Protein AF-0000000080727097 (afdb_homodimer)

Structure (mmCIF, N/CA/C/O backbone):
data_AF-0000000080727097-model_v1
#
loop_
_entity.id
_entity.type
_entity.pdbx_description
1 polymer '4-coumarate-CoA ligase 2'
#
loop_
_atom_site.group_PDB
_atom_site.id
_atom_site.type_symbol
_atom_site.label_atom_id
_atom_site.label_alt_id
_atom_site.label_comp_id
_atom_site.label_asym_id
_atom_site.label_entity_id
_atom_site.label_seq_id
_atom_site.pdbx_PDB_ins_code
_atom_site.Cartn_x
_atom_site.Cartn_y
_atom_site.Cartn_z
_atom_site.occupancy
_atom_site.B_iso_or_equiv
_atom_site.auth_seq_id
_atom_site.auth_comp_id
_atom_site.auth_asym_id
_atom_site.auth_atom_id
_atom_site.pdbx_PDB_model_num
ATOM 1 N N . MET A 1 1 ? -21.453 18.453 -12.508 1 83.69 1 MET A N 1
ATOM 2 C CA . MET A 1 1 ? -21.922 17.375 -11.641 1 83.69 1 MET A CA 1
ATOM 3 C C . MET A 1 1 ? -20.891 17.078 -10.555 1 83.69 1 MET A C 1
ATOM 5 O O . MET A 1 1 ? -19.688 17.094 -10.812 1 83.69 1 MET A O 1
ATOM 9 N N . PRO A 1 2 ? -21.359 16.781 -9.328 1 93.25 2 PRO A N 1
ATOM 10 C CA . PRO A 1 2 ? -20.422 16.5 -8.242 1 93.25 2 PRO A CA 1
ATOM 11 C C . PRO A 1 2 ? -19.594 15.234 -8.5 1 93.25 2 PRO A C 1
ATOM 13 O O . PRO A 1 2 ? -20.062 14.305 -9.156 1 93.25 2 PRO A O 1
ATOM 16 N N . ILE A 1 3 ? -18.406 15.312 -8.148 1 95.31 3 ILE A N 1
ATOM 17 C CA . ILE A 1 3 ? -17.5 14.172 -8.188 1 95.31 3 ILE A CA 1
ATOM 18 C C . ILE A 1 3 ? -17.547 13.445 -6.844 1 95.31 3 ILE A C 1
ATOM 20 O O . ILE A 1 3 ? -17.438 14.07 -5.785 1 95.31 3 ILE A O 1
ATOM 24 N N . HIS A 1 4 ? -17.734 12.109 -6.898 1 94.06 4 HIS A N 1
ATOM 25 C CA . HIS A 1 4 ? -17.828 11.305 -5.691 1 94.06 4 HIS A CA 1
ATOM 26 C C . HIS A 1 4 ? -16.594 10.43 -5.516 1 94.06 4 HIS A C 1
ATOM 28 O O . HIS A 1 4 ? -15.93 10.078 -6.496 1 94.06 4 HIS A O 1
ATOM 34 N N . SER A 1 5 ? -16.297 10.125 -4.238 1 92.25 5 SER A N 1
ATOM 35 C CA . SER A 1 5 ? -15.227 9.172 -3.949 1 92.25 5 SER A CA 1
ATOM 36 C C . SER A 1 5 ? -15.562 7.785 -4.48 1 92.25 5 SER A C 1
ATOM 38 O O . SER A 1 5 ? -16.734 7.387 -4.5 1 92.25 5 SER A O 1
ATOM 40 N N . GLU A 1 6 ? -14.516 7.066 -4.871 1 84.5 6 GLU A N 1
ATOM 41 C CA . GLU A 1 6 ? -14.68 5.699 -5.355 1 84.5 6 GLU A CA 1
ATOM 42 C C . GLU A 1 6 ? -14.805 4.711 -4.199 1 84.5 6 GLU A C 1
ATOM 44 O O . GLU A 1 6 ? -15.203 3.561 -4.398 1 84.5 6 GLU A O 1
ATOM 49 N N . TRP A 1 7 ? -14.539 5.184 -3.035 1 88.12 7 TRP A N 1
ATOM 50 C CA . TRP A 1 7 ? -14.5 4.309 -1.868 1 88.12 7 TRP A CA 1
ATOM 51 C C . TRP A 1 7 ? -15.602 4.668 -0.876 1 88.12 7 TRP A C 1
ATOM 53 O O . TRP A 1 7 ? -16.125 5.781 -0.903 1 88.12 7 TRP A O 1
ATOM 63 N N . THR A 1 8 ? -15.93 3.695 -0.121 1 89.38 8 THR A N 1
ATOM 64 C CA . THR A 1 8 ? -16.844 3.918 0.989 1 89.38 8 THR A CA 1
ATOM 65 C C . THR A 1 8 ? -16.25 3.398 2.295 1 89.38 8 THR A C 1
ATOM 67 O O . THR A 1 8 ? -15.211 2.734 2.291 1 89.38 8 THR A O 1
ATOM 70 N N . VAL A 1 9 ? -16.781 3.807 3.371 1 93.12 9 VAL A N 1
ATOM 71 C CA . VAL A 1 9 ? -16.359 3.332 4.684 1 93.12 9 VAL A CA 1
ATOM 72 C C . VAL A 1 9 ? -17.516 3.49 5.68 1 93.12 9 VAL A C 1
ATOM 74 O O . VAL A 1 9 ? -18.328 4.406 5.555 1 93.12 9 VAL A O 1
ATOM 77 N N . ASP A 1 10 ? -17.625 2.596 6.59 1 93.31 10 ASP A N 1
ATOM 78 C CA . ASP A 1 10 ? -18.578 2.74 7.688 1 93.31 10 ASP A CA 1
ATOM 79 C C . ASP A 1 10 ? -17.969 3.523 8.844 1 93.31 10 ASP A C 1
ATOM 81 O O . ASP A 1 10 ? -16.984 3.088 9.453 1 93.31 10 ASP A O 1
ATOM 85 N N . ILE A 1 11 ? -18.531 4.645 9.148 1 97.12 11 ILE A N 1
ATOM 86 C CA . ILE A 1 11 ? -18.016 5.488 10.219 1 97.12 11 ILE A CA 1
ATOM 87 C C . ILE A 1 11 ? -18.906 5.367 11.445 1 97.12 11 ILE A C 1
ATOM 89 O O . ILE A 1 11 ? -20.078 5.75 11.406 1 97.12 11 ILE A O 1
ATOM 93 N N . PRO A 1 12 ? -18.406 4.914 12.508 1 97.62 12 PRO A N 1
ATOM 94 C CA . PRO A 1 12 ? -19.219 4.871 13.727 1 97.62 12 PRO A CA 1
ATOM 95 C C . PRO A 1 12 ? -19.438 6.25 14.344 1 97.62 12 PRO A C 1
ATOM 97 O O . PRO A 1 12 ? -18.625 7.156 14.148 1 97.62 12 PRO A O 1
ATOM 100 N N . VAL A 1 13 ? -20.531 6.395 15.086 1 98.31 13 VAL A N 1
ATOM 101 C CA . VAL A 1 13 ? -20.812 7.637 15.797 1 98.31 13 VAL A CA 1
ATOM 102 C C . VAL A 1 13 ? -20.25 7.562 17.219 1 98.31 13 VAL A C 1
ATOM 104 O O . VAL A 1 13 ? -20.984 7.34 18.172 1 98.31 13 VAL A O 1
ATOM 107 N N . ILE A 1 14 ? -18.984 7.801 17.328 1 98.38 14 ILE A N 1
ATOM 108 C CA . ILE A 1 14 ? -18.281 7.738 18.609 1 98.38 14 ILE A CA 1
ATOM 109 C C . ILE A 1 14 ? -17.344 8.938 18.734 1 98.38 14 ILE A C 1
ATOM 111 O O . ILE A 1 14 ? -17.156 9.695 17.766 1 98.38 14 ILE A O 1
ATOM 115 N N . ASP A 1 15 ? -16.859 9.148 19.906 1 98.56 15 ASP A N 1
ATOM 116 C CA . ASP A 1 15 ? -15.898 10.234 20.109 1 98.56 15 ASP A CA 1
ATOM 117 C C . ASP A 1 15 ? -14.461 9.734 19.969 1 98.56 15 ASP A C 1
ATOM 119 O O . ASP A 1 15 ? -14.227 8.539 19.781 1 98.56 15 ASP A O 1
ATOM 123 N N . ILE A 1 16 ? -13.547 10.617 20 1 98.44 16 ILE A N 1
ATOM 124 C CA . ILE A 1 16 ? -12.141 10.328 19.734 1 98.44 16 ILE A CA 1
ATOM 125 C C . ILE A 1 16 ? -11.602 9.367 20.781 1 98.44 16 ILE A C 1
ATOM 127 O O . ILE A 1 16 ? -10.836 8.445 20.469 1 98.44 16 ILE A O 1
ATOM 131 N N . TRP A 1 17 ? -11.953 9.555 22.047 1 98.5 17 TRP A N 1
ATOM 132 C CA . TRP A 1 17 ? -11.516 8.656 23.109 1 98.5 17 TRP A CA 1
ATOM 133 C C . TRP A 1 17 ? -11.938 7.219 22.812 1 98.5 17 TRP A C 1
ATOM 135 O O . TRP A 1 17 ? -11.125 6.297 22.875 1 98.5 17 TRP A O 1
ATOM 145 N N . SER A 1 18 ? -13.203 7.086 22.484 1 98.25 18 SER A N 1
ATOM 146 C CA . SER A 1 18 ? -13.727 5.758 22.172 1 98.25 18 SER A CA 1
ATOM 147 C C . SER A 1 18 ? -13.008 5.145 20.984 1 98.25 18 SER A C 1
ATOM 149 O O . SER A 1 18 ? -12.711 3.947 20.969 1 98.25 18 SER A O 1
ATOM 151 N N . MET A 1 19 ? -12.758 5.961 20 1 97.75 19 MET A N 1
ATOM 152 C CA . MET A 1 19 ? -12.102 5.473 18.797 1 97.75 19 MET A CA 1
ATOM 153 C C . MET A 1 19 ? -10.727 4.898 19.125 1 97.75 19 MET A C 1
ATOM 155 O O . MET A 1 19 ? -10.391 3.795 18.688 1 97.75 19 MET A O 1
ATOM 159 N N . TYR A 1 20 ? -9.945 5.547 19.953 1 97.75 20 TYR A N 1
ATOM 160 C CA . TYR A 1 20 ? -8.555 5.156 20.172 1 97.75 20 TYR A CA 1
ATOM 161 C C . TYR A 1 20 ? -8.445 4.105 21.266 1 97.75 20 TYR A C 1
ATOM 163 O O . TYR A 1 20 ? -7.559 3.25 21.234 1 97.75 20 TYR A O 1
ATOM 171 N N . PHE A 1 21 ? -9.359 4.133 22.25 1 98.12 21 PHE A N 1
ATOM 172 C CA . PHE A 1 21 ? -9.039 3.373 23.453 1 98.12 21 PHE A CA 1
ATOM 173 C C . PHE A 1 21 ? -10.086 2.299 23.703 1 98.12 21 PHE A C 1
ATOM 175 O O . PHE A 1 21 ? -9.898 1.43 24.562 1 98.12 21 PHE A O 1
ATOM 182 N N . GLU A 1 22 ? -11.164 2.354 22.984 1 96.94 22 GLU A N 1
ATOM 183 C CA . GLU A 1 22 ? -12.227 1.39 23.266 1 96.94 22 GLU A CA 1
ATOM 184 C C . GLU A 1 22 ? -12.461 0.461 22.078 1 96.94 22 GLU A C 1
ATOM 186 O O . GLU A 1 22 ? -13.203 -0.515 22.188 1 96.94 22 GLU A O 1
ATOM 191 N N . GLN A 1 23 ? -11.898 0.773 20.938 1 95.25 23 GLN A N 1
ATOM 192 C CA . GLN A 1 23 ? -11.961 -0.12 19.797 1 95.25 23 GLN A CA 1
ATOM 193 C C . GLN A 1 23 ? -10.789 -1.093 19.781 1 95.25 23 GLN A C 1
ATOM 195 O O . GLN A 1 23 ? -9.727 -0.796 20.344 1 95.25 23 GLN A O 1
ATOM 200 N N . PRO A 1 24 ? -10.938 -2.285 19.156 1 92.31 24 PRO A N 1
ATOM 201 C CA . PRO A 1 24 ? -9.836 -3.246 19.078 1 92.31 24 PRO A CA 1
ATOM 202 C C . PRO A 1 24 ? -8.648 -2.717 18.266 1 92.31 24 PRO A C 1
ATOM 204 O O . PRO A 1 24 ? -8.836 -2.002 17.281 1 92.31 24 PRO A O 1
ATOM 207 N N . LYS A 1 25 ? -7.465 -3.113 18.797 1 93.38 25 LYS A N 1
ATOM 208 C CA . LYS A 1 25 ? -6.223 -2.764 18.109 1 93.38 25 LYS A CA 1
ATOM 209 C C . LYS A 1 25 ? -5.492 -4.012 17.625 1 93.38 25 LYS A C 1
ATOM 211 O O . LYS A 1 25 ? -5.68 -5.102 18.172 1 93.38 25 LYS A O 1
ATOM 216 N N . GLU A 1 26 ? -4.703 -3.803 16.562 1 88.5 26 GLU A N 1
ATOM 217 C CA . GLU A 1 26 ? -3.902 -4.91 16.047 1 88.5 26 GLU A CA 1
ATOM 218 C C . GLU A 1 26 ? -2.607 -5.074 16.844 1 88.5 26 GLU A C 1
ATOM 220 O O . GLU A 1 26 ? -1.984 -6.137 16.812 1 88.5 26 GLU A O 1
ATOM 225 N N . TYR A 1 27 ? -2.189 -4.07 17.516 1 94.25 27 TYR A N 1
ATOM 226 C CA . TYR A 1 27 ? -0.931 -4.113 18.25 1 94.25 27 TYR A CA 1
ATOM 227 C C . TYR A 1 27 ? -1.181 -4.281 19.75 1 94.25 27 TYR A C 1
ATOM 229 O O . TYR A 1 27 ? -2.232 -3.889 20.266 1 94.25 27 TYR A O 1
ATOM 237 N N . PRO A 1 28 ? -0.245 -4.871 20.5 1 95.5 28 PRO A N 1
ATOM 238 C CA . PRO A 1 28 ? -0.441 -5.129 21.938 1 95.5 28 PRO A CA 1
ATOM 239 C C . PRO A 1 28 ? -0.382 -3.857 22.781 1 95.5 28 PRO A C 1
ATOM 241 O O . PRO A 1 28 ? 0.188 -2.854 22.344 1 95.5 28 PRO A O 1
ATOM 244 N N . ASP A 1 29 ? -0.841 -3.922 23.938 1 96.81 29 ASP A N 1
ATOM 245 C CA . ASP A 1 29 ? -0.964 -2.781 24.844 1 96.81 29 ASP A CA 1
ATOM 246 C C . ASP A 1 29 ? 0.41 -2.248 25.234 1 96.81 29 ASP A C 1
ATOM 248 O O . ASP A 1 29 ? 0.554 -1.065 25.562 1 96.81 29 ASP A O 1
ATOM 252 N N . ASN A 1 30 ? 1.357 -3.109 25.297 1 97.75 30 ASN A N 1
ATOM 253 C CA . ASN A 1 30 ? 2.691 -2.699 25.719 1 97.75 30 ASN A CA 1
ATOM 254 C C . ASN A 1 30 ? 3.535 -2.229 24.531 1 97.75 30 ASN A C 1
ATOM 256 O O . ASN A 1 30 ? 4.742 -2.02 24.672 1 97.75 30 ASN A O 1
ATOM 260 N N . HIS A 1 31 ? 2.902 -2.053 23.375 1 97.69 31 HIS A N 1
ATOM 261 C CA . HIS A 1 31 ? 3.594 -1.582 22.172 1 97.69 31 HIS A CA 1
ATOM 262 C C . HIS A 1 31 ? 3.953 -0.105 22.297 1 97.69 31 HIS A C 1
ATOM 264 O O . HIS A 1 31 ? 3.115 0.715 22.672 1 97.69 31 HIS A O 1
ATOM 270 N N . VAL A 1 32 ? 5.25 0.222 22.031 1 98.5 32 VAL A N 1
ATOM 271 C CA . VAL A 1 32 ? 5.715 1.604 22.062 1 98.5 32 VAL A CA 1
ATOM 272 C C . VAL A 1 32 ? 5.121 2.369 20.875 1 98.5 32 VAL A C 1
ATOM 274 O O . VAL A 1 32 ? 5.215 1.925 19.734 1 98.5 32 VAL A O 1
ATOM 277 N N . LEU A 1 33 ? 4.539 3.494 21.141 1 98.56 33 LEU A N 1
ATOM 278 C CA . LEU A 1 33 ? 3.908 4.293 20.094 1 98.56 33 LEU A CA 1
ATOM 279 C C . LEU A 1 33 ? 4.707 5.566 19.828 1 98.56 33 LEU A C 1
ATOM 281 O O . LEU A 1 33 ? 4.953 5.918 18.672 1 98.56 33 LEU A O 1
ATOM 285 N N . PHE A 1 34 ? 5.102 6.207 20.906 1 98.69 34 PHE A N 1
ATOM 286 C CA . PHE A 1 34 ? 5.77 7.496 20.766 1 98.69 34 PHE A CA 1
ATOM 287 C C . PHE A 1 34 ? 7.168 7.449 21.375 1 98.69 34 PHE A C 1
ATOM 289 O O . PHE A 1 34 ? 7.355 6.938 22.469 1 98.69 34 PHE A O 1
ATOM 296 N N . ILE A 1 35 ? 8.109 7.961 20.672 1 98.62 35 ILE A N 1
ATOM 297 C CA . ILE A 1 35 ? 9.5 8.047 21.109 1 98.62 35 ILE A CA 1
ATOM 298 C C . ILE A 1 35 ? 10.016 9.469 20.922 1 98.62 35 ILE A C 1
ATOM 300 O O . ILE A 1 35 ? 9.859 10.055 19.859 1 98.62 35 ILE A O 1
ATOM 304 N N . ASP A 1 36 ? 10.562 10.031 21.938 1 98 36 ASP A N 1
ATOM 305 C CA . ASP A 1 36 ? 11.195 11.344 21.859 1 98 36 ASP A CA 1
ATOM 306 C C . ASP A 1 36 ? 12.523 11.266 21.109 1 98 36 ASP A C 1
ATOM 308 O O . ASP A 1 36 ? 13.453 10.578 21.562 1 98 36 ASP A O 1
ATOM 312 N N . GLY A 1 37 ? 12.664 11.977 20.047 1 96.5 37 GLY A N 1
ATOM 313 C CA . GLY A 1 37 ? 13.844 11.898 19.188 1 96.5 37 GLY A CA 1
ATOM 314 C C . GLY A 1 37 ? 15.094 12.438 19.844 1 96.5 37 GLY A C 1
ATOM 315 O O . GLY A 1 37 ? 16.203 12.148 19.406 1 96.5 37 GLY A O 1
ATOM 316 N N . ASP A 1 38 ? 14.93 13.234 20.891 1 94.19 38 ASP A N 1
ATOM 317 C CA . ASP A 1 38 ? 16.078 13.844 21.578 1 94.19 38 ASP A CA 1
ATOM 318 C C . ASP A 1 38 ? 16.516 13 22.766 1 94.19 38 ASP A C 1
ATOM 320 O O . ASP A 1 38 ? 17.703 12.797 22.984 1 94.19 38 ASP A O 1
ATOM 324 N N . THR A 1 39 ? 15.602 12.445 23.531 1 94.25 39 THR A N 1
ATOM 325 C CA . THR A 1 39 ? 15.945 11.852 24.812 1 94.25 39 THR A CA 1
ATOM 326 C C . THR A 1 39 ? 15.742 10.336 24.781 1 94.25 39 THR A C 1
ATOM 328 O O . THR A 1 39 ? 16.156 9.633 25.703 1 94.25 39 THR A O 1
ATOM 331 N N . ASP A 1 40 ? 14.977 9.805 23.859 1 93.94 40 ASP A N 1
ATOM 332 C CA . ASP A 1 40 ? 14.625 8.398 23.688 1 93.94 40 ASP A CA 1
ATOM 333 C C . ASP A 1 40 ? 13.555 7.977 24.703 1 93.94 40 ASP A C 1
ATOM 335 O O . ASP A 1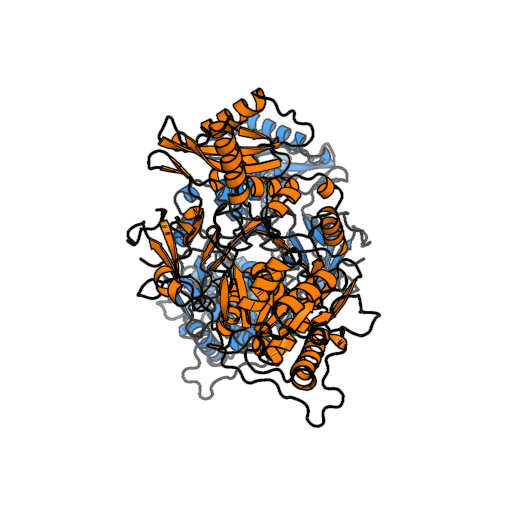 40 ? 13.227 6.789 24.797 1 93.94 40 ASP A O 1
ATOM 339 N N . ARG A 1 41 ? 13.141 8.992 25.484 1 96.25 41 ARG A N 1
ATOM 340 C CA . ARG A 1 41 ? 11.945 8.695 26.266 1 96.25 41 ARG A CA 1
ATOM 341 C C . ARG A 1 41 ? 10.828 8.18 25.359 1 96.25 41 ARG A C 1
ATOM 343 O O . ARG A 1 41 ? 10.703 8.602 24.219 1 96.25 41 ARG A O 1
ATOM 350 N N . SER A 1 42 ? 10.039 7.227 25.891 1 98.38 42 SER A N 1
ATOM 351 C CA . SER A 1 42 ? 9.008 6.648 25.016 1 98.38 42 SER A CA 1
ATOM 352 C C . SER A 1 42 ? 7.754 6.309 25.812 1 98.38 42 SER A C 1
ATOM 354 O O . SER A 1 42 ? 7.793 6.207 27.047 1 98.38 42 SER A O 1
ATOM 356 N N . TYR A 1 43 ? 6.602 6.223 25.188 1 98.75 43 TYR A N 1
ATOM 357 C CA . TYR A 1 43 ? 5.32 5.812 25.75 1 98.75 43 TYR A CA 1
ATOM 358 C C . TYR A 1 43 ? 4.73 4.645 24.969 1 98.75 43 TYR A C 1
ATOM 360 O O . TYR A 1 43 ? 4.691 4.668 23.75 1 98.75 43 TYR A O 1
ATOM 368 N N . THR A 1 44 ? 4.316 3.568 25.719 1 98.69 44 THR A N 1
ATOM 369 C CA . THR A 1 44 ? 3.52 2.488 25.141 1 98.69 44 THR A CA 1
ATOM 370 C C . THR A 1 44 ? 2.053 2.896 25.047 1 98.69 44 THR A C 1
ATOM 372 O O . THR A 1 44 ? 1.657 3.943 25.547 1 98.69 44 THR A O 1
ATOM 375 N N . PHE A 1 45 ? 1.276 2.121 24.359 1 98.56 45 PHE A N 1
ATOM 376 C CA . PHE A 1 45 ? -0.162 2.354 24.312 1 98.56 45 PHE A CA 1
ATOM 377 C C . PHE A 1 45 ? -0.742 2.461 25.703 1 98.56 45 PHE A C 1
ATOM 379 O O . PHE A 1 45 ? -1.536 3.359 26 1 98.56 45 PHE A O 1
ATOM 386 N N . ASN A 1 46 ? -0.317 1.589 26.562 1 98.44 46 ASN A N 1
ATOM 387 C CA . ASN A 1 46 ? -0.785 1.588 27.938 1 98.44 46 ASN A CA 1
ATOM 388 C C . ASN A 1 46 ? -0.389 2.869 28.672 1 98.44 46 ASN A C 1
ATOM 390 O O . ASN A 1 46 ? -1.165 3.402 29.469 1 98.44 46 ASN A O 1
ATOM 394 N N . ASP A 1 47 ? 0.804 3.293 28.484 1 98.62 47 ASP A N 1
ATOM 395 C CA . ASP A 1 47 ? 1.245 4.543 29.094 1 98.62 47 ASP A CA 1
ATOM 396 C C . ASP A 1 47 ? 0.35 5.707 28.672 1 98.62 47 ASP A C 1
ATOM 398 O O . ASP A 1 47 ? -0.058 6.52 29.5 1 98.62 47 ASP A O 1
ATOM 402 N N . VAL A 1 48 ? 0.052 5.766 27.391 1 98.75 48 VAL A N 1
ATOM 403 C CA . VAL A 1 48 ? -0.776 6.84 26.859 1 98.75 48 VAL A CA 1
ATOM 404 C C . VAL A 1 48 ? -2.178 6.762 27.469 1 98.75 48 VAL A C 1
ATOM 406 O O . VAL A 1 48 ? -2.713 7.766 27.938 1 98.75 48 VAL A O 1
ATOM 409 N N . LYS A 1 49 ? -2.723 5.598 27.469 1 98.62 49 LYS A N 1
ATOM 410 C CA . LYS A 1 49 ? -4.07 5.398 27.984 1 98.62 49 LYS A CA 1
ATOM 411 C C . LYS A 1 49 ? -4.152 5.785 29.453 1 98.62 49 LYS A C 1
ATOM 413 O O . LYS A 1 49 ? -4.992 6.598 29.844 1 98.62 49 LYS A O 1
ATOM 418 N N . ASN A 1 50 ? -3.273 5.238 30.266 1 98.5 50 ASN A N 1
ATOM 419 C CA . ASN A 1 50 ? -3.295 5.469 31.719 1 98.5 50 ASN A CA 1
ATOM 420 C C . ASN A 1 50 ? -2.984 6.922 32.062 1 98.5 50 ASN A C 1
ATOM 422 O O . ASN A 1 50 ? -3.613 7.504 32.938 1 98.5 50 ASN A O 1
ATOM 426 N N . GLY A 1 51 ? -2.006 7.414 31.391 1 98.62 51 GLY A N 1
ATOM 427 C CA . GLY A 1 51 ? -1.695 8.82 31.594 1 98.62 51 GLY A CA 1
ATOM 428 C C . GLY A 1 51 ? -2.844 9.742 31.234 1 98.62 51 GLY A C 1
ATOM 429 O O . GLY A 1 51 ? -3.109 10.711 31.953 1 98.62 51 GLY A O 1
ATOM 430 N N . SER A 1 52 ? -3.502 9.461 30.141 1 98.75 52 SER A N 1
ATOM 431 C CA . SER A 1 52 ? -4.641 10.258 29.688 1 98.75 52 SER A CA 1
ATOM 432 C C . SER A 1 52 ? -5.777 10.211 30.703 1 98.75 52 SER A C 1
ATOM 434 O O . SER A 1 52 ? -6.363 11.242 31.031 1 98.75 52 SER A O 1
ATOM 436 N N . VAL A 1 53 ? -6.059 9.016 31.188 1 98.56 53 VAL A N 1
ATOM 437 C CA . VAL A 1 53 ? -7.125 8.859 32.156 1 98.56 53 VAL A CA 1
ATOM 438 C C . VAL A 1 53 ? -6.785 9.641 33.438 1 98.56 53 VAL A C 1
ATOM 440 O O . VAL A 1 53 ? -7.629 10.352 33.969 1 98.56 53 VAL A O 1
ATOM 443 N N . ALA A 1 54 ? -5.562 9.469 33.906 1 98.38 54 ALA A N 1
ATOM 444 C CA . ALA A 1 54 ? -5.129 10.164 35.125 1 98.38 54 ALA A CA 1
ATOM 445 C C . ALA A 1 54 ? -5.258 11.68 34.969 1 98.38 54 ALA A C 1
ATOM 447 O O . ALA A 1 54 ? -5.762 12.367 35.844 1 98.38 54 ALA A O 1
ATOM 448 N N . PHE A 1 55 ? -4.812 12.164 33.875 1 98.62 55 PHE A N 1
ATOM 449 C CA . PHE A 1 55 ? -4.879 13.602 33.625 1 98.62 55 PHE A CA 1
ATOM 450 C C . PHE A 1 55 ? -6.324 14.062 33.531 1 98.62 55 PHE A C 1
ATOM 452 O O . PHE A 1 55 ? -6.684 15.102 34.062 1 98.62 55 PHE A O 1
ATOM 459 N N . GLY A 1 56 ? -7.199 13.344 32.75 1 98.62 56 GLY A N 1
ATOM 460 C CA . GLY A 1 56 ? -8.609 13.68 32.656 1 98.62 56 GLY A CA 1
ATOM 461 C C . GLY A 1 56 ? -9.305 13.742 34 1 98.62 56 GLY A C 1
ATOM 462 O O . GLY A 1 56 ? -10.031 14.703 34.281 1 98.62 56 GLY A O 1
ATOM 463 N N . LYS A 1 57 ? -9.039 12.727 34.844 1 98.44 57 LYS A N 1
ATOM 464 C CA . LYS A 1 57 ? -9.578 12.734 36.188 1 98.44 57 LYS A CA 1
ATOM 465 C C . LYS A 1 57 ? -9.078 13.938 36.969 1 98.44 57 LYS A C 1
ATOM 467 O O . LYS A 1 57 ? -9.828 14.539 37.75 1 98.44 57 LYS A O 1
ATOM 472 N N . GLY A 1 58 ? -7.816 14.172 36.781 1 98.12 58 GLY A N 1
ATOM 473 C CA . GLY A 1 58 ? -7.223 15.32 37.438 1 98.12 58 GLY A CA 1
ATOM 474 C C . GLY A 1 58 ? -7.855 16.641 37.062 1 98.12 58 GLY A C 1
ATOM 475 O O . GLY A 1 58 ? -8.078 17.516 37.906 1 98.12 58 GLY A O 1
ATOM 476 N N . LEU A 1 59 ? -8.133 16.844 35.75 1 98.12 59 LEU A N 1
ATOM 477 C CA . LEU A 1 59 ? -8.797 18.047 35.281 1 98.12 59 LEU A CA 1
ATOM 478 C C . LEU A 1 59 ? -10.141 18.234 35.969 1 98.12 59 LEU A C 1
ATOM 480 O O . LEU A 1 59 ? -10.469 19.328 36.438 1 98.12 59 LEU A O 1
ATOM 484 N N . ARG A 1 60 ? -10.891 17.188 36.031 1 97.19 60 ARG A N 1
ATOM 485 C CA . ARG A 1 60 ? -12.211 17.234 36.656 1 97.19 60 ARG A CA 1
ATOM 486 C C . ARG A 1 60 ? -12.102 17.531 38.156 1 97.19 60 ARG A C 1
ATOM 488 O O . ARG A 1 60 ? -12.875 18.328 38.688 1 97.19 60 ARG A O 1
ATOM 495 N N . HIS A 1 61 ? -11.164 16.906 38.781 1 96.31 61 HIS A N 1
ATOM 496 C CA . HIS A 1 61 ? -11.031 16.984 40.25 1 96.31 61 HIS A CA 1
ATOM 497 C C . HIS A 1 61 ? -10.398 18.312 40.656 1 96.31 61 HIS A C 1
ATOM 499 O O . HIS A 1 61 ? -10.938 19.016 41.531 1 96.31 61 HIS A O 1
ATOM 505 N N . MET A 1 62 ? -9.305 18.672 40.062 1 95.44 62 MET A N 1
ATOM 506 C CA . MET A 1 62 ? -8.508 19.797 40.531 1 95.44 62 MET A CA 1
ATOM 507 C C . MET A 1 62 ? -9.016 21.109 39.969 1 95.44 62 MET A C 1
ATOM 509 O O . MET A 1 62 ? -8.914 22.156 40.594 1 95.44 62 MET A O 1
ATOM 513 N N . PHE A 1 63 ? -9.578 21.062 38.75 1 95.44 63 PHE A N 1
ATOM 514 C CA . PHE A 1 63 ? -9.93 22.312 38.062 1 95.44 63 PHE A CA 1
ATOM 515 C C . PHE A 1 63 ? -11.438 22.406 37.875 1 95.44 63 PHE A C 1
ATOM 517 O O . PHE A 1 63 ? -11.922 23.344 37.219 1 95.44 63 PHE A O 1
ATOM 524 N N . ASP A 1 64 ? -12.242 21.469 38.344 1 95.12 64 ASP A N 1
ATOM 525 C CA . ASP A 1 64 ? -13.688 21.422 38.125 1 95.12 64 ASP A CA 1
ATOM 526 C C . ASP A 1 64 ? -14.023 21.531 36.625 1 95.12 64 ASP A C 1
ATOM 528 O O . ASP A 1 64 ? -14.867 22.344 36.25 1 95.12 64 ASP A O 1
ATOM 532 N N . TRP A 1 65 ? -13.273 20.828 35.938 1 97.25 65 TRP A N 1
ATOM 533 C CA . TRP A 1 65 ? -13.375 20.875 34.469 1 97.25 65 TRP A CA 1
ATOM 534 C C . TRP A 1 65 ? -14.766 20.438 34 1 97.25 65 TRP A C 1
ATOM 536 O O . TRP A 1 65 ? -15.305 19.453 34.5 1 97.25 65 TRP A O 1
ATOM 546 N N . LYS A 1 66 ? -15.352 21.203 33.125 1 97.12 66 LYS A N 1
ATOM 547 C CA . LYS A 1 66 ? -16.672 20.922 32.562 1 97.12 66 LYS A CA 1
ATOM 548 C C . LYS A 1 66 ? -16.609 20.594 31.078 1 97.12 66 LYS A C 1
ATOM 550 O O . LYS A 1 66 ? -15.641 20.953 30.406 1 97.12 66 LYS A O 1
ATOM 555 N N . LYS A 1 67 ? -17.672 19.922 30.641 1 97.94 67 LYS A N 1
ATOM 556 C CA . LYS A 1 67 ? -17.812 19.672 29.203 1 97.94 67 LYS A CA 1
ATOM 557 C C . LYS A 1 67 ? -17.75 20.969 28.406 1 97.94 67 LYS A C 1
ATOM 559 O O . LYS A 1 67 ? -18.438 21.938 28.734 1 97.94 67 LYS A O 1
ATOM 564 N N . GLY A 1 68 ? -16.828 21 27.438 1 98.06 68 GLY A N 1
ATOM 565 C CA . GLY A 1 68 ? -16.75 22.172 26.578 1 98.06 68 GLY A CA 1
ATOM 566 C C . GLY A 1 68 ? -15.672 23.141 26.984 1 98.06 68 GLY A C 1
ATOM 567 O O . GLY A 1 68 ? -15.305 24.031 26.219 1 98.06 68 GLY A O 1
ATOM 568 N N . ASP A 1 69 ? -15.141 23.016 28.234 1 98.5 69 ASP A N 1
ATOM 569 C CA . ASP A 1 69 ? -14.016 23.859 28.625 1 98.5 69 ASP A CA 1
ATOM 570 C C . ASP A 1 69 ? -12.836 23.688 27.672 1 98.5 69 ASP A C 1
ATOM 572 O O . ASP A 1 69 ? -12.602 22.578 27.172 1 98.5 69 ASP A O 1
ATOM 576 N N . VAL A 1 70 ? -12.102 24.797 27.422 1 98.75 70 VAL A N 1
ATOM 577 C CA . VAL A 1 70 ? -11.039 24.797 26.422 1 98.75 70 VAL A CA 1
ATOM 578 C C . VAL A 1 70 ? -9.68 24.781 27.109 1 98.75 70 VAL A C 1
ATOM 580 O O . VAL A 1 70 ? -9.438 25.547 28.047 1 98.75 70 VAL A O 1
ATOM 583 N N . LEU A 1 71 ? -8.883 23.844 26.766 1 98.88 71 LEU A N 1
ATOM 584 C CA . LEU A 1 71 ? -7.469 23.828 27.141 1 98.88 71 LEU A CA 1
ATOM 585 C C . LEU A 1 71 ? -6.602 24.297 25.969 1 98.88 71 LEU A C 1
ATOM 587 O O . LEU A 1 71 ? -6.586 23.656 24.906 1 98.88 71 LEU A O 1
ATOM 591 N N . ALA A 1 72 ? -5.914 25.406 26.125 1 98.75 72 ALA A N 1
ATOM 592 C CA . ALA A 1 72 ? -4.961 25.875 25.125 1 98.75 72 ALA A CA 1
ATOM 593 C C . ALA A 1 72 ? -3.623 25.141 25.266 1 98.75 72 ALA A C 1
ATOM 595 O O . ALA A 1 72 ? -3.16 24.906 26.391 1 98.75 72 ALA A O 1
ATOM 596 N N . LEU A 1 73 ? -3.08 24.719 24.188 1 98.5 73 LEU A N 1
ATOM 597 C CA . LEU A 1 73 ? -1.756 24.109 24.172 1 98.5 73 LEU A CA 1
ATOM 598 C C . LEU A 1 73 ? -0.752 25.016 23.469 1 98.5 73 LEU A C 1
ATOM 600 O O . LEU A 1 73 ? -0.884 25.297 22.266 1 98.5 73 LEU A O 1
ATOM 604 N N . PHE A 1 74 ? 0.167 25.547 24.172 1 97.88 74 PHE A N 1
ATOM 605 C CA . PHE A 1 74 ? 1.245 26.406 23.672 1 97.88 74 PHE A CA 1
ATOM 606 C C . PHE A 1 74 ? 2.592 25.703 23.812 1 97.88 74 PHE A C 1
ATOM 608 O O . PHE A 1 74 ? 3.344 25.984 24.75 1 97.88 74 PHE A O 1
ATOM 615 N N . THR A 1 75 ? 2.875 24.828 22.875 1 97.06 75 THR A N 1
ATOM 616 C CA . THR A 1 75 ? 4.039 23.953 23.016 1 97.06 75 THR A CA 1
ATOM 617 C C . THR A 1 75 ? 4.5 23.469 21.641 1 97.06 75 THR A C 1
ATOM 619 O O . THR A 1 75 ? 3.678 23.219 20.75 1 97.06 75 THR A O 1
ATOM 622 N N . PRO A 1 76 ? 5.828 23.359 21.406 1 94.62 76 PRO A N 1
ATOM 623 C CA . PRO A 1 76 ? 6.281 22.547 20.281 1 94.62 76 PRO A CA 1
ATOM 624 C C . PRO A 1 76 ? 5.887 21.078 20.406 1 94.62 76 PRO A C 1
ATOM 626 O O . PRO A 1 76 ? 5.262 20.688 21.391 1 94.62 76 PRO A O 1
ATOM 629 N N . ASN A 1 77 ? 6.199 20.281 19.344 1 96.81 77 ASN A N 1
ATOM 630 C CA . ASN A 1 77 ? 5.891 18.859 19.391 1 96.81 77 ASN A CA 1
ATOM 631 C C . ASN A 1 77 ? 6.477 18.203 20.625 1 96.81 77 ASN A C 1
ATOM 633 O O . ASN A 1 77 ? 7.602 18.5 21.031 1 96.81 77 ASN A O 1
ATOM 637 N N . CYS A 1 78 ? 5.695 17.469 21.25 1 97.5 78 CYS A N 1
ATOM 638 C CA . CYS A 1 78 ? 6.055 16.781 22.484 1 97.5 78 CYS A CA 1
ATOM 639 C C . CYS A 1 78 ? 5.324 15.445 22.609 1 97.5 78 CYS A C 1
ATOM 641 O O . CYS A 1 78 ? 4.145 15.352 22.266 1 97.5 78 CYS A O 1
ATOM 643 N N . ILE A 1 79 ? 6 14.375 23.094 1 97.88 79 ILE A N 1
ATOM 644 C CA . ILE A 1 79 ? 5.379 13.062 23.188 1 97.88 79 ILE A CA 1
ATOM 645 C C . ILE A 1 79 ? 4.266 13.086 24.234 1 97.88 79 ILE A C 1
ATOM 647 O O . ILE A 1 79 ? 3.436 12.172 24.281 1 97.88 79 ILE A O 1
ATOM 651 N N . ASP A 1 80 ? 4.215 14.18 25.109 1 98.5 80 ASP A N 1
ATOM 652 C CA . ASP A 1 80 ? 3.146 14.328 26.094 1 98.5 80 ASP A CA 1
ATOM 653 C C . ASP A 1 80 ? 1.853 14.797 25.438 1 98.5 80 ASP A C 1
ATOM 655 O O . ASP A 1 80 ? 0.771 14.664 26.016 1 98.5 80 ASP A O 1
ATOM 659 N N . THR A 1 81 ? 1.983 15.391 24.266 1 98.38 81 THR A N 1
ATOM 660 C CA . THR A 1 81 ? 0.85 16.047 23.625 1 98.38 81 THR A CA 1
ATOM 661 C C . THR A 1 81 ? -0.31 15.078 23.438 1 98.38 81 THR A C 1
ATOM 663 O O . THR A 1 81 ? -1.446 15.375 23.812 1 98.38 81 THR A O 1
ATOM 666 N N . PRO A 1 82 ? -0.062 13.836 22.922 1 98.19 82 PRO A N 1
ATOM 667 C CA . PRO A 1 82 ? -1.197 12.914 22.797 1 98.19 82 PRO A CA 1
ATOM 668 C C . PRO A 1 82 ? -1.834 12.586 24.141 1 98.19 82 PRO A C 1
ATOM 670 O O . PRO A 1 82 ? -3.061 12.516 24.25 1 98.19 82 PRO A O 1
ATOM 673 N N . ILE A 1 83 ? -1.085 12.477 25.203 1 98.5 83 ILE A N 1
ATOM 674 C CA . ILE A 1 83 ? -1.585 12.086 26.516 1 98.5 83 ILE A CA 1
ATOM 675 C C . ILE A 1 83 ? -2.484 13.188 27.078 1 98.5 83 ILE A C 1
ATOM 677 O O . ILE A 1 83 ? -3.617 12.922 27.484 1 98.5 83 ILE A O 1
ATOM 681 N N . VAL A 1 84 ? -1.999 14.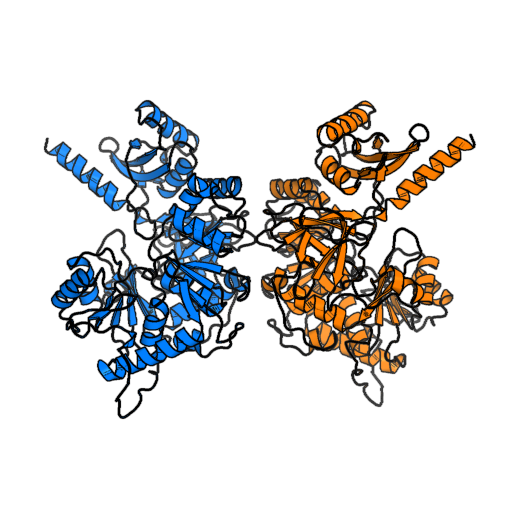391 27.031 1 98.62 84 VAL A N 1
ATOM 682 C CA . VAL A 1 84 ? -2.76 15.5 27.594 1 98.62 84 VAL A CA 1
ATOM 683 C C . VAL A 1 84 ? -3.998 15.766 26.75 1 98.62 84 VAL A C 1
ATOM 685 O O . VAL A 1 84 ? -5.059 16.109 27.266 1 98.62 84 VAL A O 1
ATOM 688 N N . THR A 1 85 ? -3.883 15.609 25.438 1 98.56 85 THR A N 1
ATOM 689 C CA . THR A 1 85 ? -5.004 15.836 24.531 1 98.56 85 THR A CA 1
ATOM 690 C C . THR A 1 85 ? -6.098 14.797 24.766 1 98.56 85 THR A C 1
ATOM 692 O O . THR A 1 85 ? -7.273 15.141 24.891 1 98.56 85 THR A O 1
ATOM 695 N N . TYR A 1 86 ? -5.734 13.547 24.812 1 98.62 86 TYR A N 1
ATOM 696 C CA . TYR A 1 86 ? -6.738 12.5 24.984 1 98.62 86 TYR A CA 1
ATOM 697 C C . TYR A 1 86 ? -7.324 12.523 26.391 1 98.62 86 TYR A C 1
ATOM 699 O O . TYR A 1 86 ? -8.5 12.211 26.578 1 98.62 86 TYR A O 1
ATOM 707 N N . GLY A 1 87 ? -6.48 12.875 27.406 1 98.81 87 GLY A N 1
ATOM 708 C CA . GLY A 1 87 ? -7.027 13.094 28.734 1 98.81 87 GLY A CA 1
ATOM 709 C C . GLY A 1 87 ? -8.055 14.211 28.781 1 98.81 87 GLY A C 1
ATOM 710 O O . GLY A 1 87 ? -9.062 14.102 29.469 1 98.81 87 GLY A O 1
ATOM 711 N N . LEU A 1 88 ? -7.727 15.258 28.062 1 98.75 88 LEU A N 1
ATOM 712 C CA . LEU A 1 88 ? -8.672 16.359 27.922 1 98.75 88 LEU A CA 1
ATOM 713 C C . LEU A 1 88 ? -9.984 15.875 27.312 1 98.75 88 LEU A C 1
ATOM 715 O O . LEU A 1 88 ? -11.062 16.234 27.797 1 98.75 88 LEU A O 1
ATOM 719 N N . HIS A 1 89 ? -9.93 15.078 26.25 1 98.62 89 HIS A N 1
ATOM 720 C CA . HIS A 1 89 ? -11.117 14.539 25.609 1 98.62 89 HIS A CA 1
ATOM 721 C C . HIS A 1 89 ? -11.883 13.609 26.547 1 98.62 89 HIS A C 1
ATOM 723 O O . HIS A 1 89 ? -13.117 13.586 26.547 1 98.62 89 HIS A O 1
ATOM 729 N N . TRP A 1 90 ? -11.109 12.844 27.312 1 98.56 90 TRP A N 1
ATOM 730 C CA . TRP A 1 90 ? -11.719 12 28.328 1 98.56 90 TRP A CA 1
ATOM 731 C C . TRP A 1 90 ? -12.578 12.82 29.281 1 98.56 90 TRP A C 1
ATOM 733 O O . TRP A 1 90 ? -13.672 12.406 29.656 1 98.56 90 TRP A O 1
ATOM 743 N N . ALA A 1 91 ? -12.148 14 29.594 1 98.5 91 ALA A N 1
ATOM 744 C CA . ALA A 1 91 ? -12.828 14.891 30.531 1 98.5 91 ALA A CA 1
ATOM 745 C C . ALA A 1 91 ? -13.875 15.742 29.828 1 98.5 91 ALA A C 1
ATOM 747 O O . ALA A 1 91 ? -14.594 16.516 30.469 1 98.5 91 ALA A O 1
ATOM 748 N N . GLY A 1 92 ? -13.945 15.625 28.5 1 98.5 92 GLY A N 1
ATOM 749 C CA . GLY A 1 92 ? -14.953 16.344 27.734 1 98.5 92 GLY A CA 1
ATOM 750 C C . GLY A 1 92 ? -14.508 17.734 27.312 1 98.5 92 GLY A C 1
ATOM 751 O O . GLY A 1 92 ? -15.336 18.578 26.953 1 98.5 92 GLY A O 1
ATOM 752 N N . GLY A 1 93 ? -13.25 17.969 27.391 1 98.62 93 GLY A N 1
ATOM 753 C CA . GLY A 1 93 ? -12.727 19.281 27.047 1 98.62 93 GLY A CA 1
ATOM 754 C C . GLY A 1 93 ? -12.398 19.438 25.578 1 98.62 93 GLY A C 1
ATOM 755 O O . GLY A 1 93 ? -12.484 18.469 24.812 1 98.62 93 GLY A O 1
ATOM 756 N N . VAL A 1 94 ? -12.055 20.688 25.125 1 98.75 94 VAL A N 1
ATOM 757 C CA . VAL A 1 94 ? -11.703 21.062 23.766 1 98.75 94 VAL A CA 1
ATOM 758 C C . VAL A 1 94 ? -10.25 21.547 23.719 1 98.75 94 VAL A C 1
ATOM 760 O O . VAL A 1 94 ? -9.852 22.406 24.5 1 98.75 94 VAL A O 1
ATOM 763 N N . ALA A 1 95 ? -9.484 20.953 22.875 1 98.56 95 ALA A N 1
ATOM 764 C CA . ALA A 1 95 ? -8.094 21.375 22.719 1 98.56 95 ALA A CA 1
ATOM 765 C C . ALA A 1 95 ? -7.969 22.531 21.734 1 98.56 95 ALA A C 1
ATOM 767 O O . ALA A 1 95 ? -8.547 22.5 20.656 1 98.56 95 ALA A O 1
ATOM 768 N N . SER A 1 96 ? -7.277 23.547 22.078 1 98.38 96 SER A N 1
ATOM 769 C CA . SER A 1 96 ? -6.969 24.672 21.203 1 98.38 96 SER A CA 1
ATOM 770 C C . SER A 1 96 ? -5.469 24.922 21.125 1 98.38 96 SER A C 1
ATOM 772 O O . SER A 1 96 ? -4.934 25.781 21.828 1 98.38 96 SER A O 1
ATOM 774 N N . PRO A 1 97 ? -4.816 24.234 20.203 1 96.81 97 PRO A N 1
ATOM 775 C CA . PRO A 1 97 ? -3.363 24.391 20.094 1 96.81 97 PRO A CA 1
ATOM 776 C C . PRO A 1 97 ? -2.967 25.734 19.484 1 96.81 97 PRO A C 1
ATOM 778 O O . PRO A 1 97 ? -3.656 26.234 18.594 1 96.81 97 PRO A O 1
ATOM 781 N N . ALA A 1 98 ? -1.859 26.266 19.953 1 93.88 98 ALA A N 1
ATOM 782 C CA . ALA A 1 98 ? -1.33 27.547 19.484 1 93.88 98 ALA A CA 1
ATOM 783 C C . ALA A 1 98 ? 0.116 27.406 19.016 1 93.88 98 ALA A C 1
ATOM 785 O O . ALA A 1 98 ? 0.861 26.562 19.531 1 93.88 98 ALA A O 1
ATOM 786 N N . ASN A 1 99 ? 0.471 28.203 18.047 1 88.62 99 ASN A N 1
ATOM 787 C CA . ASN A 1 99 ? 1.848 28.25 17.562 1 88.62 99 ASN A CA 1
ATOM 788 C C . ASN A 1 99 ? 2.816 28.656 18.672 1 88.62 99 ASN A C 1
ATOM 790 O O . ASN A 1 99 ? 2.668 29.719 19.281 1 88.62 99 ASN A O 1
ATOM 794 N N . PRO A 1 100 ? 3.779 27.875 18.953 1 92.06 100 PRO A N 1
ATOM 795 C CA . PRO A 1 100 ? 4.684 28.156 20.062 1 92.06 100 PRO A CA 1
ATOM 796 C C . PRO A 1 100 ? 5.562 29.391 19.828 1 92.06 100 PRO A C 1
ATOM 798 O O . PRO A 1 100 ? 6.262 29.844 20.734 1 92.06 100 PRO A O 1
ATOM 801 N N . THR A 1 101 ? 5.461 29.953 18.641 1 84.56 101 THR A N 1
ATOM 802 C CA . THR A 1 101 ? 6.273 31.125 18.344 1 84.56 101 THR A CA 1
ATOM 803 C C . THR A 1 101 ? 5.461 32.406 18.516 1 84.56 101 THR A C 1
ATOM 805 O O . THR A 1 101 ? 5.961 33.5 18.25 1 84.56 101 THR A O 1
ATOM 808 N N . TYR A 1 102 ? 4.262 32.281 18.969 1 88.12 102 TYR A N 1
ATOM 809 C CA . TYR A 1 102 ? 3.422 33.469 19.203 1 88.12 102 TYR A CA 1
ATOM 810 C C . TYR A 1 102 ? 4.043 34.375 20.234 1 88.12 102 TYR A C 1
ATOM 812 O O . TYR A 1 102 ? 4.656 33.938 21.203 1 88.12 102 TYR A O 1
ATOM 820 N N . THR A 1 103 ? 3.818 35.656 19.984 1 88.31 103 THR A N 1
ATOM 821 C CA . THR A 1 103 ? 4.074 36.656 21.031 1 88.31 103 THR A CA 1
ATOM 822 C C . THR A 1 103 ? 3.016 36.562 22.125 1 88.31 103 THR A C 1
ATOM 824 O O . THR A 1 103 ? 2.01 35.875 21.969 1 88.31 103 THR A O 1
ATOM 827 N N . VAL A 1 104 ? 3.328 37.281 23.219 1 94.31 104 VAL A N 1
ATOM 828 C CA . VAL A 1 104 ? 2.389 37.344 24.328 1 94.31 104 VAL A CA 1
ATOM 829 C C . VAL A 1 104 ? 1.022 37.812 23.828 1 94.31 104 VAL A C 1
ATOM 831 O O . VAL A 1 104 ? -0.003 37.219 24.156 1 94.31 104 VAL A O 1
ATOM 834 N N . ASP A 1 105 ? 1.008 38.812 22.969 1 90 105 ASP A N 1
ATOM 835 C CA . ASP A 1 105 ? -0.248 39.406 22.516 1 90 105 ASP A CA 1
ATOM 836 C C . ASP A 1 105 ? -0.982 38.438 21.562 1 90 105 ASP A C 1
ATOM 838 O O . ASP A 1 105 ? -2.209 38.344 21.609 1 90 105 ASP A O 1
ATOM 842 N N . GLU A 1 106 ? -0.27 37.844 20.719 1 87.31 106 GLU A N 1
ATOM 843 C CA . GLU A 1 106 ? -0.873 36.875 19.797 1 87.31 106 GLU A CA 1
ATOM 844 C C . GLU A 1 106 ? -1.491 35.719 20.531 1 87.31 106 GLU A C 1
ATOM 846 O O . GLU A 1 106 ? -2.617 35.312 20.25 1 87.31 106 GLU A O 1
ATOM 851 N N . LEU A 1 107 ? -0.749 35.188 21.5 1 94.12 107 LEU A N 1
ATOM 852 C CA . LEU A 1 107 ? -1.262 34.094 22.297 1 94.12 107 LEU A CA 1
ATOM 853 C C . LEU A 1 107 ? -2.467 34.531 23.125 1 94.12 107 LEU A C 1
ATOM 855 O O . LEU A 1 107 ? -3.469 33.812 23.203 1 94.12 107 LEU A O 1
ATOM 859 N N . ALA A 1 108 ? -2.363 35.719 23.703 1 96.31 108 ALA A N 1
ATOM 860 C CA . ALA A 1 108 ? -3.457 36.219 24.516 1 96.31 108 ALA A CA 1
ATOM 861 C C . ALA A 1 108 ? -4.734 36.375 23.703 1 96.31 108 ALA A C 1
ATOM 863 O O . ALA A 1 108 ? -5.832 36.094 24.188 1 96.31 108 ALA A O 1
ATOM 864 N N . ARG A 1 109 ? -4.602 36.844 22.516 1 91.69 109 ARG A N 1
ATOM 865 C CA . ARG A 1 109 ? -5.758 37 21.641 1 91.69 109 ARG A CA 1
ATOM 866 C C . ARG A 1 109 ? -6.461 35.656 21.422 1 91.69 109 ARG A C 1
ATOM 868 O O . ARG A 1 109 ? -7.691 35.594 21.469 1 91.69 109 ARG A O 1
ATOM 875 N N . GLN A 1 110 ? -5.727 34.625 21.156 1 94.25 110 GLN A N 1
ATOM 876 C CA . GLN A 1 110 ? -6.32 33.312 20.953 1 94.25 110 GLN A CA 1
ATOM 877 C C . GLN A 1 110 ? -6.949 32.781 22.25 1 94.25 110 GLN A C 1
ATOM 879 O O . GLN A 1 110 ? -8.016 32.156 22.219 1 94.25 110 GLN A O 1
ATOM 884 N N . LEU A 1 111 ? -6.254 33 23.375 1 98.06 111 LEU A N 1
ATOM 885 C CA . LEU A 1 111 ? -6.789 32.594 24.656 1 98.06 111 LEU A CA 1
ATOM 886 C C . LEU A 1 111 ? -8.125 33.25 24.953 1 98.06 111 LEU A C 1
ATOM 888 O O . LEU A 1 111 ? -9.07 32.594 25.406 1 98.06 111 LEU A O 1
ATOM 892 N N . LEU A 1 112 ? -8.195 34.5 24.625 1 97.12 112 LEU A N 1
ATOM 893 C CA . LEU A 1 112 ? -9.414 35.281 24.859 1 97.12 112 LEU A CA 1
ATOM 894 C C . LEU A 1 112 ? -10.531 34.812 23.922 1 97.12 112 LEU A C 1
ATOM 896 O O . LEU A 1 112 ? -11.656 34.594 24.359 1 97.12 112 LEU A O 1
ATOM 900 N N . ASP A 1 113 ? -10.18 34.719 22.688 1 95.25 113 ASP A N 1
ATOM 901 C CA . ASP A 1 113 ? -11.195 34.344 21.703 1 95.25 113 ASP A CA 1
ATOM 902 C C . ASP A 1 113 ? -11.742 32.969 21.984 1 95.25 113 ASP A C 1
ATOM 904 O O . ASP A 1 113 ? -12.945 32.719 21.891 1 95.25 113 ASP A O 1
ATOM 908 N N . SER A 1 114 ? -10.844 32 22.328 1 97.69 114 SER A N 1
ATOM 909 C CA . SER A 1 114 ? -11.234 30.609 22.562 1 97.69 114 SER A CA 1
ATOM 910 C C . SER A 1 114 ? -11.891 30.438 23.922 1 97.69 114 SER A C 1
ATOM 912 O O . SER A 1 114 ? -12.477 29.391 24.219 1 97.69 114 SER A O 1
ATOM 914 N N . LYS A 1 115 ? -11.758 31.469 24.75 1 97.56 115 LYS A N 1
ATOM 915 C CA . LYS A 1 115 ? -12.227 31.391 26.125 1 97.56 115 LYS A CA 1
ATOM 916 C C . LYS A 1 115 ? -11.562 30.219 26.875 1 97.56 115 LYS A C 1
ATOM 918 O O . LYS A 1 115 ? -12.242 29.438 27.531 1 97.56 115 LYS A O 1
ATOM 923 N N . ALA A 1 116 ? -10.289 30.156 26.719 1 98.56 116 ALA A N 1
ATOM 924 C CA . ALA A 1 116 ? -9.531 29.078 27.344 1 98.56 116 ALA A CA 1
ATOM 925 C C . ALA A 1 116 ? -9.648 29.125 28.859 1 98.56 116 ALA A C 1
ATOM 927 O O . ALA A 1 116 ? -9.594 30.203 29.469 1 98.56 116 ALA A O 1
ATOM 928 N N . THR A 1 117 ? -9.844 27.938 29.406 1 98.19 117 THR A N 1
ATOM 929 C CA . THR A 1 117 ? -9.938 27.797 30.859 1 98.19 117 THR A CA 1
ATOM 930 C C . THR A 1 117 ? -8.555 27.562 31.469 1 98.19 117 THR A C 1
ATOM 932 O O . THR A 1 117 ? -8.305 27.953 32.594 1 98.19 117 THR A O 1
ATOM 935 N N . ALA A 1 118 ? -7.715 26.938 30.797 1 98.62 118 ALA A N 1
ATOM 936 C CA . ALA A 1 118 ? -6.355 26.609 31.219 1 98.62 118 ALA A CA 1
ATOM 937 C C . ALA A 1 118 ? -5.395 26.609 30.031 1 98.62 118 ALA A C 1
ATOM 939 O O . ALA A 1 118 ? -5.824 26.641 28.875 1 98.62 118 ALA A O 1
ATOM 940 N N . LEU A 1 119 ? -4.129 26.719 30.359 1 98.75 119 LEU A N 1
ATOM 941 C CA . LEU A 1 119 ? -3.055 26.766 29.375 1 98.75 119 LEU A CA 1
ATOM 942 C C . LEU A 1 119 ? -1.939 25.797 29.734 1 98.75 119 LEU A C 1
ATOM 944 O O . LEU A 1 119 ? -1.509 25.734 30.891 1 98.75 119 LEU A O 1
ATOM 948 N N . ILE A 1 120 ? -1.562 24.953 28.781 1 98.75 120 ILE A N 1
ATOM 949 C CA . ILE A 1 120 ? -0.453 24.031 29.016 1 98.75 120 ILE A CA 1
ATOM 950 C C . ILE A 1 120 ? 0.73 24.422 28.125 1 98.75 120 ILE A C 1
ATOM 952 O O . ILE A 1 120 ? 0.549 24.797 26.969 1 98.75 120 ILE A O 1
ATOM 956 N N . THR A 1 121 ? 1.91 24.391 28.641 1 98.56 121 THR A N 1
ATOM 957 C CA . THR A 1 121 ? 3.119 24.797 27.938 1 98.56 121 THR A CA 1
ATOM 958 C C . THR A 1 121 ? 4.336 24.031 28.469 1 98.56 121 THR A C 1
ATOM 960 O O . THR A 1 121 ? 4.191 23.062 29.203 1 98.56 121 THR A O 1
ATOM 963 N N . GLN A 1 122 ? 5.508 24.297 27.938 1 98.06 122 GLN A N 1
ATOM 964 C CA . GLN A 1 122 ? 6.77 23.766 28.422 1 98.06 122 GLN A CA 1
ATOM 965 C C . GLN A 1 122 ? 7.609 24.844 29.109 1 98.06 122 GLN A C 1
ATOM 967 O O . GLN A 1 122 ? 7.414 26.031 28.859 1 98.06 122 GLN A O 1
ATOM 972 N N . LYS A 1 123 ? 8.531 24.406 29.828 1 97.44 123 LYS A N 1
ATOM 973 C CA . LYS A 1 123 ? 9.289 25.297 30.703 1 97.44 123 LYS A CA 1
ATOM 974 C C . LYS A 1 123 ? 9.938 26.438 29.922 1 97.44 123 LYS A C 1
ATOM 976 O O . LYS A 1 123 ? 9.867 27.594 30.312 1 97.44 123 LYS A O 1
ATOM 981 N N . PRO A 1 124 ? 10.5 26.125 28.719 1 95.62 124 PRO A N 1
ATOM 982 C CA . PRO A 1 124 ? 11.156 27.203 27.984 1 95.62 124 PRO A CA 1
ATOM 983 C C . PRO A 1 124 ? 10.18 28.281 27.516 1 95.62 124 PRO A C 1
ATOM 985 O O . PRO A 1 124 ? 10.594 29.391 27.203 1 95.62 124 PRO A O 1
ATOM 988 N N . PHE A 1 125 ? 8.898 28.016 27.516 1 96.31 125 PHE A N 1
ATOM 989 C CA . PHE A 1 125 ? 7.895 28.938 26.969 1 96.31 125 PHE A CA 1
ATOM 990 C C . PHE A 1 125 ? 7.012 29.484 28.078 1 96.31 125 PHE A C 1
ATOM 992 O O . PHE A 1 125 ? 6.035 30.188 27.812 1 96.31 125 PHE A O 1
ATOM 999 N N . LEU A 1 126 ? 7.363 29.203 29.312 1 97.5 126 LEU A N 1
ATOM 1000 C CA . LEU A 1 126 ? 6.523 29.484 30.469 1 97.5 126 LEU A CA 1
ATOM 1001 C C . LEU A 1 126 ? 6.34 31 30.641 1 97.5 126 LEU A C 1
ATOM 1003 O O . LEU A 1 126 ? 5.25 31.453 31 1 97.5 126 LEU A O 1
ATOM 1007 N N . LYS A 1 127 ? 7.387 31.766 30.406 1 96.12 127 LYS A N 1
ATOM 1008 C CA . LYS A 1 127 ? 7.301 33.219 30.609 1 96.12 127 LYS A CA 1
ATOM 1009 C C . LYS A 1 127 ? 6.242 33.812 29.688 1 96.12 127 LYS A C 1
ATOM 1011 O O . LYS A 1 127 ? 5.367 34.562 30.156 1 96.12 127 LYS A O 1
ATOM 1016 N N . THR A 1 128 ? 6.316 33.5 28.406 1 96 128 THR A N 1
ATOM 1017 C CA . THR A 1 128 ? 5.348 34 27.422 1 96 128 THR A CA 1
ATOM 1018 C C . THR A 1 128 ? 3.945 33.5 27.766 1 96 128 THR A C 1
ATOM 1020 O O . THR A 1 128 ? 2.98 34.25 27.719 1 96 128 THR A O 1
ATOM 1023 N N . ALA A 1 129 ? 3.848 32.281 28.141 1 98.25 129 ALA A N 1
ATOM 1024 C CA . ALA A 1 129 ? 2.566 31.656 28.453 1 98.25 129 ALA A CA 1
ATOM 1025 C C . ALA A 1 129 ? 1.913 32.312 29.656 1 98.25 129 ALA A C 1
ATOM 1027 O O . ALA A 1 129 ? 0.715 32.625 29.641 1 98.25 129 ALA A O 1
ATOM 1028 N N . ALA A 1 130 ? 2.717 32.531 30.656 1 97.75 130 ALA A N 1
ATOM 1029 C CA . ALA A 1 130 ? 2.201 33.125 31.891 1 97.75 130 ALA A CA 1
ATOM 1030 C C . ALA A 1 130 ? 1.717 34.562 31.656 1 97.75 130 ALA A C 1
ATOM 1032 O O . ALA A 1 130 ? 0.662 34.938 32.156 1 97.75 130 ALA A O 1
ATOM 1033 N N . GLN A 1 131 ? 2.471 35.312 30.906 1 97.75 131 GLN A N 1
ATOM 1034 C CA . GLN A 1 131 ? 2.092 36.688 30.594 1 97.75 131 GLN A CA 1
ATOM 1035 C C . GLN A 1 131 ? 0.811 36.719 29.766 1 97.75 131 GLN A C 1
ATOM 1037 O O . GLN A 1 131 ? -0.069 37.531 30.016 1 97.75 131 GLN A O 1
ATOM 1042 N N . ALA A 1 132 ? 0.739 35.844 28.797 1 98 132 ALA A N 1
ATOM 1043 C CA . ALA A 1 132 ? -0.461 35.781 27.969 1 98 132 ALA A CA 1
ATOM 1044 C C . ALA A 1 132 ? -1.673 35.344 28.781 1 98 132 ALA A C 1
ATOM 1046 O O . ALA A 1 132 ? -2.777 35.875 28.594 1 98 132 ALA A O 1
ATOM 1047 N N . ALA A 1 133 ? -1.453 34.406 29.672 1 98.38 133 ALA A N 1
ATOM 1048 C CA . ALA A 1 133 ? -2.525 33.938 30.547 1 98.38 133 ALA A CA 1
ATOM 1049 C C . ALA A 1 133 ? -3.064 35.062 31.422 1 98.38 133 ALA A C 1
ATOM 1051 O O . ALA A 1 133 ? -4.277 35.188 31.594 1 98.38 133 ALA A O 1
ATOM 1052 N N . GLN A 1 134 ? -2.197 35.812 31.938 1 97.75 134 GLN A N 1
ATOM 1053 C CA . GLN A 1 134 ? -2.604 36.938 32.75 1 97.75 134 GLN A CA 1
ATOM 1054 C C . GLN A 1 134 ? -3.453 37.938 31.938 1 97.75 134 GLN A C 1
ATOM 1056 O O . GLN A 1 134 ? -4.488 38.406 32.406 1 97.75 134 GLN A O 1
ATOM 1061 N N . LYS A 1 135 ? -2.994 38.219 30.781 1 96.75 135 LYS A N 1
ATOM 1062 C CA . LYS A 1 135 ? -3.744 39.094 29.906 1 96.75 135 LYS A CA 1
ATOM 1063 C C . LYS A 1 135 ? -5.121 38.531 29.578 1 96.75 135 LYS A C 1
ATOM 1065 O O . LYS A 1 135 ? -6.09 39.281 29.422 1 96.75 135 LYS A O 1
ATOM 1070 N N . ALA A 1 136 ? -5.188 37.281 29.5 1 97.5 136 ALA A N 1
ATOM 1071 C CA . ALA A 1 136 ? -6.434 36.594 29.141 1 97.5 136 ALA A CA 1
ATOM 1072 C C . ALA A 1 136 ? -7.242 36.25 30.391 1 97.5 136 ALA A C 1
ATOM 1074 O O . ALA A 1 136 ? -8.281 35.594 30.297 1 97.5 136 ALA A O 1
ATOM 1075 N N . LYS A 1 137 ? -6.762 36.625 31.578 1 96.88 137 LYS A N 1
ATOM 1076 C CA . LYS A 1 137 ? -7.426 36.438 32.844 1 96.88 137 LYS A CA 1
ATOM 1077 C C . LYS A 1 137 ? -7.52 34.969 33.219 1 96.88 137 LYS A C 1
ATOM 1079 O O . LYS A 1 137 ? -8.523 34.5 33.781 1 96.88 137 LYS A O 1
ATOM 1084 N N . ILE A 1 138 ? -6.602 34.156 32.781 1 97.44 138 ILE A N 1
ATOM 1085 C CA . ILE A 1 138 ? -6.449 32.781 33.219 1 97.44 138 ILE A CA 1
ATOM 1086 C C . ILE A 1 138 ? -5.57 32.719 34.469 1 97.44 138 ILE A C 1
ATOM 1088 O O . ILE A 1 138 ? -4.449 33.219 34.469 1 97.44 138 ILE A O 1
ATOM 1092 N N . PRO A 1 139 ? -6.074 32.125 35.531 1 96.31 139 PRO A N 1
ATOM 1093 C CA . PRO A 1 139 ? -5.254 32.031 36.719 1 96.31 139 PRO A CA 1
ATOM 1094 C C . PRO A 1 139 ? -3.936 31.297 36.5 1 96.31 139 PRO A C 1
ATOM 1096 O O . PRO A 1 139 ? -3.9 30.312 35.75 1 96.31 139 PRO A O 1
ATOM 1099 N N . LEU A 1 140 ? -2.889 31.734 37.156 1 94.5 140 LEU A N 1
ATOM 1100 C CA . LEU A 1 140 ? -1.553 31.203 36.938 1 94.5 140 LEU A CA 1
ATOM 1101 C C . LEU A 1 140 ? -1.463 29.75 37.406 1 94.5 140 LEU A C 1
ATOM 1103 O O . LEU A 1 140 ? -0.632 28.984 36.906 1 94.5 140 LEU A O 1
ATOM 1107 N N . ASP A 1 141 ? -2.287 29.359 38.344 1 93.38 141 ASP A N 1
ATOM 1108 C CA . ASP A 1 141 ? -2.285 27.969 38.812 1 93.38 141 ASP A CA 1
ATOM 1109 C C . ASP A 1 141 ? -2.93 27.047 37.781 1 93.38 141 ASP A C 1
ATOM 1111 O O . ASP A 1 141 ? -2.859 25.828 37.906 1 93.38 141 ASP A O 1
ATOM 1115 N N . LYS A 1 142 ? -3.521 27.656 36.719 1 97.38 142 LYS A N 1
ATOM 1116 C CA . LYS A 1 142 ? -4.082 26.859 35.625 1 97.38 142 LYS A CA 1
ATOM 1117 C C . LYS A 1 142 ? -3.18 26.906 34.406 1 97.38 142 LYS A C 1
ATOM 1119 O O . LYS A 1 142 ? -3.602 26.547 33.312 1 97.38 142 LYS A O 1
ATOM 1124 N N . VAL A 1 143 ? -1.99 27.484 34.594 1 98.25 143 VAL A N 1
ATOM 1125 C CA . VAL A 1 143 ? -0.914 27.328 33.625 1 98.25 143 VAL A CA 1
ATOM 1126 C C . VAL A 1 143 ? -0.073 26.094 33.969 1 98.25 143 VAL A C 1
ATOM 1128 O O . VAL A 1 143 ? 0.67 26.109 34.969 1 98.25 143 VAL A O 1
ATOM 1131 N N . ILE A 1 144 ? -0.196 25.062 33.156 1 98.44 144 ILE A N 1
ATOM 1132 C CA . ILE A 1 144 ? 0.339 23.734 33.438 1 98.44 144 ILE A CA 1
ATOM 1133 C C . ILE A 1 144 ? 1.6 23.5 32.594 1 98.44 144 ILE A C 1
ATOM 1135 O O . ILE A 1 144 ? 1.699 23.984 31.469 1 98.44 144 ILE A O 1
ATOM 1139 N N . LEU A 1 145 ? 2.527 22.766 33.156 1 98.38 145 LEU A N 1
ATOM 1140 C CA . LEU A 1 145 ? 3.744 22.438 32.438 1 98.38 145 LEU A CA 1
ATOM 1141 C C . LEU A 1 145 ? 3.691 21 31.922 1 98.38 145 LEU A C 1
ATOM 1143 O O . LEU A 1 145 ? 3.119 20.125 32.562 1 98.38 145 LEU A O 1
ATOM 1147 N N . MET A 1 146 ? 4.234 20.766 30.75 1 98.19 146 MET A N 1
ATOM 1148 C CA . MET A 1 146 ? 4.5 19.438 30.188 1 98.19 146 MET A CA 1
ATOM 1149 C C . MET A 1 146 ? 5.949 19.312 29.734 1 98.19 146 MET A C 1
ATOM 1151 O O . MET A 1 146 ? 6.727 20.266 29.859 1 98.19 146 MET A O 1
ATOM 1155 N N . GLY A 1 147 ? 6.32 18.156 29.188 1 96.5 147 GLY A N 1
ATOM 1156 C CA . GLY A 1 147 ? 7.699 17.953 28.781 1 96.5 147 GLY A CA 1
ATOM 1157 C C . GLY A 1 147 ? 8.617 17.594 29.922 1 96.5 147 GLY A C 1
ATOM 1158 O O . GLY A 1 147 ? 8.172 17.031 30.938 1 96.5 147 GLY A O 1
ATOM 1159 N N . ASP A 1 148 ? 9.859 17.906 29.75 1 93.62 148 ASP A N 1
ATOM 1160 C CA . ASP A 1 148 ? 10.875 17.406 30.672 1 93.62 148 ASP A CA 1
ATOM 1161 C C . ASP A 1 148 ? 11.055 18.359 31.844 1 93.62 148 ASP A C 1
ATOM 1163 O O . ASP A 1 148 ? 11.477 17.953 32.938 1 93.62 148 ASP A O 1
ATOM 1167 N N . GLY A 1 149 ? 10.727 19.578 31.578 1 94.12 149 GLY A N 1
ATOM 1168 C CA . GLY A 1 149 ? 11.008 20.594 32.594 1 94.12 149 GLY A CA 1
ATOM 1169 C C . GLY A 1 149 ? 9.883 20.75 33.594 1 94.12 149 GLY A C 1
ATOM 1170 O O . GLY A 1 149 ? 8.711 20.531 33.281 1 94.12 149 GLY A O 1
ATOM 1171 N N . ARG A 1 150 ? 10.227 21.172 34.812 1 95.12 150 ARG A N 1
ATOM 1172 C CA . ARG A 1 150 ? 9.297 21.5 35.875 1 95.12 150 ARG A CA 1
ATOM 1173 C C . ARG A 1 150 ? 9.555 22.906 36.406 1 95.12 150 ARG A C 1
ATOM 1175 O O . ARG A 1 150 ? 10.609 23.484 36.156 1 95.12 150 ARG A O 1
ATOM 1182 N N . ASP A 1 151 ? 8.523 23.406 37 1 92.75 151 ASP A N 1
ATOM 1183 C CA . ASP A 1 151 ? 8.672 24.719 37.625 1 92.75 151 ASP A CA 1
ATOM 1184 C C . ASP A 1 151 ? 9.266 24.594 39 1 92.75 151 ASP A C 1
ATOM 1186 O O . ASP A 1 151 ? 8.617 24.078 39.938 1 92.75 151 ASP A O 1
ATOM 1190 N N . GLU A 1 152 ? 10.398 25.156 39.281 1 91.19 152 GLU A N 1
ATOM 1191 C CA . GLU A 1 152 ? 11.094 25.047 40.562 1 91.19 152 GLU A CA 1
ATOM 1192 C C . GLU A 1 152 ? 10.367 25.828 41.656 1 91.19 152 GLU A C 1
ATOM 1194 O O . GLU A 1 152 ? 10.5 25.531 42.844 1 91.19 152 GLU A O 1
ATOM 1199 N N . THR A 1 153 ? 9.664 26.891 41.219 1 89.94 153 THR A N 1
ATOM 1200 C CA . THR A 1 153 ? 8.969 27.734 42.219 1 89.94 153 THR A CA 1
ATOM 1201 C C . THR A 1 153 ? 7.719 27.031 42.719 1 89.94 153 THR A C 1
ATOM 1203 O O . THR A 1 153 ? 7.156 27.422 43.75 1 89.94 153 THR A O 1
ATOM 1206 N N . GLY A 1 154 ? 7.25 26.047 42.062 1 88.25 154 GLY A N 1
ATOM 1207 C CA . GLY A 1 154 ? 6.062 25.312 42.469 1 88.25 154 GLY A CA 1
ATOM 1208 C C . GLY A 1 154 ? 4.773 26 42.062 1 88.25 154 GLY A C 1
ATOM 1209 O O . GLY A 1 154 ? 3.682 25.5 42.344 1 88.25 154 GLY A O 1
ATOM 1210 N N . LYS A 1 155 ? 4.801 27.094 41.469 1 91.56 155 LYS A N 1
ATOM 1211 C CA . LYS A 1 155 ? 3.621 27.859 41.062 1 91.56 155 LYS A CA 1
ATOM 1212 C C . LYS A 1 155 ? 2.855 27.156 39.938 1 91.56 155 LYS A C 1
ATOM 1214 O O . LYS A 1 155 ? 1.628 27.25 39.875 1 91.56 155 LYS A O 1
ATOM 1219 N N . HIS A 1 156 ? 3.553 26.594 39 1 95.56 156 HIS A N 1
ATOM 1220 C CA . HIS A 1 156 ? 2.967 25.875 37.875 1 95.56 156 HIS A CA 1
ATOM 1221 C C . HIS A 1 156 ? 3.154 24.375 38.031 1 95.56 156 HIS A C 1
ATOM 1223 O O . HIS A 1 156 ? 4.285 23.891 38.094 1 95.56 156 HIS A O 1
ATOM 1229 N N . LYS A 1 157 ? 2.09 23.656 38 1 96.75 157 LYS A N 1
ATOM 1230 C CA . LYS A 1 157 ? 2.141 22.203 38.156 1 96.75 157 LYS A CA 1
ATOM 1231 C C . LYS A 1 157 ? 2.473 21.531 36.812 1 96.75 157 LYS A C 1
ATOM 1233 O O . LYS A 1 157 ? 2.094 22.031 35.75 1 96.75 157 LYS A O 1
ATOM 1238 N N . HIS A 1 158 ? 3.205 20.453 36.938 1 98 158 HIS A N 1
ATOM 1239 C CA . HIS A 1 158 ? 3.389 19.594 35.781 1 98 158 HIS A CA 1
ATOM 1240 C C . HIS A 1 158 ? 2.15 18.734 35.531 1 98 158 HIS A C 1
ATOM 1242 O O . HIS A 1 158 ? 1.444 18.359 36.469 1 98 158 HIS A O 1
ATOM 1248 N N . TRP A 1 159 ? 1.887 18.391 34.25 1 98.25 159 TRP A N 1
ATOM 1249 C CA . TRP A 1 159 ? 0.664 17.672 33.906 1 98.25 159 TRP A CA 1
ATOM 1250 C C . TRP A 1 159 ? 0.561 16.359 34.688 1 98.25 159 TRP A C 1
ATOM 1252 O O . TRP A 1 159 ? -0.541 15.914 35 1 98.25 159 TRP A O 1
ATOM 1262 N N . THR A 1 160 ? 1.709 15.719 35.031 1 97.69 160 THR A N 1
ATOM 1263 C CA . THR A 1 160 ? 1.732 14.453 35.781 1 97.69 160 THR A CA 1
ATOM 1264 C C . THR A 1 160 ? 1.234 14.641 37.188 1 97.69 160 THR A C 1
ATOM 1266 O O . THR A 1 160 ? 0.939 13.672 37.906 1 97.69 160 THR A O 1
ATOM 1269 N N . GLU A 1 161 ? 1.166 15.875 37.625 1 96.81 161 GLU A N 1
ATOM 1270 C CA . GLU A 1 161 ? 0.702 16.172 38.969 1 96.81 161 GLU A CA 1
ATOM 1271 C C . GLU A 1 161 ? -0.791 16.484 38.969 1 96.81 161 GLU A C 1
ATOM 1273 O O . GLU A 1 161 ? -1.393 16.625 40.031 1 96.81 161 GLU A O 1
ATOM 1278 N N . ILE A 1 162 ? -1.34 16.703 37.844 1 97.44 162 ILE A N 1
ATOM 1279 C CA . ILE A 1 162 ? -2.779 16.906 37.719 1 97.44 162 ILE A CA 1
ATOM 1280 C C . ILE A 1 162 ? -3.498 15.562 37.75 1 97.44 162 ILE A C 1
ATOM 1282 O O . ILE A 1 162 ? -3.697 14.938 36.719 1 97.44 162 ILE A O 1
ATOM 1286 N N . THR A 1 163 ? -3.881 15.102 38.906 1 96.38 163 THR A N 1
ATOM 1287 C CA . THR A 1 163 ? -4.508 13.797 39.125 1 96.38 163 THR A CA 1
ATOM 1288 C C . THR A 1 163 ? -5.691 13.922 40.062 1 96.38 163 THR A C 1
ATOM 1290 O O . THR A 1 163 ? -5.934 14.992 40.625 1 96.38 163 THR A O 1
ATOM 1293 N N . ALA A 1 164 ? -6.395 12.852 40.156 1 96 164 ALA A N 1
ATOM 1294 C CA . ALA A 1 164 ? -7.523 12.82 41.094 1 96 164 ALA A CA 1
ATOM 1295 C C . ALA A 1 164 ? -7.125 12.18 42.406 1 96 164 ALA A C 1
ATOM 1297 O O . ALA A 1 164 ? -7.969 11.609 43.125 1 96 164 ALA A O 1
ATOM 1298 N N . GLN A 1 165 ? -5.832 12.289 42.594 1 90.06 165 GLN A N 1
ATOM 1299 C CA . GLN A 1 165 ? -5.395 11.766 43.875 1 90.06 165 GLN A CA 1
ATOM 1300 C C . GLN A 1 165 ? -6.043 12.523 45.031 1 90.06 165 GLN A C 1
ATOM 1302 O O . GLN A 1 165 ? -6.027 13.758 45.062 1 90.06 165 GLN A O 1
ATOM 1307 N N . GLY A 1 166 ? -6.672 11.898 46 1 87.56 166 GLY A N 1
ATOM 1308 C CA . GLY A 1 166 ? -7.297 12.508 47.156 1 87.56 166 GLY A CA 1
ATOM 1309 C C . GLY A 1 166 ? -8.773 12.789 46.938 1 87.56 166 GLY A C 1
ATOM 1310 O O . GLY A 1 166 ? -9.453 13.258 47.875 1 87.56 166 GLY A O 1
ATOM 1311 N N . ALA A 1 167 ? -9.18 12.547 45.719 1 90.5 167 ALA A N 1
ATOM 1312 C CA . ALA A 1 167 ? -10.602 12.773 45.438 1 90.5 167 ALA A CA 1
ATOM 1313 C C . ALA A 1 167 ? -11.461 11.758 46.188 1 90.5 167 ALA A C 1
ATOM 1315 O O . ALA A 1 167 ? -11.125 10.57 46.25 1 90.5 167 ALA A O 1
ATOM 1316 N N . TRP A 1 168 ? -12.477 12.188 46.781 1 89.38 168 TRP A N 1
ATOM 1317 C CA . TRP A 1 168 ? -13.391 11.297 47.5 1 89.38 168 TRP A CA 1
ATOM 1318 C C . TRP A 1 168 ? -14.094 10.359 46.531 1 89.38 168 TRP A C 1
ATOM 1320 O O . TRP A 1 168 ? -14.25 9.172 46.781 1 89.38 168 TRP A O 1
ATOM 1330 N N . PHE A 1 169 ? -14.609 10.906 45.406 1 89.75 169 PHE A N 1
ATOM 1331 C CA . PHE A 1 169 ? -15.195 10.141 44.312 1 89.75 169 PHE A CA 1
ATOM 1332 C C . PHE A 1 169 ? -14.375 10.305 43.031 1 89.75 169 PHE A C 1
ATOM 1334 O O . PHE A 1 169 ? -14.102 11.43 42.594 1 89.75 169 PHE A O 1
ATOM 1341 N N . GLN A 1 170 ? -14.047 9.172 42.5 1 92.38 170 GLN A N 1
ATOM 1342 C CA . GLN A 1 170 ? -13.289 9.227 41.281 1 92.38 170 GLN A CA 1
ATOM 1343 C C . GLN A 1 170 ? -14.156 9.719 40.125 1 92.38 170 GLN A C 1
ATOM 1345 O O . GLN A 1 170 ? -15.234 9.18 39.875 1 92.38 170 GLN A O 1
ATOM 1350 N N . PRO A 1 171 ? -13.648 10.688 39.469 1 95.12 171 PRO A N 1
ATOM 1351 C CA . PRO A 1 171 ? -14.422 11.188 38.312 1 95.12 171 PRO A CA 1
ATOM 1352 C C . PRO A 1 171 ? -14.609 10.133 37.25 1 95.12 171 PRO A C 1
ATOM 1354 O O . PRO A 1 171 ? -13.742 9.273 37.031 1 95.12 171 PRO A O 1
ATOM 1357 N N . LYS A 1 172 ? -15.742 10.234 36.594 1 95.62 172 LYS A N 1
ATOM 1358 C CA . LYS A 1 172 ? -16.047 9.359 35.438 1 95.62 172 LYS A CA 1
ATOM 1359 C C . LYS A 1 172 ? -15.867 10.102 34.125 1 95.62 172 LYS A C 1
ATOM 1361 O O . LYS A 1 172 ? -15.906 11.336 34.094 1 95.62 172 LYS A O 1
ATOM 1366 N N . ARG A 1 173 ? -15.664 9.336 33.125 1 97.12 173 ARG A N 1
ATOM 1367 C CA . ARG A 1 173 ? -15.523 9.922 31.781 1 97.12 173 ARG A CA 1
ATOM 1368 C C . ARG A 1 173 ? -16.766 10.703 31.391 1 97.12 173 ARG A C 1
ATOM 1370 O O . ARG A 1 173 ? -17.891 10.258 31.641 1 97.12 173 ARG A O 1
ATOM 1377 N N . THR A 1 174 ? -16.594 11.812 30.766 1 97.31 174 THR A N 1
ATOM 1378 C CA . THR A 1 174 ? -17.703 12.664 30.359 1 97.31 174 THR A CA 1
ATOM 1379 C C . THR A 1 174 ? -18.422 12.062 29.141 1 97.31 174 THR A C 1
ATOM 1381 O O . THR A 1 174 ? -17.781 11.602 28.203 1 97.31 174 THR A O 1
ATOM 1384 N N . VAL A 1 175 ? -19.719 12.062 29.172 1 96.44 175 VAL A N 1
ATOM 1385 C CA . VAL A 1 175 ? -20.516 11.609 28.047 1 96.44 175 VAL A CA 1
ATOM 1386 C C . VAL A 1 175 ? -20.625 12.719 27 1 96.44 175 VAL A C 1
ATOM 1388 O O . VAL A 1 175 ? -21.016 13.844 27.312 1 96.44 175 VAL A O 1
ATOM 1391 N N . LEU A 1 176 ? -20.281 12.359 25.828 1 97.81 176 LEU A N 1
ATOM 1392 C CA . LEU A 1 176 ? -20.25 13.344 24.75 1 97.81 176 LEU A CA 1
ATOM 1393 C C . LEU A 1 176 ? -21.219 12.969 23.641 1 97.81 176 LEU A C 1
ATOM 1395 O O . LEU A 1 176 ? -21.562 11.797 23.484 1 97.81 176 LEU A O 1
ATOM 1399 N N . ASP A 1 177 ? -21.781 13.977 22.953 1 98.31 177 ASP A N 1
ATOM 1400 C CA . ASP A 1 177 ? -22.391 13.82 21.641 1 98.31 177 ASP A CA 1
ATOM 1401 C C . ASP A 1 177 ? -21.359 14.094 20.531 1 98.31 177 ASP A C 1
ATOM 1403 O O . ASP A 1 177 ? -21.078 15.25 20.219 1 98.31 177 ASP A O 1
ATOM 1407 N N . PRO A 1 178 ? -20.844 13.031 19.922 1 98.44 178 PRO A N 1
ATOM 1408 C CA . PRO A 1 178 ? -19.734 13.195 18.984 1 98.44 178 PRO A CA 1
ATOM 1409 C C . PRO A 1 178 ? -20.062 14.148 17.844 1 98.44 178 PRO A C 1
ATOM 1411 O O . PRO A 1 178 ? -19.172 14.781 17.281 1 98.44 178 PRO A O 1
ATOM 1414 N N . LYS A 1 179 ? -21.281 14.32 17.469 1 98.25 179 LYS A N 1
ATOM 1415 C CA . LYS A 1 179 ? -21.672 15.133 16.312 1 98.25 179 LYS A CA 1
ATOM 1416 C C . LYS A 1 179 ? -21.812 16.609 16.703 1 98.25 179 LYS A C 1
ATOM 1418 O O . LYS A 1 179 ? -21.828 17.469 15.828 1 98.25 179 LYS A O 1
ATOM 1423 N N . LYS A 1 180 ? -21.859 16.859 17.969 1 98 180 LYS A N 1
ATOM 1424 C CA . LYS A 1 180 ? -22.109 18.234 18.406 1 98 180 LYS A CA 1
ATOM 1425 C C . LYS A 1 180 ? -20.938 18.781 19.234 1 98 180 LYS A C 1
ATOM 1427 O O . LYS A 1 180 ? -20.594 19.953 19.109 1 98 180 LYS A O 1
ATOM 1432 N N . ASP A 1 181 ? -20.406 17.922 20.078 1 98.56 181 ASP A N 1
ATOM 1433 C CA . ASP A 1 181 ? -19.359 18.375 20.984 1 98.56 181 ASP A CA 1
ATOM 1434 C C . ASP A 1 181 ? -18.016 18.531 20.25 1 98.56 181 ASP A C 1
ATOM 1436 O O . ASP A 1 181 ? -17.672 17.703 19.406 1 98.56 181 ASP A O 1
ATOM 1440 N N . LEU A 1 182 ? -17.297 19.594 20.562 1 98.5 182 LEU A N 1
ATOM 1441 C CA . LEU A 1 182 ? -16.047 19.922 19.906 1 98.5 182 LEU A CA 1
ATOM 1442 C C . LEU A 1 182 ? -14.891 19.125 20.5 1 98.5 182 LEU A C 1
ATOM 1444 O O . LEU A 1 182 ? -14.844 18.906 21.719 1 98.5 182 LEU A O 1
ATOM 1448 N N . ALA A 1 183 ? -14.008 18.672 19.656 1 98.44 183 ALA A N 1
ATOM 1449 C CA . ALA A 1 183 ? -12.734 18.078 20.078 1 98.44 183 ALA A CA 1
ATOM 1450 C C . ALA A 1 183 ? -11.609 19.109 20 1 98.44 183 ALA A C 1
ATOM 1452 O O . ALA A 1 183 ? -10.742 19.156 20.875 1 98.44 183 ALA A O 1
ATOM 1453 N N . TYR A 1 184 ? -11.688 19.891 18.938 1 98.19 184 TYR A N 1
ATOM 1454 C CA . TYR A 1 184 ? -10.594 20.812 18.672 1 98.19 184 TYR A CA 1
ATOM 1455 C C . TYR A 1 184 ? -11.133 22.188 18.25 1 98.19 184 TYR A C 1
ATOM 1457 O O . TYR A 1 184 ? -12.172 22.266 17.594 1 98.19 184 TYR A O 1
ATOM 1465 N N . LEU A 1 185 ? -10.461 23.156 18.641 1 97.38 185 LEU A N 1
ATOM 1466 C CA . LEU A 1 185 ? -10.531 24.516 18.125 1 97.38 185 LEU A CA 1
ATOM 1467 C C . LEU A 1 185 ? -9.195 24.938 17.516 1 97.38 185 LEU A C 1
ATOM 1469 O O . LEU A 1 185 ? -8.344 25.5 18.219 1 97.38 185 LEU A O 1
ATOM 1473 N N . VAL A 1 186 ? -9.039 24.688 16.203 1 95.06 186 VAL A N 1
ATOM 1474 C CA . VAL A 1 186 ? -7.781 24.969 15.508 1 95.06 186 VAL A CA 1
ATOM 1475 C C . VAL A 1 186 ? -7.867 26.328 14.805 1 95.06 186 VAL A C 1
ATOM 1477 O O . VAL A 1 186 ? -8.789 26.562 14.023 1 95.06 186 VAL A O 1
ATOM 1480 N N . TYR A 1 187 ? -6.902 27.156 15.094 1 89.56 187 TYR A N 1
ATOM 1481 C CA . TYR A 1 187 ? -6.969 28.5 14.531 1 89.56 187 TYR A CA 1
ATOM 1482 C C . TYR A 1 187 ? -6.258 28.562 13.18 1 89.56 187 TYR A C 1
ATOM 1484 O O . TYR A 1 187 ? -5.137 28.078 13.039 1 89.56 187 TYR A O 1
ATOM 1492 N N . SER A 1 188 ? -6.938 28.984 12.172 1 79.5 188 SER A N 1
ATOM 1493 C CA . SER A 1 188 ? -6.426 29.109 10.812 1 79.5 188 SER A CA 1
ATOM 1494 C C . SER A 1 188 ? -6.047 30.547 10.484 1 79.5 188 SER A C 1
ATOM 1496 O O . SER A 1 188 ? -6.695 31.484 10.961 1 79.5 188 SER A O 1
ATOM 1498 N N . SER A 1 189 ? -4.754 30.797 9.961 1 61.5 189 SER A N 1
ATOM 1499 C CA . SER A 1 189 ? -4.262 32.125 9.656 1 61.5 189 SER A CA 1
ATOM 1500 C C . SER A 1 189 ? -4.812 32.625 8.32 1 61.5 189 SER A C 1
ATOM 1502 O O . SER A 1 189 ? -4.34 33.625 7.789 1 61.5 189 SER A O 1
ATOM 1504 N N . GLY A 1 190 ? -6.012 32.625 8.094 1 53.22 190 GLY A N 1
ATOM 1505 C CA . GLY A 1 190 ? -6.457 33.062 6.781 1 53.22 190 GLY A CA 1
ATOM 1506 C C . GLY A 1 190 ? -5.754 34.312 6.297 1 53.22 190 GLY A C 1
ATOM 1507 O O . GLY A 1 190 ? -5.078 34.969 7.07 1 53.22 190 GLY A O 1
ATOM 1508 N N . THR A 1 191 ? -5.387 34.562 5.004 1 44.59 191 THR A N 1
ATOM 1509 C CA . THR A 1 191 ? -4.645 35.594 4.309 1 44.59 191 THR A CA 1
ATOM 1510 C C . THR A 1 191 ? -5.145 37 4.719 1 44.59 191 THR A C 1
ATOM 1512 O O . THR A 1 191 ? -4.387 37.969 4.688 1 44.59 191 THR A O 1
ATOM 1515 N N . THR A 1 192 ? -6.48 37.156 5.055 1 44.59 192 THR A N 1
ATOM 1516 C CA . THR A 1 192 ? -7.016 38.531 5.066 1 44.59 192 THR A CA 1
ATOM 1517 C C . THR A 1 192 ? -7.359 38.969 6.488 1 44.59 192 THR A C 1
ATOM 1519 O O . THR A 1 192 ? -7.688 40.125 6.723 1 44.59 192 THR A O 1
ATOM 1522 N N . GLY A 1 193 ? -6.996 38.094 7.516 1 57.47 193 GLY A N 1
ATOM 1523 C CA . GLY A 1 193 ? -7.562 38.594 8.766 1 57.47 193 GLY A CA 1
ATOM 1524 C C . GLY A 1 193 ? -7.027 37.844 9.984 1 57.47 193 GLY A C 1
ATOM 1525 O O . GLY A 1 193 ? -5.984 37.188 9.906 1 57.47 193 GLY A O 1
ATOM 1526 N N . LEU A 1 194 ? -7.527 38.188 11.109 1 68.62 194 LEU A N 1
ATOM 1527 C CA . LEU A 1 194 ? -7.234 37.531 12.383 1 68.62 194 LEU A CA 1
ATOM 1528 C C . LEU A 1 194 ? -7.555 36.062 12.328 1 68.62 194 LEU A C 1
ATOM 1530 O O . LEU A 1 194 ? -8.516 35.656 11.672 1 68.62 194 LEU A O 1
ATOM 1534 N N . PRO A 1 195 ? -6.723 35.312 12.945 1 80.12 195 PRO A N 1
ATOM 1535 C CA . PRO A 1 195 ? -6.984 33.844 12.984 1 80.12 195 PRO A CA 1
ATOM 1536 C C . PRO A 1 195 ? -8.375 33.531 13.508 1 80.12 195 PRO A C 1
ATOM 1538 O O . PRO A 1 195 ? -8.898 34.219 14.375 1 80.12 195 PRO A O 1
ATOM 1541 N N . LYS A 1 196 ? -9.039 32.625 12.836 1 88.31 196 LYS A N 1
ATOM 1542 C CA . LYS A 1 196 ? -10.367 32.156 13.234 1 88.31 196 LYS A CA 1
ATOM 1543 C C . LYS A 1 196 ? -10.32 30.719 13.75 1 88.31 196 LYS A C 1
ATOM 1545 O O . LYS A 1 196 ? -9.586 29.891 13.219 1 88.31 196 LYS A O 1
ATOM 1550 N N . GLY A 1 197 ? -11.07 30.484 14.797 1 94.62 197 GLY A N 1
ATOM 1551 C CA . GLY A 1 197 ? -11.125 29.141 15.359 1 94.62 197 GLY A CA 1
ATOM 1552 C C . GLY A 1 197 ? -12.016 28.203 14.57 1 94.62 197 GLY A C 1
ATOM 1553 O O . GLY A 1 197 ? -13.227 28.422 14.477 1 94.62 197 GLY A O 1
ATOM 1554 N N . VAL A 1 198 ? -11.453 27.188 13.961 1 96.81 198 VAL A N 1
ATOM 1555 C CA . VAL A 1 198 ? -12.188 26.172 13.227 1 96.81 198 VAL A CA 1
ATOM 1556 C C . VAL A 1 198 ? -12.797 25.172 14.211 1 96.81 198 VAL A C 1
ATOM 1558 O O . VAL A 1 198 ? -12.07 24.5 14.945 1 96.81 198 VAL A O 1
ATOM 1561 N N . MET A 1 199 ? -14.102 25.078 14.203 1 98.06 199 MET A N 1
ATOM 1562 C CA . MET A 1 199 ? -14.789 24.172 15.125 1 98.06 199 MET A CA 1
ATOM 1563 C C . MET A 1 199 ? -14.805 22.75 14.562 1 98.06 199 MET A C 1
ATOM 1565 O O . MET A 1 199 ? -15.484 22.469 13.57 1 98.06 199 MET A O 1
ATOM 1569 N N . LEU A 1 200 ? -14.078 21.875 15.219 1 98.44 200 LEU A N 1
ATOM 1570 C CA . LEU A 1 200 ? -14.07 20.484 14.805 1 98.44 200 LEU A CA 1
ATOM 1571 C C . LEU A 1 200 ? -14.703 19.594 15.875 1 98.44 200 LEU A C 1
ATOM 1573 O O . LEU A 1 200 ? -14.188 19.5 17 1 98.44 200 LEU A O 1
ATOM 1577 N N . THR A 1 201 ? -15.773 18.953 15.516 1 98.69 201 THR A N 1
ATOM 1578 C CA . THR A 1 201 ? -16.422 18.031 16.438 1 98.69 201 THR A CA 1
ATOM 1579 C C . THR A 1 201 ? -15.648 16.719 16.516 1 98.69 201 THR A C 1
ATOM 1581 O O . THR A 1 201 ? -14.789 16.438 15.664 1 98.69 201 THR A O 1
ATOM 1584 N N . HIS A 1 202 ? -15.984 15.961 17.562 1 98.75 202 HIS A N 1
ATOM 1585 C CA . HIS A 1 202 ? -15.43 14.617 17.641 1 98.75 202 HIS A CA 1
ATOM 1586 C C . HIS A 1 202 ? -15.742 13.82 16.375 1 98.75 202 HIS A C 1
ATOM 1588 O O . HIS A 1 202 ? -14.867 13.141 15.828 1 98.75 202 HIS A O 1
ATOM 1594 N N . TYR A 1 203 ? -16.906 13.992 15.867 1 98.69 203 TYR A N 1
ATOM 1595 C CA . TYR A 1 203 ? -17.344 13.211 14.719 1 98.69 203 TYR A CA 1
ATOM 1596 C C . TYR A 1 203 ? -16.594 13.625 13.461 1 98.69 203 TYR A C 1
ATOM 1598 O O . TYR A 1 203 ? -16.266 12.781 12.617 1 98.69 203 TYR A O 1
ATOM 1606 N N . ASN A 1 204 ? -16.328 14.883 13.281 1 98.56 204 ASN A N 1
ATOM 1607 C CA . ASN A 1 204 ? -15.516 15.312 12.141 1 98.56 204 ASN A CA 1
ATOM 1608 C C . ASN A 1 204 ? -14.172 14.594 12.094 1 98.56 204 ASN A C 1
ATOM 1610 O O . ASN A 1 204 ? -13.773 14.078 11.047 1 98.56 204 ASN A O 1
ATOM 1614 N N . VAL A 1 205 ? -13.531 14.555 13.234 1 98.31 205 VAL A N 1
ATOM 1615 C CA . VAL A 1 205 ? -12.18 14.016 13.328 1 98.31 205 VAL A CA 1
ATOM 1616 C C . VAL A 1 205 ? -12.219 12.492 13.195 1 98.31 205 VAL A C 1
ATOM 1618 O O . VAL A 1 205 ? -11.406 11.906 12.477 1 98.31 205 VAL A O 1
ATOM 1621 N N . VAL A 1 206 ? -13.211 11.875 13.828 1 98.44 206 VAL A N 1
ATOM 1622 C CA . VAL A 1 206 ? -13.375 10.43 13.719 1 98.44 206 VAL A CA 1
ATOM 1623 C C . VAL A 1 206 ? -13.664 10.047 12.266 1 98.44 206 VAL A C 1
ATOM 1625 O O . VAL A 1 206 ? -13.109 9.07 11.758 1 98.44 206 VAL A O 1
ATOM 1628 N N . SER A 1 207 ? -14.453 10.812 11.625 1 98.38 207 SER A N 1
ATOM 1629 C CA . SER A 1 207 ? -14.766 10.555 10.227 1 98.38 207 SER A CA 1
ATOM 1630 C C . SER A 1 207 ? -13.508 10.562 9.367 1 98.38 207 SER A C 1
ATOM 1632 O O . SER A 1 207 ? -13.289 9.648 8.57 1 98.38 207 SER A O 1
ATOM 1634 N N . ASN A 1 208 ? -12.742 11.555 9.57 1 98 208 ASN A N 1
ATOM 1635 C CA . ASN A 1 208 ? -11.547 11.672 8.75 1 98 208 ASN A CA 1
ATOM 1636 C C . ASN A 1 208 ? -10.562 10.531 9.023 1 98 208 ASN A C 1
ATOM 1638 O O . ASN A 1 208 ? -9.875 10.07 8.117 1 98 208 ASN A O 1
ATOM 1642 N N . ALA A 1 209 ? -10.516 10.102 10.273 1 97.31 209 ALA A N 1
ATOM 1643 C CA . ALA A 1 209 ? -9.672 8.961 10.625 1 97.31 209 ALA A CA 1
ATOM 1644 C C . ALA A 1 209 ? -10.117 7.703 9.883 1 97.31 209 ALA A C 1
ATOM 1646 O O . ALA A 1 209 ? -9.289 6.988 9.312 1 97.31 209 ALA A O 1
ATOM 1647 N N . TYR A 1 210 ? -11.359 7.488 9.836 1 96.5 210 TYR A N 1
ATOM 1648 C CA . TYR A 1 210 ? -11.891 6.309 9.156 1 96.5 210 TYR A CA 1
ATOM 1649 C C . TYR A 1 210 ? -11.773 6.457 7.645 1 96.5 210 TYR A C 1
ATOM 1651 O O . TYR A 1 210 ? -11.508 5.484 6.938 1 96.5 210 TYR A O 1
ATOM 1659 N N . GLN A 1 211 ? -11.969 7.621 7.18 1 96.19 211 GLN A N 1
ATOM 1660 C CA . GLN A 1 211 ? -11.82 7.879 5.75 1 96.19 211 GLN A CA 1
ATOM 1661 C C . GLN A 1 211 ? -10.398 7.578 5.285 1 96.19 211 GLN A C 1
ATOM 1663 O O . GLN A 1 211 ? -10.203 6.918 4.262 1 96.19 211 GLN A O 1
ATOM 1668 N N . THR A 1 212 ? -9.414 7.953 6.066 1 94.69 212 THR A N 1
ATOM 1669 C CA . THR A 1 212 ? -8.023 7.785 5.672 1 94.69 212 THR A CA 1
ATOM 1670 C C . THR A 1 212 ? -7.531 6.375 5.988 1 94.69 212 THR A C 1
ATOM 1672 O O . THR A 1 212 ? -6.488 5.945 5.492 1 94.69 212 THR A O 1
ATOM 1675 N N . SER A 1 213 ? -8.258 5.641 6.797 1 92.25 213 SER A N 1
ATOM 1676 C CA . SER A 1 213 ? -7.883 4.273 7.148 1 92.25 213 SER A CA 1
ATOM 1677 C C . SER A 1 213 ? -7.965 3.348 5.938 1 92.25 213 SER A C 1
ATOM 1679 O O . SER A 1 213 ? -7.367 2.27 5.93 1 92.25 213 SER A O 1
ATOM 1681 N N . ARG A 1 214 ? -8.602 3.795 4.879 1 89.44 214 ARG A N 1
ATOM 1682 C CA . ARG A 1 214 ? -8.758 3.008 3.662 1 89.44 214 ARG A CA 1
ATOM 1683 C C . ARG A 1 214 ? -7.621 3.279 2.682 1 89.44 214 ARG A C 1
ATOM 1685 O O . ARG A 1 214 ? -7.512 2.611 1.652 1 89.44 214 ARG A O 1
ATOM 1692 N N . LEU A 1 215 ? -6.773 4.137 3.053 1 89.12 215 LEU A N 1
ATOM 1693 C CA . LEU A 1 215 ? -5.723 4.566 2.139 1 89.12 215 LEU A CA 1
ATOM 1694 C C . LEU A 1 215 ? -4.344 4.238 2.703 1 89.12 215 LEU A C 1
ATOM 1696 O O . LEU A 1 215 ? -4.008 3.064 2.893 1 89.12 215 LEU A O 1
ATOM 1700 N N . ASP A 1 216 ? -3.52 5.199 3.154 1 86 216 ASP A N 1
ATOM 1701 C CA . ASP A 1 216 ? -2.146 4.992 3.607 1 86 216 ASP A CA 1
ATOM 1702 C C . ASP A 1 216 ? -2.102 4.062 4.816 1 86 216 ASP A C 1
ATOM 1704 O O . ASP A 1 216 ? -1.277 3.15 4.875 1 86 216 ASP A O 1
ATOM 1708 N N . ALA A 1 217 ? -3.012 4.359 5.746 1 88.62 217 ALA A N 1
ATOM 1709 C CA . ALA A 1 217 ? -2.979 3.654 7.023 1 88.62 217 ALA A CA 1
ATOM 1710 C C . ALA A 1 217 ? -3.203 2.156 6.832 1 88.62 217 ALA A C 1
ATOM 1712 O O . ALA A 1 217 ? -2.701 1.343 7.609 1 88.62 217 ALA A O 1
ATOM 1713 N N . LYS A 1 218 ? -3.854 1.838 5.766 1 87.5 218 LYS A N 1
ATOM 1714 C CA . LYS A 1 218 ? -4.172 0.439 5.5 1 87.5 218 LYS A CA 1
ATOM 1715 C C . LYS A 1 218 ? -2.906 -0.369 5.223 1 87.5 218 LYS A C 1
ATOM 1717 O O . LYS A 1 218 ? -2.83 -1.55 5.57 1 87.5 218 LYS A O 1
ATOM 1722 N N . ALA A 1 219 ? -1.988 0.236 4.688 1 86.5 219 ALA A N 1
ATOM 1723 C CA . ALA A 1 219 ? -0.785 -0.464 4.246 1 86.5 219 ALA A CA 1
ATOM 1724 C C . ALA A 1 219 ? 0.276 -0.476 5.344 1 86.5 219 ALA A C 1
ATOM 1726 O O . ALA A 1 219 ? 1.354 -1.05 5.168 1 86.5 219 ALA A O 1
ATOM 1727 N N . LEU A 1 220 ? 0.036 0.091 6.512 1 92.19 220 LEU A N 1
ATOM 1728 C CA . LEU A 1 220 ? 1.035 0.223 7.566 1 92.19 220 LEU A CA 1
ATOM 1729 C C . LEU A 1 220 ? 0.913 -0.914 8.578 1 92.19 220 LEU A C 1
ATOM 1731 O O . LEU A 1 220 ? -0.187 -1.41 8.828 1 92.19 220 LEU A O 1
ATOM 1735 N N . ASN A 1 221 ? 2.07 -1.262 9.109 1 89.44 221 ASN A N 1
ATOM 1736 C CA . ASN A 1 221 ? 2.146 -2.344 10.086 1 89.44 221 ASN A CA 1
ATOM 1737 C C . ASN A 1 221 ? 2.768 -1.872 11.398 1 89.44 221 ASN A C 1
ATOM 1739 O O . ASN A 1 221 ? 3.781 -1.173 11.391 1 89.44 221 ASN A O 1
ATOM 1743 N N . TRP A 1 222 ? 2.205 -2.375 12.5 1 92.75 222 TRP A N 1
ATOM 1744 C CA . TRP A 1 222 ? 2.617 -1.883 13.812 1 92.75 222 TRP A CA 1
ATOM 1745 C C . TRP A 1 222 ? 4 -2.406 14.18 1 92.75 222 TRP A C 1
ATOM 1747 O O . TRP A 1 222 ? 4.73 -1.771 14.945 1 92.75 222 TRP A O 1
ATOM 1757 N N . ASP A 1 223 ? 4.426 -3.49 13.586 1 90.06 223 ASP A N 1
ATOM 1758 C CA . ASP A 1 223 ? 5.648 -4.156 14.016 1 90.06 223 ASP A CA 1
ATOM 1759 C C . ASP A 1 223 ? 6.816 -3.811 13.094 1 90.06 223 ASP A C 1
ATOM 1761 O O . ASP A 1 223 ? 7.945 -4.246 13.328 1 90.06 223 ASP A O 1
ATOM 1765 N N . SER A 1 224 ? 6.543 -2.988 12.094 1 90.94 224 SER A N 1
ATOM 1766 C CA . SER A 1 224 ? 7.641 -2.787 11.148 1 90.94 224 SER A CA 1
ATOM 1767 C C . SER A 1 224 ? 7.711 -1.338 10.688 1 90.94 224 SER A C 1
ATOM 1769 O O . SER A 1 224 ? 8.734 -0.9 10.148 1 90.94 224 SER A O 1
ATOM 1771 N N . ASP A 1 225 ? 6.617 -0.629 10.859 1 95.5 225 ASP A N 1
ATOM 1772 C CA . ASP A 1 225 ? 6.598 0.717 10.297 1 95.5 225 ASP A CA 1
ATOM 1773 C C . ASP A 1 225 ? 6.844 1.769 11.375 1 95.5 225 ASP A C 1
ATOM 1775 O O . ASP A 1 225 ? 6.371 1.628 12.508 1 95.5 225 ASP A O 1
ATOM 1779 N N . ARG A 1 226 ? 7.605 2.82 10.969 1 97.75 226 ARG A N 1
ATOM 1780 C CA . ARG A 1 226 ? 7.965 3.961 11.805 1 97.75 226 ARG A CA 1
ATOM 1781 C C . ARG A 1 226 ? 7.996 5.25 10.992 1 97.75 226 ARG A C 1
ATOM 1783 O O . ARG A 1 226 ? 8.328 5.234 9.812 1 97.75 226 ARG A O 1
ATOM 1790 N N . HIS A 1 227 ? 7.68 6.328 11.672 1 98.06 227 HIS A N 1
ATOM 1791 C CA . HIS A 1 227 ? 7.719 7.605 10.977 1 98.06 227 HIS A CA 1
ATOM 1792 C C . HIS A 1 227 ? 8.188 8.727 11.898 1 98.06 227 HIS A C 1
ATOM 1794 O O . HIS A 1 227 ? 8.289 8.531 13.109 1 98.06 227 HIS A O 1
ATOM 1800 N N . LEU A 1 228 ? 8.5 9.875 11.312 1 96.81 228 LEU A N 1
ATOM 1801 C CA . LEU A 1 228 ? 8.938 11.039 12.062 1 96.81 228 LEU A CA 1
ATOM 1802 C C . LEU A 1 228 ? 7.762 11.969 12.367 1 96.81 228 LEU A C 1
ATOM 1804 O O . LEU A 1 228 ? 6.957 12.273 11.484 1 96.81 228 LEU A O 1
ATOM 1808 N N . GLY A 1 229 ? 7.637 12.273 13.633 1 96.12 229 GLY A N 1
ATOM 1809 C CA . GLY A 1 229 ? 6.711 13.328 14.008 1 96.12 229 GLY A CA 1
ATOM 1810 C C . GLY A 1 229 ? 7.32 14.719 13.922 1 96.12 229 GLY A C 1
ATOM 1811 O O . GLY A 1 229 ? 7.688 15.305 14.938 1 96.12 229 GLY A O 1
ATOM 1812 N N . VAL A 1 230 ? 7.305 15.273 12.68 1 91.75 230 VAL A N 1
ATOM 1813 C CA . VAL A 1 230 ? 8 16.547 12.477 1 91.75 230 VAL A CA 1
ATOM 1814 C C . VAL A 1 230 ? 6.984 17.656 12.219 1 91.75 230 VAL A C 1
ATOM 1816 O O . VAL A 1 230 ? 7.266 18.828 12.477 1 91.75 230 VAL A O 1
ATOM 1819 N N . LEU A 1 231 ? 5.809 17.266 11.656 1 92.31 231 LEU A N 1
ATOM 1820 C CA . LEU A 1 231 ? 4.789 18.281 11.453 1 92.31 231 LEU A CA 1
ATOM 1821 C C . LEU A 1 231 ? 4.207 18.75 12.789 1 92.31 231 LEU A C 1
ATOM 1823 O O . LEU A 1 231 ? 4.027 17.938 13.703 1 92.31 231 LEU A O 1
ATOM 1827 N N . PRO A 1 232 ? 3.91 20.016 12.867 1 91.75 232 PRO A N 1
ATOM 1828 C CA . PRO A 1 232 ? 3.51 20.562 14.164 1 91.75 232 PRO A CA 1
ATOM 1829 C C . PRO A 1 232 ? 2.219 19.953 14.695 1 91.75 232 PRO A C 1
ATOM 1831 O O . PRO A 1 232 ? 1.218 19.891 13.977 1 91.75 232 PRO A O 1
ATOM 1834 N N . PHE A 1 233 ? 2.248 19.609 16 1 95.69 233 PHE A N 1
ATOM 1835 C CA . PHE A 1 233 ? 1.063 19.062 16.656 1 95.69 233 PHE A CA 1
ATOM 1836 C C . PHE A 1 233 ? 0.047 20.172 16.938 1 95.69 233 PHE A C 1
ATOM 1838 O O . PHE A 1 233 ? -1.108 19.891 17.266 1 95.69 233 PHE A O 1
ATOM 1845 N N . PHE A 1 234 ? 0.458 21.391 16.734 1 92.56 234 PHE A N 1
ATOM 1846 C CA . PHE A 1 234 ? -0.473 22.484 16.953 1 92.56 234 PHE A CA 1
ATOM 1847 C C . PHE A 1 234 ? -1.225 22.844 15.68 1 92.56 234 PHE A C 1
ATOM 1849 O O . PHE A 1 234 ? -2.064 23.734 15.672 1 92.56 234 PHE A O 1
ATOM 1856 N N . HIS A 1 235 ? -0.91 22.109 14.617 1 89.81 235 HIS A N 1
ATOM 1857 C CA . HIS A 1 235 ? -1.644 22.188 13.359 1 89.81 235 HIS A CA 1
ATOM 1858 C C . HIS A 1 235 ? -2.381 20.891 13.07 1 89.81 235 HIS A C 1
ATOM 1860 O O . HIS A 1 235 ? -1.918 19.812 13.445 1 89.81 235 HIS A O 1
ATOM 1866 N N . ILE A 1 236 ? -3.449 21.062 12.328 1 93.06 236 ILE A N 1
ATOM 1867 C CA . ILE A 1 236 ? -4.387 19.953 12.133 1 93.06 236 ILE A CA 1
ATOM 1868 C C . ILE A 1 236 ? -3.68 18.797 11.453 1 93.06 236 ILE A C 1
ATOM 1870 O O . ILE A 1 236 ? -4.023 17.625 11.688 1 93.06 236 ILE A O 1
ATOM 1874 N N . TYR A 1 237 ? -2.643 19.078 10.617 1 92.5 237 TYR A N 1
ATOM 1875 C CA . TYR A 1 237 ? -1.895 18.031 9.945 1 92.5 237 TYR A CA 1
ATOM 1876 C C . TYR A 1 237 ? -1.202 17.109 10.953 1 92.5 237 TYR A C 1
ATOM 1878 O O . TYR A 1 237 ? -1.361 15.898 10.914 1 92.5 237 TYR A O 1
ATOM 1886 N N . GLY A 1 238 ? -0.521 17.672 11.867 1 93.31 238 GLY A N 1
ATOM 1887 C CA . GLY A 1 238 ? 0.114 16.906 12.93 1 93.31 238 GLY A CA 1
ATOM 1888 C C . GLY A 1 238 ? -0.87 16.391 13.953 1 93.31 238 GLY A C 1
ATOM 1889 O O . GLY A 1 238 ? -0.782 15.234 14.375 1 93.31 238 GLY A O 1
ATOM 1890 N N . LEU A 1 239 ? -1.831 17.188 14.258 1 90.81 239 LEU A N 1
ATOM 1891 C CA . LEU A 1 239 ? -2.783 16.938 15.328 1 90.81 239 LEU A CA 1
ATOM 1892 C C . LEU A 1 239 ? -3.688 15.758 14.984 1 90.81 239 LEU A C 1
ATOM 1894 O O . LEU A 1 239 ? -3.994 14.93 15.844 1 90.81 239 LEU A O 1
ATOM 1898 N N . SER A 1 240 ? -4.031 15.672 13.734 1 91.31 240 SER A N 1
ATOM 1899 C CA . SER A 1 240 ? -5.066 14.703 13.383 1 91.31 240 SER A CA 1
ATOM 1900 C C . SER A 1 240 ? -4.508 13.602 12.484 1 91.31 240 SER A C 1
ATOM 1902 O O . SER A 1 240 ? -4.797 12.422 12.688 1 91.31 240 SER A O 1
ATOM 1904 N N . VAL A 1 241 ? -3.666 13.938 11.578 1 93.5 241 VAL A N 1
ATOM 1905 C CA . VAL A 1 241 ? -3.197 12.922 10.641 1 93.5 241 VAL A CA 1
ATOM 1906 C C . VAL A 1 241 ? -2.066 12.117 11.273 1 93.5 241 VAL A C 1
ATOM 1908 O O . VAL A 1 241 ? -2.172 10.898 11.422 1 93.5 241 VAL A O 1
ATOM 1911 N N . ILE A 1 242 ? -1.06 12.805 11.695 1 94.62 242 ILE A N 1
ATOM 1912 C CA . ILE A 1 242 ? 0.164 12.133 12.117 1 94.62 242 ILE A CA 1
ATOM 1913 C C . ILE A 1 242 ? -0.089 11.367 13.414 1 94.62 242 ILE A C 1
ATOM 1915 O O . ILE A 1 242 ? 0.321 10.219 13.555 1 94.62 242 ILE A O 1
ATOM 1919 N N . MET A 1 243 ? -0.768 11.992 14.336 1 95.19 243 MET A N 1
ATOM 1920 C CA . MET A 1 243 ? -1.084 11.328 15.594 1 95.19 243 MET A CA 1
ATOM 1921 C C . MET A 1 243 ? -2.057 10.172 15.367 1 95.19 243 MET A C 1
ATOM 1923 O O . MET A 1 243 ? -1.921 9.109 15.984 1 95.19 243 MET A O 1
ATOM 1927 N N . ASN A 1 244 ? -2.963 10.383 14.477 1 95.31 244 ASN A N 1
ATOM 1928 C CA . ASN A 1 244 ? -3.971 9.367 14.188 1 95.31 244 ASN A CA 1
ATOM 1929 C C . ASN A 1 244 ? -3.346 8.117 13.578 1 95.31 244 ASN A C 1
ATOM 1931 O O . ASN A 1 244 ? -3.732 6.996 13.914 1 95.31 244 ASN A O 1
ATOM 1935 N N . VAL A 1 245 ? -2.449 8.312 12.672 1 96.75 245 VAL A N 1
ATOM 1936 C CA . VAL A 1 245 ? -1.849 7.168 12 1 96.75 245 VAL A CA 1
ATOM 1937 C C . VAL A 1 245 ? -1.161 6.266 13.016 1 96.75 245 VAL A C 1
ATOM 1939 O O . VAL A 1 245 ? -1.282 5.039 12.953 1 96.75 245 VAL A O 1
ATOM 1942 N N . THR A 1 246 ? -0.47 6.879 13.969 1 97.88 246 THR A N 1
ATOM 1943 C CA . THR A 1 246 ? 0.198 6.121 15.023 1 97.88 246 THR A CA 1
ATOM 1944 C C . THR A 1 246 ? -0.822 5.406 15.906 1 97.88 246 THR A C 1
ATOM 1946 O O . THR A 1 246 ? -0.697 4.207 16.156 1 97.88 246 THR A O 1
ATOM 1949 N N . MET A 1 247 ? -1.85 6.074 16.297 1 97.81 247 MET A N 1
ATOM 1950 C CA . MET A 1 247 ? -2.832 5.504 17.219 1 97.81 247 MET A CA 1
ATOM 1951 C C . MET A 1 247 ? -3.635 4.398 16.531 1 97.81 247 MET A C 1
ATOM 1953 O O . MET A 1 247 ? -3.986 3.402 17.172 1 97.81 247 MET A O 1
ATOM 1957 N N . GLN A 1 248 ? -3.885 4.551 15.234 1 96.44 248 GLN A N 1
ATOM 1958 C CA . GLN A 1 248 ? -4.711 3.588 14.516 1 96.44 248 GLN A CA 1
ATOM 1959 C C . GLN A 1 248 ? -3.898 2.365 14.102 1 96.44 248 GLN A C 1
ATOM 1961 O O . GLN A 1 248 ? -4.398 1.237 14.148 1 96.44 248 GLN A O 1
ATOM 1966 N N . THR A 1 249 ? -2.633 2.553 13.734 1 96 249 THR A N 1
ATOM 1967 C CA . THR A 1 249 ? -1.9 1.469 13.094 1 96 249 THR A CA 1
ATOM 1968 C C . THR A 1 249 ? -0.863 0.877 14.039 1 96 249 THR A C 1
ATOM 1970 O O . THR A 1 249 ? -0.375 -0.233 13.82 1 96 249 THR A O 1
ATOM 1973 N N . GLY A 1 250 ? -0.483 1.633 15.008 1 97.31 250 GLY A N 1
ATOM 1974 C CA . GLY A 1 250 ? 0.594 1.219 15.898 1 97.31 250 GLY A CA 1
ATOM 1975 C C . GLY A 1 250 ? 1.971 1.575 15.367 1 97.31 250 GLY A C 1
ATOM 1976 O O . GLY A 1 250 ? 2.982 1.291 16.016 1 97.31 250 GLY A O 1
ATOM 1977 N N . SER A 1 251 ? 2.049 2.211 14.164 1 97.38 251 SER A N 1
ATOM 1978 C CA . SER A 1 251 ? 3.357 2.648 13.68 1 97.38 251 SER A CA 1
ATOM 1979 C C . SER A 1 251 ? 4.023 3.586 14.688 1 97.38 251 SER A C 1
ATOM 1981 O O . SER A 1 251 ? 3.391 4.508 15.195 1 97.38 251 SER A O 1
ATOM 1983 N N . GLN A 1 252 ? 5.25 3.369 14.93 1 98.25 252 GLN A N 1
ATOM 1984 C CA . GLN A 1 252 ? 5.945 4.168 15.93 1 98.25 252 GLN A CA 1
ATOM 1985 C C . GLN A 1 252 ? 6.289 5.551 15.391 1 98.25 252 GLN A C 1
ATOM 1987 O O . GLN A 1 252 ? 6.68 5.691 14.234 1 98.25 252 GLN A O 1
ATOM 1992 N N . MET A 1 253 ? 6.105 6.469 16.234 1 98.56 253 MET A N 1
ATOM 1993 C CA . MET A 1 253 ? 6.449 7.836 15.852 1 98.56 253 MET A CA 1
ATOM 1994 C C . MET A 1 253 ? 7.66 8.328 16.641 1 98.56 253 MET A C 1
ATOM 1996 O O . MET A 1 253 ? 7.652 8.32 17.859 1 98.56 253 MET A O 1
ATOM 2000 N N . ILE A 1 254 ? 8.711 8.734 15.945 1 98.69 254 ILE A N 1
ATOM 2001 C CA . ILE A 1 254 ? 9.836 9.445 16.547 1 98.69 254 ILE A CA 1
ATOM 2002 C C . ILE A 1 254 ? 9.594 10.945 16.469 1 98.69 254 ILE A C 1
ATOM 2004 O O . ILE A 1 254 ? 9.648 11.539 15.398 1 98.69 254 ILE A O 1
ATOM 2008 N N . VAL A 1 255 ? 9.422 11.562 17.609 1 98 255 VAL A N 1
ATOM 2009 C CA . VAL A 1 255 ? 8.93 12.938 17.656 1 98 255 VAL A CA 1
ATOM 2010 C C . VAL A 1 255 ? 10.102 13.906 17.75 1 98 255 VAL A C 1
ATOM 2012 O O . VAL A 1 255 ? 10.992 13.734 18.594 1 98 255 VAL A O 1
ATOM 2015 N N . LEU A 1 256 ? 10.086 14.891 16.875 1 95.69 256 LEU A N 1
ATOM 2016 C CA . LEU A 1 256 ? 10.992 16.031 16.922 1 95.69 256 LEU A CA 1
ATOM 2017 C C . LEU A 1 256 ? 10.242 17.297 17.312 1 95.69 256 LEU A C 1
ATOM 2019 O O . LEU A 1 256 ? 9.203 17.609 16.734 1 95.69 256 LEU A O 1
ATOM 2023 N N . PRO A 1 257 ? 10.75 18.031 18.25 1 92.69 257 PRO A N 1
ATOM 2024 C CA . PRO A 1 257 ? 10.078 19.281 18.625 1 92.69 257 PRO A CA 1
ATOM 2025 C C . PRO A 1 257 ? 10.016 20.281 17.484 1 92.69 257 PRO A C 1
ATOM 2027 O O . PRO A 1 257 ? 9.016 20.984 17.328 1 92.69 257 PRO A O 1
ATOM 2030 N N . LYS A 1 258 ? 11.133 20.297 16.766 1 85.75 258 LYS A N 1
ATOM 2031 C CA . LYS A 1 258 ? 11.273 21.125 15.578 1 85.75 258 LYS A CA 1
ATOM 2032 C C . LYS A 1 258 ? 12.078 20.406 14.492 1 85.75 258 LYS A C 1
ATOM 2034 O O . LYS A 1 258 ? 12.977 19.625 14.797 1 85.75 258 LYS A O 1
ATOM 2039 N N . PHE A 1 259 ? 11.734 20.766 13.273 1 88.62 259 PHE A N 1
ATOM 2040 C CA . PHE A 1 259 ? 12.445 20.094 12.188 1 88.62 259 PHE A CA 1
ATOM 2041 C C . PHE A 1 259 ? 13.891 20.594 12.109 1 88.62 259 PHE A C 1
ATOM 2043 O O . PHE A 1 259 ? 14.141 21.797 12.133 1 88.62 259 PHE A O 1
ATOM 2050 N N . ASP A 1 260 ? 14.711 19.703 12.125 1 89.94 260 ASP A N 1
ATOM 2051 C CA . ASP A 1 260 ? 16.141 19.844 11.852 1 89.94 260 ASP A CA 1
ATOM 2052 C C . ASP A 1 260 ? 16.625 18.766 10.883 1 89.94 260 ASP A C 1
ATOM 2054 O O . ASP A 1 260 ? 16.562 17.578 11.195 1 89.94 260 ASP A O 1
ATOM 2058 N N . LEU A 1 261 ? 17.125 19.219 9.75 1 91.94 261 LEU A N 1
ATOM 2059 C CA . LEU A 1 261 ? 17.375 18.281 8.656 1 91.94 261 LEU A CA 1
ATOM 2060 C C . LEU A 1 261 ? 18.391 17.219 9.07 1 91.94 261 LEU A C 1
ATOM 2062 O O . LEU A 1 261 ? 18.141 16.016 8.867 1 91.94 261 LEU A O 1
ATOM 2066 N N . GLU A 1 262 ? 19.484 17.656 9.578 1 95.94 262 GLU A N 1
ATOM 2067 C CA . GLU A 1 262 ? 20.516 16.672 9.914 1 95.94 262 GLU A CA 1
ATOM 2068 C C . GLU A 1 262 ? 20.031 15.727 11.016 1 95.94 262 GLU A C 1
ATOM 2070 O O . GLU A 1 262 ? 20.266 14.523 10.961 1 95.94 262 GLU A O 1
ATOM 2075 N N . LYS A 1 263 ? 19.422 16.312 12.008 1 96.25 263 LYS A N 1
ATOM 2076 C CA . LYS A 1 263 ? 18.859 15.477 13.062 1 96.25 263 LYS A CA 1
ATOM 2077 C C . LYS A 1 263 ? 17.844 14.484 12.484 1 96.25 263 LYS A C 1
ATOM 2079 O O . LYS A 1 263 ? 17.812 13.32 12.891 1 96.25 263 LYS A O 1
ATOM 2084 N N . ALA A 1 264 ? 17.031 14.953 11.617 1 97.62 264 ALA A N 1
ATOM 2085 C CA . ALA A 1 264 ? 16.062 14.086 10.961 1 97.62 264 ALA A CA 1
ATOM 2086 C C . ALA A 1 264 ? 16.75 12.938 10.242 1 97.62 264 ALA A C 1
ATOM 2088 O O . ALA A 1 264 ? 16.344 11.781 10.367 1 97.62 264 ALA A O 1
ATOM 2089 N N . CYS A 1 265 ? 17.797 13.258 9.492 1 98.12 265 CYS A N 1
ATOM 2090 C CA . CYS A 1 265 ? 18.547 12.234 8.758 1 98.12 265 CYS A CA 1
ATOM 2091 C C . CYS A 1 265 ? 19.125 11.203 9.719 1 98.12 265 CYS A C 1
ATOM 2093 O O . CYS A 1 265 ? 19.062 10 9.453 1 98.12 265 CYS A O 1
ATOM 2095 N N . LYS A 1 266 ? 19.688 11.711 10.773 1 98 266 LYS A N 1
ATOM 2096 C CA . LYS A 1 266 ? 20.25 10.828 11.789 1 98 266 LYS A CA 1
ATOM 2097 C C . LYS A 1 266 ? 19.203 9.883 12.352 1 98 266 LYS A C 1
ATOM 2099 O O . LYS A 1 266 ? 19.453 8.688 12.516 1 98 266 LYS A O 1
ATOM 2104 N N . LEU A 1 267 ? 18.078 10.383 12.68 1 98.12 267 LEU A N 1
ATOM 2105 C CA . LEU A 1 267 ? 17 9.586 13.266 1 98.12 267 LEU A CA 1
ATOM 2106 C C . LEU A 1 267 ? 16.453 8.602 12.242 1 98.12 267 LEU A C 1
ATOM 2108 O O . LEU A 1 267 ? 16.062 7.488 12.602 1 98.12 267 LEU A O 1
ATOM 2112 N N . ILE A 1 268 ? 16.359 9.008 10.953 1 98.12 268 ILE A N 1
ATOM 2113 C CA . ILE A 1 268 ? 15.906 8.133 9.883 1 98.12 268 ILE A CA 1
ATOM 2114 C C . ILE A 1 268 ? 16.797 6.895 9.82 1 98.12 268 ILE A C 1
ATOM 2116 O O . ILE A 1 268 ? 16.312 5.766 9.789 1 98.12 268 ILE A O 1
ATOM 2120 N N . GLU A 1 269 ? 18.062 7.137 9.836 1 97.5 269 GLU A N 1
ATOM 2121 C CA . GLU A 1 269 ? 19.016 6.035 9.781 1 97.5 269 GLU A CA 1
ATOM 2122 C C . GLU A 1 269 ? 18.969 5.188 11.047 1 97.5 269 GLU A C 1
ATOM 2124 O O . GLU A 1 269 ? 18.875 3.961 10.977 1 97.5 269 GLU A O 1
ATOM 2129 N N . LYS A 1 270 ? 18.922 5.852 12.211 1 97.44 270 LYS A N 1
ATOM 2130 C CA . LYS A 1 270 ? 18.969 5.172 13.5 1 97.44 270 LYS A CA 1
ATOM 2131 C C . LYS A 1 270 ? 17.75 4.277 13.703 1 97.44 270 LYS A C 1
ATOM 2133 O O . LYS A 1 270 ? 17.875 3.148 14.18 1 97.44 270 LYS A O 1
ATOM 2138 N N . HIS A 1 271 ? 16.594 4.758 13.32 1 97.12 271 HIS A N 1
ATOM 2139 C CA . HIS A 1 271 ? 15.359 4.07 13.656 1 97.12 271 HIS A CA 1
ATOM 2140 C C . HIS A 1 271 ? 14.766 3.373 12.43 1 97.12 271 HIS A C 1
ATOM 2142 O O . HIS A 1 271 ? 13.672 2.814 12.5 1 97.12 271 HIS A O 1
ATOM 2148 N N . SER A 1 272 ? 15.391 3.434 11.266 1 95.88 272 SER A N 1
ATOM 2149 C CA . SER A 1 272 ? 14.891 2.842 10.031 1 95.88 272 SER A CA 1
ATOM 2150 C C . SER A 1 272 ? 13.469 3.314 9.727 1 95.88 272 SER A C 1
ATOM 2152 O O . SER A 1 272 ? 12.57 2.498 9.523 1 95.88 272 SER A O 1
ATOM 2154 N N . ILE A 1 273 ? 13.367 4.617 9.664 1 97.94 273 ILE A N 1
ATOM 2155 C CA . ILE A 1 273 ? 12.086 5.23 9.352 1 97.94 273 ILE A CA 1
ATOM 2156 C C . ILE A 1 273 ? 11.594 4.742 7.988 1 97.94 273 ILE A C 1
ATOM 2158 O O . ILE A 1 273 ? 12.367 4.68 7.031 1 97.94 273 ILE A O 1
ATOM 2162 N N . THR A 1 274 ? 10.281 4.406 7.906 1 96.31 274 THR A N 1
ATOM 2163 C CA . THR A 1 274 ? 9.812 3.736 6.699 1 96.31 274 THR A CA 1
ATOM 2164 C C . THR A 1 274 ? 8.969 4.68 5.848 1 96.31 274 THR A C 1
ATOM 2166 O O . THR A 1 274 ? 8.805 4.461 4.648 1 96.31 274 THR A O 1
ATOM 2169 N N . PHE A 1 275 ? 8.328 5.668 6.461 1 96.56 275 PHE A N 1
ATOM 2170 C CA . PHE A 1 275 ? 7.547 6.656 5.73 1 96.56 275 PHE A CA 1
ATOM 2171 C C . PHE A 1 275 ? 7.539 7.988 6.469 1 96.56 275 PHE A C 1
ATOM 2173 O O . PHE A 1 275 ? 7.922 8.062 7.637 1 96.56 275 PHE A O 1
ATOM 2180 N N . MET A 1 276 ? 7.121 9.086 5.789 1 96.81 276 MET A N 1
ATOM 2181 C CA . MET A 1 276 ? 7.078 10.406 6.41 1 96.81 276 MET A CA 1
ATOM 2182 C C . MET A 1 276 ? 5.906 11.227 5.871 1 96.81 276 MET A C 1
ATOM 2184 O O . MET A 1 276 ? 5.551 11.109 4.695 1 96.81 276 MET A O 1
ATOM 2188 N N . TYR A 1 277 ? 5.336 12 6.73 1 96.19 277 TYR A N 1
ATOM 2189 C CA . TYR A 1 277 ? 4.457 13.117 6.371 1 96.19 277 TYR A CA 1
ATOM 2190 C C . TYR A 1 277 ? 5.176 14.445 6.527 1 96.19 277 TYR A C 1
ATOM 2192 O O . TYR A 1 277 ? 5.672 14.773 7.609 1 96.19 277 TYR A O 1
ATOM 2200 N N . VAL A 1 278 ? 5.223 15.188 5.395 1 94.81 278 VAL A N 1
ATOM 2201 C CA . VAL A 1 278 ? 6.035 16.406 5.469 1 94.81 278 VAL A CA 1
ATOM 2202 C C . VAL A 1 278 ? 5.383 17.516 4.645 1 94.81 278 VAL A C 1
ATOM 2204 O O . VAL A 1 278 ? 4.344 17.297 4.016 1 94.81 278 VAL A O 1
ATOM 2207 N N . ALA A 1 279 ? 5.977 18.719 4.758 1 88.25 279 ALA A N 1
ATOM 2208 C CA . ALA A 1 279 ? 5.645 19.844 3.895 1 88.25 279 ALA A CA 1
ATOM 2209 C C . ALA A 1 279 ? 6.68 20.016 2.789 1 88.25 279 ALA A C 1
ATOM 2211 O O . ALA A 1 279 ? 7.789 19.484 2.879 1 88.25 279 ALA A O 1
ATOM 2212 N N . PRO A 1 280 ? 6.398 20.734 1.735 1 84.94 280 PRO A N 1
ATOM 2213 C CA . PRO A 1 280 ? 7.258 20.859 0.555 1 84.94 280 PRO A CA 1
ATOM 2214 C C . PRO A 1 280 ? 8.664 21.344 0.898 1 84.94 280 PRO A C 1
ATOM 2216 O O . PRO A 1 280 ? 9.641 20.859 0.315 1 84.94 280 PRO A O 1
ATOM 2219 N N . PRO A 1 281 ? 8.875 22.172 1.918 1 79.75 281 PRO A N 1
ATOM 2220 C CA . PRO A 1 281 ? 10.242 22.594 2.223 1 79.75 281 PRO A CA 1
ATOM 2221 C C . PRO A 1 281 ? 11.133 21.422 2.656 1 79.75 281 PRO A C 1
ATOM 2223 O O . PRO A 1 281 ? 12.336 21.422 2.381 1 79.75 281 PRO A O 1
ATOM 2226 N N . ILE A 1 282 ? 10.531 20.484 3.35 1 88.94 282 ILE A N 1
ATOM 2227 C CA . ILE A 1 282 ? 11.297 19.328 3.764 1 88.94 282 ILE A CA 1
ATOM 2228 C C . ILE A 1 282 ? 11.641 18.469 2.545 1 88.94 282 ILE A C 1
ATOM 2230 O O . ILE A 1 282 ? 12.742 17.938 2.438 1 88.94 282 ILE A O 1
ATOM 2234 N N . VAL A 1 283 ? 10.711 18.375 1.604 1 90.44 283 VAL A N 1
ATOM 2235 C CA . VAL A 1 283 ? 10.953 17.672 0.352 1 90.44 283 VAL A CA 1
ATOM 2236 C C . VAL A 1 283 ? 12.109 18.328 -0.399 1 90.44 283 VAL A C 1
ATOM 2238 O O . VAL A 1 283 ? 12.992 17.656 -0.913 1 90.44 283 VAL A O 1
ATOM 2241 N N . LEU A 1 284 ? 12.07 19.672 -0.385 1 82.44 284 LEU A N 1
ATOM 2242 C CA . LEU A 1 284 ? 13.133 20.438 -1.022 1 82.44 284 LEU A CA 1
ATOM 2243 C C . LEU A 1 284 ? 14.484 20.141 -0.389 1 82.44 284 LEU A C 1
ATOM 2245 O O . LEU A 1 284 ? 15.461 19.891 -1.097 1 82.44 284 LEU A O 1
ATOM 2249 N N . ALA A 1 285 ? 14.539 20.125 0.898 1 85.5 285 ALA A N 1
ATOM 2250 C CA . ALA A 1 285 ? 15.773 19.875 1.625 1 85.5 285 ALA A CA 1
ATOM 2251 C C . ALA A 1 285 ? 16.297 18.469 1.335 1 85.5 285 ALA A C 1
ATOM 2253 O O . ALA A 1 285 ? 17.484 18.281 1.089 1 85.5 285 ALA A O 1
ATOM 2254 N N . LEU A 1 286 ? 15.422 17.453 1.302 1 91.5 286 LEU A N 1
ATOM 2255 C CA . LEU A 1 286 ? 15.805 16.078 1.019 1 91.5 286 LEU A CA 1
ATOM 2256 C C . LEU A 1 286 ? 16.359 15.945 -0.396 1 91.5 286 LEU A C 1
ATOM 2258 O O . LEU A 1 286 ? 17.281 15.172 -0.632 1 91.5 286 LEU A O 1
ATOM 2262 N N . GLY A 1 287 ? 15.805 16.703 -1.252 1 89.19 287 GLY A N 1
ATOM 2263 C CA . GLY A 1 287 ? 16.188 16.609 -2.65 1 89.19 287 GLY A CA 1
ATOM 2264 C C . GLY A 1 287 ? 17.5 17.312 -2.955 1 89.19 287 GLY A C 1
ATOM 2265 O O . GLY A 1 287 ? 18.203 16.938 -3.895 1 89.19 287 GLY A O 1
ATOM 2266 N N . LYS A 1 288 ? 17.875 18.297 -2.111 1 81.06 288 LYS A N 1
ATOM 2267 C CA . LYS A 1 288 ? 18.953 19.156 -2.602 1 81.06 288 LYS A CA 1
ATOM 2268 C C . LYS A 1 288 ? 20.062 19.297 -1.569 1 81.06 288 LYS A C 1
ATOM 2270 O O . LYS A 1 288 ? 21.219 19.5 -1.927 1 81.06 288 LYS A O 1
ATOM 2275 N N . HIS A 1 289 ? 19.781 19.234 -0.302 1 86.19 289 HIS A N 1
ATOM 2276 C CA . HIS A 1 289 ? 20.766 19.562 0.723 1 86.19 289 HIS A CA 1
ATOM 2277 C C . HIS A 1 289 ? 21.828 18.484 0.825 1 86.19 289 HIS A C 1
ATOM 2279 O O . HIS A 1 289 ? 21.516 17.297 0.98 1 86.19 289 HIS A O 1
ATOM 2285 N N . PRO A 1 290 ? 23.062 18.719 0.887 1 91.12 290 PRO A N 1
ATOM 2286 C CA . PRO A 1 290 ? 24.156 17.734 0.842 1 91.12 290 PRO A CA 1
ATOM 2287 C C . PRO A 1 290 ? 24.219 16.875 2.094 1 91.12 290 PRO A C 1
ATOM 2289 O O . PRO A 1 290 ? 24.688 15.734 2.035 1 91.12 290 PRO A O 1
ATOM 2292 N N . VAL A 1 291 ? 23.734 17.375 3.184 1 93.56 291 VAL A N 1
ATOM 2293 C CA . VAL A 1 291 ? 23.844 16.656 4.445 1 93.56 291 VAL A CA 1
ATOM 2294 C C . VAL A 1 291 ? 23.125 15.305 4.328 1 93.56 291 VAL A C 1
ATOM 2296 O O . VAL A 1 291 ? 23.5 14.336 4.996 1 93.56 291 VAL A O 1
ATOM 2299 N N . VAL A 1 292 ? 22.188 15.195 3.434 1 95.88 292 VAL A N 1
ATOM 2300 C CA . VAL A 1 292 ? 21.359 14 3.271 1 95.88 292 VAL A CA 1
ATOM 2301 C C . VAL A 1 292 ? 22.234 12.828 2.838 1 95.88 292 VAL A C 1
ATOM 2303 O O . VAL A 1 292 ? 22.016 11.688 3.254 1 95.88 292 VAL A O 1
ATOM 2306 N N . ASP A 1 293 ? 23.281 13.109 2.135 1 95.44 293 ASP A N 1
ATOM 2307 C CA . ASP A 1 293 ? 24.141 12.078 1.568 1 95.44 293 ASP A CA 1
ATOM 2308 C C . ASP A 1 293 ? 24.984 11.414 2.654 1 95.44 293 ASP A C 1
ATOM 2310 O O . ASP A 1 293 ? 25.594 10.359 2.42 1 95.44 293 ASP A O 1
ATOM 2314 N N . LYS A 1 294 ? 25.031 12.023 3.785 1 96.56 294 LYS A N 1
ATOM 2315 C CA . LYS A 1 294 ? 25.844 11.5 4.879 1 96.56 294 LYS A CA 1
ATOM 2316 C C . LYS A 1 294 ? 25.125 10.352 5.59 1 96.56 294 LYS A C 1
ATOM 2318 O O . LYS A 1 294 ? 25.734 9.633 6.383 1 96.56 294 LYS A O 1
ATOM 2323 N N . TYR A 1 295 ? 23.922 10.133 5.281 1 97.38 295 TYR A N 1
ATOM 2324 C CA . TYR A 1 295 ? 23.109 9.188 6.039 1 97.38 295 TYR A CA 1
ATOM 2325 C C . TYR A 1 295 ? 22.391 8.211 5.109 1 97.38 295 TYR A C 1
ATOM 2327 O O . TYR A 1 295 ? 22.156 8.531 3.941 1 97.38 295 TYR A O 1
ATOM 2335 N N . ASP A 1 296 ? 22.078 7.004 5.613 1 96.19 296 ASP A N 1
ATOM 2336 C CA . ASP A 1 296 ? 21.328 6.004 4.855 1 96.19 296 ASP A CA 1
ATOM 2337 C C . ASP A 1 296 ? 19.828 6.293 4.895 1 96.19 296 ASP A C 1
ATOM 2339 O O . ASP A 1 296 ? 19.188 6.113 5.93 1 96.19 296 ASP A O 1
ATOM 2343 N N . MET A 1 297 ? 19.281 6.664 3.779 1 95.69 297 MET A N 1
ATOM 2344 C CA . MET A 1 297 ? 17.875 7.039 3.68 1 95.69 297 MET A CA 1
ATOM 2345 C C . MET A 1 297 ? 17.047 5.906 3.066 1 95.69 297 MET A C 1
ATOM 2347 O O . MET A 1 297 ? 15.859 6.07 2.811 1 95.69 297 MET A O 1
ATOM 2351 N N . THR A 1 298 ? 17.594 4.699 2.877 1 92.94 298 THR A N 1
ATOM 2352 C CA . THR A 1 298 ? 17.016 3.658 2.037 1 92.94 298 THR A CA 1
ATOM 2353 C C . THR A 1 298 ? 15.828 2.998 2.738 1 92.94 298 THR A C 1
ATOM 2355 O O . THR A 1 298 ? 15.047 2.285 2.105 1 92.94 298 THR A O 1
ATOM 2358 N N . SER A 1 299 ? 15.672 3.258 4.059 1 94.31 299 SER A N 1
ATOM 2359 C CA . SER A 1 299 ? 14.555 2.664 4.793 1 94.31 299 SER A CA 1
ATOM 2360 C C . SER A 1 299 ? 13.234 3.332 4.422 1 94.31 299 SER A C 1
ATOM 2362 O O . SER A 1 299 ? 12.164 2.762 4.645 1 94.31 299 SER A O 1
ATOM 2364 N N . ILE A 1 300 ? 13.273 4.559 3.92 1 96.12 300 ILE A N 1
ATOM 2365 C CA . ILE A 1 300 ? 12.055 5.289 3.596 1 96.12 300 ILE A CA 1
ATOM 2366 C C . ILE A 1 300 ? 11.43 4.719 2.324 1 96.12 300 ILE A C 1
ATOM 2368 O O . ILE A 1 300 ? 12.07 4.691 1.27 1 96.12 300 ILE A O 1
ATOM 2372 N N . ARG A 1 301 ? 10.211 4.348 2.461 1 93.88 301 ARG A N 1
ATOM 2373 C CA . ARG A 1 301 ? 9.5 3.768 1.323 1 93.88 301 ARG A CA 1
ATOM 2374 C C . ARG A 1 301 ? 8.758 4.84 0.534 1 93.88 301 ARG A C 1
ATOM 2376 O O . ARG A 1 301 ? 8.734 4.805 -0.698 1 93.88 301 ARG A O 1
ATOM 2383 N N . TRP A 1 302 ? 8.117 5.777 1.234 1 94.31 302 TRP A N 1
ATOM 2384 C CA . TRP A 1 302 ? 7.398 6.863 0.577 1 94.31 302 TRP A CA 1
ATOM 2385 C C . TRP A 1 302 ? 7.285 8.078 1.495 1 94.31 302 TRP A C 1
ATOM 2387 O O . TRP A 1 302 ? 7.492 7.969 2.705 1 94.31 302 TRP A O 1
ATOM 2397 N N . ILE A 1 303 ? 7.066 9.219 0.907 1 95.56 303 ILE A N 1
ATOM 2398 C CA . ILE A 1 303 ? 6.832 10.484 1.583 1 95.56 303 ILE A CA 1
ATOM 2399 C C . ILE A 1 303 ? 5.508 11.078 1.117 1 95.56 303 ILE A C 1
ATOM 2401 O O . ILE A 1 303 ? 5.191 11.055 -0.074 1 95.56 303 ILE A O 1
ATOM 2405 N N . ASN A 1 304 ? 4.715 11.531 2.029 1 96 304 ASN A N 1
ATOM 2406 C CA . ASN A 1 304 ? 3.508 12.289 1.712 1 96 304 ASN A CA 1
ATOM 2407 C C . ASN A 1 304 ? 3.689 13.773 1.985 1 96 304 ASN A C 1
ATOM 2409 O O . ASN A 1 304 ? 3.928 14.18 3.125 1 96 304 ASN A O 1
ATOM 2413 N N . SER A 1 305 ? 3.59 14.531 0.925 1 93.69 305 SER A N 1
ATOM 2414 C CA . SER A 1 305 ? 3.689 15.984 1.046 1 93.69 305 SER A CA 1
ATOM 2415 C C . SER A 1 305 ? 2.311 16.625 1.052 1 93.69 305 SER A C 1
ATOM 2417 O O . SER A 1 305 ? 1.439 16.266 0.263 1 93.69 305 SER A O 1
ATOM 2419 N N . GLY A 1 306 ? 2.08 17.484 2 1 90.38 306 GLY A N 1
ATOM 2420 C CA . GLY A 1 306 ? 0.855 18.266 2.096 1 90.38 306 GLY A CA 1
ATOM 2421 C C . GLY A 1 306 ? 1.079 19.672 2.623 1 90.38 306 GLY A C 1
ATOM 2422 O O . GLY A 1 306 ? 2.215 20.156 2.664 1 90.38 306 GLY A O 1
ATOM 2423 N N . ALA A 1 307 ? 0.052 20.391 2.885 1 80.31 307 ALA A N 1
ATOM 2424 C CA . ALA A 1 307 ? 0.051 21.719 3.479 1 80.31 307 ALA A CA 1
ATOM 2425 C C . ALA A 1 307 ? 0.253 22.797 2.416 1 80.31 307 ALA A C 1
ATOM 2427 O O . ALA A 1 307 ? -0.163 23.953 2.598 1 80.31 307 ALA A O 1
ATOM 2428 N N . ALA A 1 308 ? 1.026 22.5 1.401 1 76 308 ALA A N 1
ATOM 2429 C CA . ALA A 1 308 ? 1.252 23.391 0.271 1 76 308 ALA A CA 1
ATOM 2430 C C . ALA A 1 308 ? 1.47 22.609 -1.019 1 76 308 ALA A C 1
ATOM 2432 O O . ALA A 1 308 ? 1.8 21.422 -0.98 1 76 308 ALA A O 1
ATOM 2433 N N . PRO A 1 309 ? 1.243 23.312 -2.139 1 76.31 309 PRO A N 1
ATOM 2434 C CA . PRO A 1 309 ? 1.475 22.625 -3.41 1 76.31 309 PRO A CA 1
ATOM 2435 C C . PRO A 1 309 ? 2.928 22.188 -3.588 1 76.31 309 PRO A C 1
ATOM 2437 O O . PRO A 1 309 ? 3.844 22.891 -3.15 1 76.31 309 PRO A O 1
ATOM 2440 N N . LEU A 1 310 ? 3.113 21.062 -4.152 1 81.31 310 LEU A N 1
ATOM 2441 C CA . LEU A 1 310 ? 4.434 20.516 -4.441 1 81.31 310 LEU A CA 1
ATOM 2442 C C . LEU A 1 310 ? 4.637 20.344 -5.945 1 81.31 310 LEU A C 1
ATOM 2444 O O . LEU A 1 310 ? 3.83 19.688 -6.613 1 81.31 310 LEU A O 1
ATOM 2448 N N . GLY A 1 311 ? 5.699 20.969 -6.469 1 80.06 311 GLY A N 1
ATOM 2449 C CA . GLY A 1 311 ? 5.992 20.859 -7.887 1 80.06 311 GLY A CA 1
ATOM 2450 C C . GLY A 1 311 ? 6.582 19.516 -8.273 1 80.06 311 GLY A C 1
ATOM 2451 O O . GLY A 1 311 ? 7.305 18.906 -7.484 1 80.06 311 GLY A O 1
ATOM 2452 N N . VAL A 1 312 ? 6.367 19.125 -9.5 1 84.75 312 VAL A N 1
ATOM 2453 C CA . VAL A 1 312 ? 6.805 17.828 -10.016 1 84.75 312 VAL A CA 1
ATOM 2454 C C . VAL A 1 312 ? 8.336 17.781 -10.031 1 84.75 312 VAL A C 1
ATOM 2456 O O . VAL A 1 312 ? 8.922 16.719 -9.797 1 84.75 312 VAL A O 1
ATOM 2459 N N . ASP A 1 313 ? 8.969 18.891 -10.211 1 78.25 313 ASP A N 1
ATOM 2460 C CA . ASP A 1 313 ? 10.422 18.938 -10.305 1 78.25 313 ASP A CA 1
ATOM 2461 C C . ASP A 1 313 ? 11.078 18.484 -8.992 1 78.25 313 ASP A C 1
ATOM 2463 O O . ASP A 1 313 ? 12.102 17.812 -9.008 1 78.25 313 ASP A O 1
ATOM 2467 N N . LEU A 1 314 ? 10.5 18.891 -7.934 1 81.38 314 LEU A N 1
ATOM 2468 C CA . LEU A 1 314 ? 11.047 18.5 -6.641 1 81.38 314 LEU A CA 1
ATOM 2469 C C . LEU A 1 314 ? 10.844 17.016 -6.395 1 81.38 314 LEU A C 1
ATOM 2471 O O . LEU A 1 314 ? 11.703 16.359 -5.801 1 81.38 314 LEU A O 1
ATOM 2475 N N . VAL A 1 315 ? 9.711 16.516 -6.836 1 89.94 315 VAL A N 1
ATOM 2476 C CA . VAL A 1 315 ? 9.43 15.086 -6.742 1 89.94 315 VAL A CA 1
ATOM 2477 C C . VAL A 1 315 ? 10.477 14.297 -7.527 1 89.94 315 VAL A C 1
ATOM 2479 O O . VAL A 1 315 ? 11.031 13.312 -7.023 1 89.94 315 VAL A O 1
ATOM 2482 N N . GLU A 1 316 ? 10.797 14.789 -8.68 1 86.88 316 GLU A N 1
ATOM 2483 C CA . GLU A 1 316 ? 11.797 14.148 -9.539 1 86.88 316 GLU A CA 1
ATOM 2484 C C . GLU A 1 316 ? 13.18 14.203 -8.906 1 86.88 316 GLU A C 1
ATOM 2486 O O . GLU A 1 316 ? 13.945 13.242 -8.984 1 86.88 316 GLU A O 1
ATOM 2491 N N . ALA A 1 317 ? 13.453 15.359 -8.305 1 85.19 317 ALA A N 1
ATOM 2492 C CA . ALA A 1 317 ? 14.758 15.531 -7.672 1 85.19 317 ALA A CA 1
ATOM 2493 C C . ALA A 1 317 ? 14.953 14.523 -6.543 1 85.19 317 ALA A C 1
ATOM 2495 O O . ALA A 1 317 ? 16.016 13.891 -6.441 1 85.19 317 ALA A O 1
ATOM 2496 N N . VAL A 1 318 ? 13.961 14.367 -5.727 1 92.81 318 VAL A N 1
ATOM 2497 C CA . VAL A 1 318 ? 14.039 13.414 -4.621 1 92.81 318 VAL A CA 1
ATOM 2498 C C . VAL A 1 318 ? 14.133 11.992 -5.168 1 92.81 318 VAL A C 1
ATOM 2500 O O . VAL A 1 318 ? 14.922 11.188 -4.672 1 92.81 318 VAL A O 1
ATOM 2503 N N . TRP A 1 319 ? 13.375 11.742 -6.188 1 91.31 319 TRP A N 1
ATOM 2504 C CA . TRP A 1 319 ? 13.398 10.422 -6.809 1 91.31 319 TRP A CA 1
ATOM 2505 C C . TRP A 1 319 ? 14.789 10.109 -7.363 1 91.31 319 TRP A C 1
ATOM 2507 O O . TRP A 1 319 ? 15.352 9.047 -7.078 1 91.31 319 TRP A O 1
ATOM 2517 N N . LYS A 1 320 ? 15.336 10.977 -8.133 1 88.69 320 LYS A N 1
ATOM 2518 C CA . LYS A 1 320 ? 16.641 10.781 -8.766 1 88.69 320 LYS A CA 1
ATOM 2519 C C . LYS A 1 320 ? 17.734 10.562 -7.719 1 88.69 320 LYS A C 1
ATOM 2521 O O . LYS A 1 320 ? 18.625 9.727 -7.902 1 88.69 320 LYS A O 1
ATOM 2526 N N . ARG A 1 321 ? 17.562 11.281 -6.617 1 90.06 321 ARG A N 1
ATOM 2527 C CA . ARG A 1 321 ? 18.625 11.289 -5.613 1 90.06 321 ARG A CA 1
ATOM 2528 C C . ARG A 1 321 ? 18.469 10.125 -4.641 1 90.06 321 ARG A C 1
ATOM 2530 O O . ARG A 1 321 ? 19.453 9.461 -4.293 1 90.06 321 ARG A O 1
ATOM 2537 N N . LEU A 1 322 ? 17.25 9.867 -4.227 1 93.62 322 LEU A N 1
ATOM 2538 C CA . LEU A 1 322 ? 17.047 8.992 -3.08 1 93.62 322 LEU A CA 1
ATOM 2539 C C . LEU A 1 322 ? 16.172 7.793 -3.461 1 93.62 322 LEU A C 1
ATOM 2541 O O . LEU A 1 322 ? 16.016 6.859 -2.67 1 93.62 322 LEU A O 1
ATOM 2545 N N . SER A 1 323 ? 15.555 7.746 -4.656 1 91.62 323 SER A N 1
ATOM 2546 C CA . SER A 1 323 ? 14.625 6.711 -5.098 1 91.62 323 SER A CA 1
ATOM 2547 C C . SER A 1 323 ? 13.469 6.555 -4.117 1 91.62 323 SER A C 1
ATOM 2549 O O . SER A 1 323 ? 13.102 5.438 -3.75 1 91.62 323 SER A O 1
ATOM 2551 N N . ILE A 1 324 ? 13.008 7.695 -3.629 1 93.12 324 ILE A N 1
ATOM 2552 C CA . ILE A 1 324 ? 11.852 7.742 -2.744 1 93.12 324 ILE A CA 1
ATOM 2553 C C . ILE A 1 324 ? 10.68 8.406 -3.461 1 93.12 324 ILE A C 1
ATOM 2555 O O . ILE A 1 324 ? 10.82 9.508 -4.008 1 93.12 324 ILE A O 1
ATOM 2559 N N . GLY A 1 325 ? 9.617 7.672 -3.486 1 92.5 325 GLY A N 1
ATOM 2560 C CA . GLY A 1 325 ? 8.422 8.266 -4.055 1 92.5 325 GLY A CA 1
ATOM 2561 C C . GLY A 1 325 ? 7.793 9.32 -3.164 1 92.5 325 GLY A C 1
ATOM 2562 O O . GLY A 1 325 ? 7.672 9.117 -1.952 1 92.5 325 GLY A O 1
ATOM 2563 N N . VAL A 1 326 ? 7.465 10.453 -3.742 1 93.75 326 VAL A N 1
ATOM 2564 C CA . VAL A 1 326 ? 6.773 11.516 -3.02 1 93.75 326 VAL A CA 1
ATOM 2565 C C . VAL A 1 326 ? 5.352 11.664 -3.553 1 93.75 326 VAL A C 1
ATOM 2567 O O . VAL A 1 326 ? 5.152 11.977 -4.73 1 93.75 326 VAL A O 1
ATOM 2570 N N . LYS A 1 327 ? 4.422 11.359 -2.738 1 95 327 LYS A N 1
ATOM 2571 C CA . LYS A 1 327 ? 3.021 11.594 -3.078 1 95 327 LYS A CA 1
ATOM 2572 C C . LYS A 1 327 ? 2.484 12.836 -2.371 1 95 327 LYS A C 1
ATOM 2574 O O . LYS A 1 327 ? 3.172 13.43 -1.536 1 95 327 LYS A O 1
ATOM 2579 N N . GLN A 1 328 ? 1.261 13.227 -2.789 1 94.31 328 GLN A N 1
ATOM 2580 C CA . GLN A 1 328 ? 0.684 14.438 -2.211 1 94.31 328 GLN A CA 1
ATOM 2581 C C . GLN A 1 328 ? -0.706 14.172 -1.642 1 94.31 328 GLN A C 1
ATOM 2583 O O . GLN A 1 328 ? -1.342 13.172 -1.99 1 94.31 328 GLN A O 1
ATOM 2588 N N . GLY A 1 329 ? -1.128 14.938 -0.732 1 94.62 329 GLY A N 1
ATOM 2589 C CA . GLY A 1 329 ? -2.477 15.047 -0.201 1 94.62 329 GLY A CA 1
ATOM 2590 C C . GLY A 1 329 ? -2.939 16.484 -0.044 1 94.62 329 GLY A C 1
ATOM 2591 O O . GLY A 1 329 ? -2.127 17.406 -0.087 1 94.62 329 GLY A O 1
ATOM 2592 N N . TYR A 1 330 ? -4.211 16.641 0.038 1 95.5 330 TYR A N 1
ATOM 2593 C CA . TYR A 1 330 ? -4.832 17.953 0.192 1 95.5 330 TYR A CA 1
ATOM 2594 C C . TYR A 1 330 ? -5.879 17.938 1.297 1 95.5 330 TYR A C 1
ATOM 2596 O O . TYR A 1 330 ? -6.598 16.938 1.463 1 95.5 330 TYR A O 1
ATOM 2604 N N . GLY A 1 331 ? -5.883 18.938 1.984 1 94.56 331 GLY A N 1
ATOM 2605 C CA . GLY A 1 331 ? -6.855 19.156 3.043 1 94.56 331 GLY A CA 1
ATOM 2606 C C . GLY A 1 331 ? -6.738 20.516 3.695 1 94.56 331 GLY A C 1
ATOM 2607 O O . GLY A 1 331 ? -5.867 21.312 3.332 1 94.56 331 GLY A O 1
ATOM 2608 N N . LEU A 1 332 ? -7.645 20.797 4.531 1 94.06 332 LEU A N 1
ATOM 2609 C CA . LEU A 1 332 ? -7.746 22.047 5.277 1 94.06 332 LEU A CA 1
ATOM 2610 C C . LEU A 1 332 ? -8.117 21.781 6.73 1 94.06 332 LEU A C 1
ATOM 2612 O O . LEU A 1 332 ? -8.641 20.719 7.062 1 94.06 332 LEU A O 1
ATOM 2616 N N . SER A 1 333 ? -7.754 22.766 7.582 1 94.5 333 SER A N 1
ATOM 2617 C CA . SER A 1 333 ? -8.242 22.641 8.953 1 94.5 333 SER A CA 1
ATOM 2618 C C . SER A 1 333 ? -9.742 22.406 8.984 1 94.5 333 SER A C 1
ATOM 2620 O O . SER A 1 333 ? -10.234 21.609 9.797 1 94.5 333 SER A O 1
ATOM 2622 N N . GLU A 1 334 ? -10.461 23 8.078 1 96.94 334 GLU A N 1
ATOM 2623 C CA . GLU A 1 334 ? -11.914 22.984 8 1 96.94 334 GLU A CA 1
ATOM 2624 C C . GLU A 1 334 ? -12.43 21.609 7.566 1 96.94 334 GLU A C 1
ATOM 2626 O O . GLU A 1 334 ? -13.633 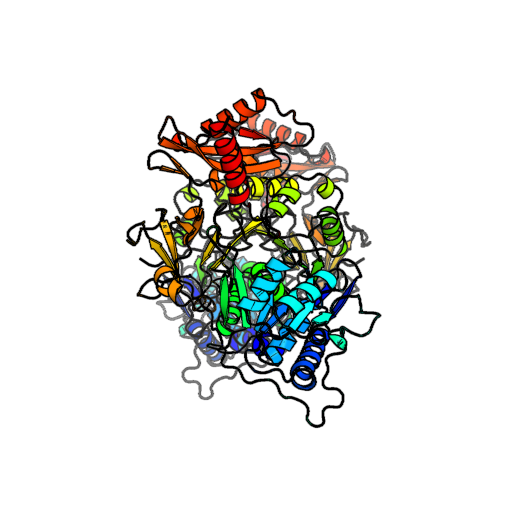21.344 7.648 1 96.94 334 GLU A O 1
ATOM 2631 N N . THR A 1 335 ? -11.547 20.734 7.102 1 97.94 335 THR A N 1
ATOM 2632 C CA . THR A 1 335 ? -11.977 19.422 6.664 1 97.94 335 THR A CA 1
ATOM 2633 C C . THR A 1 335 ? -11.375 18.328 7.543 1 97.94 335 THR A C 1
ATOM 2635 O O . THR A 1 335 ? -11.359 17.156 7.164 1 97.94 335 THR A O 1
ATOM 2638 N N . SER A 1 336 ? -10.609 18.547 8.586 1 97.12 336 SER A N 1
ATOM 2639 C CA . SER A 1 336 ? -10.289 17.75 9.758 1 97.12 336 SER A CA 1
ATOM 2640 C C . SER A 1 336 ? -9.172 16.75 9.461 1 97.12 336 SER A C 1
ATOM 2642 O O . SER A 1 336 ? -8.992 15.773 10.18 1 97.12 336 SER A O 1
ATOM 2644 N N . PRO A 1 337 ? -8.289 16.656 8.477 1 96.06 337 PRO A N 1
ATOM 2645 C CA . PRO A 1 337 ? -8.188 17.672 7.434 1 96.06 337 PRO A CA 1
ATOM 2646 C C . PRO A 1 337 ? -8.234 17.094 6.023 1 96.06 337 PRO A C 1
ATOM 2648 O O . PRO A 1 337 ? -8.414 17.828 5.047 1 96.06 337 PRO A O 1
ATOM 2651 N N . VAL A 1 338 ? -8.172 15.844 5.824 1 97.81 338 VAL A N 1
ATOM 2652 C CA . VAL A 1 338 ? -7.848 15.242 4.531 1 97.81 338 VAL A CA 1
ATOM 2653 C C . VAL A 1 338 ? -9.117 15.125 3.686 1 97.81 338 VAL A C 1
ATOM 2655 O O . VAL A 1 338 ? -10.109 14.539 4.129 1 97.81 338 VAL A O 1
ATOM 2658 N N . THR A 1 339 ? -9.031 15.703 2.49 1 97.94 339 THR A N 1
ATOM 2659 C CA . THR A 1 339 ? -10.117 15.492 1.547 1 97.94 339 THR A CA 1
ATOM 2660 C C . THR A 1 339 ? -9.641 14.68 0.344 1 97.94 339 THR A C 1
ATOM 2662 O O . THR A 1 339 ? -10.43 13.977 -0.29 1 97.94 339 THR A O 1
ATOM 2665 N N . HIS A 1 340 ? -8.367 14.852 0.004 1 96.88 340 HIS A N 1
ATOM 2666 C CA . HIS A 1 340 ? -7.773 14.164 -1.137 1 96.88 340 HIS A CA 1
ATOM 2667 C C . HIS A 1 340 ? -6.441 13.523 -0.762 1 96.88 340 HIS A C 1
ATOM 2669 O O . HIS A 1 340 ? -5.691 14.07 0.051 1 96.88 340 HIS A O 1
ATOM 2675 N N . SER A 1 341 ? -6.133 12.406 -1.391 1 95.5 341 SER A N 1
ATOM 2676 C CA . SER A 1 341 ? -4.828 11.781 -1.207 1 95.5 341 SER A CA 1
ATOM 2677 C C . SER A 1 341 ? -4.457 10.914 -2.408 1 95.5 341 SER A C 1
ATOM 2679 O O . SER A 1 341 ? -5.309 10.227 -2.973 1 95.5 341 SER A O 1
ATOM 2681 N N . GLN A 1 342 ? -3.229 11.016 -2.771 1 93.62 342 GLN A N 1
ATOM 2682 C CA . GLN A 1 342 ? -2.68 10.023 -3.693 1 93.62 342 GLN A CA 1
ATOM 2683 C C . GLN A 1 342 ? -2.453 8.688 -2.996 1 93.62 342 GLN A C 1
ATOM 2685 O O . GLN A 1 342 ? -2.184 8.648 -1.793 1 93.62 342 GLN A O 1
ATOM 2690 N N . LEU A 1 343 ? -2.527 7.602 -3.717 1 91 343 LEU A N 1
ATOM 2691 C CA . LEU A 1 343 ? -2.189 6.285 -3.186 1 91 343 LEU A CA 1
ATOM 2692 C C . LEU A 1 343 ? -0.681 6.066 -3.199 1 91 343 LEU A C 1
ATOM 2694 O O . LEU A 1 343 ? 0.021 6.598 -4.062 1 91 343 LEU A O 1
ATOM 2698 N N . THR A 1 344 ? -0.229 5.277 -2.295 1 89.38 344 THR A N 1
ATOM 2699 C CA . THR A 1 344 ? 1.206 5.047 -2.164 1 89.38 344 THR A CA 1
ATOM 2700 C C . THR A 1 344 ? 1.74 4.273 -3.365 1 89.38 344 THR A C 1
ATOM 2702 O O . THR A 1 344 ? 2.902 4.43 -3.744 1 89.38 344 THR A O 1
ATOM 2705 N N . ASP A 1 345 ? 0.882 3.492 -3.98 1 86.38 345 ASP A N 1
ATOM 2706 C CA . ASP A 1 345 ? 1.328 2.643 -5.078 1 86.38 345 ASP A CA 1
ATOM 2707 C C . ASP A 1 345 ? 1.062 3.303 -6.43 1 86.38 345 ASP A C 1
ATOM 2709 O O . ASP A 1 345 ? 1.239 2.68 -7.477 1 86.38 345 ASP A O 1
ATOM 2713 N N . GLU A 1 346 ? 0.623 4.582 -6.5 1 82.19 346 GLU A N 1
ATOM 2714 C CA . GLU A 1 346 ? 0.42 5.324 -7.742 1 82.19 346 GLU A CA 1
ATOM 2715 C C . GLU A 1 346 ? 1.022 6.723 -7.656 1 82.19 346 GLU A C 1
ATOM 2717 O O . GLU A 1 346 ? 0.565 7.645 -8.336 1 82.19 346 GLU A O 1
ATOM 2722 N N . TRP A 1 347 ? 1.973 6.879 -6.867 1 78.5 347 TRP A N 1
ATOM 2723 C CA . TRP A 1 347 ? 2.5 8.195 -6.523 1 78.5 347 TRP A CA 1
ATOM 2724 C C . TRP A 1 347 ? 2.996 8.922 -7.766 1 78.5 347 TRP A C 1
ATOM 2726 O O . TRP A 1 347 ? 2.885 10.148 -7.863 1 78.5 347 TRP A O 1
ATOM 2736 N N . TRP A 1 348 ? 3.471 8.141 -8.789 1 80.88 348 TRP A N 1
ATOM 2737 C CA . TRP A 1 348 ? 4.125 8.766 -9.938 1 80.88 348 TRP A CA 1
ATOM 2738 C C . TRP A 1 348 ? 3.117 9.07 -11.039 1 80.88 348 TRP A C 1
ATOM 2740 O O . TRP A 1 348 ? 3.283 10.031 -11.797 1 80.88 348 TRP A O 1
ATOM 2750 N N . LYS A 1 349 ? 2.119 8.336 -11.203 1 83.81 349 LYS A N 1
ATOM 2751 C CA . LYS A 1 349 ? 1.249 8.328 -12.375 1 83.81 349 LYS A CA 1
ATOM 2752 C C . LYS A 1 349 ? 0.521 9.664 -12.516 1 83.81 349 LYS A C 1
ATOM 2754 O O . LYS A 1 349 ? 0.338 10.156 -13.633 1 83.81 349 LYS A O 1
ATOM 2759 N N . PHE A 1 350 ? 0.161 10.305 -11.43 1 88.38 350 PHE A N 1
ATOM 2760 C CA . PHE A 1 350 ? -0.582 11.555 -11.461 1 88.38 350 PHE A CA 1
ATOM 2761 C C . PHE A 1 350 ? 0.161 12.641 -10.695 1 88.38 350 PHE A C 1
ATOM 2763 O O . PHE A 1 350 ? -0.417 13.305 -9.836 1 88.38 350 PHE A O 1
ATOM 2770 N N . GLN A 1 351 ? 1.448 12.781 -11.219 1 86.44 351 GLN A N 1
ATOM 2771 C CA . GLN A 1 351 ? 2.275 13.742 -10.5 1 86.44 351 GLN A CA 1
ATOM 2772 C C . GLN A 1 351 ? 1.717 15.156 -10.633 1 86.44 351 GLN A C 1
ATOM 2774 O O . GLN A 1 351 ? 1.239 15.539 -11.703 1 86.44 351 GLN A O 1
ATOM 2779 N N . GLY A 1 352 ? 1.809 15.891 -9.594 1 85.25 352 GLY A N 1
ATOM 2780 C CA . GLY A 1 352 ? 1.22 17.219 -9.516 1 85.25 352 GLY A CA 1
ATOM 2781 C C . GLY A 1 352 ? -0.17 17.219 -8.906 1 85.25 352 GLY A C 1
ATOM 2782 O O . GLY A 1 352 ? -0.667 18.266 -8.484 1 85.25 352 GLY A O 1
ATOM 2783 N N . SER A 1 353 ? -0.766 16.047 -8.992 1 92.56 353 SER A N 1
ATOM 2784 C CA . SER A 1 353 ? -2.094 15.906 -8.398 1 92.56 353 SER A CA 1
ATOM 2785 C C . SER A 1 353 ? -2.016 15.773 -6.887 1 92.56 353 SER A C 1
ATOM 2787 O O . SER A 1 353 ? -0.967 15.422 -6.34 1 92.56 353 SER A O 1
ATOM 2789 N N . VAL A 1 354 ? -3.145 16.141 -6.293 1 94.62 354 VAL A N 1
ATOM 2790 C CA . VAL A 1 354 ? -3.248 15.898 -4.855 1 94.62 354 VAL A CA 1
ATOM 2791 C C . VAL A 1 354 ? -4.02 14.602 -4.605 1 94.62 354 VAL A C 1
ATOM 2793 O O . VAL A 1 354 ? -4.324 14.266 -3.459 1 94.62 354 VAL A O 1
ATOM 2796 N N . GLY A 1 355 ? -4.34 13.914 -5.66 1 94.56 355 GLY A N 1
ATOM 2797 C CA . GLY A 1 355 ? -4.934 12.594 -5.527 1 94.56 355 GLY A CA 1
ATOM 2798 C C . GLY A 1 355 ? -6.441 12.602 -5.688 1 94.56 355 GLY A C 1
ATOM 2799 O O . GLY A 1 355 ? -6.992 13.438 -6.414 1 94.56 355 GLY A O 1
ATOM 2800 N N . ARG A 1 356 ? -7.078 11.594 -5.129 1 93.88 356 ARG A N 1
ATOM 2801 C CA . ARG A 1 356 ? -8.516 11.359 -5.242 1 93.88 356 ARG A CA 1
ATOM 2802 C C . ARG A 1 356 ? -9.227 11.695 -3.936 1 93.88 356 ARG A C 1
ATOM 2804 O O . ARG A 1 356 ? -8.586 11.883 -2.9 1 93.88 356 ARG A O 1
ATOM 2811 N N . LEU A 1 357 ? -10.531 11.773 -4.055 1 97 357 LEU A N 1
ATOM 2812 C CA . LEU A 1 357 ? -11.352 12.039 -2.879 1 97 357 LEU A CA 1
ATOM 2813 C C . LEU A 1 357 ? -11.312 10.859 -1.911 1 97 357 LEU A C 1
ATOM 2815 O O . LEU A 1 357 ? -11.383 9.703 -2.332 1 97 357 LEU A O 1
ATOM 2819 N N . VAL A 1 358 ? -11.117 11.164 -0.641 1 96.75 358 VAL A N 1
ATOM 2820 C CA . VAL A 1 358 ? -11.227 10.117 0.371 1 96.75 358 VAL A CA 1
ATOM 2821 C C . VAL A 1 358 ? -12.672 9.648 0.47 1 96.75 358 VAL A C 1
ATOM 2823 O O . VAL A 1 358 ? -13.594 10.328 0.008 1 96.75 358 VAL A O 1
ATOM 2826 N N . PRO A 1 359 ? -12.969 8.562 1.163 1 96 359 PRO A N 1
ATOM 2827 C CA . PRO A 1 359 ? -14.32 8.008 1.236 1 96 359 PRO A CA 1
ATOM 2828 C C . PRO A 1 359 ? -15.344 9 1.784 1 96 359 PRO A C 1
ATOM 2830 O O . PRO A 1 359 ? -15.047 9.734 2.73 1 96 359 PRO A O 1
ATOM 2833 N N . LEU A 1 360 ? -16.5 9.078 1.179 1 96.56 360 LEU A N 1
ATOM 2834 C CA . LEU A 1 360 ? -17.703 9.789 1.639 1 96.56 360 LEU A CA 1
ATOM 2835 C C . LEU A 1 360 ? -17.531 11.297 1.484 1 96.56 360 LEU A C 1
ATOM 2837 O O . LEU A 1 360 ? -18.328 12.07 2.014 1 96.56 360 LEU A O 1
ATOM 2841 N N . VAL A 1 361 ? -16.469 11.727 0.788 1 97.69 361 VAL A N 1
ATOM 2842 C CA . VAL A 1 361 ? -16.328 13.133 0.424 1 97.69 361 VAL A CA 1
ATOM 2843 C C . VAL A 1 361 ? -16.766 13.336 -1.024 1 97.69 361 VAL A C 1
ATOM 2845 O O . VAL A 1 361 ? -16.516 12.492 -1.883 1 97.69 361 VAL A O 1
ATOM 2848 N N . GLU A 1 362 ? -17.469 14.422 -1.241 1 97.75 362 GLU A N 1
ATOM 2849 C CA . GLU A 1 362 ? -17.844 14.891 -2.576 1 97.75 362 GLU A CA 1
ATOM 2850 C C . GLU A 1 362 ? -17.219 16.25 -2.877 1 97.75 362 GLU A C 1
ATOM 2852 O O . GLU A 1 362 ? -16.969 17.031 -1.965 1 97.75 362 GLU A O 1
ATOM 2857 N N . ALA A 1 363 ? -16.969 16.391 -4.137 1 98 363 ALA A N 1
ATOM 2858 C CA . ALA A 1 363 ? -16.422 17.688 -4.547 1 98 363 ALA A CA 1
ATOM 2859 C C . ALA A 1 363 ? -17.078 18.172 -5.832 1 98 363 ALA A C 1
ATOM 2861 O O . ALA A 1 363 ? -17.547 17.375 -6.645 1 98 363 ALA A O 1
ATOM 2862 N N . LYS A 1 364 ? -17.219 19.391 -5.996 1 96.56 364 LYS A N 1
ATOM 2863 C CA . LYS A 1 364 ? -17.562 20 -7.281 1 96.56 364 LYS A CA 1
ATOM 2864 C C . LYS A 1 364 ? -16.688 21.219 -7.551 1 96.56 364 LYS A C 1
ATOM 2866 O O . LYS A 1 364 ? -16.094 21.781 -6.633 1 96.56 364 LYS A O 1
ATOM 2871 N N . ILE A 1 365 ? -16.562 21.516 -8.75 1 96.25 365 ILE A N 1
ATOM 2872 C CA . ILE A 1 365 ? -15.781 22.672 -9.211 1 96.25 365 ILE A CA 1
ATOM 2873 C C . ILE A 1 365 ? -16.719 23.719 -9.805 1 96.25 365 ILE A C 1
ATOM 2875 O O . ILE A 1 365 ? -17.547 23.406 -10.656 1 96.25 365 ILE A O 1
ATOM 2879 N N . VAL A 1 366 ? -16.531 24.953 -9.367 1 95.69 366 VAL A N 1
ATOM 2880 C CA . VAL A 1 366 ? -17.469 25.984 -9.82 1 95.69 366 VAL A CA 1
ATOM 2881 C C . VAL A 1 366 ? -16.688 27.188 -10.328 1 95.69 366 VAL A C 1
ATOM 2883 O O . VAL A 1 366 ? -15.539 27.406 -9.93 1 95.69 366 VAL A O 1
ATOM 2886 N N . ASP A 1 367 ? -17.297 27.891 -11.164 1 92.31 367 ASP A N 1
ATOM 2887 C CA . ASP A 1 367 ? -16.703 29.125 -11.641 1 92.31 367 ASP A CA 1
ATOM 2888 C C . ASP A 1 367 ? -17.016 30.281 -10.703 1 92.31 367 ASP A C 1
ATOM 2890 O O . ASP A 1 367 ? -17.5 30.078 -9.586 1 92.31 367 ASP A O 1
ATOM 2894 N N . GLU A 1 368 ? -16.656 31.484 -11.062 1 85.81 368 GLU A N 1
ATOM 2895 C CA . GLU A 1 368 ? -16.812 32.688 -10.219 1 85.81 368 GLU A CA 1
ATOM 2896 C C . GLU A 1 368 ? -18.266 32.969 -9.906 1 85.81 368 GLU A C 1
ATOM 2898 O O . GLU A 1 368 ? -18.594 33.594 -8.898 1 85.81 368 GLU A O 1
ATOM 2903 N N . ASN A 1 369 ? -19.156 32.438 -10.812 1 89 369 ASN A N 1
ATOM 2904 C CA . ASN A 1 369 ? -20.594 32.688 -10.641 1 89 369 ASN A CA 1
ATOM 2905 C C . ASN A 1 369 ? -21.266 31.516 -9.93 1 89 369 ASN A C 1
ATOM 2907 O O . ASN A 1 369 ? -22.5 31.5 -9.797 1 89 369 ASN A O 1
ATOM 2911 N N . GLY A 1 370 ? -20.469 30.578 -9.57 1 90.94 370 GLY A N 1
ATOM 2912 C CA . GLY A 1 370 ? -21.031 29.453 -8.852 1 90.94 370 GLY A CA 1
ATOM 2913 C C . GLY A 1 370 ? -21.516 28.344 -9.766 1 90.94 370 GLY A C 1
ATOM 2914 O O . GLY A 1 370 ? -22.125 27.375 -9.312 1 90.94 370 GLY A O 1
ATOM 2915 N N . LYS A 1 371 ? -21.328 28.516 -11.047 1 93.5 371 LYS A N 1
ATOM 2916 C CA . LYS A 1 371 ? -21.75 27.484 -11.992 1 93.5 371 LYS A CA 1
ATOM 2917 C C . LYS A 1 371 ? -20.781 26.312 -11.992 1 93.5 371 LYS A C 1
ATOM 2919 O O . LYS A 1 371 ? -19.562 26.5 -12.031 1 93.5 371 LYS A O 1
ATOM 2924 N N . GLU A 1 372 ? -21.359 25.156 -11.969 1 95.56 372 GLU A N 1
ATOM 2925 C CA . GLU A 1 372 ? -20.547 23.953 -11.977 1 95.56 372 GLU A CA 1
ATOM 2926 C C . GLU A 1 372 ? -19.797 23.812 -13.289 1 95.56 372 GLU A C 1
ATOM 2928 O O . GLU A 1 372 ? -20.344 24.062 -14.367 1 95.56 372 GLU A O 1
ATOM 2933 N N . LEU A 1 373 ? -18.578 23.406 -13.195 1 95.19 373 LEU A N 1
ATOM 2934 C CA . LEU A 1 373 ? -17.703 23.203 -14.352 1 95.19 373 LEU A CA 1
ATOM 2935 C C . LEU A 1 373 ? -17.469 21.719 -14.594 1 95.19 373 LEU A C 1
ATOM 2937 O O . LEU A 1 373 ? -17.453 20.922 -13.656 1 95.19 373 LEU A O 1
ATOM 2941 N N . PRO A 1 374 ? -17.344 21.375 -15.883 1 92.56 374 PRO A N 1
ATOM 2942 C CA . PRO A 1 374 ? -17.016 19.969 -16.172 1 92.56 374 PRO A CA 1
ATOM 2943 C C . PRO A 1 374 ? -15.586 19.609 -15.773 1 92.56 374 PRO A C 1
ATOM 2945 O O . PRO A 1 374 ? -14.781 20.5 -15.484 1 92.56 374 PRO A O 1
ATOM 2948 N N . ARG A 1 375 ? -15.281 18.344 -15.727 1 91.81 375 ARG A N 1
ATOM 2949 C CA . ARG A 1 375 ? -13.922 17.875 -15.484 1 91.81 375 ARG A CA 1
ATOM 2950 C C . ARG A 1 375 ? -12.945 18.5 -16.484 1 91.81 375 ARG A C 1
ATOM 2952 O O . ARG A 1 375 ? -13.281 18.672 -17.656 1 91.81 375 ARG A O 1
ATOM 2959 N N . GLY A 1 376 ? -11.797 18.797 -15.984 1 91.31 376 GLY A N 1
ATOM 2960 C CA . GLY A 1 376 ? -10.766 19.375 -16.828 1 91.31 376 GLY A CA 1
ATOM 2961 C C . GLY A 1 376 ? -10.711 20.891 -16.75 1 91.31 376 GLY A C 1
ATOM 2962 O O . GLY A 1 376 ? -9.703 21.5 -17.125 1 91.31 376 GLY A O 1
ATOM 2963 N N . GLU A 1 377 ? -11.719 21.5 -16.297 1 91 377 GLU A N 1
ATOM 2964 C CA . GLU A 1 377 ? -11.758 22.953 -16.188 1 91 377 GLU A CA 1
ATOM 2965 C C . GLU A 1 377 ? -11.5 23.406 -14.758 1 91 377 GLU A C 1
ATOM 2967 O O . GLU A 1 377 ? -12.008 22.812 -13.805 1 91 377 GLU A O 1
ATOM 2972 N N . ALA A 1 378 ? -10.734 24.469 -14.617 1 89.88 378 ALA A N 1
ATOM 2973 C CA . ALA A 1 378 ? -10.312 24.953 -13.305 1 89.88 378 ALA A CA 1
ATOM 2974 C C . ALA A 1 378 ? -11.336 25.922 -12.719 1 89.88 378 ALA A C 1
ATOM 2976 O O . ALA A 1 378 ? -11.891 26.75 -13.438 1 89.88 378 ALA A O 1
ATOM 2977 N N . GLY A 1 379 ? -11.602 25.781 -11.539 1 93.06 379 GLY A N 1
ATOM 2978 C CA . GLY A 1 379 ? -12.469 26.625 -10.727 1 93.06 379 GLY A CA 1
ATOM 2979 C C . GLY A 1 379 ? -12.32 26.375 -9.242 1 93.06 379 GLY A C 1
ATOM 2980 O O . GLY A 1 379 ? -11.383 25.703 -8.805 1 93.06 379 GLY A O 1
ATOM 2981 N N . GLU A 1 380 ? -13.125 27.047 -8.461 1 94.44 380 GLU A N 1
ATOM 2982 C CA . GLU A 1 380 ? -13.078 26.828 -7.02 1 94.44 380 GLU A CA 1
ATOM 2983 C C . GLU A 1 380 ? -13.562 25.438 -6.648 1 94.44 380 GLU A C 1
ATOM 2985 O O . GLU A 1 380 ? -14.594 24.984 -7.152 1 94.44 380 GLU A O 1
ATOM 2990 N N . ILE A 1 381 ? -12.875 24.812 -5.809 1 96.56 381 ILE A N 1
ATOM 2991 C CA . ILE A 1 381 ? -13.25 23.484 -5.34 1 96.56 381 ILE A CA 1
ATOM 2992 C C . ILE A 1 381 ? -14.164 23.609 -4.121 1 96.56 381 ILE A C 1
ATOM 2994 O O . ILE A 1 381 ? -13.812 24.25 -3.135 1 96.56 381 ILE A O 1
ATOM 2998 N N . LEU A 1 382 ? -15.328 23.062 -4.227 1 97.88 382 LEU A N 1
ATOM 2999 C CA . LEU A 1 382 ? -16.234 22.906 -3.098 1 97.88 382 LEU A CA 1
ATOM 3000 C C . LEU A 1 382 ? -16.266 21.453 -2.623 1 97.88 382 LEU A C 1
ATOM 3002 O O . LEU A 1 382 ? -16.188 20.531 -3.436 1 97.88 382 LEU A O 1
ATOM 3006 N N . VAL A 1 383 ? -16.375 21.281 -1.309 1 98.31 383 VAL A N 1
ATOM 3007 C CA . VAL A 1 383 ? -16.391 19.906 -0.796 1 98.31 383 VAL A CA 1
ATOM 3008 C C . VAL A 1 383 ? -17.516 19.75 0.213 1 98.31 383 VAL A C 1
ATOM 3010 O O . VAL A 1 383 ? -17.969 20.734 0.812 1 98.31 383 VAL A O 1
ATOM 3013 N N . ARG A 1 384 ? -17.984 18.594 0.326 1 98.19 384 ARG A N 1
ATOM 3014 C CA . ARG A 1 384 ? -18.969 18.172 1.317 1 98.19 384 ARG A CA 1
ATOM 3015 C C . ARG A 1 384 ? -18.641 16.781 1.851 1 98.19 384 ARG A C 1
ATOM 3017 O O . ARG A 1 384 ? -18.203 15.898 1.099 1 98.19 384 ARG A O 1
ATOM 3024 N N . GLY A 1 385 ? -18.781 16.578 3.074 1 98.06 385 GLY A N 1
ATOM 3025 C CA . GLY A 1 385 ? -18.5 15.312 3.725 1 98.06 385 GLY A CA 1
ATOM 3026 C C . GLY A 1 385 ? -18.609 15.383 5.238 1 98.06 385 GLY A C 1
ATOM 3027 O O . GLY A 1 385 ? -18.734 16.469 5.805 1 98.06 385 GLY A O 1
ATOM 3028 N N . PRO A 1 386 ? -18.578 14.234 5.875 1 98.31 386 PRO A N 1
ATOM 3029 C CA . PRO A 1 386 ? -18.734 14.188 7.328 1 98.31 386 PRO A CA 1
ATOM 3030 C C . PRO A 1 386 ? -17.547 14.805 8.07 1 98.31 386 PRO A C 1
ATOM 3032 O O . PRO A 1 386 ? -17.656 15.117 9.258 1 98.31 386 PRO A O 1
ATOM 3035 N N . ASN A 1 387 ? -16.438 14.977 7.383 1 98.5 387 ASN A N 1
ATOM 3036 C CA . ASN A 1 387 ? -15.227 15.523 7.996 1 98.5 387 ASN A CA 1
ATOM 3037 C C . ASN A 1 387 ? -15.195 17.047 7.906 1 98.5 387 ASN A C 1
ATOM 3039 O O . ASN A 1 387 ? -14.297 17.688 8.461 1 98.5 387 ASN A O 1
ATOM 3043 N N . VAL A 1 388 ? -16.172 17.688 7.246 1 98.56 388 VAL A N 1
ATOM 3044 C CA . VAL A 1 388 ? -16.219 19.141 7.07 1 98.56 388 VAL A CA 1
ATOM 3045 C C . VAL A 1 388 ? -16.75 19.797 8.336 1 98.56 388 VAL A C 1
ATOM 3047 O O . VAL A 1 388 ? -17.734 19.312 8.93 1 98.56 388 VAL A O 1
ATOM 3050 N N . PHE A 1 389 ? -16.125 20.812 8.758 1 97.81 389 PHE A N 1
ATOM 3051 C CA . PHE A 1 389 ? -16.5 21.516 9.992 1 97.81 389 PHE A CA 1
ATOM 3052 C C . PHE A 1 389 ? -17.844 22.188 9.844 1 97.81 389 PHE A C 1
ATOM 3054 O O . PHE A 1 389 ? -18.406 22.25 8.742 1 97.81 389 PHE A O 1
ATOM 3061 N N . HIS A 1 390 ? -18.391 22.672 10.945 1 91.88 390 HIS A N 1
ATOM 3062 C CA . HIS A 1 390 ? -19.719 23.25 10.898 1 91.88 390 HIS A CA 1
ATOM 3063 C C . HIS A 1 390 ? -19.656 24.781 10.961 1 91.88 390 HIS A C 1
ATOM 3065 O O . HIS A 1 390 ? -20.688 25.453 10.891 1 91.88 390 HIS A O 1
ATOM 3071 N N . GLY A 1 391 ? -18.469 25.297 11.203 1 95.81 391 GLY A N 1
ATOM 3072 C CA . GLY A 1 391 ? -18.359 26.75 11.227 1 95.81 391 GLY A CA 1
ATOM 3073 C C . GLY A 1 391 ? -17.203 27.25 12.078 1 95.81 391 GLY A C 1
ATOM 3074 O O . GLY A 1 391 ? -16.484 26.453 12.672 1 95.81 391 GLY A O 1
ATOM 3075 N N . TYR A 1 392 ? -17.062 28.594 12.086 1 95.69 392 TYR A N 1
ATOM 3076 C CA . TYR A 1 392 ? -16 29.219 12.852 1 95.69 392 TYR A CA 1
ATOM 3077 C C . TYR A 1 392 ? -16.5 29.672 14.219 1 95.69 392 TYR A C 1
ATOM 3079 O O . TYR A 1 392 ? -17.625 30.172 14.344 1 95.69 392 TYR A O 1
ATOM 3087 N N . TRP A 1 393 ? -15.617 29.469 15.156 1 96.31 393 TRP A N 1
ATOM 3088 C CA . TRP A 1 393 ? -15.906 29.781 16.547 1 96.31 393 TRP A CA 1
ATOM 3089 C C . TRP A 1 393 ? -16.25 31.25 16.719 1 96.31 393 TRP A C 1
ATOM 3091 O O . TRP A 1 393 ? -15.461 32.125 16.344 1 96.31 393 TRP A O 1
ATOM 3101 N N . ASN A 1 394 ? -17.453 31.609 17.172 1 93.38 394 ASN A N 1
ATOM 3102 C CA . ASN A 1 394 ? -17.922 32.969 17.484 1 93.38 394 ASN A CA 1
ATOM 3103 C C . ASN A 1 394 ? -18.047 33.812 16.219 1 93.38 394 ASN A C 1
ATOM 3105 O O . ASN A 1 394 ? -17.891 35.031 16.266 1 93.38 394 ASN A O 1
ATOM 3109 N N . ARG A 1 395 ? -18.172 33.125 15.094 1 92.69 395 ARG A N 1
ATOM 3110 C CA . ARG A 1 395 ? -18.281 33.875 13.836 1 92.69 395 ARG A CA 1
ATOM 3111 C C . ARG A 1 395 ? -19.375 33.281 12.953 1 92.69 395 ARG A C 1
ATOM 3113 O O . ARG A 1 395 ? -19.141 32.938 11.797 1 92.69 395 ARG A O 1
ATOM 3120 N N . PRO A 1 396 ? -20.562 33.25 13.508 1 92.94 396 PRO A N 1
ATOM 3121 C CA . PRO A 1 396 ? -21.672 32.75 12.672 1 92.94 396 PRO A CA 1
ATOM 3122 C C . PRO A 1 396 ? -21.906 33.625 11.445 1 92.94 396 PRO A C 1
ATOM 3124 O O . PRO A 1 396 ? -22.5 33.188 10.461 1 92.94 396 PRO A O 1
ATOM 3127 N N . ASP A 1 397 ? -21.422 34.875 11.477 1 91.75 397 ASP A N 1
ATOM 3128 C CA . ASP A 1 397 ? -21.531 35.812 10.375 1 91.75 397 ASP A CA 1
ATOM 3129 C C . ASP A 1 397 ? -20.797 35.312 9.141 1 91.75 397 ASP A C 1
ATOM 3131 O O . ASP A 1 397 ? -21.094 35.75 8.016 1 91.75 397 ASP A O 1
ATOM 3135 N N . LEU A 1 398 ? -19.859 34.438 9.328 1 91.44 398 LEU A N 1
ATOM 3136 C CA . LEU A 1 398 ? -19.062 33.938 8.211 1 91.44 398 LEU A CA 1
ATOM 3137 C C . LEU A 1 398 ? -19.703 32.75 7.543 1 91.44 398 LEU A C 1
ATOM 3139 O O . LEU A 1 398 ? -19.281 32.312 6.473 1 91.44 398 LEU A O 1
ATOM 3143 N N . ASN A 1 399 ? -20.797 32.188 8.055 1 92.88 399 ASN A N 1
ATOM 3144 C CA . ASN A 1 399 ? -21.375 30.922 7.582 1 92.88 399 ASN A CA 1
ATOM 3145 C C . ASN A 1 399 ? -21.875 31.047 6.141 1 92.88 399 ASN A C 1
ATOM 3147 O O . ASN A 1 399 ? -21.672 30.125 5.336 1 92.88 399 ASN A O 1
ATOM 3151 N N . GLU A 1 400 ? -22.469 32.156 5.828 1 91.31 400 GLU A N 1
ATOM 3152 C CA . GLU A 1 400 ? -23.047 32.312 4.5 1 91.31 400 GLU A CA 1
ATOM 3153 C C . GLU A 1 400 ? -21.969 32.406 3.43 1 91.31 400 GLU A C 1
ATOM 3155 O O . GLU A 1 400 ? -22.172 31.953 2.297 1 91.31 400 GLU A O 1
ATOM 3160 N N . GLU A 1 401 ? -20.891 32.969 3.82 1 91.25 401 GLU A N 1
ATOM 3161 C CA . GLU A 1 401 ? -19.781 33.062 2.877 1 91.25 401 GLU A CA 1
ATOM 3162 C C . GLU A 1 401 ? -18.969 31.766 2.824 1 91.25 401 GLU A C 1
ATOM 3164 O O . GLU A 1 401 ? -18.328 31.469 1.816 1 91.25 401 GLU A O 1
ATOM 3169 N N . THR A 1 402 ? -19.047 31.062 3.852 1 94.38 402 THR A N 1
ATOM 3170 C CA . THR A 1 402 ? -18.234 29.859 4 1 94.38 402 THR A CA 1
ATOM 3171 C C . THR A 1 402 ? -18.922 28.656 3.33 1 94.38 402 THR A C 1
ATOM 3173 O O . THR A 1 402 ? -18.25 27.797 2.762 1 94.38 402 THR A O 1
ATOM 3176 N N . PHE A 1 403 ? -20.25 28.641 3.342 1 96.75 403 PHE A N 1
ATOM 3177 C CA . PHE A 1 403 ? -21.031 27.531 2.791 1 96.75 403 PHE A CA 1
ATOM 3178 C C . PHE A 1 403 ? -22.016 28.047 1.754 1 96.75 403 PHE A C 1
ATOM 3180 O O . PHE A 1 403 ? -22.562 29.141 1.891 1 96.75 403 PHE A O 1
ATOM 3187 N N . THR A 1 404 ? -22.219 27.188 0.794 1 95.5 404 THR A N 1
ATOM 3188 C CA . THR A 1 404 ? -23.344 27.453 -0.094 1 95.5 404 THR A CA 1
ATOM 3189 C C . THR A 1 404 ? -24.656 27.125 0.592 1 95.5 404 THR A C 1
ATOM 3191 O O . THR A 1 404 ? -24.688 26.469 1.629 1 95.5 404 THR A O 1
ATOM 3194 N N . GLU A 1 405 ? -25.688 27.547 0.034 1 93.94 405 GLU A N 1
ATOM 3195 C CA . GLU A 1 405 ? -27.016 27.328 0.604 1 93.94 405 GLU A CA 1
ATOM 3196 C C . GLU A 1 405 ? -27.344 25.844 0.713 1 93.94 405 GLU A C 1
ATOM 3198 O O . GLU A 1 405 ? -28.016 25.406 1.648 1 93.94 405 GLU A O 1
ATOM 3203 N N . ASP A 1 406 ? -26.812 25.156 -0.214 1 93.81 406 ASP A N 1
ATOM 3204 C CA . ASP A 1 406 ? -27.094 23.719 -0.226 1 93.81 406 ASP A CA 1
ATOM 3205 C C . ASP A 1 406 ? -26.031 22.938 0.528 1 93.81 406 ASP A C 1
ATOM 3207 O O . ASP A 1 406 ? -25.938 21.719 0.403 1 93.81 406 ASP A O 1
ATOM 3211 N N . GLY A 1 407 ? -25.125 23.594 1.189 1 95.19 407 GLY A N 1
ATOM 3212 C CA . GLY A 1 407 ? -24.328 22.938 2.213 1 95.19 407 GLY A CA 1
ATOM 3213 C C . GLY A 1 407 ? -22.922 22.594 1.75 1 95.19 407 GLY A C 1
ATOM 3214 O O . GLY A 1 407 ? -22.234 21.781 2.377 1 95.19 407 GLY A O 1
ATOM 3215 N N . TRP A 1 408 ? -22.453 23.125 0.612 1 97.5 408 TRP A N 1
ATOM 3216 C CA . TRP A 1 408 ? -21.094 22.906 0.15 1 97.5 408 TRP A CA 1
ATOM 3217 C C . TRP A 1 408 ? -20.125 23.875 0.825 1 97.5 408 TRP A C 1
ATOM 3219 O O . TRP A 1 408 ? -20.391 25.078 0.91 1 97.5 408 TRP A O 1
ATOM 3229 N N . TYR A 1 409 ? -19.062 23.359 1.312 1 97.88 409 TYR A N 1
ATOM 3230 C CA . TYR A 1 409 ? -18 24.203 1.853 1 97.88 409 TYR A CA 1
ATOM 3231 C C . TYR A 1 409 ? -17.141 24.797 0.735 1 97.88 409 TYR A C 1
ATOM 3233 O O . TYR A 1 409 ? -16.625 24.078 -0.108 1 97.88 409 TYR A O 1
ATOM 3241 N N . LYS A 1 410 ? -17.016 26.062 0.785 1 96.06 410 LYS A N 1
ATOM 3242 C CA . LYS A 1 410 ? -16.156 26.766 -0.16 1 96.06 410 LYS A CA 1
ATOM 3243 C C . LYS A 1 410 ? -14.711 26.781 0.318 1 96.06 410 LYS A C 1
ATOM 3245 O O . LYS A 1 410 ? -14.367 27.531 1.239 1 96.06 410 LYS A O 1
ATOM 3250 N N . THR A 1 411 ? -13.852 26.078 -0.371 1 94.56 411 THR A N 1
ATOM 3251 C CA . THR A 1 411 ? -12.492 25.891 0.135 1 94.56 411 THR A CA 1
ATOM 3252 C C . THR A 1 411 ? -11.656 27.141 -0.1 1 94.56 411 THR A C 1
ATOM 3254 O O . THR A 1 411 ? -10.664 27.375 0.59 1 94.56 411 THR A O 1
ATOM 3257 N N . GLY A 1 412 ? -12.023 27.906 -1.14 1 90.69 412 GLY A N 1
ATOM 3258 C CA . GLY A 1 412 ? -11.211 29.031 -1.547 1 90.69 412 GLY A CA 1
ATOM 3259 C C . GLY A 1 412 ? -10.023 28.641 -2.402 1 90.69 412 GLY A C 1
ATOM 3260 O O . GLY A 1 412 ? -9.266 29.5 -2.854 1 90.69 412 GLY A O 1
ATOM 3261 N N . ASP A 1 413 ? -9.867 27.359 -2.688 1 89.81 413 ASP A N 1
ATOM 3262 C CA . ASP A 1 413 ? -8.781 26.875 -3.537 1 89.81 413 ASP A CA 1
ATOM 3263 C C . ASP A 1 413 ? -9.281 26.578 -4.953 1 89.81 413 ASP A C 1
ATOM 3265 O O . ASP A 1 413 ? -10.414 26.141 -5.137 1 89.81 413 ASP A O 1
ATOM 3269 N N . VAL A 1 414 ? -8.398 26.875 -5.895 1 90.44 414 VAL A N 1
ATOM 3270 C CA . VAL A 1 414 ? -8.742 26.703 -7.301 1 90.44 414 VAL A CA 1
ATOM 3271 C C . VAL A 1 414 ? -8.016 25.484 -7.859 1 90.44 414 VAL A C 1
ATOM 3273 O O . VAL A 1 414 ? -6.836 25.266 -7.566 1 90.44 414 VAL A O 1
ATOM 3276 N N . GLY A 1 415 ? -8.773 24.688 -8.57 1 93.12 415 GLY A N 1
ATOM 3277 C CA . GLY A 1 415 ? -8.188 23.516 -9.203 1 93.12 415 GLY A CA 1
ATOM 3278 C C . GLY A 1 415 ? -9.141 22.828 -10.172 1 93.12 415 GLY A C 1
ATOM 3279 O O . GLY A 1 415 ? -10.156 23.406 -10.562 1 93.12 415 GLY A O 1
ATOM 3280 N N . TYR A 1 416 ? -8.773 21.703 -10.688 1 94.06 416 TYR A N 1
ATOM 3281 C CA . TYR A 1 416 ? -9.586 20.891 -11.594 1 94.06 416 TYR A CA 1
ATOM 3282 C C . TYR A 1 416 ? -9.398 19.406 -11.312 1 94.06 416 TYR A C 1
ATOM 3284 O O . TYR A 1 416 ? -8.484 19.016 -10.578 1 94.06 416 TYR A O 1
ATOM 3292 N N . ALA A 1 417 ? -10.312 18.594 -11.766 1 95.62 417 ALA A N 1
ATOM 3293 C CA . ALA A 1 417 ? -10.211 17.125 -11.727 1 95.62 417 ALA A CA 1
ATOM 3294 C C . ALA A 1 417 ? -10.016 16.562 -13.125 1 95.62 417 ALA A C 1
ATOM 3296 O O . ALA A 1 417 ? -10.641 17.016 -14.086 1 95.62 417 ALA A O 1
ATOM 3297 N N . CYS A 1 418 ? -9.117 15.664 -13.219 1 92.06 418 CYS A N 1
ATOM 3298 C CA . CYS A 1 418 ? -8.961 15.008 -14.516 1 92.06 418 CYS A CA 1
ATOM 3299 C C . CYS A 1 418 ? -10.047 13.961 -14.734 1 92.06 418 CYS A C 1
ATOM 3301 O O . CYS A 1 418 ? -10.883 13.734 -13.859 1 92.06 418 CYS A O 1
ATOM 3303 N N . LYS A 1 419 ? -9.992 13.305 -15.875 1 87.44 419 LYS A N 1
ATOM 3304 C CA . LYS A 1 419 ? -11.008 12.336 -16.281 1 87.44 419 LYS A CA 1
ATOM 3305 C C . LYS A 1 419 ? -11.078 11.172 -15.289 1 87.44 419 LYS A C 1
ATOM 3307 O O . LYS A 1 419 ? -12.156 10.641 -15.023 1 87.44 419 LYS A O 1
ATOM 3312 N N . ARG A 1 420 ? -9.961 10.852 -14.703 1 88 420 ARG A N 1
ATOM 3313 C CA . ARG A 1 420 ? -9.898 9.695 -13.82 1 88 420 ARG A CA 1
ATOM 3314 C C . ARG A 1 420 ? -10.219 10.086 -12.383 1 88 420 ARG A C 1
ATOM 3316 O O . ARG A 1 420 ? -10.242 9.227 -11.492 1 88 420 ARG A O 1
ATOM 3323 N N . GLY A 1 421 ? -10.414 11.352 -12.156 1 91.25 421 GLY A N 1
ATOM 3324 C CA . GLY A 1 421 ? -10.891 11.766 -10.844 1 91.25 421 GLY A CA 1
ATOM 3325 C C . GLY A 1 421 ? -9.773 12.258 -9.938 1 91.25 421 GLY A C 1
ATOM 3326 O O . GLY A 1 421 ? -9.984 12.445 -8.734 1 91.25 421 GLY A O 1
ATOM 3327 N N . HIS A 1 422 ? -8.602 12.453 -10.492 1 93.56 422 HIS A N 1
ATOM 3328 C CA . HIS A 1 422 ? -7.52 13.055 -9.719 1 93.56 422 HIS A CA 1
ATOM 3329 C C . HIS A 1 422 ? -7.613 14.578 -9.742 1 93.56 422 HIS A C 1
ATOM 3331 O O . HIS A 1 422 ? -7.879 15.172 -10.789 1 93.56 422 HIS A O 1
ATOM 3337 N N . PHE A 1 423 ? -7.371 15.172 -8.594 1 95.94 423 PHE A N 1
ATOM 3338 C CA . PHE A 1 423 ? -7.508 16.625 -8.484 1 95.94 423 PHE A CA 1
ATOM 3339 C C . PHE A 1 423 ? -6.145 17.297 -8.539 1 95.94 423 PHE A C 1
ATOM 3341 O O . PHE A 1 423 ? -5.16 16.766 -8.023 1 95.94 423 PHE A O 1
ATOM 3348 N N . TYR A 1 424 ? -6.113 18.391 -9.125 1 92.31 424 TYR A N 1
ATOM 3349 C CA . TYR A 1 424 ? -4.953 19.281 -9.219 1 92.31 424 TYR A CA 1
ATOM 3350 C C . TYR A 1 424 ? -5.27 20.656 -8.664 1 92.31 424 TYR A C 1
ATOM 3352 O O . TYR A 1 424 ? -6.184 21.328 -9.141 1 92.31 424 TYR A O 1
ATOM 3360 N N . ILE A 1 425 ? -4.574 21.031 -7.594 1 89.81 425 ILE A N 1
ATOM 3361 C CA . ILE A 1 425 ? -4.742 22.359 -7.02 1 89.81 425 ILE A CA 1
ATOM 3362 C C . ILE A 1 425 ? -3.805 23.344 -7.711 1 89.81 425 ILE A C 1
ATOM 3364 O O . ILE A 1 425 ? -2.594 23.109 -7.773 1 89.81 425 ILE A O 1
ATOM 3368 N N . THR A 1 426 ? -4.289 24.344 -8.203 1 77.81 426 THR A N 1
ATOM 3369 C CA . THR A 1 426 ? -3.467 25.297 -8.938 1 77.81 426 THR A CA 1
ATOM 3370 C C . THR A 1 426 ? -3.066 26.469 -8.047 1 77.81 426 THR A C 1
ATOM 3372 O O . THR A 1 426 ? -1.937 26.953 -8.117 1 77.81 426 THR A O 1
ATOM 3375 N N . ASP A 1 427 ? -3.947 27.031 -7.285 1 76.69 427 ASP A N 1
ATOM 3376 C CA . ASP A 1 427 ? -3.637 28.156 -6.41 1 76.69 427 ASP A CA 1
ATOM 3377 C C . ASP A 1 427 ? -4.793 28.453 -5.457 1 76.69 427 ASP A C 1
ATOM 3379 O O . ASP A 1 427 ? -5.773 27.703 -5.414 1 76.69 427 ASP A O 1
ATOM 3383 N N . ARG A 1 428 ? -4.449 29.438 -4.594 1 71.5 428 ARG A N 1
ATOM 3384 C CA . ARG A 1 428 ? -5.535 30.016 -3.811 1 71.5 428 ARG A CA 1
ATOM 3385 C C . ARG A 1 428 ? -6.195 31.172 -4.555 1 71.5 428 ARG A C 1
ATOM 3387 O O . ARG A 1 428 ? -5.516 31.953 -5.211 1 71.5 428 ARG A O 1
ATOM 3394 N N . MET A 1 429 ? -7.422 31.172 -4.422 1 69.12 429 MET A N 1
ATOM 3395 C CA . MET A 1 429 ? -8.172 32.25 -5.066 1 69.12 429 MET A CA 1
ATOM 3396 C C . MET A 1 429 ? -7.594 33.594 -4.699 1 69.12 429 MET A C 1
ATOM 3398 O O . MET A 1 429 ? -7.395 34.438 -5.574 1 69.12 429 MET A O 1
ATOM 3402 N N . LYS A 1 430 ? -7.23 33.625 -3.469 1 65.94 430 LYS A N 1
ATOM 3403 C CA . LYS A 1 430 ? -6.797 34.906 -2.959 1 65.94 430 LYS A CA 1
ATOM 3404 C C . LYS A 1 430 ? -5.355 35.219 -3.359 1 65.94 430 LYS A C 1
ATOM 3406 O O . LYS A 1 430 ? -4.895 36.344 -3.244 1 65.94 430 LYS A O 1
ATOM 3411 N N . GLU A 1 431 ? -4.695 34.219 -3.9 1 73.62 431 GLU A N 1
ATOM 3412 C CA . GLU A 1 431 ? -3.279 34.406 -4.215 1 73.62 431 GLU A CA 1
ATOM 3413 C C . GLU A 1 431 ? -3.062 34.562 -5.719 1 73.62 431 GLU A C 1
ATOM 3415 O O . GLU A 1 431 ? -1.957 34.875 -6.16 1 73.62 431 GLU A O 1
ATOM 3420 N N . LEU A 1 432 ? -4.09 34.344 -6.387 1 75.31 432 LEU A N 1
ATOM 3421 C CA . LEU A 1 432 ? -3.957 34.438 -7.836 1 75.31 432 LEU A CA 1
ATOM 3422 C C . LEU A 1 432 ? -3.564 35.844 -8.258 1 75.31 432 LEU A C 1
ATOM 3424 O O . LEU A 1 432 ? -4.09 36.812 -7.73 1 75.31 432 LEU A O 1
ATOM 3428 N N . ILE A 1 433 ? -2.516 35.938 -9.047 1 81.25 433 ILE A N 1
ATOM 3429 C CA . ILE A 1 433 ? -2.096 37.219 -9.625 1 81.25 433 ILE A CA 1
ATOM 3430 C C . ILE A 1 433 ? -2.996 37.562 -10.805 1 81.25 433 ILE A C 1
ATOM 3432 O O . ILE A 1 433 ? -3.158 36.75 -11.727 1 81.25 433 ILE A O 1
ATOM 3436 N N . LYS A 1 434 ? -3.672 38.625 -10.734 1 78.12 434 LYS A N 1
ATOM 3437 C CA . LYS A 1 434 ? -4.531 39.062 -11.828 1 78.12 434 LYS A CA 1
ATOM 3438 C C . LYS A 1 434 ? -3.746 39.906 -12.836 1 78.12 434 LYS A C 1
ATOM 3440 O O . LYS A 1 434 ? -3.459 41.062 -12.586 1 78.12 434 LYS A O 1
ATOM 3445 N N . TYR A 1 435 ? -3.346 39.344 -13.977 1 84.5 435 TYR A N 1
ATOM 3446 C CA . TYR A 1 435 ? -2.611 40 -15.031 1 84.5 435 TYR A CA 1
ATOM 3447 C C . TYR A 1 435 ? -3.479 40.188 -16.266 1 84.5 435 TYR A C 1
ATOM 3449 O O . TYR A 1 435 ? -3.664 39.25 -17.047 1 84.5 435 TYR A O 1
ATOM 3457 N N . LYS A 1 436 ? -3.943 41.344 -16.516 1 75.69 436 LYS A N 1
ATOM 3458 C CA . LYS A 1 436 ? -4.727 41.719 -17.688 1 75.69 436 LYS A CA 1
ATOM 3459 C C . LYS A 1 436 ? -5.855 40.688 -17.922 1 75.69 436 LYS A C 1
ATOM 3461 O O . LYS A 1 436 ? -6.02 40.188 -19.016 1 75.69 436 LYS A O 1
ATOM 3466 N N . GLY A 1 437 ? -6.605 40.375 -16.859 1 68.25 437 GLY A N 1
ATOM 3467 C CA . GLY A 1 437 ? -7.75 39.469 -16.938 1 68.25 437 GLY A CA 1
ATOM 3468 C C . GLY A 1 437 ? -7.383 38.031 -16.766 1 68.25 437 GLY A C 1
ATOM 3469 O O . GLY A 1 437 ? -8.258 37.188 -16.609 1 68.25 437 GLY A O 1
ATOM 3470 N N . PHE A 1 438 ? -6.012 37.719 -16.828 1 73.75 438 PHE A N 1
ATOM 3471 C CA . PHE A 1 438 ? -5.535 36.344 -16.609 1 73.75 438 PHE A CA 1
ATOM 3472 C C . PHE A 1 438 ? -5.258 36.094 -15.141 1 73.75 438 PHE A C 1
ATOM 3474 O O . PHE A 1 438 ? -4.805 37 -14.422 1 73.75 438 PHE A O 1
ATOM 3481 N N . GLN A 1 439 ? -5.676 34.969 -14.734 1 75.69 439 GLN A N 1
ATOM 3482 C CA . GLN A 1 439 ? -5.297 34.531 -13.398 1 75.69 439 GLN A CA 1
ATOM 3483 C C . GLN A 1 439 ? -4.035 33.688 -13.43 1 75.69 439 GLN A C 1
ATOM 3485 O O . GLN A 1 439 ? -4.031 32.594 -14.016 1 75.69 439 GLN A O 1
ATOM 3490 N N . VAL A 1 440 ? -3.018 34.281 -12.828 1 80.25 440 VAL A N 1
ATOM 3491 C CA . VAL A 1 440 ? -1.715 33.625 -12.836 1 80.25 440 VAL A CA 1
ATOM 3492 C C . VAL A 1 440 ? -1.444 33 -11.469 1 80.25 440 VAL A C 1
ATOM 3494 O O . VAL A 1 440 ? -1.311 33.688 -10.469 1 80.25 440 VAL A O 1
ATOM 3497 N N . PRO A 1 441 ? -1.416 31.703 -11.391 1 81 441 PRO A N 1
ATOM 3498 C CA . PRO A 1 441 ? -1.119 31.047 -10.109 1 81 441 PRO A CA 1
ATOM 3499 C C . PRO A 1 441 ? 0.36 31.125 -9.742 1 81 441 PRO A C 1
ATOM 3501 O O . PRO A 1 441 ? 1.197 30.5 -10.398 1 81 441 PRO A O 1
ATOM 3504 N N . PRO A 1 442 ? 0.66 31.828 -8.633 1 88.25 442 PRO A N 1
ATOM 3505 C CA . PRO A 1 442 ? 2.072 31.953 -8.266 1 88.25 442 PRO A CA 1
ATOM 3506 C C . PRO A 1 442 ? 2.723 30.594 -7.969 1 88.25 442 PRO A C 1
ATOM 3508 O O . PRO A 1 442 ? 3.896 30.391 -8.281 1 88.25 442 PRO A O 1
ATOM 3511 N N . ALA A 1 443 ? 1.933 29.719 -7.449 1 81.06 443 ALA A N 1
ATOM 3512 C CA . ALA A 1 443 ? 2.484 28.422 -7.066 1 81.06 443 ALA A CA 1
ATOM 3513 C C . ALA A 1 443 ? 3.002 27.656 -8.289 1 81.06 443 ALA A C 1
ATOM 3515 O O . ALA A 1 443 ? 3.996 26.938 -8.195 1 81.06 443 ALA A O 1
ATOM 3516 N N . GLU A 1 444 ? 2.393 27.734 -9.336 1 81.75 444 GLU A N 1
ATOM 3517 C CA . GLU A 1 444 ? 2.84 27.109 -10.578 1 81.75 444 GLU A CA 1
ATOM 3518 C C . GLU A 1 444 ? 4.211 27.641 -11 1 81.75 444 GLU A C 1
ATOM 3520 O O . GLU A 1 444 ? 5.082 26.859 -11.398 1 81.75 444 GLU A O 1
ATOM 3525 N N . LEU A 1 445 ? 4.363 28.938 -10.945 1 87.88 445 LEU A N 1
ATOM 3526 C CA . LEU A 1 445 ? 5.625 29.578 -11.312 1 87.88 445 LEU A CA 1
ATOM 3527 C C . LEU A 1 445 ? 6.738 29.156 -10.359 1 87.88 445 LEU A C 1
ATOM 3529 O O . LEU A 1 445 ? 7.859 28.875 -10.797 1 87.88 445 LEU A O 1
ATOM 3533 N N . GLU A 1 446 ? 6.367 29.078 -9.117 1 90.12 446 GLU A N 1
ATOM 3534 C CA . GLU A 1 446 ? 7.332 28.688 -8.094 1 90.12 446 GLU A CA 1
ATOM 3535 C C . GLU A 1 446 ? 7.82 27.25 -8.32 1 90.12 446 GLU A C 1
ATOM 3537 O O . GLU A 1 446 ? 9.016 26.984 -8.242 1 90.12 446 GLU A O 1
ATOM 3542 N N . ALA A 1 447 ? 6.875 26.438 -8.602 1 83.44 447 ALA A N 1
ATOM 3543 C CA . ALA A 1 447 ? 7.207 25.031 -8.844 1 83.44 447 ALA A CA 1
ATOM 3544 C C . ALA A 1 447 ? 8.195 24.891 -9.992 1 83.44 447 ALA A C 1
ATOM 3546 O O . ALA A 1 447 ? 9.148 24.109 -9.906 1 83.44 447 ALA A O 1
ATOM 3547 N N . LYS A 1 448 ? 8.016 25.516 -11.078 1 83 448 LYS A N 1
ATOM 3548 C CA . LYS A 1 448 ? 8.914 25.453 -12.227 1 83 448 LYS A CA 1
ATOM 3549 C C . LYS A 1 448 ? 10.289 26.016 -11.883 1 83 448 LYS A C 1
ATOM 3551 O O . LYS A 1 448 ? 11.312 25.422 -12.25 1 83 448 LYS A O 1
ATOM 3556 N N . LEU A 1 449 ? 10.297 27.125 -11.195 1 91.19 449 LEU A N 1
ATOM 3557 C CA . LEU A 1 449 ? 11.555 27.797 -10.859 1 91.19 449 LEU A CA 1
ATOM 3558 C C . LEU A 1 449 ? 12.398 26.922 -9.938 1 91.19 449 LEU A C 1
ATOM 3560 O O . LEU A 1 449 ? 13.625 26.906 -10.039 1 91.19 449 LEU A O 1
ATOM 3564 N N . LEU A 1 450 ? 11.688 26.203 -9.094 1 87.75 450 LEU A N 1
ATOM 3565 C CA . LEU A 1 450 ? 12.383 25.344 -8.148 1 87.75 450 LEU A CA 1
ATOM 3566 C C . LEU A 1 450 ? 13.07 24.188 -8.875 1 87.75 450 LEU A C 1
ATOM 3568 O O . LEU A 1 450 ? 13.938 23.516 -8.312 1 87.75 450 LEU A O 1
ATOM 3572 N N . GLY A 1 451 ? 12.727 23.969 -10.055 1 80.69 451 GLY A N 1
ATOM 3573 C CA . GLY A 1 451 ? 13.367 22.953 -10.883 1 80.69 451 GLY A CA 1
ATOM 3574 C C . GLY A 1 451 ? 14.773 23.328 -11.305 1 80.69 451 GLY A C 1
ATOM 3575 O O . GLY A 1 451 ? 15.555 22.469 -11.719 1 80.69 451 GLY A O 1
ATOM 3576 N N . ARG A 1 452 ? 15.078 24.547 -11.219 1 86.44 452 ARG A N 1
ATOM 3577 C CA . ARG A 1 452 ? 16.422 25 -11.547 1 86.44 452 ARG A CA 1
ATOM 3578 C C . ARG A 1 452 ? 17.406 24.656 -10.438 1 86.44 452 ARG A C 1
ATOM 3580 O O . ARG A 1 452 ? 17.094 24.797 -9.25 1 86.44 452 ARG A O 1
ATOM 3587 N N . GLU A 1 453 ? 18.562 24.266 -10.875 1 85.12 453 GLU A N 1
ATOM 3588 C CA . GLU A 1 453 ? 19.578 23.828 -9.922 1 85.12 453 GLU A CA 1
ATOM 3589 C C . GLU A 1 453 ? 20.109 25.016 -9.109 1 85.12 453 GLU A C 1
ATOM 3591 O O . GLU A 1 453 ? 20.516 24.844 -7.957 1 85.12 453 GLU A O 1
ATOM 3596 N N . ASP A 1 454 ? 20.094 26.203 -9.688 1 90.25 454 ASP A N 1
ATOM 3597 C CA . ASP A 1 454 ? 20.719 27.344 -9.039 1 90.25 454 ASP A CA 1
ATOM 3598 C C . ASP A 1 454 ? 19.75 28.047 -8.094 1 90.25 454 ASP A C 1
ATOM 3600 O O . ASP A 1 454 ? 20.125 29.031 -7.441 1 90.25 454 ASP A O 1
ATOM 3604 N N . ILE A 1 455 ? 18.531 27.578 -7.996 1 91.62 455 ILE A N 1
ATOM 3605 C CA . ILE A 1 455 ? 17.516 28.172 -7.129 1 91.62 455 ILE A CA 1
ATOM 3606 C C . ILE A 1 455 ? 17.234 27.25 -5.953 1 91.62 455 ILE A C 1
ATOM 3608 O O . ILE A 1 455 ? 16.859 26.094 -6.141 1 91.62 455 ILE A O 1
ATOM 3612 N N . ASN A 1 456 ? 17.453 27.766 -4.805 1 87.88 456 ASN A N 1
ATOM 3613 C CA . ASN A 1 456 ? 17.219 27.016 -3.58 1 87.88 456 ASN A CA 1
ATOM 3614 C C . ASN A 1 456 ? 15.789 27.156 -3.086 1 87.88 456 ASN A C 1
ATOM 3616 O O . ASN A 1 456 ? 15.281 26.297 -2.365 1 87.88 456 ASN A O 1
ATOM 3620 N N . ASP A 1 457 ? 15.195 28.297 -3.287 1 89.56 457 ASP A N 1
ATOM 3621 C CA . ASP A 1 457 ? 13.844 28.594 -2.842 1 89.56 457 ASP A CA 1
ATOM 3622 C C . ASP A 1 457 ? 13.266 29.781 -3.607 1 89.56 457 ASP A C 1
ATOM 3624 O O . ASP A 1 457 ? 14.008 30.578 -4.195 1 89.56 457 ASP A O 1
ATOM 3628 N N . VAL A 1 458 ? 11.984 29.875 -3.715 1 93 458 VAL A N 1
ATOM 3629 C CA . VAL A 1 458 ? 11.398 30.953 -4.516 1 93 458 VAL A CA 1
ATOM 3630 C C . VAL A 1 458 ? 9.977 31.219 -4.043 1 93 458 VAL A C 1
ATOM 3632 O O . VAL A 1 458 ? 9.281 30.312 -3.584 1 93 458 VAL A O 1
ATOM 3635 N N . CYS A 1 459 ? 9.594 32.438 -4.047 1 93.06 459 CYS A N 1
ATOM 3636 C CA . CYS A 1 459 ? 8.219 32.906 -3.848 1 93.06 459 CYS A CA 1
ATOM 3637 C C . CYS A 1 459 ? 7.82 33.875 -4.93 1 93.06 459 CYS A C 1
ATOM 3639 O O . CYS A 1 459 ? 8.57 34.812 -5.242 1 93.06 459 CYS A O 1
ATOM 3641 N N . VAL A 1 460 ? 6.684 33.719 -5.543 1 92.25 460 VAL A N 1
ATOM 3642 C CA . VAL A 1 460 ? 6.195 34.625 -6.57 1 92.25 460 VAL A CA 1
ATOM 3643 C C . VAL A 1 460 ? 4.984 35.406 -6.043 1 92.25 460 VAL A C 1
ATOM 3645 O O . VAL A 1 460 ? 4.082 34.812 -5.438 1 92.25 460 VAL A O 1
ATOM 3648 N N . ILE A 1 461 ? 5.039 36.656 -6.219 1 92 461 ILE A N 1
ATOM 3649 C CA . ILE A 1 461 ? 3.895 37.469 -5.844 1 92 461 ILE A CA 1
ATOM 3650 C C . ILE A 1 461 ? 3.521 38.406 -6.996 1 92 461 ILE A C 1
ATOM 3652 O O . ILE A 1 461 ? 4.312 38.594 -7.922 1 92 461 ILE A O 1
ATOM 3656 N N . GLY A 1 462 ? 2.268 38.812 -6.914 1 89.94 462 GLY A N 1
ATOM 3657 C CA . GLY A 1 462 ? 1.853 39.844 -7.828 1 89.94 462 GLY A CA 1
ATOM 3658 C C . GLY A 1 462 ? 2.234 41.25 -7.355 1 89.94 462 GLY A C 1
ATOM 3659 O O . GLY A 1 462 ? 2.029 41.594 -6.191 1 89.94 462 GLY A O 1
ATOM 3660 N N . VAL A 1 463 ? 2.891 41.969 -8.227 1 90.25 463 VAL A N 1
ATOM 3661 C CA . VAL A 1 463 ? 3.201 43.375 -7.941 1 90.25 463 VAL A CA 1
ATOM 3662 C C . VAL A 1 463 ? 2.469 44.281 -8.93 1 90.25 463 VAL A C 1
ATOM 3664 O O . VAL A 1 463 ? 2.354 43.938 -10.109 1 90.25 463 VAL A O 1
ATOM 3667 N N . TRP A 1 464 ? 1.935 45.375 -8.391 1 85.69 464 TRP A N 1
ATOM 3668 C CA . TRP A 1 464 ? 1.159 46.281 -9.234 1 85.69 464 TRP A CA 1
ATOM 3669 C C . TRP A 1 464 ? 2.062 47 -10.219 1 85.69 464 TRP A C 1
ATOM 3671 O O . TRP A 1 464 ? 3.096 47.562 -9.828 1 85.69 464 TRP A O 1
ATOM 3681 N N . ASP A 1 465 ? 1.705 46.906 -11.398 1 84.25 465 ASP A N 1
ATOM 3682 C CA . ASP A 1 465 ? 2.369 47.656 -12.469 1 84.25 465 ASP A CA 1
ATOM 3683 C C . ASP A 1 465 ? 1.563 48.875 -12.859 1 84.25 465 ASP A C 1
ATOM 3685 O O . ASP A 1 465 ? 0.522 48.781 -13.508 1 84.25 465 ASP A O 1
ATOM 3689 N N . ASN A 1 466 ? 2.006 50.031 -12.578 1 78.88 466 ASN A N 1
ATOM 3690 C CA . ASN A 1 466 ? 1.284 51.281 -12.789 1 78.88 466 ASN A CA 1
ATOM 3691 C C . ASN A 1 466 ? 1.113 51.594 -14.273 1 78.88 466 ASN A C 1
ATOM 3693 O O . ASN A 1 466 ? 0.122 52.219 -14.68 1 78.88 466 ASN A O 1
ATOM 3697 N N . GLU A 1 467 ? 2.045 51.188 -15.016 1 78.31 467 GLU A N 1
ATOM 3698 C CA . GLU A 1 467 ? 1.988 51.438 -16.453 1 78.31 467 GLU A CA 1
ATOM 3699 C C . GLU A 1 467 ? 0.932 50.594 -17.141 1 78.31 467 GLU A C 1
ATOM 3701 O O . GLU A 1 467 ? 0.183 51.062 -17.984 1 78.31 467 GLU A O 1
ATOM 3706 N N . GLN A 1 468 ? 0.843 49.438 -16.688 1 79.88 468 GLN A N 1
ATOM 3707 C CA . GLN A 1 468 ? -0.063 48.5 -17.344 1 79.88 468 GLN A CA 1
ATOM 3708 C C . GLN A 1 468 ? -1.376 48.375 -16.578 1 79.88 468 GLN A C 1
ATOM 3710 O O . GLN A 1 468 ? -2.338 47.781 -17.078 1 79.88 468 GLN A O 1
ATOM 3715 N N . HIS A 1 469 ? -1.414 48.969 -15.398 1 77.94 469 HIS A N 1
ATOM 3716 C CA . HIS A 1 469 ? -2.582 48.906 -14.531 1 77.94 469 HIS A CA 1
ATOM 3717 C C . HIS A 1 469 ? -3.041 47.469 -14.289 1 77.94 469 HIS A C 1
ATOM 3719 O O . HIS A 1 469 ? -4.215 47.156 -14.477 1 77.94 469 HIS A O 1
ATOM 3725 N N . THR A 1 470 ? -2.119 46.656 -13.992 1 83.5 470 THR A N 1
ATOM 3726 C CA . THR A 1 470 ? -2.34 45.25 -13.695 1 83.5 470 THR A CA 1
ATOM 3727 C C . THR A 1 470 ? -1.245 44.719 -12.781 1 83.5 470 THR A C 1
ATOM 3729 O O . THR A 1 470 ? -0.25 45.406 -12.523 1 83.5 470 THR A O 1
ATOM 3732 N N . GLU A 1 471 ? -1.528 43.531 -12.18 1 87.88 471 GLU A N 1
ATOM 3733 C CA . GLU A 1 471 ? -0.465 42.875 -11.445 1 87.88 471 GLU A CA 1
ATOM 3734 C C . GLU A 1 471 ? 0.474 42.125 -12.383 1 87.88 471 GLU A C 1
ATOM 3736 O O . GLU A 1 471 ? 0.054 41.656 -13.445 1 87.88 471 GLU A O 1
ATOM 3741 N N . VAL A 1 472 ? 1.723 42.125 -12.023 1 91.31 472 VAL A N 1
ATOM 3742 C CA . VAL A 1 472 ? 2.707 41.344 -12.758 1 91.31 472 VAL A CA 1
ATOM 3743 C C . VAL A 1 472 ? 3.471 40.438 -11.789 1 91.31 472 VAL A C 1
ATOM 3745 O O . VAL A 1 472 ? 3.762 40.812 -10.664 1 91.31 472 VAL A O 1
ATOM 3748 N N . PRO A 1 473 ? 3.713 39.25 -12.195 1 93.56 473 PRO A N 1
ATOM 3749 C CA . PRO A 1 473 ? 4.418 38.312 -11.312 1 93.56 473 PRO A CA 1
ATOM 3750 C C . PRO A 1 473 ? 5.875 38.719 -11.086 1 93.56 473 PRO A C 1
ATOM 3752 O O . PRO A 1 473 ? 6.594 39 -12.039 1 93.56 473 PRO A O 1
ATOM 3755 N N . ARG A 1 474 ? 6.27 38.75 -9.859 1 93.88 474 ARG A N 1
ATOM 3756 C CA . ARG A 1 474 ? 7.656 38.969 -9.453 1 93.88 474 ARG A CA 1
ATOM 3757 C C . ARG A 1 474 ? 8.148 37.812 -8.594 1 93.88 474 ARG A C 1
ATOM 3759 O O . ARG A 1 474 ? 7.438 37.344 -7.688 1 93.88 474 ARG A O 1
ATOM 3766 N N . ALA A 1 475 ? 9.312 37.344 -8.961 1 96.12 475 ALA A N 1
ATOM 3767 C CA . ALA A 1 475 ? 9.883 36.219 -8.211 1 96.12 475 ALA A CA 1
ATOM 3768 C C . ALA A 1 475 ? 10.922 36.688 -7.203 1 96.12 475 ALA A C 1
ATOM 3770 O O . ALA A 1 475 ? 11.789 37.5 -7.539 1 96.12 475 ALA A O 1
ATOM 3771 N N . TYR A 1 476 ? 10.758 36.281 -6.086 1 95.25 476 TYR A N 1
ATOM 3772 C CA . TYR A 1 476 ? 11.773 36.406 -5.051 1 95.25 476 TYR A CA 1
ATOM 3773 C C . TYR A 1 476 ? 12.547 35.094 -4.891 1 95.25 476 TYR A C 1
ATOM 3775 O O . TYR A 1 476 ? 11.969 34.062 -4.539 1 95.25 476 TYR A O 1
ATOM 3783 N N . VAL A 1 477 ? 13.867 35.156 -5.113 1 95.5 477 VAL A N 1
ATOM 3784 C CA . VAL A 1 477 ? 14.625 33.938 -5.328 1 95.5 477 VAL A CA 1
ATOM 3785 C C . VAL A 1 477 ? 15.766 33.844 -4.316 1 95.5 477 VAL A C 1
ATOM 3787 O O . VAL A 1 477 ? 16.469 34.844 -4.082 1 95.5 477 VAL A O 1
ATOM 3790 N N . VAL A 1 478 ? 15.844 32.688 -3.68 1 92.88 478 VAL A N 1
ATOM 3791 C CA . VAL A 1 478 ? 17.047 32.344 -2.924 1 92.88 478 VAL A CA 1
ATOM 3792 C C . VAL A 1 478 ? 17.938 31.453 -3.781 1 92.88 478 VAL A C 1
ATOM 3794 O O . VAL A 1 478 ? 17.547 30.344 -4.18 1 92.88 478 VAL A O 1
ATOM 3797 N N . VAL A 1 479 ? 19.141 31.922 -4.133 1 92.69 479 VAL A N 1
ATOM 3798 C CA . VAL A 1 479 ? 20.031 31.172 -4.992 1 92.69 479 VAL A CA 1
ATOM 3799 C C . VAL A 1 479 ? 20.844 30.172 -4.152 1 92.69 479 VAL A C 1
ATOM 3801 O O . VAL A 1 479 ? 20.953 30.328 -2.938 1 92.69 479 VAL A O 1
ATOM 3804 N N . ARG A 1 480 ? 21.266 29.109 -4.777 1 88.5 480 ARG A N 1
ATOM 3805 C CA . ARG A 1 480 ? 22.141 28.141 -4.125 1 88.5 480 ARG A CA 1
ATOM 3806 C C . ARG A 1 480 ? 23.438 28.812 -3.643 1 88.5 480 ARG A C 1
ATOM 3808 O O . ARG A 1 480 ? 23.922 29.75 -4.266 1 88.5 480 ARG A O 1
ATOM 3815 N N . PRO A 1 481 ? 23.953 28.219 -2.514 1 82.56 481 PRO A N 1
ATOM 3816 C CA . PRO A 1 481 ? 25.234 28.781 -2.074 1 82.56 481 PRO A CA 1
ATOM 3817 C C . PRO A 1 481 ? 26.312 28.719 -3.162 1 82.56 481 PRO A C 1
ATOM 3819 O O . PRO A 1 481 ? 26.453 27.703 -3.838 1 82.56 481 PRO A O 1
ATOM 3822 N N . GLY A 1 482 ? 26.953 29.797 -3.379 1 85.75 482 GLY A N 1
ATOM 3823 C CA . GLY A 1 482 ? 28.016 29.828 -4.367 1 85.75 482 GLY A CA 1
ATOM 3824 C C . GLY A 1 482 ? 27.594 30.484 -5.676 1 85.75 482 GLY A C 1
ATOM 3825 O O . GLY A 1 482 ? 28.438 30.891 -6.473 1 85.75 482 GLY A O 1
ATOM 3826 N N . VAL A 1 483 ? 26.297 30.516 -5.828 1 89.5 483 VAL A N 1
ATOM 3827 C CA . VAL A 1 483 ? 25.781 31.156 -7.039 1 89.5 483 VAL A CA 1
ATOM 3828 C C . VAL A 1 483 ? 25.766 32.656 -6.863 1 89.5 483 VAL A C 1
ATOM 3830 O O . VAL A 1 483 ? 25.281 33.188 -5.852 1 89.5 483 VAL A O 1
ATOM 3833 N N . GLN A 1 484 ? 26.328 33.438 -7.777 1 91.44 484 GLN A N 1
ATOM 3834 C CA . GLN A 1 484 ? 26.391 34.906 -7.695 1 91.44 484 GLN A CA 1
ATOM 3835 C C . GLN A 1 484 ? 25.078 35.531 -8.117 1 91.44 484 GLN A C 1
ATOM 3837 O O . GLN A 1 484 ? 24.5 35.156 -9.148 1 91.44 484 GLN A O 1
ATOM 3842 N N . GLU A 1 485 ? 24.625 36.375 -7.234 1 94.25 485 GLU A N 1
ATOM 3843 C CA . GLU A 1 485 ? 23.406 37.125 -7.512 1 94.25 485 GLU A CA 1
ATOM 3844 C C . GLU A 1 485 ? 23.656 38.281 -8.492 1 94.25 485 GLU A C 1
ATOM 3846 O O . GLU A 1 485 ? 23.922 39.406 -8.078 1 94.25 485 GLU A O 1
ATOM 3851 N N . THR A 1 486 ? 23.547 38 -9.781 1 94.44 486 THR A N 1
ATOM 3852 C CA . THR A 1 486 ? 23.859 38.969 -10.812 1 94.44 486 THR A CA 1
ATOM 3853 C C . THR A 1 486 ? 22.594 39.344 -11.602 1 94.44 486 THR A C 1
ATOM 3855 O O . THR A 1 486 ? 21.594 38.625 -11.555 1 94.44 486 THR A O 1
ATOM 3858 N N . ASP A 1 487 ? 22.688 40.469 -12.156 1 93.62 487 ASP A N 1
ATOM 3859 C CA . ASP A 1 487 ? 21.594 40.875 -13.031 1 93.62 487 ASP A CA 1
ATOM 3860 C C . ASP A 1 487 ? 21.469 39.938 -14.219 1 93.62 487 ASP A C 1
ATOM 3862 O O . ASP A 1 487 ? 20.359 39.688 -14.711 1 93.62 487 ASP A O 1
ATOM 3866 N N . GLU A 1 488 ? 22.547 39.375 -14.523 1 94.5 488 GLU A N 1
ATOM 3867 C CA . GLU A 1 488 ? 22.531 38.375 -15.594 1 94.5 488 GLU A CA 1
ATOM 3868 C C . GLU A 1 488 ? 21.734 37.125 -15.18 1 94.5 488 GLU A C 1
ATOM 3870 O O . GLU A 1 488 ? 20.984 36.594 -15.977 1 94.5 488 GLU A O 1
ATOM 3875 N N . LEU A 1 489 ? 21.969 36.781 -13.969 1 95.06 489 LEU A N 1
ATOM 3876 C CA . LEU A 1 489 ? 21.234 35.625 -13.461 1 95.06 489 LEU A CA 1
ATOM 3877 C C . LEU A 1 489 ? 19.734 35.938 -13.391 1 95.06 489 LEU A C 1
ATOM 3879 O O . LEU A 1 489 ? 18.906 35.094 -13.695 1 95.06 489 LEU A O 1
ATOM 3883 N N . LYS A 1 490 ? 19.375 37.125 -12.984 1 96.38 490 LYS A N 1
ATOM 3884 C CA . LYS A 1 490 ? 17.969 37.531 -12.961 1 96.38 490 LYS A CA 1
ATOM 3885 C C . LYS A 1 490 ? 17.344 37.375 -14.336 1 96.38 490 LYS A C 1
ATOM 3887 O O . LYS A 1 490 ? 16.25 36.812 -14.469 1 96.38 490 LYS A O 1
ATOM 3892 N N . GLN A 1 491 ? 18.062 37.906 -15.297 1 95.31 491 GLN A N 1
ATOM 3893 C CA . GLN A 1 491 ? 17.547 37.875 -16.656 1 95.31 491 GLN A CA 1
ATOM 3894 C C . GLN A 1 491 ? 17.453 36.438 -17.156 1 95.31 491 GLN A C 1
ATOM 3896 O O . GLN A 1 491 ? 16.5 36.062 -17.875 1 95.31 491 GLN A O 1
ATOM 3901 N N . ASP A 1 492 ? 18.391 35.688 -16.766 1 95.88 492 ASP A N 1
ATOM 3902 C CA . ASP A 1 492 ? 18.391 34.281 -17.156 1 95.88 492 ASP A CA 1
ATOM 3903 C C . ASP A 1 492 ? 17.188 33.562 -16.562 1 95.88 492 ASP A C 1
ATOM 3905 O O . ASP A 1 492 ? 16.562 32.719 -17.234 1 95.88 492 ASP A O 1
ATOM 3909 N N . ILE A 1 493 ? 16.875 33.844 -15.312 1 96.19 493 ILE A N 1
ATOM 3910 C CA . ILE A 1 493 ? 15.734 33.25 -14.641 1 96.19 493 ILE A CA 1
ATOM 3911 C C . ILE A 1 493 ? 14.445 33.656 -15.336 1 96.19 493 ILE A C 1
ATOM 3913 O O . ILE A 1 493 ? 13.57 32.844 -15.602 1 96.19 493 ILE A O 1
ATOM 3917 N N . ILE A 1 494 ? 14.352 34.938 -15.664 1 95.5 494 ILE A N 1
ATOM 3918 C CA . ILE A 1 494 ? 13.172 35.469 -16.328 1 95.5 494 ILE A CA 1
ATOM 3919 C C . ILE A 1 494 ? 12.992 34.781 -17.688 1 95.5 494 ILE A C 1
ATOM 3921 O O . ILE A 1 494 ? 11.898 34.312 -18 1 95.5 494 ILE A O 1
ATOM 3925 N N . ASN A 1 495 ? 14.062 34.656 -18.453 1 94.06 495 ASN A N 1
ATOM 3926 C CA . ASN A 1 495 ? 14.008 34.031 -19.766 1 94.06 495 ASN A CA 1
ATOM 3927 C C . ASN A 1 495 ? 13.719 32.531 -19.688 1 94.06 495 ASN A C 1
ATOM 3929 O O . ASN A 1 495 ? 12.938 32 -20.484 1 94.06 495 ASN A O 1
ATOM 3933 N N . TRP A 1 496 ? 14.367 32 -18.766 1 94.12 496 TRP A N 1
ATOM 3934 C CA . TRP A 1 496 ? 14.203 30.562 -18.562 1 94.12 496 TRP A CA 1
ATOM 3935 C C . TRP A 1 496 ? 12.742 30.219 -18.281 1 94.12 496 TRP A C 1
ATOM 3937 O O . TRP A 1 496 ? 12.188 29.297 -18.906 1 94.12 496 TRP A O 1
ATOM 3947 N N . LEU A 1 497 ? 12.102 30.891 -17.359 1 93.12 497 LEU A N 1
ATOM 3948 C CA . LEU A 1 497 ? 10.695 30.641 -17.047 1 93.12 497 LEU A CA 1
ATOM 3949 C C . LEU A 1 497 ? 9.805 31.062 -18.219 1 93.12 497 LEU A C 1
ATOM 3951 O O . LEU A 1 497 ? 8.812 30.391 -18.516 1 93.12 497 LEU A O 1
ATOM 3955 N N . GLY A 1 498 ? 10.164 32.125 -18.875 1 90.06 498 GLY A N 1
ATOM 3956 C CA . GLY A 1 498 ? 9.375 32.656 -19.984 1 90.06 498 GLY A CA 1
ATOM 3957 C C . GLY A 1 498 ? 9.242 31.656 -21.125 1 90.06 498 GLY A C 1
ATOM 3958 O O . GLY A 1 498 ? 8.219 31.625 -21.812 1 90.06 498 GLY A O 1
ATOM 3959 N N . GLU A 1 499 ? 10.211 30.812 -21.266 1 90.62 499 GLU A N 1
ATOM 3960 C CA . GLU A 1 499 ? 10.219 29.797 -22.328 1 90.62 499 GLU A CA 1
ATOM 3961 C C . GLU A 1 499 ? 9.359 28.594 -21.938 1 90.62 499 GLU A C 1
ATOM 3963 O O . GLU A 1 499 ? 9.016 27.766 -22.781 1 90.62 499 GLU A O 1
ATOM 3968 N N . ARG A 1 500 ? 8.93 28.625 -20.734 1 87.38 500 ARG A N 1
ATOM 3969 C CA . ARG A 1 500 ? 8.297 27.422 -20.219 1 87.38 500 ARG A CA 1
ATOM 3970 C C . ARG A 1 500 ? 6.855 27.688 -19.797 1 87.38 500 ARG A C 1
ATOM 3972 O O . ARG A 1 500 ? 6.148 26.766 -19.375 1 87.38 500 ARG A O 1
ATOM 3979 N N . VAL A 1 501 ? 6.543 28.953 -19.844 1 85.88 501 VAL A N 1
ATOM 3980 C CA . VAL A 1 501 ? 5.184 29.312 -19.453 1 85.88 501 VAL A CA 1
ATOM 3981 C C . VAL A 1 501 ? 4.547 30.188 -20.531 1 85.88 501 VAL A C 1
ATOM 3983 O O . VAL A 1 501 ? 5.246 30.719 -21.406 1 85.88 501 VAL A O 1
ATOM 3986 N N . GLY A 1 502 ? 3.23 30.281 -20.547 1 81.12 502 GLY A N 1
ATOM 3987 C CA . GLY A 1 502 ? 2.527 31.203 -21.422 1 81.12 502 GLY A CA 1
ATOM 3988 C C . GLY A 1 502 ? 2.805 32.656 -21.109 1 81.12 502 GLY A C 1
ATOM 3989 O O . GLY A 1 502 ? 3.238 33 -20 1 81.12 502 GLY A O 1
ATOM 3990 N N . PRO A 1 503 ? 2.549 33.562 -22.047 1 82.69 503 PRO A N 1
ATOM 3991 C CA . PRO A 1 503 ? 2.896 34.969 -21.938 1 82.69 503 PRO A CA 1
ATOM 3992 C C . PRO A 1 503 ? 2.375 35.594 -20.641 1 82.69 503 PRO A C 1
ATOM 3994 O O . PRO A 1 503 ? 3.1 36.344 -19.984 1 82.69 503 PRO A O 1
ATOM 3997 N N . PRO A 1 504 ? 1.16 35.281 -20.188 1 82.69 504 PRO A N 1
ATOM 3998 C CA . PRO A 1 504 ? 0.67 35.938 -18.969 1 82.69 504 PRO A CA 1
ATOM 3999 C C . PRO A 1 504 ? 1.465 35.531 -17.719 1 82.69 504 PRO A C 1
ATOM 4001 O O . PRO A 1 504 ? 1.398 36.219 -16.688 1 82.69 504 PRO A O 1
ATOM 4004 N N . LYS A 1 505 ? 2.186 34.5 -17.766 1 88 505 LYS A N 1
ATOM 4005 C CA . LYS A 1 505 ? 2.846 33.906 -16.609 1 88 505 LYS A CA 1
ATOM 4006 C C . LYS A 1 505 ? 4.309 34.344 -16.531 1 88 505 LYS A C 1
ATOM 4008 O O . LYS A 1 505 ? 5.027 33.969 -15.602 1 88 505 LYS A O 1
ATOM 4013 N N . ARG A 1 506 ? 4.715 35.188 -17.484 1 90.44 506 ARG A N 1
ATOM 4014 C CA . ARG A 1 506 ? 6.102 35.625 -17.5 1 90.44 506 ARG A CA 1
ATOM 4015 C C . ARG A 1 506 ? 6.387 36.562 -16.312 1 90.44 506 ARG A C 1
ATOM 4017 O O . ARG A 1 506 ? 5.523 37.344 -15.898 1 90.44 506 ARG A O 1
ATOM 4024 N N . LEU A 1 507 ? 7.559 36.531 -15.766 1 95 507 LEU A N 1
ATOM 4025 C CA . LEU A 1 507 ? 7.98 37.344 -14.625 1 95 507 LEU A CA 1
ATOM 4026 C C . LEU A 1 507 ? 8.203 38.781 -15.039 1 95 507 LEU A C 1
ATOM 4028 O O . LEU A 1 507 ? 9.305 39.312 -14.883 1 95 507 LEU A O 1
ATOM 4032 N N . ARG A 1 508 ? 7.141 39.375 -15.375 1 91.44 508 ARG A N 1
ATOM 4033 C CA . ARG A 1 508 ? 7.215 40.75 -15.828 1 91.44 508 ARG A CA 1
ATOM 4034 C C . ARG A 1 508 ? 7.59 41.688 -14.672 1 91.44 508 ARG A C 1
ATOM 4036 O O . ARG A 1 508 ? 8.086 42.781 -14.898 1 91.44 508 ARG A O 1
ATOM 4043 N N . GLY A 1 509 ? 7.309 41.188 -13.414 1 92.94 509 GLY A N 1
ATOM 4044 C CA . GLY A 1 509 ? 7.711 41.969 -12.242 1 92.94 509 GLY A CA 1
ATOM 4045 C C . GLY A 1 509 ? 9.172 41.781 -11.883 1 92.94 509 GLY A C 1
ATOM 4046 O O . GLY A 1 509 ? 9.664 42.375 -10.938 1 92.94 509 GLY A O 1
ATOM 4047 N N . GLY A 1 510 ? 9.805 40.938 -12.617 1 93.69 510 GLY A N 1
ATOM 4048 C CA . GLY A 1 510 ? 11.227 40.719 -12.422 1 93.69 510 GLY A CA 1
ATOM 4049 C C . GLY A 1 510 ? 11.539 39.688 -11.352 1 93.69 510 GLY A C 1
ATOM 4050 O O . GLY A 1 510 ? 10.672 38.906 -10.977 1 93.69 510 GLY A O 1
ATOM 4051 N N . VAL A 1 511 ? 12.867 39.688 -11.047 1 96.38 511 VAL A N 1
ATOM 4052 C CA . VAL A 1 511 ? 13.398 38.781 -10.047 1 96.38 511 VAL A CA 1
ATOM 4053 C C . VAL A 1 511 ? 14.156 39.562 -8.977 1 96.38 511 VAL A C 1
ATOM 4055 O O . VAL A 1 511 ? 14.891 40.5 -9.289 1 96.38 511 VAL A O 1
ATOM 4058 N N . ARG A 1 512 ? 13.844 39.281 -7.789 1 94.88 512 ARG A N 1
ATOM 4059 C CA . ARG A 1 512 ? 14.586 39.812 -6.664 1 94.88 512 ARG A CA 1
ATOM 4060 C C . ARG A 1 512 ? 15.242 38.719 -5.848 1 94.88 512 ARG A C 1
ATOM 4062 O O . ARG A 1 512 ? 14.625 37.688 -5.574 1 94.88 512 ARG A O 1
ATOM 4069 N N . PHE A 1 513 ? 16.547 38.875 -5.609 1 95.44 513 PHE A N 1
ATOM 4070 C CA . PHE A 1 513 ? 17.219 37.906 -4.758 1 95.44 513 PHE A CA 1
ATOM 4071 C C . PHE A 1 513 ? 16.984 38.219 -3.285 1 95.44 513 PHE A C 1
ATOM 4073 O O . PHE A 1 513 ? 17 39.406 -2.877 1 95.44 513 PHE A O 1
ATOM 4080 N N . VAL A 1 514 ? 16.625 37.219 -2.572 1 93.5 514 VAL A N 1
ATOM 4081 C CA . VAL A 1 514 ? 16.438 37.344 -1.131 1 93.5 514 VAL A CA 1
ATOM 4082 C C . VAL A 1 514 ? 17.219 36.25 -0.405 1 93.5 514 VAL A C 1
ATOM 4084 O O . VAL A 1 514 ? 17.609 35.25 -1.011 1 93.5 514 VAL A O 1
ATOM 4087 N N . LYS A 1 515 ? 17.453 36.469 0.816 1 90.62 515 LYS A N 1
ATOM 4088 C CA . LYS A 1 515 ? 18.219 35.5 1.593 1 90.62 515 LYS A CA 1
ATOM 4089 C C . LYS A 1 515 ? 17.359 34.344 2.035 1 90.62 515 LYS A C 1
ATOM 4091 O O . LYS A 1 515 ? 17.844 33.219 2.195 1 90.62 515 LYS A O 1
ATOM 4096 N N . GLU A 1 516 ? 16.094 34.625 2.277 1 90.94 516 GLU A N 1
ATOM 4097 C CA . GLU A 1 516 ? 15.172 33.594 2.725 1 90.94 516 GLU A CA 1
ATOM 4098 C C . GLU A 1 516 ? 13.742 33.906 2.295 1 90.94 516 GLU A C 1
ATOM 4100 O O . GLU A 1 516 ? 13.367 35.094 2.178 1 90.94 516 GLU A O 1
ATOM 4105 N N . ILE A 1 517 ? 13.016 32.906 1.983 1 90.5 517 ILE A N 1
ATOM 4106 C CA . ILE A 1 517 ? 11.586 33.062 1.722 1 90.5 517 ILE A CA 1
ATOM 4107 C C . ILE A 1 517 ? 10.805 32.875 3.021 1 90.5 517 ILE A C 1
ATOM 4109 O O . ILE A 1 517 ? 10.93 31.875 3.705 1 90.5 517 ILE A O 1
ATOM 4113 N N . PRO A 1 518 ? 10.016 33.906 3.334 1 87.5 518 PRO A N 1
ATOM 4114 C CA . PRO A 1 518 ? 9.227 33.781 4.562 1 87.5 518 PRO A CA 1
ATOM 4115 C C . PRO A 1 518 ? 8.266 32.594 4.527 1 87.5 518 PRO A C 1
ATOM 4117 O O . PRO A 1 518 ? 7.48 32.469 3.584 1 87.5 518 PRO A O 1
ATOM 4120 N N . LYS A 1 519 ? 8.375 31.828 5.496 1 83 519 LYS A N 1
ATOM 4121 C CA . LYS A 1 519 ? 7.5 30.656 5.586 1 83 519 LYS A CA 1
ATOM 4122 C C . LYS A 1 519 ? 6.957 30.484 7 1 83 519 LYS A C 1
ATOM 4124 O O . LYS A 1 519 ? 7.586 30.906 7.969 1 83 519 LYS A O 1
ATOM 4129 N N . SER A 1 520 ? 5.77 29.891 7.02 1 71.88 520 SER A N 1
ATOM 4130 C CA . SER A 1 520 ? 5.219 29.5 8.312 1 71.88 520 SER A CA 1
ATOM 4131 C C . SER A 1 520 ? 5.957 28.281 8.891 1 71.88 520 SER A C 1
ATOM 4133 O O . SER A 1 520 ? 6.797 27.688 8.211 1 71.88 520 SER A O 1
ATOM 4135 N N . GLN A 1 521 ? 5.641 27.938 10.078 1 65.62 521 GLN A N 1
ATOM 4136 C CA . GLN A 1 521 ? 6.234 26.766 10.719 1 65.62 521 GLN A CA 1
ATOM 4137 C C . GLN A 1 521 ? 5.824 25.484 10.016 1 65.62 521 GLN A C 1
ATOM 4139 O O . GLN A 1 521 ? 6.539 24.484 10.078 1 65.62 521 GLN A O 1
ATOM 4144 N N . SER A 1 522 ? 4.73 25.625 9.359 1 62.12 522 SER A N 1
ATOM 4145 C CA . SER A 1 522 ? 4.262 24.453 8.625 1 62.12 522 SER A CA 1
ATOM 4146 C C . SER A 1 522 ? 4.863 24.391 7.227 1 62.12 522 SER A C 1
ATOM 4148 O O . SER A 1 522 ? 4.578 23.469 6.457 1 62.12 522 SER A O 1
ATOM 4150 N N . GLY A 1 523 ? 5.711 25.438 6.918 1 66.81 523 GLY A N 1
ATOM 4151 C CA . GLY A 1 523 ? 6.398 25.438 5.637 1 66.81 523 GLY A CA 1
ATOM 4152 C C . GLY A 1 523 ? 5.664 26.219 4.562 1 66.81 523 GLY A C 1
ATOM 4153 O O . GLY A 1 523 ? 6.152 26.344 3.436 1 66.81 523 GLY A O 1
ATOM 4154 N N . LYS A 1 524 ? 4.555 26.734 4.922 1 73.12 524 LYS A N 1
ATOM 4155 C CA . LYS A 1 524 ? 3.762 27.484 3.945 1 73.12 524 LYS A CA 1
ATOM 4156 C C . LYS A 1 524 ? 4.395 28.828 3.633 1 73.12 524 LYS A C 1
ATOM 4158 O O . LYS A 1 524 ? 4.828 29.547 4.539 1 73.12 524 LYS A O 1
ATOM 4163 N N . ILE A 1 525 ? 4.5 29.219 2.398 1 80.38 525 ILE A N 1
ATOM 4164 C CA . ILE A 1 525 ? 5.035 30.516 1.98 1 80.38 525 ILE A CA 1
ATOM 4165 C C . ILE A 1 525 ? 4.105 31.625 2.441 1 80.38 525 ILE A C 1
ATOM 4167 O O . ILE A 1 525 ? 2.891 31.562 2.236 1 80.38 525 ILE A O 1
ATOM 4171 N N . LEU A 1 526 ? 4.68 32.531 3.121 1 80.56 526 LEU A N 1
ATOM 4172 C CA . LEU A 1 526 ? 3.934 33.719 3.57 1 80.56 526 LEU A CA 1
ATOM 4173 C C . LEU A 1 526 ? 4.055 34.844 2.566 1 80.56 526 LEU A C 1
ATOM 4175 O O . LEU A 1 526 ? 4.812 35.812 2.785 1 80.56 526 LEU A O 1
ATOM 4179 N N . ARG A 1 527 ? 3.199 34.875 1.522 1 85.25 527 ARG A N 1
ATOM 4180 C CA . ARG A 1 527 ? 3.244 35.844 0.451 1 85.25 527 ARG A CA 1
ATOM 4181 C C . ARG A 1 527 ? 2.918 37.25 0.977 1 85.25 527 ARG A C 1
ATOM 4183 O O . ARG A 1 527 ? 3.459 38.25 0.489 1 85.25 527 ARG A O 1
ATOM 4190 N N . ARG A 1 528 ? 2.143 37.281 1.946 1 77.81 528 ARG A N 1
ATOM 4191 C CA . ARG A 1 528 ? 1.696 38.531 2.502 1 77.81 528 ARG A CA 1
ATOM 4192 C C . ARG A 1 528 ? 2.875 39.344 3.025 1 77.81 528 ARG A C 1
ATOM 4194 O O . ARG A 1 528 ? 2.873 40.594 2.943 1 77.81 528 ARG A O 1
ATOM 4201 N N . VAL A 1 529 ? 3.793 38.594 3.553 1 82.12 529 VAL A N 1
ATOM 4202 C CA . VAL A 1 529 ? 4.965 39.25 4.113 1 82.12 529 VAL A CA 1
ATOM 4203 C C . VAL A 1 529 ? 5.742 39.938 3 1 82.12 529 VAL A C 1
ATOM 4205 O O . VAL A 1 529 ? 6.152 41.094 3.152 1 82.12 529 VAL A O 1
ATOM 4208 N N . LEU A 1 530 ? 5.871 39.312 1.899 1 85.25 530 LEU A N 1
ATOM 4209 C CA . LEU A 1 530 ? 6.594 39.906 0.773 1 85.25 530 LEU A CA 1
ATOM 4210 C C . LEU A 1 530 ? 5.797 41.031 0.14 1 85.25 530 LEU A C 1
ATOM 4212 O O . LEU A 1 530 ? 6.367 42.062 -0.252 1 85.25 530 LEU A O 1
ATOM 4216 N N . LYS A 1 531 ? 4.531 40.812 0.067 1 83.5 531 LYS A N 1
ATOM 4217 C CA . LYS A 1 531 ? 3.676 41.875 -0.479 1 83.5 531 LYS A CA 1
ATOM 4218 C C . LYS A 1 531 ? 3.742 43.156 0.375 1 83.5 531 LYS A C 1
ATOM 4220 O O . LYS A 1 531 ? 3.775 44.25 -0.155 1 83.5 531 LYS A O 1
ATOM 4225 N N . ALA A 1 532 ? 3.77 42.875 1.661 1 80.81 532 ALA A N 1
ATOM 4226 C CA . ALA A 1 532 ? 3.875 44 2.572 1 80.81 532 ALA A CA 1
ATOM 4227 C C . ALA A 1 532 ? 5.203 44.75 2.389 1 80.81 532 ALA A C 1
ATOM 4229 O O . ALA A 1 532 ? 5.262 45.969 2.465 1 80.81 532 ALA A O 1
ATOM 4230 N N . GLN A 1 533 ? 6.172 44 2.191 1 80.69 533 GLN A N 1
ATOM 4231 C CA . GLN A 1 533 ? 7.488 44.562 1.952 1 80.69 533 GLN A CA 1
ATOM 4232 C C . GLN A 1 533 ? 7.492 45.406 0.68 1 80.69 533 GLN A C 1
ATOM 4234 O O . GLN A 1 533 ? 8.086 46.5 0.646 1 80.69 533 GLN A O 1
ATOM 4239 N N . VAL A 1 534 ? 6.871 44.906 -0.304 1 81.19 534 VAL A N 1
ATOM 4240 C CA . VAL A 1 534 ? 6.789 45.625 -1.571 1 81.19 534 VAL A CA 1
ATOM 4241 C C . VAL A 1 534 ? 6.02 46.938 -1.379 1 81.19 534 VAL A C 1
ATOM 4243 O O . VAL A 1 534 ? 6.422 47.969 -1.89 1 81.19 534 VAL A O 1
ATOM 4246 N N . LYS A 1 535 ? 4.918 46.844 -0.688 1 75 535 LYS A N 1
ATOM 4247 C CA . LYS A 1 535 ? 4.113 48.031 -0.44 1 75 535 LYS A CA 1
ATOM 4248 C C . LYS A 1 535 ? 4.91 49.094 0.324 1 75 535 LYS A C 1
ATOM 4250 O O . LYS A 1 535 ? 4.789 50.281 0.053 1 75 535 LYS A O 1
ATOM 4255 N N . LYS A 1 536 ? 5.656 48.625 1.227 1 75.56 536 LYS A N 1
ATOM 4256 C CA . LYS A 1 536 ? 6.488 49.562 1.985 1 75.56 536 LYS A CA 1
ATOM 4257 C C . LYS A 1 536 ? 7.527 50.219 1.087 1 75.56 536 LYS A C 1
ATOM 4259 O O . LYS A 1 536 ? 7.797 51.406 1.22 1 75.56 536 LYS A O 1
ATOM 4264 N N . GLU A 1 537 ? 8.047 49.375 0.267 1 72.25 537 GLU A N 1
ATOM 4265 C CA . GLU A 1 537 ? 9.047 49.906 -0.654 1 72.25 537 GLU A CA 1
ATOM 4266 C C . GLU A 1 537 ? 8.422 50.875 -1.637 1 72.25 537 GLU A C 1
ATOM 4268 O O . GLU A 1 537 ? 9.023 51.906 -1.966 1 72.25 537 GLU A O 1
ATOM 4273 N N . GLU A 1 538 ? 7.281 50.562 -2.135 1 65.88 538 GLU A N 1
ATOM 4274 C CA . GLU A 1 538 ? 6.586 51.438 -3.066 1 65.88 538 GLU A CA 1
ATOM 4275 C C . GLU A 1 538 ? 6.086 52.688 -2.365 1 65.88 538 GLU A C 1
ATOM 4277 O O . GLU A 1 538 ? 6.07 53.781 -2.955 1 65.88 538 GLU A O 1
ATOM 4282 N N . GLY A 1 539 ? 5.504 52.469 -1.195 1 55.69 539 GLY A N 1
ATOM 4283 C CA . GLY A 1 539 ? 5.09 53.625 -0.426 1 55.69 539 GLY A CA 1
ATOM 4284 C C . GLY A 1 539 ? 6.234 54.562 -0.083 1 55.69 539 GLY A C 1
ATOM 4285 O O . GLY A 1 539 ? 6.09 55.781 -0.147 1 55.69 539 GLY A O 1
ATOM 4286 N N . THR A 1 540 ? 7.324 54.031 0.233 1 51.78 540 THR A N 1
ATOM 4287 C CA . THR A 1 540 ? 8.492 54.875 0.526 1 51.78 540 THR A CA 1
ATOM 4288 C C . THR A 1 540 ? 8.992 55.562 -0.737 1 51.78 540 THR A C 1
ATOM 4290 O O . THR A 1 540 ? 9.523 56.688 -0.672 1 51.78 540 THR A O 1
ATOM 4293 N N . ARG A 1 541 ? 8.828 54.906 -1.789 1 56.72 541 ARG A N 1
ATOM 4294 C CA . ARG A 1 541 ? 9.273 55.562 -3.018 1 56.72 541 ARG A CA 1
ATOM 4295 C C . ARG A 1 541 ? 8.344 56.688 -3.408 1 56.72 541 ARG A C 1
ATOM 4297 O O . ARG A 1 541 ? 8.75 57.625 -4.113 1 56.72 541 ARG A O 1
ATOM 4304 N N . ALA A 1 542 ? 7.168 56.625 -3.215 1 45.62 542 ALA A N 1
ATOM 4305 C CA . ALA A 1 542 ? 6.227 57.719 -3.5 1 45.62 542 ALA A CA 1
ATOM 4306 C C . ALA A 1 542 ? 6.492 58.938 -2.613 1 45.62 542 ALA A C 1
ATOM 4308 O O . ALA A 1 542 ? 6.195 60.062 -2.996 1 45.62 542 ALA A O 1
ATOM 4309 N N . LYS A 1 543 ? 6.949 58.719 -1.395 1 49.16 543 LYS A N 1
ATOM 4310 C CA . LYS A 1 543 ? 7.258 59.844 -0.544 1 49.16 543 LYS A CA 1
ATOM 4311 C C . LYS A 1 543 ? 8.609 60.469 -0.906 1 49.16 543 LYS A C 1
ATOM 4313 O O . LYS A 1 543 ? 8.961 61.531 -0.424 1 49.16 543 LYS A O 1
ATOM 4318 N N . LEU A 1 544 ? 9.398 59.688 -1.497 1 35.47 544 LEU A N 1
ATOM 4319 C CA . LEU A 1 544 ? 10.656 60.312 -1.873 1 35.47 544 LEU A CA 1
ATOM 4320 C C . LEU A 1 544 ? 10.516 61.062 -3.189 1 35.47 544 LEU A C 1
ATOM 4322 O O . LEU A 1 544 ? 9.883 60.594 -4.129 1 35.47 544 LEU A O 1
ATOM 4326 N N . MET B 1 1 ? 24.641 -16.984 8.945 1 84 1 MET B N 1
ATOM 4327 C CA . MET B 1 1 ? 23.516 -16.891 9.867 1 84 1 MET B CA 1
ATOM 4328 C C . MET B 1 1 ? 22.203 -16.766 9.102 1 84 1 MET B C 1
ATOM 4330 O O . MET B 1 1 ? 22.125 -16.047 8.094 1 84 1 MET B O 1
ATOM 4334 N N . PRO B 1 2 ? 21.141 -17.422 9.594 1 93.44 2 PRO B N 1
ATOM 4335 C CA . PRO B 1 2 ? 19.859 -17.344 8.898 1 93.44 2 PRO B CA 1
ATOM 4336 C C . PRO B 1 2 ? 19.266 -15.938 8.883 1 93.44 2 PRO B C 1
ATOM 4338 O O . PRO B 1 2 ? 19.484 -15.172 9.828 1 93.44 2 PRO B O 1
ATOM 4341 N N . ILE B 1 3 ? 18.734 -15.602 7.832 1 95.31 3 ILE B N 1
ATOM 4342 C CA . ILE B 1 3 ? 18 -14.352 7.676 1 95.31 3 ILE B CA 1
ATOM 4343 C C . ILE B 1 3 ? 16.531 -14.578 8 1 95.31 3 ILE B C 1
ATOM 4345 O O . ILE B 1 3 ? 15.914 -15.523 7.508 1 95.31 3 ILE B O 1
ATOM 4349 N N . HIS B 1 4 ? 15.984 -13.727 8.883 1 94.12 4 HIS B N 1
ATOM 4350 C CA . HIS B 1 4 ? 14.594 -13.852 9.305 1 94.12 4 HIS B CA 1
ATOM 4351 C C . HIS B 1 4 ? 13.727 -12.75 8.711 1 94.12 4 HIS B C 1
ATOM 4353 O O . HIS B 1 4 ? 14.227 -11.656 8.414 1 94.12 4 HIS B O 1
ATOM 4359 N N . SER B 1 5 ? 12.445 -13.086 8.539 1 92.5 5 SER B N 1
ATOM 4360 C CA . SER B 1 5 ? 11.484 -12.07 8.117 1 92.5 5 SER B CA 1
ATOM 4361 C C . SER B 1 5 ? 11.336 -10.984 9.18 1 92.5 5 SER B C 1
ATOM 4363 O O . SER B 1 5 ? 11.438 -11.25 10.375 1 92.5 5 SER B O 1
ATOM 4365 N N . GLU B 1 6 ? 11.062 -9.766 8.711 1 84.5 6 GLU B N 1
ATOM 4366 C CA . GLU B 1 6 ? 10.852 -8.633 9.602 1 84.5 6 GLU B CA 1
ATOM 4367 C C . GLU B 1 6 ? 9.422 -8.625 10.148 1 84.5 6 GLU B C 1
ATOM 4369 O O . GLU B 1 6 ? 9.125 -7.902 11.109 1 84.5 6 GLU B O 1
ATOM 4374 N N . TRP B 1 7 ? 8.617 -9.461 9.586 1 88.12 7 TRP B N 1
ATOM 4375 C CA . TRP B 1 7 ? 7.199 -9.453 9.938 1 88.12 7 TRP B CA 1
ATOM 4376 C C . TRP B 1 7 ? 6.793 -10.766 10.609 1 88.12 7 TRP B C 1
ATOM 4378 O O . TRP B 1 7 ? 7.477 -11.781 10.461 1 88.12 7 TRP B O 1
ATOM 4388 N N . THR B 1 8 ? 5.77 -10.641 11.359 1 89.25 8 THR B N 1
ATOM 4389 C CA . THR B 1 8 ? 5.152 -11.828 11.938 1 89.25 8 THR B CA 1
ATOM 4390 C C . THR B 1 8 ? 3.66 -11.875 11.625 1 89.25 8 THR B C 1
ATOM 4392 O O . THR B 1 8 ? 3.098 -10.898 11.117 1 89.25 8 THR B O 1
ATOM 4395 N N . VAL B 1 9 ? 3.078 -12.984 11.766 1 93.12 9 VAL B N 1
ATOM 4396 C CA . VAL B 1 9 ? 1.641 -13.148 11.578 1 93.12 9 VAL B CA 1
ATOM 4397 C C . VAL B 1 9 ? 1.147 -14.344 12.391 1 93.12 9 VAL B C 1
ATOM 4399 O O . VAL B 1 9 ? 1.886 -15.312 12.594 1 93.12 9 VAL B O 1
ATOM 4402 N N . ASP B 1 10 ? -0.03 -14.266 12.898 1 93.19 10 ASP B N 1
ATOM 4403 C CA . ASP B 1 10 ? -0.656 -15.406 13.555 1 93.19 10 ASP B CA 1
ATOM 4404 C C . ASP B 1 10 ? -1.399 -16.281 12.547 1 93.19 10 ASP B C 1
ATOM 4406 O O . ASP B 1 10 ? -2.359 -15.828 11.914 1 93.19 10 ASP B O 1
ATOM 4410 N N . ILE B 1 11 ? -0.972 -17.484 12.391 1 97.12 11 ILE B N 1
ATOM 4411 C CA . ILE B 1 11 ? -1.591 -18.406 11.438 1 97.12 11 ILE B CA 1
ATOM 4412 C C . ILE B 1 11 ? -2.475 -19.406 12.172 1 97.12 11 ILE B C 1
ATOM 4414 O O . ILE B 1 11 ? -1.983 -20.203 12.969 1 97.12 11 ILE B O 1
ATOM 4418 N N . PRO B 1 12 ? -3.711 -19.391 11.914 1 97.62 12 PRO B N 1
ATOM 4419 C CA . PRO B 1 12 ? -4.57 -20.406 12.531 1 97.62 12 PRO B CA 1
ATOM 4420 C C . PRO B 1 12 ? -4.367 -21.797 11.945 1 97.62 12 PRO B C 1
ATOM 4422 O O . PRO B 1 12 ? -3.953 -21.922 10.789 1 97.62 12 PRO B O 1
ATOM 4425 N N . VAL B 1 13 ? -4.668 -22.828 12.734 1 98.25 13 VAL B N 1
ATOM 4426 C CA . VAL B 1 13 ? -4.602 -24.203 12.258 1 98.25 13 VAL B CA 1
ATOM 4427 C C . VAL B 1 13 ? -5.965 -24.641 11.719 1 98.25 13 VAL B C 1
ATOM 4429 O O . VAL B 1 13 ? -6.711 -25.344 12.391 1 98.25 13 VAL B O 1
ATOM 4432 N N . ILE B 1 14 ? -6.25 -24.25 10.539 1 98.38 14 ILE B N 1
ATOM 4433 C CA . ILE B 1 14 ? -7.52 -24.547 9.875 1 98.38 14 ILE B CA 1
ATOM 4434 C C . ILE B 1 14 ? -7.258 -25 8.438 1 98.38 14 ILE B C 1
ATOM 4436 O O . ILE B 1 14 ? -6.129 -24.906 7.953 1 98.38 14 ILE B O 1
ATOM 4440 N N . ASP B 1 15 ? -8.266 -25.531 7.824 1 98.56 15 ASP B N 1
ATOM 4441 C CA . ASP B 1 15 ? -8.133 -25.938 6.426 1 98.56 15 ASP B CA 1
ATOM 4442 C C . ASP B 1 15 ? -8.586 -24.812 5.492 1 98.56 15 ASP B C 1
ATOM 4444 O O . ASP B 1 15 ? -9.07 -23.766 5.945 1 98.56 15 ASP B O 1
ATOM 4448 N N . ILE B 1 16 ? -8.414 -25.016 4.25 1 98.44 16 ILE B N 1
ATOM 4449 C CA . ILE B 1 16 ? -8.656 -23.984 3.236 1 98.44 16 ILE B CA 1
ATOM 4450 C C . ILE B 1 16 ? -10.141 -23.625 3.217 1 98.44 16 ILE B C 1
ATOM 4452 O O . ILE B 1 16 ? -10.492 -22.453 3.086 1 98.44 16 ILE B O 1
ATOM 4456 N N . TRP B 1 17 ? -11.023 -24.609 3.326 1 98.5 17 TRP B N 1
ATOM 4457 C CA . TRP B 1 17 ? -12.461 -24.328 3.359 1 98.5 17 TRP B CA 1
ATOM 4458 C C . TRP B 1 17 ? -12.805 -23.375 4.504 1 98.5 17 TRP B C 1
ATOM 4460 O O . TRP B 1 17 ? -13.484 -22.375 4.297 1 98.5 17 TRP B O 1
ATOM 4470 N N . SER B 1 18 ? -12.289 -23.719 5.664 1 98.25 18 SER B N 1
ATOM 4471 C CA . SER B 1 18 ? -12.547 -22.891 6.832 1 98.25 18 SER B CA 1
ATOM 4472 C C . SER B 1 18 ? -12.008 -21.469 6.633 1 98.25 18 SER B C 1
ATOM 4474 O O . SER B 1 18 ? -12.656 -20.5 7.016 1 98.25 18 SER B O 1
ATOM 4476 N N . MET B 1 19 ? -10.844 -21.391 6.055 1 97.81 19 MET B N 1
ATOM 4477 C CA . MET B 1 19 ? -10.227 -20.094 5.84 1 97.81 19 MET B CA 1
ATOM 4478 C C . MET B 1 19 ? -11.102 -19.203 4.965 1 97.81 19 MET B C 1
ATOM 4480 O O . MET B 1 19 ? -11.344 -18.031 5.293 1 97.81 19 MET B O 1
ATOM 4484 N N . TYR B 1 20 ? -11.672 -19.734 3.91 1 97.81 20 TYR B N 1
ATOM 4485 C CA . TYR B 1 20 ? -12.367 -18.906 2.932 1 97.81 20 TYR B CA 1
ATOM 4486 C C . TYR B 1 20 ? -13.828 -18.703 3.322 1 97.81 20 TYR B C 1
ATOM 4488 O O . TYR B 1 20 ? -14.422 -17.656 3.035 1 97.81 20 TYR B O 1
ATOM 4496 N N . PHE B 1 21 ? -14.422 -19.688 4.016 1 98.19 21 PHE B N 1
ATOM 4497 C CA . PHE B 1 21 ? -15.883 -19.641 4.066 1 98.19 21 PHE B CA 1
ATOM 4498 C C . PHE B 1 21 ? -16.375 -19.547 5.508 1 98.19 21 PHE B C 1
ATOM 4500 O O . PHE B 1 21 ? -17.562 -19.297 5.75 1 98.19 21 PHE B O 1
ATOM 4507 N N . GLU B 1 22 ? -15.477 -19.719 6.438 1 96.94 22 GLU B N 1
ATOM 4508 C CA . GLU B 1 22 ? -15.938 -19.719 7.824 1 96.94 22 GLU B CA 1
ATOM 4509 C C . GLU B 1 22 ? -15.328 -18.547 8.602 1 96.94 22 GLU B C 1
ATOM 4511 O O . GLU B 1 22 ? -15.703 -18.297 9.75 1 96.94 22 GLU B O 1
ATOM 4516 N N . GLN B 1 23 ? -14.375 -17.891 8.031 1 95.25 23 GLN B N 1
ATOM 4517 C CA . GLN B 1 23 ? -13.828 -16.688 8.641 1 95.25 23 GLN B CA 1
ATOM 4518 C C . GLN B 1 23 ? -14.562 -15.445 8.156 1 95.25 23 GLN B C 1
ATOM 4520 O O . GLN B 1 23 ? -15.125 -15.43 7.059 1 95.25 23 GLN B O 1
ATOM 4525 N N . PRO B 1 24 ? -14.586 -14.352 8.969 1 92.38 24 PRO B N 1
ATOM 4526 C CA . PRO B 1 24 ? -15.242 -13.109 8.555 1 92.38 24 PRO B CA 1
ATOM 4527 C C . PRO B 1 24 ? -14.586 -12.477 7.332 1 92.38 24 PRO B C 1
ATOM 4529 O O . PRO B 1 24 ? -13.359 -12.531 7.188 1 92.38 24 PRO B O 1
ATOM 4532 N N . LYS B 1 25 ? -15.492 -11.914 6.488 1 93.5 25 LYS B N 1
ATOM 4533 C CA . LYS B 1 25 ? -15.031 -11.188 5.309 1 93.5 25 LYS B CA 1
ATOM 4534 C C . LYS B 1 25 ? -15.398 -9.711 5.398 1 93.5 25 LYS B C 1
ATOM 4536 O O . LYS B 1 25 ? -16.344 -9.336 6.094 1 93.5 25 LYS B O 1
ATOM 4541 N N . GLU B 1 26 ? -14.586 -8.906 4.703 1 88.69 26 GLU B N 1
ATOM 4542 C CA . GLU B 1 26 ? -14.875 -7.477 4.652 1 88.69 26 GLU B CA 1
ATOM 4543 C C . GLU B 1 26 ? -15.922 -7.16 3.592 1 88.69 26 GLU B C 1
ATOM 4545 O O . GLU B 1 26 ? -16.562 -6.105 3.635 1 88.69 26 GLU B O 1
ATOM 4550 N N . TYR B 1 27 ? -16.109 -8.008 2.654 1 94.25 27 TYR B N 1
ATOM 4551 C CA . TYR B 1 27 ? -17.047 -7.77 1.564 1 94.25 27 TYR B CA 1
ATOM 4552 C C . TYR B 1 27 ? -18.328 -8.578 1.762 1 94.25 27 TYR B C 1
ATOM 4554 O O . TYR B 1 27 ? -18.312 -9.625 2.408 1 94.25 27 TYR B O 1
ATOM 4562 N N . PRO B 1 28 ? -19.469 -8.117 1.227 1 95.44 28 PRO B N 1
ATOM 4563 C CA . PRO B 1 28 ? -20.75 -8.797 1.433 1 95.44 28 PRO B CA 1
ATOM 4564 C C . PRO B 1 28 ? -20.859 -10.102 0.647 1 95.44 28 PRO B C 1
ATOM 4566 O O . PRO B 1 28 ? -20.141 -10.297 -0.339 1 95.44 28 PRO B O 1
ATOM 4569 N N . ASP B 1 29 ? -21.75 -10.906 0.986 1 96.88 29 ASP B N 1
ATOM 4570 C CA . ASP B 1 29 ? -21.938 -12.234 0.421 1 96.88 29 ASP B CA 1
ATOM 4571 C C . ASP B 1 29 ? -22.328 -12.156 -1.051 1 96.88 29 ASP B C 1
ATOM 4573 O O . ASP B 1 29 ? -22.062 -13.078 -1.823 1 96.88 29 ASP B O 1
ATOM 4577 N N . ASN B 1 30 ? -23.031 -11.125 -1.398 1 97.69 30 ASN B N 1
ATOM 4578 C CA . ASN B 1 30 ? -23.5 -10.992 -2.773 1 97.69 30 ASN B CA 1
ATOM 4579 C C . ASN B 1 30 ? -22.469 -10.281 -3.65 1 97.69 30 ASN B C 1
ATOM 4581 O O . ASN B 1 30 ? -22.766 -9.922 -4.793 1 97.69 30 ASN B O 1
ATOM 4585 N N . HIS B 1 31 ? -21.25 -10.086 -3.119 1 97.69 31 HIS B N 1
ATOM 4586 C CA . HIS B 1 31 ? -20.188 -9.445 -3.867 1 97.69 31 HIS B CA 1
ATOM 4587 C C . HIS B 1 31 ? -19.656 -10.359 -4.969 1 97.69 31 HIS B C 1
ATOM 4589 O O . HIS B 1 31 ? -19.391 -11.539 -4.727 1 97.69 31 HIS B O 1
ATOM 4595 N N . VAL B 1 32 ? -19.594 -9.82 -6.219 1 98.5 32 VAL B N 1
ATOM 4596 C CA . VAL B 1 32 ? -19.047 -10.57 -7.348 1 98.5 32 VAL B CA 1
ATOM 4597 C C . VAL B 1 32 ? -17.547 -10.758 -7.176 1 98.5 32 VAL B C 1
ATOM 4599 O O . VAL B 1 32 ? -16.812 -9.789 -6.934 1 98.5 32 VAL B O 1
ATOM 4602 N N . LEU B 1 33 ? -17.078 -11.961 -7.309 1 98.62 33 LEU B N 1
ATOM 4603 C CA . LEU B 1 33 ? -15.664 -12.266 -7.129 1 98.62 33 LEU B CA 1
ATOM 4604 C C . LEU B 1 33 ? -15.016 -12.617 -8.461 1 98.62 33 LEU B C 1
ATOM 4606 O O . LEU B 1 33 ? -13.93 -12.125 -8.781 1 98.62 33 LEU B O 1
ATOM 4610 N N . PHE B 1 34 ? -15.703 -13.445 -9.211 1 98.69 34 PHE B N 1
ATOM 4611 C CA . PHE B 1 34 ? -15.125 -13.945 -10.453 1 98.69 34 PHE B CA 1
ATOM 4612 C C . PHE B 1 34 ? -15.984 -13.555 -11.648 1 98.69 34 PHE B C 1
ATOM 4614 O O . PHE B 1 34 ? -17.203 -13.703 -11.609 1 98.69 34 PHE B O 1
ATOM 4621 N N . ILE B 1 35 ? -15.367 -13.078 -12.664 1 98.62 35 ILE B N 1
ATOM 4622 C CA . ILE B 1 35 ? -16.031 -12.703 -13.906 1 98.62 35 ILE B CA 1
ATOM 4623 C C . ILE B 1 35 ? -15.305 -13.336 -15.086 1 98.62 35 ILE B C 1
ATOM 4625 O O . ILE B 1 35 ? -14.078 -13.242 -15.203 1 98.62 35 ILE B O 1
ATOM 4629 N N . ASP B 1 36 ? -16.016 -14 -15.914 1 98 36 ASP B N 1
ATOM 4630 C CA . ASP B 1 36 ? -15.461 -14.562 -17.141 1 98 36 ASP B CA 1
ATOM 4631 C C . ASP B 1 36 ? -15.195 -13.469 -18.172 1 98 36 ASP B C 1
ATOM 4633 O O . ASP B 1 36 ? -16.125 -12.797 -18.625 1 98 36 ASP B O 1
ATOM 4637 N N . GLY B 1 37 ? -13.969 -13.328 -18.594 1 96.44 37 GLY B N 1
ATOM 4638 C CA . GLY B 1 37 ? -13.562 -12.25 -19.484 1 96.44 37 GLY B CA 1
ATOM 4639 C C . GLY B 1 37 ? -14.156 -12.367 -20.875 1 96.44 37 GLY B C 1
ATOM 4640 O O . GLY B 1 37 ? -14.195 -11.391 -21.625 1 96.44 37 GLY B O 1
ATOM 4641 N N . ASP B 1 38 ? -14.617 -13.555 -21.234 1 94.19 38 ASP B N 1
ATOM 4642 C CA . ASP B 1 38 ? -15.164 -13.789 -22.562 1 94.19 38 ASP B CA 1
ATOM 4643 C C . ASP B 1 38 ? -16.688 -13.641 -22.578 1 94.19 38 ASP B C 1
ATOM 4645 O O . ASP B 1 38 ? -17.25 -13.047 -23.5 1 94.19 38 ASP B O 1
ATOM 4649 N N . THR B 1 39 ? -17.359 -14.094 -21.562 1 94.25 39 THR B N 1
ATOM 4650 C CA . THR B 1 39 ? -18.812 -14.203 -21.625 1 94.25 39 THR B CA 1
ATOM 4651 C C . THR B 1 39 ? -19.484 -13.242 -20.641 1 94.25 39 THR B C 1
ATOM 4653 O O . THR B 1 39 ? -20.688 -13.047 -20.672 1 94.25 39 THR B O 1
ATOM 4656 N N . ASP B 1 40 ? -18.781 -12.75 -19.656 1 93.81 40 ASP B N 1
ATOM 4657 C CA . ASP B 1 40 ? -19.234 -11.852 -18.594 1 93.81 40 ASP B CA 1
ATOM 4658 C C . ASP B 1 40 ? -20.047 -12.617 -17.531 1 93.81 40 ASP B C 1
ATOM 4660 O O . ASP B 1 40 ? -20.625 -12.008 -16.641 1 93.81 40 ASP B O 1
ATOM 4664 N N . ARG B 1 41 ? -20.125 -13.945 -17.781 1 96.25 41 ARG B N 1
ATOM 4665 C CA . ARG B 1 41 ? -20.641 -14.727 -16.672 1 96.25 41 ARG B CA 1
ATOM 4666 C C . ARG B 1 41 ? -19.859 -14.43 -15.391 1 96.25 41 ARG B C 1
ATOM 4668 O O . ARG B 1 41 ? -18.656 -14.164 -15.43 1 96.25 41 ARG B O 1
ATOM 4675 N N . SER B 1 42 ? -20.578 -14.43 -14.258 1 98.38 42 SER B N 1
ATOM 4676 C CA . SER B 1 42 ? -19.875 -14.062 -13.023 1 98.38 42 SER B CA 1
ATOM 4677 C C . SER B 1 42 ? -20.422 -14.852 -11.836 1 98.38 42 SER B C 1
ATOM 4679 O O . SER B 1 42 ? -21.516 -15.422 -11.898 1 98.38 42 SER B O 1
ATOM 4681 N N . TYR B 1 43 ? -19.656 -15.016 -10.773 1 98.75 43 TYR B N 1
ATOM 4682 C CA . TYR B 1 43 ? -20.031 -15.648 -9.508 1 98.75 43 TYR B CA 1
ATOM 4683 C C . TYR B 1 43 ? -19.797 -14.703 -8.336 1 98.75 43 TYR B C 1
ATOM 4685 O O . TYR B 1 43 ? -18.734 -14.078 -8.234 1 98.75 43 TYR B O 1
ATOM 4693 N N . THR B 1 44 ? -20.844 -14.555 -7.473 1 98.69 44 THR B N 1
ATOM 4694 C CA . THR B 1 44 ? -20.703 -13.883 -6.184 1 98.69 44 THR B CA 1
ATOM 4695 C C . THR B 1 44 ? -20.062 -14.82 -5.156 1 98.69 44 THR B C 1
ATOM 4697 O O . THR B 1 44 ? -19.906 -16.016 -5.414 1 98.69 44 THR B O 1
ATOM 4700 N N . PHE B 1 45 ? -19.703 -14.289 -4.043 1 98.56 45 PHE B N 1
ATOM 4701 C CA . PHE B 1 45 ? -19.203 -15.117 -2.949 1 98.56 45 PHE B CA 1
ATOM 4702 C C . PHE B 1 45 ? -20.203 -16.219 -2.613 1 98.56 45 PHE B C 1
ATOM 4704 O O . PHE B 1 45 ? -19.812 -17.391 -2.447 1 98.56 45 PHE B O 1
ATOM 4711 N N . ASN B 1 46 ? -21.438 -15.867 -2.562 1 98.44 46 ASN B N 1
ATOM 4712 C CA . ASN B 1 46 ? -22.484 -16.828 -2.264 1 98.44 46 ASN B CA 1
ATOM 4713 C C . ASN B 1 46 ? -22.578 -17.922 -3.33 1 98.44 46 ASN B C 1
ATOM 4715 O O . ASN B 1 46 ? -22.797 -19.094 -3.016 1 98.44 46 ASN B O 1
ATOM 4719 N N . ASP B 1 47 ? -22.484 -17.531 -4.551 1 98.62 47 ASP B N 1
ATOM 4720 C CA . ASP B 1 47 ? -22.5 -18.516 -5.633 1 98.62 47 ASP B CA 1
ATOM 4721 C C . ASP B 1 47 ? -21.375 -19.531 -5.469 1 98.62 47 ASP B C 1
ATOM 4723 O O . ASP B 1 47 ? -21.578 -20.734 -5.613 1 98.62 47 ASP B O 1
ATOM 4727 N N . VAL B 1 48 ? -20.203 -19.031 -5.16 1 98.75 48 VAL B N 1
ATOM 4728 C CA . VAL B 1 48 ? -19.031 -19.891 -4.996 1 98.75 48 VAL B CA 1
ATOM 4729 C C . VAL B 1 48 ? -19.25 -20.828 -3.814 1 98.75 48 VAL B C 1
ATOM 4731 O O . VAL B 1 48 ? -19.047 -22.047 -3.932 1 98.75 48 VAL B O 1
ATOM 4734 N N . LYS B 1 49 ? -19.688 -20.281 -2.73 1 98.62 49 LYS B N 1
ATOM 4735 C CA . LYS B 1 49 ? -19.906 -21.078 -1.522 1 98.62 49 LYS B CA 1
ATOM 4736 C C . LYS B 1 49 ? -20.938 -22.172 -1.761 1 98.62 49 LYS B C 1
ATOM 4738 O O . LYS B 1 49 ? -20.672 -23.359 -1.517 1 98.62 49 LYS B O 1
ATOM 4743 N N . ASN B 1 50 ? -22.094 -21.812 -2.27 1 98.5 50 ASN B N 1
ATOM 4744 C CA . ASN B 1 50 ? -23.188 -22.75 -2.471 1 98.5 50 ASN B CA 1
ATOM 4745 C C . ASN B 1 50 ? -22.844 -23.797 -3.529 1 98.5 50 ASN B C 1
ATOM 4747 O O . ASN B 1 50 ? -23.156 -24.969 -3.367 1 98.5 50 ASN B O 1
ATOM 4751 N N . GLY B 1 51 ? -22.281 -23.297 -4.566 1 98.62 51 GLY B N 1
ATOM 4752 C CA . GLY B 1 51 ? -21.844 -24.234 -5.594 1 98.62 51 GLY B CA 1
ATOM 4753 C C . GLY B 1 51 ? -20.828 -25.25 -5.09 1 98.62 51 GLY B C 1
ATOM 4754 O O . GLY B 1 51 ? -20.891 -26.422 -5.434 1 98.62 51 GLY B O 1
ATOM 4755 N N . SER B 1 52 ? -19.875 -24.781 -4.309 1 98.75 52 SER B N 1
ATOM 4756 C CA . SER B 1 52 ? -18.859 -25.641 -3.742 1 98.75 52 SER B CA 1
ATOM 4757 C C . SER B 1 52 ? -19.469 -26.703 -2.824 1 98.75 52 SER B C 1
ATOM 4759 O O . SER B 1 52 ? -19.109 -27.875 -2.9 1 98.75 52 SER B O 1
ATOM 4761 N N . VAL B 1 53 ? -20.375 -26.266 -1.986 1 98.56 53 VAL B N 1
ATOM 4762 C CA . VAL B 1 53 ? -21.031 -27.188 -1.066 1 98.56 53 VAL B CA 1
ATOM 4763 C C . VAL B 1 53 ? -21.797 -28.25 -1.856 1 98.56 53 VAL B C 1
ATOM 4765 O O . VAL B 1 53 ? -21.703 -29.438 -1.562 1 98.56 53 VAL B O 1
ATOM 4768 N N . ALA B 1 54 ? -22.562 -27.797 -2.834 1 98.38 54 ALA B N 1
ATOM 4769 C CA . ALA B 1 54 ? -23.344 -28.719 -3.656 1 98.38 54 ALA B CA 1
ATOM 4770 C C . ALA B 1 54 ? -22.453 -29.734 -4.34 1 98.38 54 ALA B C 1
ATOM 4772 O O . ALA B 1 54 ? -22.75 -30.938 -4.34 1 98.38 54 ALA B O 1
ATOM 4773 N N . PHE B 1 55 ? -21.406 -29.297 -4.891 1 98.62 55 PHE B N 1
ATOM 4774 C CA . PHE B 1 55 ? -20.469 -30.172 -5.578 1 98.62 55 PHE B CA 1
ATOM 4775 C C . PHE B 1 55 ? -19.828 -31.156 -4.602 1 98.62 55 PHE B C 1
ATOM 4777 O O . PHE B 1 55 ? -19.719 -32.344 -4.887 1 98.62 55 PHE B O 1
ATOM 4784 N N . GLY B 1 56 ? -19.328 -30.656 -3.434 1 98.62 56 GLY B N 1
ATOM 4785 C CA . GLY B 1 56 ? -18.75 -31.516 -2.41 1 98.62 56 GLY B CA 1
ATOM 4786 C C . GLY B 1 56 ? -19.688 -32.625 -1.952 1 98.62 56 GLY B C 1
ATOM 4787 O O . GLY B 1 56 ? -19.281 -33.781 -1.863 1 98.62 56 GLY B O 1
ATOM 4788 N N . LYS B 1 57 ? -20.938 -32.219 -1.692 1 98.44 57 LYS B N 1
ATOM 4789 C CA . LYS B 1 57 ? -21.953 -33.219 -1.331 1 98.44 57 LYS B CA 1
ATOM 4790 C C . LYS B 1 57 ? -22.156 -34.219 -2.449 1 98.44 57 LYS B C 1
ATOM 4792 O O . LYS B 1 57 ? -22.328 -35.406 -2.186 1 98.44 57 LYS B O 1
ATOM 4797 N N . GLY B 1 58 ? -22.172 -33.688 -3.633 1 98.12 58 GLY B N 1
ATOM 4798 C CA . GLY B 1 58 ? -22.328 -34.531 -4.789 1 98.12 58 GLY B CA 1
ATOM 4799 C C . GLY B 1 58 ? -21.203 -35.562 -4.926 1 98.12 58 GLY B C 1
ATOM 4800 O O . GLY B 1 58 ? -21.438 -36.719 -5.258 1 98.12 58 GLY B O 1
ATOM 4801 N N . LEU B 1 59 ? -19.938 -35.125 -4.707 1 98.12 59 LEU B N 1
ATOM 4802 C CA . LEU B 1 59 ? -18.797 -36.062 -4.754 1 98.12 59 LEU B CA 1
ATOM 4803 C C . LEU B 1 59 ? -18.984 -37.188 -3.758 1 98.12 59 LEU B C 1
ATOM 4805 O O . LEU B 1 59 ? -18.766 -38.375 -4.098 1 98.12 59 LEU B O 1
ATOM 4809 N N . ARG B 1 60 ? -19.359 -36.844 -2.576 1 97.19 60 ARG B N 1
ATOM 4810 C CA . ARG B 1 60 ? -19.547 -37.844 -1.529 1 97.19 60 ARG B CA 1
ATOM 4811 C C . ARG B 1 60 ? -20.688 -38.812 -1.877 1 97.19 60 ARG B C 1
ATOM 4813 O O . ARG B 1 60 ? -20.578 -40.031 -1.693 1 97.19 60 ARG B O 1
ATOM 4820 N N . HIS B 1 61 ? -21.766 -38.25 -2.383 1 96.38 61 HIS B N 1
ATOM 4821 C CA . HIS B 1 61 ? -22.969 -39.031 -2.637 1 96.38 61 HIS B CA 1
ATOM 4822 C C . HIS B 1 61 ? -22.844 -39.875 -3.902 1 96.38 61 HIS B C 1
ATOM 4824 O O . HIS B 1 61 ? -23.094 -41.062 -3.881 1 96.38 61 HIS B O 1
ATOM 4830 N N . MET B 1 62 ? -22.422 -39.281 -4.98 1 95.5 62 MET B N 1
ATOM 4831 C CA . MET B 1 62 ? -22.469 -39.906 -6.285 1 95.5 62 MET B CA 1
ATOM 4832 C C . MET B 1 62 ? -21.219 -40.781 -6.512 1 95.5 62 MET B C 1
ATOM 4834 O O . MET B 1 62 ? -21.281 -41.781 -7.199 1 95.5 62 MET B O 1
ATOM 4838 N N . PHE B 1 63 ? -20.078 -40.375 -5.93 1 95.44 63 PHE B N 1
ATOM 4839 C CA . PHE B 1 63 ? -18.828 -41.031 -6.246 1 95.44 63 PHE B CA 1
ATOM 4840 C C . PHE B 1 63 ? -18.25 -41.719 -5.012 1 95.44 63 PHE B C 1
ATOM 4842 O O . PHE B 1 63 ? -17.141 -42.25 -5.051 1 95.44 63 PHE B O 1
ATOM 4849 N N . ASP B 1 64 ? -18.906 -41.719 -3.867 1 95.06 64 ASP B N 1
ATOM 4850 C CA . ASP B 1 64 ? -18.406 -42.25 -2.605 1 95.06 64 ASP B CA 1
ATOM 4851 C C . ASP B 1 64 ? -17.031 -41.688 -2.281 1 95.06 64 ASP B C 1
ATOM 4853 O O . ASP B 1 64 ? -16.109 -42.469 -1.969 1 95.06 64 ASP B O 1
ATOM 4857 N N . TRP B 1 65 ? -16.938 -40.469 -2.5 1 97.19 65 TRP B N 1
ATOM 4858 C CA . TRP B 1 65 ? -15.664 -39.781 -2.334 1 97.19 65 TRP B CA 1
ATOM 4859 C C . TRP B 1 65 ? -15.156 -39.906 -0.902 1 97.19 65 TRP B C 1
ATOM 4861 O O . TRP B 1 65 ? -15.914 -39.719 0.052 1 97.19 65 TRP B O 1
ATOM 4871 N N . LYS B 1 66 ? -13.898 -40.219 -0.75 1 97.12 66 LYS B N 1
ATOM 4872 C CA . LYS B 1 66 ? -13.266 -40.375 0.557 1 97.12 66 LYS B CA 1
ATOM 4873 C C . LYS B 1 66 ? -12.188 -39.312 0.774 1 97.12 66 LYS B C 1
ATOM 4875 O O . LYS B 1 66 ? -11.672 -38.75 -0.187 1 97.12 66 LYS B O 1
ATOM 4880 N N . LYS B 1 67 ? -11.891 -39.156 2.064 1 97.88 67 LYS B N 1
ATOM 4881 C CA . LYS B 1 67 ? -10.773 -38.281 2.414 1 97.88 67 LYS B CA 1
ATOM 4882 C C . LYS B 1 67 ? -9.492 -38.719 1.722 1 97.88 67 LYS B C 1
ATOM 4884 O O . LYS B 1 67 ? -9.133 -39.906 1.76 1 97.88 67 LYS B O 1
ATOM 4889 N N . GLY B 1 68 ? -8.867 -37.781 0.997 1 98.06 68 GLY B N 1
ATOM 4890 C CA . GLY B 1 68 ? -7.594 -38.062 0.37 1 98.06 68 GLY B CA 1
ATOM 4891 C C . GLY B 1 68 ? -7.727 -38.469 -1.093 1 98.06 68 GLY B C 1
ATOM 4892 O O . GLY B 1 68 ? -6.73 -38.5 -1.822 1 98.06 68 GLY B O 1
ATOM 4893 N N . ASP B 1 69 ? -8.969 -38.781 -1.554 1 98.5 69 ASP B N 1
ATOM 4894 C CA . ASP B 1 69 ? -9.156 -39.031 -2.98 1 98.5 69 ASP B CA 1
ATOM 4895 C C . ASP B 1 69 ? -8.711 -37.844 -3.812 1 98.5 69 ASP B C 1
ATOM 4897 O O . ASP B 1 69 ? -8.883 -36.688 -3.395 1 98.5 69 ASP B O 1
ATOM 4901 N N . VAL B 1 70 ? -8.133 -38.125 -5.012 1 98.75 70 VAL B N 1
ATOM 4902 C CA . VAL B 1 70 ? -7.539 -37.094 -5.84 1 98.75 70 VAL B CA 1
ATOM 4903 C C . VAL B 1 70 ? -8.453 -36.781 -7.023 1 98.75 70 VAL B C 1
ATOM 4905 O O . VAL B 1 70 ? -8.922 -37.719 -7.703 1 98.75 70 VAL B O 1
ATOM 4908 N N . LEU B 1 71 ? -8.805 -35.562 -7.188 1 98.88 71 LEU B N 1
ATOM 4909 C CA . LEU B 1 71 ? -9.453 -35.062 -8.398 1 98.88 71 LEU B CA 1
ATOM 4910 C C . LEU B 1 71 ? -8.445 -34.344 -9.297 1 98.88 71 LEU B C 1
ATOM 4912 O O . LEU B 1 71 ? -7.867 -33.344 -8.898 1 98.88 71 LEU B O 1
ATOM 4916 N N . ALA B 1 72 ? -8.203 -34.906 -10.477 1 98.75 72 ALA B N 1
ATOM 4917 C CA . ALA B 1 72 ? -7.363 -34.219 -11.453 1 98.75 72 ALA B CA 1
ATOM 4918 C C . ALA B 1 72 ? -8.156 -33.156 -12.211 1 98.75 72 ALA B C 1
ATOM 4920 O O . ALA B 1 72 ? -9.32 -33.344 -12.547 1 98.75 72 ALA B O 1
ATOM 4921 N N . LEU B 1 73 ? -7.59 -32 -12.359 1 98.5 73 LEU B N 1
ATOM 4922 C CA . LEU B 1 73 ? -8.172 -30.922 -13.148 1 98.5 73 LEU B CA 1
ATOM 4923 C C . LEU B 1 73 ? -7.379 -30.703 -14.438 1 98.5 73 LEU B C 1
ATOM 4925 O O . LEU B 1 73 ? -6.203 -30.344 -14.391 1 98.5 73 LEU B O 1
ATOM 4929 N N . PHE B 1 74 ? -7.926 -31 -15.547 1 97.88 74 PHE B N 1
ATOM 4930 C CA . PHE B 1 74 ? -7.352 -30.797 -16.875 1 97.88 74 PHE B CA 1
ATOM 4931 C C . PHE B 1 74 ? -8.133 -29.75 -17.641 1 97.88 74 PHE B C 1
ATOM 4933 O O . PHE B 1 74 ? -8.961 -30.078 -18.5 1 97.88 74 PHE B O 1
ATOM 4940 N N . THR B 1 75 ? -7.836 -28.5 -17.359 1 97.06 75 THR B N 1
ATOM 4941 C CA . THR B 1 75 ? -8.641 -27.406 -17.875 1 97.06 75 THR B CA 1
ATOM 4942 C C . THR B 1 75 ? -7.836 -26.109 -17.906 1 97.06 75 THR B C 1
ATOM 4944 O O . THR B 1 75 ? -7.02 -25.859 -17.016 1 97.06 75 THR B O 1
ATOM 4947 N N . PRO B 1 76 ? -7.996 -25.266 -18.953 1 94.56 76 PRO B N 1
ATOM 4948 C CA . PRO B 1 76 ? -7.539 -23.891 -18.828 1 94.56 76 PRO B CA 1
ATOM 4949 C C . PRO B 1 76 ? -8.266 -23.125 -17.734 1 94.56 76 PRO B C 1
ATOM 4951 O O . PRO B 1 76 ? -9.141 -23.672 -17.062 1 94.56 76 PRO B O 1
ATOM 4954 N N . ASN B 1 77 ? -7.832 -21.859 -17.5 1 96.81 77 ASN B N 1
ATOM 4955 C CA . ASN B 1 77 ? -8.484 -21.031 -16.484 1 96.81 77 ASN B CA 1
ATOM 4956 C C . ASN B 1 77 ? -9.992 -20.953 -16.703 1 96.81 77 ASN B C 1
ATOM 4958 O O . ASN B 1 77 ? -10.445 -20.844 -17.844 1 96.81 77 ASN B O 1
ATOM 4962 N N . CYS B 1 78 ? -10.695 -21.156 -15.695 1 97.56 78 CYS B N 1
ATOM 4963 C CA . CYS B 1 78 ? -12.148 -21.156 -15.727 1 97.56 78 CYS B CA 1
ATOM 4964 C C . CYS B 1 78 ? -12.719 -20.656 -14.406 1 97.56 78 CYS B C 1
ATOM 4966 O O . CYS B 1 78 ? -12.203 -20.969 -13.336 1 97.56 78 CYS B O 1
ATOM 4968 N N . ILE B 1 79 ? -13.812 -19.859 -14.445 1 97.94 79 ILE B N 1
ATOM 4969 C CA . ILE B 1 79 ? -14.375 -19.281 -13.227 1 97.94 79 ILE B CA 1
ATOM 4970 C C . ILE B 1 79 ? -14.992 -20.391 -12.383 1 97.94 79 ILE B C 1
ATOM 4972 O O . ILE B 1 79 ? -15.281 -20.188 -11.195 1 97.94 79 ILE B O 1
ATOM 4976 N N . ASP B 1 80 ? -15.195 -21.641 -12.984 1 98.5 80 ASP B N 1
ATOM 4977 C CA . ASP B 1 80 ? -15.703 -22.797 -12.227 1 98.5 80 ASP B CA 1
ATOM 4978 C C . ASP B 1 80 ? -14.609 -23.391 -11.336 1 98.5 80 ASP B C 1
ATOM 4980 O O . ASP B 1 80 ? -14.906 -24.125 -10.398 1 98.5 80 ASP B O 1
ATOM 4984 N N . THR B 1 81 ? -13.367 -23.109 -11.688 1 98.38 81 THR B N 1
ATOM 4985 C CA . THR B 1 81 ? -12.242 -23.781 -11.039 1 98.38 81 THR B CA 1
ATOM 4986 C C . THR B 1 81 ? -12.281 -23.562 -9.531 1 98.38 81 THR B C 1
ATOM 4988 O O . THR B 1 81 ? -12.18 -24.516 -8.758 1 98.38 81 THR B O 1
ATOM 4991 N N . PRO B 1 82 ? -12.492 -22.297 -9.047 1 98.19 82 PRO B N 1
ATOM 4992 C CA . PRO B 1 82 ? -12.57 -22.141 -7.59 1 98.19 82 PRO B CA 1
ATOM 4993 C C . PRO B 1 82 ? -13.711 -22.938 -6.965 1 98.19 82 PRO B C 1
ATOM 4995 O O . PRO B 1 82 ? -13.547 -23.531 -5.898 1 98.19 82 PRO B O 1
ATOM 4998 N N . ILE B 1 83 ? -14.836 -23.078 -7.613 1 98.56 83 ILE B N 1
ATOM 4999 C CA . ILE B 1 83 ? -16.016 -23.734 -7.074 1 98.56 83 ILE B CA 1
ATOM 5000 C C . ILE B 1 83 ? -15.742 -25.234 -6.938 1 98.56 83 ILE B C 1
ATOM 5002 O O . ILE B 1 83 ? -15.945 -25.812 -5.867 1 98.56 83 ILE B O 1
ATOM 5006 N N . VAL B 1 84 ? -15.227 -25.812 -7.98 1 98.62 84 VAL B N 1
ATOM 5007 C CA . VAL B 1 84 ? -14.984 -27.25 -7.965 1 98.62 84 VAL B CA 1
ATOM 5008 C C . VAL B 1 84 ? -13.852 -27.578 -7.004 1 98.62 84 VAL B C 1
ATOM 5010 O O . VAL B 1 84 ? -13.875 -28.609 -6.328 1 98.62 84 VAL B O 1
ATOM 5013 N N . THR B 1 85 ? -12.859 -26.719 -6.93 1 98.56 85 THR B N 1
ATOM 5014 C CA . THR B 1 85 ? -11.719 -26.938 -6.043 1 98.56 85 THR B CA 1
ATOM 5015 C C . THR B 1 85 ? -12.156 -26.859 -4.582 1 98.56 85 THR B C 1
ATOM 5017 O O . THR B 1 85 ? -11.82 -27.734 -3.781 1 98.56 85 THR B O 1
ATOM 5020 N N . TYR B 1 86 ? -12.898 -25.844 -4.227 1 98.62 86 TYR B N 1
ATOM 5021 C CA . TYR B 1 86 ? -13.305 -25.688 -2.834 1 98.62 86 TYR B CA 1
ATOM 5022 C C . TYR B 1 86 ? -14.336 -26.734 -2.445 1 98.62 86 TYR B C 1
ATOM 5024 O O . TYR B 1 86 ? -14.367 -27.188 -1.299 1 98.62 86 TYR B O 1
ATOM 5032 N N . GLY B 1 87 ? -15.219 -27.125 -3.414 1 98.81 87 GLY B N 1
ATOM 5033 C CA . GLY B 1 87 ? -16.109 -28.25 -3.164 1 98.81 87 GLY B CA 1
ATOM 5034 C C . GLY B 1 87 ? -15.359 -29.547 -2.893 1 98.81 87 GLY B C 1
ATOM 5035 O O . GLY B 1 87 ? -15.758 -30.328 -2.027 1 98.81 87 GLY B O 1
ATOM 5036 N N . LEU B 1 88 ? -14.328 -29.734 -3.676 1 98.81 88 LEU B N 1
ATOM 5037 C CA . LEU B 1 88 ? -13.461 -30.875 -3.455 1 98.81 88 LEU B CA 1
ATOM 5038 C C . LEU B 1 88 ? -12.867 -30.859 -2.051 1 98.81 88 LEU B C 1
ATOM 5040 O O . LEU B 1 88 ? -12.836 -31.875 -1.365 1 98.81 88 LEU B O 1
ATOM 5044 N N . HIS B 1 89 ? -12.375 -29.703 -1.605 1 98.62 89 HIS B N 1
ATOM 5045 C CA . HIS B 1 89 ? -11.812 -29.562 -0.268 1 98.62 89 HIS B CA 1
ATOM 5046 C C . HIS B 1 89 ? -12.875 -29.781 0.805 1 98.62 89 HIS B C 1
ATOM 5048 O O . HIS B 1 89 ? -12.586 -30.359 1.858 1 98.62 89 HIS B O 1
ATOM 5054 N N . TRP B 1 90 ? -14.055 -29.281 0.515 1 98.56 90 TRP B N 1
ATOM 5055 C CA . TRP B 1 90 ? -15.18 -29.531 1.412 1 98.56 90 TRP B CA 1
ATOM 5056 C C . TRP B 1 90 ? -15.383 -31.031 1.633 1 98.56 90 TRP B C 1
ATOM 5058 O O . TRP B 1 90 ? -15.648 -31.469 2.756 1 98.56 90 TRP B O 1
ATOM 5068 N N . ALA B 1 91 ? -15.18 -31.812 0.622 1 98.5 91 ALA B N 1
ATOM 5069 C CA . ALA B 1 91 ? -15.383 -33.25 0.658 1 98.5 91 ALA B CA 1
ATOM 5070 C C . ALA B 1 91 ? -14.125 -33.969 1.139 1 98.5 91 ALA B C 1
ATOM 5072 O O . ALA B 1 91 ? -14.117 -35.188 1.296 1 98.5 91 ALA B O 1
ATOM 5073 N N . GLY B 1 92 ? -13.039 -33.188 1.343 1 98.5 92 GLY B N 1
ATOM 5074 C CA . GLY B 1 92 ? -11.805 -33.781 1.863 1 98.5 92 GLY B CA 1
ATOM 5075 C C . GLY B 1 92 ? -10.891 -34.312 0.778 1 98.5 92 GLY B C 1
ATOM 5076 O O . GLY B 1 92 ? -9.984 -35.094 1.056 1 98.5 92 GLY B O 1
ATOM 5077 N N . GLY B 1 93 ? -11.141 -33.906 -0.412 1 98.62 93 GLY B N 1
ATOM 5078 C CA . GLY B 1 93 ? -10.344 -34.375 -1.528 1 98.62 93 GLY B CA 1
ATOM 5079 C C . GLY B 1 93 ? -9.109 -33.562 -1.787 1 98.62 93 GLY B C 1
ATOM 5080 O O . GLY B 1 93 ? -8.914 -32.5 -1.155 1 98.62 93 GLY B O 1
ATOM 5081 N N . VAL B 1 94 ? -8.203 -34.031 -2.711 1 98.75 94 VAL B N 1
ATOM 5082 C CA . VAL B 1 94 ? -6.957 -33.375 -3.111 1 98.75 94 VAL B CA 1
ATOM 5083 C C . VAL B 1 94 ? -7.027 -33 -4.586 1 98.75 94 VAL B C 1
ATOM 5085 O O . VAL B 1 94 ? -7.367 -33.812 -5.438 1 98.75 94 VAL B O 1
ATOM 5088 N N . ALA B 1 95 ? -6.777 -31.766 -4.863 1 98.56 95 ALA B N 1
ATOM 5089 C CA . ALA B 1 95 ? -6.777 -31.297 -6.25 1 98.56 95 ALA B CA 1
ATOM 5090 C C . ALA B 1 95 ? -5.414 -31.516 -6.902 1 98.56 95 ALA B C 1
ATOM 5092 O O . ALA B 1 95 ? -4.379 -31.188 -6.316 1 98.56 95 ALA B O 1
ATOM 5093 N N . SER B 1 96 ? -5.375 -32.062 -8.055 1 98.38 96 SER B N 1
ATOM 5094 C CA . SER B 1 96 ? -4.168 -32.25 -8.859 1 98.38 96 SER B CA 1
ATOM 5095 C C . SER B 1 96 ? -4.336 -31.656 -10.25 1 98.38 96 SER B C 1
ATOM 5097 O O . SER B 1 96 ? -4.641 -32.375 -11.203 1 98.38 96 SER B O 1
ATOM 5099 N N . PRO B 1 97 ? -4.039 -30.375 -10.367 1 96.81 97 PRO B N 1
ATOM 5100 C CA . PRO B 1 97 ? -4.211 -29.734 -11.672 1 96.81 97 PRO B CA 1
ATOM 5101 C C . PRO B 1 97 ? -3.139 -30.141 -12.672 1 96.81 97 PRO B C 1
ATOM 5103 O O . PRO B 1 97 ? -1.981 -30.344 -12.297 1 96.81 97 PRO B O 1
ATOM 5106 N N . ALA B 1 98 ? -3.541 -30.219 -13.93 1 93.88 98 ALA B N 1
ATOM 5107 C CA . ALA B 1 98 ? -2.654 -30.609 -15.023 1 93.88 98 ALA B CA 1
ATOM 5108 C C . ALA B 1 98 ? -2.672 -29.562 -16.141 1 93.88 98 ALA B C 1
ATOM 5110 O O . ALA B 1 98 ? -3.682 -28.891 -16.344 1 93.88 98 ALA B O 1
ATOM 5111 N N . ASN B 1 99 ? -1.553 -29.438 -16.797 1 88.5 99 ASN B N 1
ATOM 5112 C CA . ASN B 1 99 ? -1.448 -28.562 -17.953 1 88.5 99 ASN B CA 1
ATOM 5113 C C . ASN B 1 99 ? -2.422 -28.953 -19.047 1 88.5 99 ASN B C 1
ATOM 5115 O O . ASN B 1 99 ? -2.385 -30.094 -19.547 1 88.5 99 ASN B O 1
ATOM 5119 N N . PRO B 1 100 ? -3.26 -28.094 -19.469 1 92 100 PRO B N 1
ATOM 5120 C CA . PRO B 1 100 ? -4.285 -28.438 -20.453 1 92 100 PRO B CA 1
ATOM 5121 C C . PRO B 1 100 ? -3.697 -28.75 -21.828 1 92 100 PRO B C 1
ATOM 5123 O O . PRO B 1 100 ? -4.414 -29.203 -22.734 1 92 100 PRO B O 1
ATOM 5126 N N . THR B 1 101 ? -2.398 -28.562 -21.969 1 84.56 101 THR B N 1
ATOM 5127 C CA . THR B 1 101 ? -1.766 -28.828 -23.25 1 84.56 101 THR B CA 1
ATOM 5128 C C . THR B 1 101 ? -1.106 -30.203 -23.266 1 84.56 101 THR B C 1
ATOM 5130 O O . THR B 1 101 ? -0.47 -30.578 -24.25 1 84.56 101 THR B O 1
ATOM 5133 N N . TYR B 1 102 ? -1.27 -30.953 -22.234 1 88.06 102 TYR B N 1
ATOM 5134 C CA . TYR B 1 102 ? -0.693 -32.281 -22.172 1 88.06 102 TYR B CA 1
ATOM 5135 C C . TYR B 1 102 ? -1.268 -33.188 -23.25 1 88.06 102 TYR B C 1
ATOM 5137 O O . TYR B 1 102 ? -2.449 -33.094 -23.594 1 88.06 102 TYR B O 1
ATOM 5145 N N . THR B 1 103 ? -0.385 -34.062 -23.719 1 88.25 103 THR B N 1
ATOM 5146 C CA . THR B 1 103 ? -0.849 -35.156 -24.547 1 88.25 103 THR B CA 1
ATOM 5147 C C . THR B 1 103 ? -1.562 -36.219 -23.672 1 88.25 103 THR B C 1
ATOM 5149 O O . THR B 1 103 ? -1.526 -36.125 -22.453 1 88.25 103 THR B O 1
ATOM 5152 N N . VAL B 1 104 ? -2.203 -37.125 -24.391 1 94.31 104 VAL B N 1
ATOM 5153 C CA . VAL B 1 104 ? -2.896 -38.219 -23.703 1 94.31 104 VAL B CA 1
ATOM 5154 C C . VAL B 1 104 ? -1.93 -38.938 -22.766 1 94.31 104 VAL B C 1
ATOM 5156 O O . VAL B 1 104 ? -2.252 -39.188 -21.609 1 94.31 104 VAL B O 1
ATOM 5159 N N . ASP B 1 105 ? -0.71 -39.188 -23.234 1 89.94 105 ASP B N 1
ATOM 5160 C CA . ASP B 1 105 ? 0.254 -39.938 -22.453 1 89.94 105 ASP B CA 1
ATOM 5161 C C . ASP B 1 105 ? 0.77 -39.125 -21.266 1 89.94 105 ASP B C 1
ATOM 5163 O O . ASP B 1 105 ? 0.961 -39.688 -20.172 1 89.94 105 ASP B O 1
ATOM 5167 N N . GLU B 1 106 ? 1.021 -37.938 -21.484 1 87.25 106 GLU B N 1
ATOM 5168 C CA . GLU B 1 106 ? 1.482 -37.062 -20.406 1 87.25 106 GLU B CA 1
ATOM 5169 C C . GLU B 1 106 ? 0.431 -36.938 -19.312 1 87.25 106 GLU B C 1
ATOM 5171 O O . GLU B 1 106 ? 0.749 -37.031 -18.125 1 87.25 106 GLU B O 1
ATOM 5176 N N . LEU B 1 107 ? -0.808 -36.719 -19.719 1 94.06 107 LEU B N 1
ATOM 5177 C CA . LEU B 1 107 ? -1.896 -36.625 -18.766 1 94.06 107 LEU B CA 1
ATOM 5178 C C . LEU B 1 107 ? -2.098 -37.969 -18.031 1 94.06 107 LEU B C 1
ATOM 5180 O O . LEU B 1 107 ? -2.266 -38 -16.812 1 94.06 107 LEU B O 1
ATOM 5184 N N . ALA B 1 108 ? -2.023 -39.031 -18.797 1 96.38 108 ALA B N 1
ATOM 5185 C CA . ALA B 1 108 ? -2.211 -40.375 -18.188 1 96.38 108 ALA B CA 1
ATOM 5186 C C . ALA B 1 108 ? -1.146 -40.656 -17.141 1 96.38 108 ALA B C 1
ATOM 5188 O O . ALA B 1 108 ? -1.435 -41.25 -16.094 1 96.38 108 ALA B O 1
ATOM 5189 N N . ARG B 1 109 ? 0.038 -40.281 -17.422 1 91.62 109 ARG B N 1
ATOM 5190 C CA . ARG B 1 109 ? 1.126 -40.469 -16.469 1 91.62 109 ARG B CA 1
ATOM 5191 C C . ARG B 1 109 ? 0.83 -39.75 -15.148 1 91.62 109 ARG B C 1
ATOM 5193 O O . ARG B 1 109 ? 1.039 -40.312 -14.078 1 91.62 109 ARG B O 1
ATOM 5200 N N . GLN B 1 110 ? 0.384 -38.531 -15.203 1 94.31 110 GLN B N 1
ATOM 5201 C CA . GLN B 1 110 ? 0.055 -37.812 -13.984 1 94.31 110 GLN B CA 1
ATOM 5202 C C . GLN B 1 110 ? -1.133 -38.438 -13.266 1 94.31 110 GLN B C 1
ATOM 5204 O O . GLN B 1 110 ? -1.15 -38.5 -12.031 1 94.31 110 GLN B O 1
ATOM 5209 N N . LEU B 1 111 ? -2.135 -38.875 -14.047 1 98.12 111 LEU B N 1
ATOM 5210 C CA . LEU B 1 111 ? -3.303 -39.5 -13.453 1 98.12 111 LEU B CA 1
ATOM 5211 C C . LEU B 1 111 ? -2.902 -40.781 -12.703 1 98.12 111 LEU B C 1
ATOM 5213 O O . LEU B 1 111 ? -3.369 -41 -11.594 1 98.12 111 LEU B O 1
ATOM 5217 N N . LEU B 1 112 ? -2.004 -41.5 -13.289 1 97.19 112 LEU B N 1
ATOM 5218 C CA . LEU B 1 112 ? -1.549 -42.75 -12.68 1 97.19 112 LEU B CA 1
ATOM 5219 C C . LEU B 1 112 ? -0.71 -42.469 -11.438 1 97.19 112 LEU B C 1
ATOM 5221 O O . LEU B 1 112 ? -0.926 -43.094 -10.391 1 97.19 112 LEU B O 1
ATOM 5225 N N . ASP B 1 113 ? 0.205 -41.562 -11.602 1 95.25 113 ASP B N 1
ATOM 5226 C CA . ASP B 1 113 ? 1.093 -41.281 -10.484 1 95.25 113 ASP B CA 1
ATOM 5227 C C . ASP B 1 113 ? 0.312 -40.719 -9.297 1 95.25 113 ASP B C 1
ATOM 5229 O O . ASP B 1 113 ? 0.549 -41.125 -8.148 1 95.25 113 ASP B O 1
ATOM 5233 N N . SER B 1 114 ? -0.664 -39.812 -9.562 1 97.69 114 SER B N 1
ATOM 5234 C CA . SER B 1 114 ? -1.435 -39.156 -8.508 1 97.69 114 SER B CA 1
ATOM 5235 C C . SER B 1 114 ? -2.51 -40.094 -7.957 1 97.69 114 SER B C 1
ATOM 5237 O O . SER B 1 114 ? -3.123 -39.781 -6.926 1 97.69 114 SER B O 1
ATOM 5239 N N . LYS B 1 115 ? -2.744 -41.156 -8.664 1 97.56 115 LYS B N 1
ATOM 5240 C CA . LYS B 1 115 ? -3.836 -42.062 -8.328 1 97.56 115 LYS B CA 1
ATOM 5241 C C . LYS B 1 115 ? -5.176 -41.344 -8.312 1 97.56 115 LYS B C 1
ATOM 5243 O O . LYS B 1 115 ? -5.949 -41.469 -7.363 1 97.56 115 LYS B O 1
ATOM 5248 N N . ALA B 1 116 ? -5.383 -40.625 -9.359 1 98.56 116 ALA B N 1
ATOM 5249 C CA . ALA B 1 116 ? -6.605 -39.812 -9.469 1 98.56 116 ALA B CA 1
ATOM 5250 C C . ALA B 1 116 ? -7.84 -40.719 -9.492 1 98.56 116 ALA B C 1
ATOM 5252 O O . ALA B 1 116 ? -7.84 -41.781 -10.148 1 98.56 116 ALA B O 1
ATOM 5253 N N . THR B 1 117 ? -8.82 -40.281 -8.734 1 98.25 117 THR B N 1
ATOM 5254 C CA . THR B 1 117 ? -10.086 -41 -8.672 1 98.25 117 THR B CA 1
ATOM 5255 C C . THR B 1 117 ? -11.039 -40.5 -9.766 1 98.25 117 THR B C 1
ATOM 5257 O O . THR B 1 117 ? -11.867 -41.281 -10.266 1 98.25 117 THR B O 1
ATOM 5260 N N . ALA B 1 118 ? -10.977 -39.312 -10.086 1 98.62 118 ALA B N 1
ATOM 5261 C CA . ALA B 1 118 ? -11.812 -38.656 -11.094 1 98.62 118 ALA B CA 1
ATOM 5262 C C . ALA B 1 118 ? -11.039 -37.562 -11.828 1 98.62 118 ALA B C 1
ATOM 5264 O O . ALA B 1 118 ? -9.953 -37.156 -11.398 1 98.62 118 ALA B O 1
ATOM 5265 N N . LEU B 1 119 ? -11.562 -37.188 -12.977 1 98.75 119 LEU B N 1
ATOM 5266 C CA . LEU B 1 119 ? -10.969 -36.188 -13.836 1 98.75 119 LEU B CA 1
ATOM 5267 C C . LEU B 1 119 ? -12.008 -35.156 -14.281 1 98.75 119 LEU B C 1
ATOM 5269 O O . LEU B 1 119 ? -13.109 -35.531 -14.695 1 98.75 119 LEU B O 1
ATOM 5273 N N . ILE B 1 120 ? -11.703 -33.875 -14.078 1 98.75 120 ILE B N 1
ATOM 5274 C CA . ILE B 1 120 ? -12.609 -32.844 -14.547 1 98.75 120 ILE B CA 1
ATOM 5275 C C . ILE B 1 120 ? -11.953 -32.062 -15.688 1 98.75 120 ILE B C 1
ATOM 5277 O O . ILE B 1 120 ? -10.75 -31.781 -15.656 1 98.75 120 ILE B O 1
ATOM 5281 N N . THR B 1 121 ? -12.672 -31.75 -16.703 1 98.56 121 THR B N 1
ATOM 5282 C CA . THR B 1 121 ? -12.164 -31.062 -17.891 1 98.56 121 THR B CA 1
ATOM 5283 C C . THR B 1 121 ? -13.266 -30.234 -18.547 1 98.56 121 THR B C 1
ATOM 5285 O O . THR B 1 121 ? -14.32 -30 -17.953 1 98.56 121 THR B O 1
ATOM 5288 N N . GLN B 1 122 ? -12.969 -29.594 -19.656 1 98.06 122 GLN B N 1
ATOM 5289 C CA . GLN B 1 122 ? -13.938 -28.859 -20.469 1 98.06 122 GLN B CA 1
ATOM 5290 C C . GLN B 1 122 ? -14.188 -29.578 -21.797 1 98.06 122 GLN B C 1
ATOM 5292 O O . GLN B 1 122 ? -13.359 -30.359 -22.25 1 98.06 122 GLN B O 1
ATOM 5297 N N . LYS B 1 123 ? -15.211 -29.203 -22.391 1 97.44 123 LYS B N 1
ATOM 5298 C CA . LYS B 1 123 ? -15.703 -29.922 -23.562 1 97.44 123 LYS B CA 1
ATOM 5299 C C . LYS B 1 123 ? -14.641 -29.969 -24.656 1 97.44 123 LYS B C 1
ATOM 5301 O O . LYS B 1 123 ? -14.398 -31.031 -25.234 1 97.44 123 LYS B O 1
ATOM 5306 N N . PRO B 1 124 ? -13.922 -28.859 -24.875 1 95.69 124 PRO B N 1
ATOM 5307 C CA . PRO B 1 124 ? -12.938 -28.891 -25.969 1 95.69 124 PRO B CA 1
ATOM 5308 C C . PRO B 1 124 ? -11.781 -29.859 -25.672 1 95.69 124 PRO B C 1
ATOM 5310 O O . PRO B 1 124 ? -11.078 -30.281 -26.594 1 95.69 124 PRO B O 1
ATOM 5313 N N . PHE B 1 125 ? -11.594 -30.312 -24.453 1 96.25 125 PHE B N 1
ATOM 5314 C CA . PHE B 1 125 ? -10.461 -31.141 -24.062 1 96.25 125 PHE B CA 1
ATOM 5315 C C . PHE B 1 125 ? -10.922 -32.531 -23.688 1 96.25 125 PHE B C 1
ATOM 5317 O O . PHE B 1 125 ? -10.125 -33.344 -23.203 1 96.25 125 PHE B O 1
ATOM 5324 N N . LEU B 1 126 ? -12.188 -32.812 -23.906 1 97.5 126 LEU B N 1
ATOM 5325 C CA . LEU B 1 126 ? -12.828 -34.031 -23.438 1 97.5 126 LEU B CA 1
ATOM 5326 C C . LEU B 1 126 ? -12.211 -35.281 -24.094 1 97.5 126 LEU B C 1
ATOM 5328 O O . LEU B 1 126 ? -12.023 -36.281 -23.438 1 97.5 126 LEU B O 1
ATOM 5332 N N . LYS B 1 127 ? -11.883 -35.156 -25.375 1 96.12 127 LYS B N 1
ATOM 5333 C CA . LYS B 1 127 ? -11.328 -36.312 -26.078 1 96.12 127 LYS B CA 1
ATOM 5334 C C . LYS B 1 127 ? -10.016 -36.781 -25.453 1 96.12 127 LYS B C 1
ATOM 5336 O O . LYS B 1 127 ? -9.852 -37.969 -25.141 1 96.12 127 LYS B O 1
ATOM 5341 N N . THR B 1 128 ? -9.102 -35.844 -25.266 1 96.06 128 THR B N 1
ATOM 5342 C CA . THR B 1 128 ? -7.812 -36.125 -24.641 1 96.06 128 THR B CA 1
ATOM 5343 C C . THR B 1 128 ? -8.008 -36.625 -23.203 1 96.06 128 THR B C 1
ATOM 5345 O O . THR B 1 128 ? -7.375 -37.594 -22.797 1 96.06 128 THR B O 1
ATOM 5348 N N . ALA B 1 129 ? -8.891 -36.031 -22.5 1 98.25 129 ALA B N 1
ATOM 5349 C CA . ALA B 1 129 ? -9.156 -36.375 -21.109 1 98.25 129 ALA B CA 1
ATOM 5350 C C . ALA B 1 129 ? -9.703 -37.781 -21 1 98.25 129 ALA B C 1
ATOM 5352 O O . ALA B 1 129 ? -9.258 -38.562 -20.141 1 98.25 129 ALA B O 1
ATOM 5353 N N . ALA B 1 130 ? -10.633 -38.094 -21.844 1 97.75 130 ALA B N 1
ATOM 5354 C CA . ALA B 1 130 ? -11.266 -39.406 -21.812 1 97.75 130 ALA B CA 1
ATOM 5355 C C . ALA B 1 130 ? -10.258 -40.5 -22.141 1 97.75 130 ALA B C 1
ATOM 5357 O O . ALA B 1 130 ? -10.242 -41.562 -21.5 1 97.75 130 ALA B O 1
ATOM 5358 N N . GLN B 1 131 ? -9.453 -40.281 -23.141 1 97.81 131 GLN B N 1
ATOM 5359 C CA . GLN B 1 131 ? -8.43 -41.25 -23.516 1 97.81 131 GLN B CA 1
ATOM 5360 C C . GLN B 1 131 ? -7.41 -41.438 -22.406 1 97.81 131 GLN B C 1
ATOM 5362 O O . GLN B 1 131 ? -7.012 -42.562 -22.125 1 97.81 131 GLN B O 1
ATOM 5367 N N . ALA B 1 132 ? -6.988 -40.375 -21.812 1 98 132 ALA B N 1
ATOM 5368 C CA . ALA B 1 132 ? -6.039 -40.438 -20.719 1 98 132 ALA B CA 1
ATOM 5369 C C . ALA B 1 132 ? -6.656 -41.156 -19.516 1 98 132 ALA B C 1
ATOM 5371 O O . ALA B 1 132 ? -5.988 -41.969 -18.844 1 98 132 ALA B O 1
ATOM 5372 N N . ALA B 1 133 ? -7.926 -40.875 -19.25 1 98.38 133 ALA B N 1
ATOM 5373 C CA . ALA B 1 133 ? -8.633 -41.531 -18.156 1 98.38 133 ALA B CA 1
ATOM 5374 C C . ALA B 1 133 ? -8.695 -43.031 -18.359 1 98.38 133 ALA B C 1
ATOM 5376 O O . ALA B 1 133 ? -8.5 -43.812 -17.406 1 98.38 133 ALA B O 1
ATOM 5377 N N . GLN B 1 134 ? -8.969 -43.406 -19.531 1 97.81 134 GLN B N 1
ATOM 5378 C CA . GLN B 1 134 ? -9.016 -44.844 -19.844 1 97.81 134 GLN B CA 1
ATOM 5379 C C . GLN B 1 134 ? -7.66 -45.5 -19.594 1 97.81 134 GLN B C 1
ATOM 5381 O O . GLN B 1 134 ? -7.59 -46.594 -19 1 97.81 134 GLN B O 1
ATOM 5386 N N . LYS B 1 135 ? -6.648 -44.844 -20.062 1 96.75 135 LYS B N 1
ATOM 5387 C CA . LYS B 1 135 ? -5.301 -45.375 -19.844 1 96.75 135 LYS B CA 1
ATOM 5388 C C . LYS B 1 135 ? -4.98 -45.469 -18.344 1 96.75 135 LYS B C 1
ATOM 5390 O O . LYS B 1 135 ? -4.262 -46.375 -17.922 1 96.75 135 LYS B O 1
ATOM 5395 N N . ALA B 1 136 ? -5.5 -44.594 -17.625 1 97.56 136 ALA B N 1
ATOM 5396 C CA . ALA B 1 136 ? -5.23 -44.531 -16.188 1 97.56 136 ALA B CA 1
ATOM 5397 C C . ALA B 1 136 ? -6.258 -45.344 -15.406 1 97.56 136 ALA B C 1
ATOM 5399 O O . ALA B 1 136 ? -6.254 -45.344 -14.172 1 97.56 136 ALA B O 1
ATOM 5400 N N . LYS B 1 137 ? -7.191 -46 -16.094 1 96.94 137 LYS B N 1
ATOM 5401 C CA . LYS B 1 137 ? -8.211 -46.875 -15.523 1 96.94 137 LYS B CA 1
ATOM 5402 C C . LYS B 1 137 ? -9.211 -46.062 -14.68 1 96.94 137 LYS B C 1
ATOM 5404 O O . LYS B 1 137 ? -9.672 -46.562 -13.641 1 96.94 137 LYS B O 1
ATOM 5409 N N . ILE B 1 138 ? -9.438 -44.844 -15 1 97.44 138 ILE B N 1
ATOM 5410 C CA . ILE B 1 138 ? -10.508 -44.031 -14.422 1 97.44 138 ILE B CA 1
ATOM 5411 C C . ILE B 1 138 ? -11.797 -44.25 -15.219 1 97.44 138 ILE B C 1
ATOM 5413 O O . ILE B 1 138 ? -11.812 -44.062 -16.438 1 97.44 138 ILE B O 1
ATOM 5417 N N . PRO B 1 139 ? -12.844 -44.656 -14.562 1 96.38 139 PRO B N 1
ATOM 5418 C CA . PRO B 1 139 ? -14.109 -44.812 -15.281 1 96.38 139 PRO B CA 1
ATOM 5419 C C . PRO B 1 139 ? -14.57 -43.562 -15.984 1 96.38 139 PRO B C 1
ATOM 5421 O O . PRO B 1 139 ? -14.438 -42.469 -15.438 1 96.38 139 PRO B O 1
ATOM 5424 N N . LEU B 1 140 ? -15.18 -43.719 -17.156 1 94.56 140 LEU B N 1
ATOM 5425 C CA . LEU B 1 140 ? -15.562 -42.562 -17.969 1 94.56 140 LEU B CA 1
ATOM 5426 C C . LEU B 1 140 ? -16.672 -41.781 -17.312 1 94.56 140 LEU B C 1
ATOM 5428 O O . LEU B 1 140 ? -16.828 -40.594 -17.578 1 94.56 140 LEU B O 1
ATOM 5432 N N . ASP B 1 141 ? -17.469 -42.406 -16.469 1 93.44 141 ASP B N 1
ATOM 5433 C CA . ASP B 1 141 ? -18.531 -41.688 -15.773 1 93.44 141 ASP B CA 1
ATOM 5434 C C . ASP B 1 141 ? -17.969 -40.812 -14.664 1 93.44 141 ASP B C 1
ATOM 5436 O O . ASP B 1 141 ? -18.688 -40 -14.078 1 93.44 141 ASP B O 1
ATOM 5440 N N . LYS B 1 142 ? -16.641 -40.938 -14.414 1 97.38 142 LYS B N 1
ATOM 5441 C CA . LYS B 1 142 ? -15.969 -40.094 -13.445 1 97.38 142 LYS B CA 1
ATOM 5442 C C . LYS B 1 142 ? -15.125 -39.031 -14.148 1 97.38 142 LYS B C 1
ATOM 5444 O O . LYS B 1 142 ? -14.273 -38.406 -13.523 1 97.38 142 LYS B O 1
ATOM 5449 N N . VAL B 1 143 ? -15.281 -38.938 -15.469 1 98.25 143 VAL B N 1
ATOM 5450 C CA . VAL B 1 143 ? -14.797 -37.812 -16.219 1 98.25 143 VAL B CA 1
ATOM 5451 C C . VAL B 1 143 ? -15.883 -36.75 -16.312 1 98.25 143 VAL B C 1
ATOM 5453 O O . VAL B 1 143 ? -16.891 -36.906 -17 1 98.25 143 VAL B O 1
ATOM 5456 N N . ILE B 1 144 ? -15.672 -35.625 -15.594 1 98.44 144 ILE B N 1
ATOM 5457 C CA . ILE B 1 144 ? -16.672 -34.594 -15.359 1 98.44 144 ILE B CA 1
ATOM 5458 C C . ILE B 1 144 ? -16.375 -33.375 -16.25 1 98.44 144 ILE B C 1
ATOM 5460 O O . ILE B 1 144 ? -15.211 -33.062 -16.5 1 98.44 144 ILE B O 1
ATOM 5464 N N . LEU B 1 145 ? -17.406 -32.719 -16.688 1 98.31 145 LEU B N 1
ATOM 5465 C CA . LEU B 1 145 ? -17.234 -31.516 -17.484 1 98.31 145 LEU B CA 1
ATOM 5466 C C . LEU B 1 145 ? -17.484 -30.266 -16.641 1 98.31 145 LEU B C 1
ATOM 5468 O O . LEU B 1 145 ? -18.328 -30.281 -15.734 1 98.31 145 LEU B O 1
ATOM 5472 N N . MET B 1 146 ? -16.75 -29.219 -16.875 1 98.19 146 MET B N 1
ATOM 5473 C CA . MET B 1 146 ? -16.984 -27.875 -16.359 1 98.19 146 MET B CA 1
ATOM 5474 C C . MET B 1 146 ? -16.984 -26.859 -17.5 1 98.19 146 MET B C 1
ATOM 5476 O O . MET B 1 146 ? -16.812 -27.203 -18.656 1 98.19 146 MET B O 1
ATOM 5480 N N . GLY B 1 147 ? -17.188 -25.578 -17.156 1 96.5 147 GLY B N 1
ATOM 5481 C CA . GLY B 1 147 ? -17.266 -24.547 -18.188 1 96.5 147 GLY B CA 1
ATOM 5482 C C . GLY B 1 147 ? -18.625 -24.469 -18.844 1 96.5 147 GLY B C 1
ATOM 5483 O O . GLY B 1 147 ? -19.641 -24.844 -18.25 1 96.5 147 GLY B O 1
ATOM 5484 N N . ASP B 1 148 ? -18.625 -23.984 -20.047 1 93.5 148 ASP B N 1
ATOM 5485 C CA . ASP B 1 148 ? -19.875 -23.641 -20.703 1 93.5 148 ASP B CA 1
ATOM 5486 C C . ASP B 1 148 ? -20.453 -24.859 -21.438 1 93.5 148 ASP B C 1
ATOM 5488 O O . ASP B 1 148 ? -21.656 -24.938 -21.656 1 93.5 148 ASP B O 1
ATOM 5492 N N . GLY B 1 149 ? -19.547 -25.719 -21.797 1 94.06 149 GLY B N 1
ATOM 5493 C CA . GLY B 1 149 ? -19.969 -26.828 -22.641 1 94.06 149 GLY B CA 1
ATOM 5494 C C . GLY B 1 149 ? -20.469 -28.016 -21.844 1 94.06 149 GLY B C 1
ATOM 5495 O O . GLY B 1 149 ? -20.031 -28.25 -20.719 1 94.06 149 GLY B O 1
ATOM 5496 N N . ARG B 1 150 ? -21.375 -28.781 -22.453 1 95.12 150 ARG B N 1
ATOM 5497 C CA . ARG B 1 150 ? -21.891 -30.047 -21.922 1 95.12 150 ARG B CA 1
ATOM 5498 C C . ARG B 1 150 ? -21.734 -31.172 -22.922 1 95.12 150 ARG B C 1
ATOM 5500 O O . ARG B 1 150 ? -21.469 -30.938 -24.094 1 95.12 150 ARG B O 1
ATOM 5507 N N . ASP B 1 151 ? -21.719 -32.312 -22.344 1 92.81 151 ASP B N 1
ATOM 5508 C CA . ASP B 1 151 ? -21.656 -33.5 -23.219 1 92.81 151 ASP B CA 1
ATOM 5509 C C . ASP B 1 151 ? -23.031 -33.875 -23.75 1 92.81 151 ASP B C 1
ATOM 5511 O O . ASP B 1 151 ? -23.906 -34.312 -22.984 1 92.81 151 ASP B O 1
ATOM 5515 N N . GLU B 1 152 ? -23.25 -33.875 -25.016 1 91.25 152 GLU B N 1
ATOM 5516 C CA . GLU B 1 152 ? -24.531 -34.125 -25.641 1 91.25 152 GLU B CA 1
ATOM 5517 C C . GLU B 1 152 ? -24.906 -35.625 -25.516 1 91.25 152 GLU B C 1
ATOM 5519 O O . GLU B 1 152 ? -26.078 -35.969 -25.562 1 91.25 152 GLU B O 1
ATOM 5524 N N . THR B 1 153 ? -23.891 -36.469 -25.453 1 90 153 THR B N 1
ATOM 5525 C CA . THR B 1 153 ? -24.141 -37.906 -25.375 1 90 153 THR B CA 1
ATOM 5526 C C . THR B 1 153 ? -24.625 -38.312 -23.984 1 90 153 THR B C 1
ATOM 5528 O O . THR B 1 153 ? -25.172 -39.406 -23.797 1 90 153 THR B O 1
ATOM 5531 N N . GLY B 1 154 ? -24.438 -37.5 -23.031 1 88.31 154 GLY B N 1
ATOM 5532 C CA . GLY B 1 154 ? -24.859 -37.781 -21.656 1 88.31 154 GLY B CA 1
ATOM 5533 C C . GLY B 1 154 ? -23.875 -38.656 -20.906 1 88.31 154 GLY B C 1
ATOM 5534 O O . GLY B 1 154 ? -24.109 -39 -19.734 1 88.31 154 GLY B O 1
ATOM 5535 N N . LYS B 1 155 ? -22.844 -39.062 -21.469 1 91.62 155 LYS B N 1
ATOM 5536 C CA . LYS B 1 155 ? -21.859 -39.969 -20.859 1 91.62 155 LYS B CA 1
ATOM 5537 C C . LYS B 1 155 ? -21.078 -39.25 -19.766 1 91.62 155 LYS B C 1
ATOM 5539 O O . LYS B 1 155 ? -20.703 -39.875 -18.766 1 91.62 155 LYS B O 1
ATOM 5544 N N . HIS B 1 156 ? -20.734 -38.031 -19.984 1 95.62 156 HIS B N 1
ATOM 5545 C CA . HIS B 1 156 ? -19.984 -37.219 -19.031 1 95.62 156 HIS B CA 1
ATOM 5546 C C . HIS B 1 156 ? -20.875 -36.156 -18.391 1 95.62 156 HIS B C 1
ATOM 5548 O O . HIS B 1 156 ? -21.453 -35.312 -19.094 1 95.62 156 HIS B O 1
ATOM 5554 N N . LYS B 1 157 ? -20.953 -36.156 -17.109 1 96.81 157 LYS B N 1
ATOM 5555 C CA . LYS B 1 157 ? -21.797 -35.188 -16.391 1 96.81 157 LYS B CA 1
ATOM 5556 C C . LYS B 1 157 ? -21.078 -33.844 -16.219 1 96.81 157 LYS B C 1
ATOM 5558 O O . LYS B 1 157 ? -19.844 -33.812 -16.094 1 96.81 157 LYS B O 1
ATOM 5563 N N . HIS B 1 158 ? -21.875 -32.812 -16.281 1 98.06 158 HIS B N 1
ATOM 5564 C CA . HIS B 1 158 ? -21.359 -31.516 -15.891 1 98.06 158 HIS B CA 1
ATOM 5565 C C . HIS B 1 158 ? -21.266 -31.391 -14.375 1 98.06 158 HIS B C 1
ATOM 5567 O O . HIS B 1 158 ? -22.078 -31.969 -13.648 1 98.06 158 HIS B O 1
ATOM 5573 N N . TRP B 1 159 ? -20.281 -30.578 -13.883 1 98.25 159 TRP B N 1
ATOM 5574 C CA . TRP B 1 159 ? -20.047 -30.484 -12.445 1 98.25 159 TRP B CA 1
ATOM 5575 C C . TRP B 1 159 ? -21.312 -30.047 -11.719 1 98.25 159 TRP B C 1
ATOM 5577 O O . TRP B 1 159 ? -21.547 -30.422 -10.57 1 98.25 159 TRP B O 1
ATOM 5587 N N . THR B 1 160 ? -22.203 -29.234 -12.375 1 97.69 160 THR B N 1
ATOM 5588 C CA . THR B 1 160 ? -23.438 -28.734 -11.773 1 97.69 160 THR B CA 1
ATOM 5589 C C . THR B 1 160 ? -24.438 -29.875 -11.547 1 97.69 160 THR B C 1
ATOM 5591 O O . THR B 1 160 ? -25.422 -29.703 -10.828 1 97.69 160 THR B O 1
ATOM 5594 N N . GLU B 1 161 ? -24.172 -30.969 -12.172 1 96.88 161 GLU B N 1
ATOM 5595 C CA . GLU B 1 161 ? -25.047 -32.125 -12.031 1 96.88 161 GLU B CA 1
ATOM 5596 C C . GLU B 1 161 ? -24.562 -33.062 -10.938 1 96.88 161 GLU B C 1
ATOM 5598 O O . GLU B 1 161 ? -25.25 -34.031 -10.578 1 96.88 161 GLU B O 1
ATOM 5603 N N . ILE B 1 162 ? -23.375 -32.875 -10.516 1 97.5 162 ILE B N 1
ATOM 5604 C CA . ILE B 1 162 ? -22.844 -33.656 -9.398 1 97.5 162 ILE B CA 1
ATOM 5605 C C . ILE B 1 162 ? -23.344 -33.094 -8.078 1 97.5 162 ILE B C 1
ATOM 5607 O O . ILE B 1 162 ? -22.719 -32.188 -7.504 1 97.5 162 ILE B O 1
ATOM 5611 N N . THR B 1 163 ? -24.438 -33.562 -7.586 1 96.44 163 THR B N 1
ATOM 5612 C CA . THR B 1 163 ? -25.094 -33.062 -6.379 1 96.44 163 THR B CA 1
ATOM 5613 C C . THR B 1 163 ? -25.562 -34.25 -5.512 1 96.44 163 THR B C 1
ATOM 5615 O O . THR B 1 163 ? -25.453 -35.406 -5.914 1 96.44 163 THR B O 1
ATOM 5618 N N . ALA B 1 164 ? -26 -33.906 -4.355 1 96.06 164 ALA B N 1
ATOM 5619 C CA . ALA B 1 164 ? -26.531 -34.906 -3.453 1 96.06 164 ALA B CA 1
ATOM 5620 C C . ALA B 1 164 ? -28.062 -35 -3.543 1 96.06 164 ALA B C 1
ATOM 5622 O O . ALA B 1 164 ? -28.719 -35.375 -2.58 1 96.06 164 ALA B O 1
ATOM 5623 N N . GLN B 1 165 ? -28.453 -34.531 -4.703 1 90.12 165 GLN B N 1
ATOM 5624 C CA . GLN B 1 165 ? -29.906 -34.656 -4.887 1 90.12 165 GLN B CA 1
ATOM 5625 C C . GLN B 1 165 ? -30.344 -36.125 -4.828 1 90.12 165 GLN B C 1
ATOM 5627 O O . GLN B 1 165 ? -29.781 -36.969 -5.5 1 90.12 165 GLN B O 1
ATOM 5632 N N . GLY B 1 166 ? -31.297 -36.5 -4.027 1 87.69 166 GLY B N 1
ATOM 5633 C CA . GLY B 1 166 ? -31.828 -37.844 -3.904 1 87.69 166 GLY B CA 1
ATOM 5634 C C . GLY B 1 166 ? -31.172 -38.625 -2.795 1 87.69 166 GLY B C 1
ATOM 5635 O O . GLY B 1 166 ? -31.562 -39.781 -2.539 1 87.69 166 GLY B O 1
ATOM 5636 N N . ALA B 1 167 ? -30.172 -38 -2.229 1 90.44 167 ALA B N 1
ATOM 5637 C CA . ALA B 1 167 ? -29.5 -38.688 -1.133 1 90.44 167 ALA B CA 1
ATOM 5638 C C . ALA B 1 167 ? -30.422 -38.812 0.083 1 90.44 167 ALA B C 1
ATOM 5640 O O . ALA B 1 167 ? -31.109 -37.844 0.427 1 90.44 167 ALA B O 1
ATOM 5641 N N . TRP B 1 168 ? -30.469 -39.906 0.663 1 89.38 168 TRP B N 1
ATOM 5642 C CA . TRP B 1 168 ? -31.266 -40.125 1.864 1 89.38 168 TRP B CA 1
ATOM 5643 C C . TRP B 1 168 ? -30.734 -39.281 3.02 1 89.38 168 TRP B C 1
ATOM 5645 O O . TRP B 1 168 ? -31.516 -38.656 3.768 1 89.38 168 TRP B O 1
ATOM 5655 N N . PHE B 1 169 ? -29.406 -39.281 3.234 1 89.69 169 PHE B N 1
ATOM 5656 C CA . PHE B 1 169 ? -28.719 -38.438 4.211 1 89.69 169 PHE B CA 1
ATOM 5657 C C . PHE B 1 169 ? -27.75 -37.469 3.521 1 89.69 169 PHE B C 1
ATOM 5659 O O . PHE B 1 169 ? -26.922 -37.906 2.719 1 89.69 169 PHE B O 1
ATOM 5666 N N . GLN B 1 170 ? -27.953 -36.281 3.893 1 92.38 170 GLN B N 1
ATOM 5667 C CA . GLN B 1 170 ? -27.062 -35.281 3.307 1 92.38 170 GLN B CA 1
ATOM 5668 C C . GLN B 1 170 ? -25.641 -35.406 3.857 1 92.38 170 GLN B C 1
ATOM 5670 O O . GLN B 1 170 ? -25.438 -35.438 5.074 1 92.38 170 GLN B O 1
ATOM 5675 N N . PRO B 1 171 ? -24.75 -35.5 2.955 1 95.06 171 PRO B N 1
ATOM 5676 C CA . PRO B 1 171 ? -23.359 -35.594 3.422 1 95.06 171 PRO B CA 1
ATOM 5677 C C . PRO B 1 171 ? -22.922 -34.375 4.227 1 95.06 171 PRO B C 1
ATOM 5679 O O . PRO B 1 171 ? -23.375 -33.281 3.969 1 95.06 171 PRO B O 1
ATOM 5682 N N . LYS B 1 172 ? -22.047 -34.656 5.172 1 95.62 172 LYS B N 1
ATOM 5683 C CA . LYS B 1 172 ? -21.438 -33.594 5.961 1 95.62 172 LYS B CA 1
ATOM 5684 C C . LYS B 1 172 ? -20 -33.312 5.52 1 95.62 172 LYS B C 1
ATOM 5686 O O . LYS B 1 172 ? -19.375 -34.156 4.895 1 95.62 172 LYS B O 1
ATOM 5691 N N . ARG B 1 173 ? -19.562 -32.125 5.824 1 97.06 173 ARG B N 1
ATOM 5692 C CA . ARG B 1 173 ? -18.203 -31.766 5.484 1 97.06 173 ARG B CA 1
ATOM 5693 C C . ARG B 1 173 ? -17.203 -32.719 6.148 1 97.06 173 ARG B C 1
ATOM 5695 O O . ARG B 1 173 ? -17.359 -33.062 7.32 1 97.06 173 ARG B O 1
ATOM 5702 N N . THR B 1 174 ? -16.188 -33.062 5.461 1 97.31 174 THR B N 1
ATOM 5703 C CA . THR B 1 174 ? -15.164 -33.969 5.969 1 97.31 174 THR B CA 1
ATOM 5704 C C . THR B 1 174 ? -14.273 -33.25 6.98 1 97.31 174 THR B C 1
ATOM 5706 O O . THR B 1 174 ? -13.852 -32.125 6.758 1 97.31 174 THR B O 1
ATOM 5709 N N . VAL B 1 175 ? -13.977 -33.906 8.078 1 96.38 175 VAL B N 1
ATOM 5710 C CA . VAL B 1 175 ? -13.055 -33.344 9.078 1 96.38 175 VAL B CA 1
ATOM 5711 C C . VAL B 1 175 ? -11.617 -33.625 8.641 1 96.38 175 VAL B C 1
ATOM 5713 O O . VAL B 1 175 ? -11.25 -34.75 8.352 1 96.38 175 VAL B O 1
ATOM 5716 N N . LEU B 1 176 ? -10.883 -32.594 8.625 1 97.81 176 LEU B N 1
ATOM 5717 C CA . LEU B 1 176 ? -9.508 -32.688 8.148 1 97.81 176 LEU B CA 1
ATOM 5718 C C . LEU B 1 176 ? -8.523 -32.281 9.25 1 97.81 176 LEU B C 1
ATOM 5720 O O . LEU B 1 176 ? -8.875 -31.562 10.172 1 97.81 176 LEU B O 1
ATOM 5724 N N . ASP B 1 177 ? -7.328 -32.906 9.234 1 98.25 177 ASP B N 1
ATOM 5725 C CA . ASP B 1 177 ? -6.148 -32.375 9.914 1 98.25 177 ASP B CA 1
ATOM 5726 C C . ASP B 1 177 ? -5.324 -31.484 8.984 1 98.25 177 ASP B C 1
ATOM 5728 O O . ASP B 1 177 ? -4.574 -31.984 8.141 1 98.25 177 ASP B O 1
ATOM 5732 N N . PRO B 1 178 ? -5.441 -30.172 9.148 1 98.44 178 PRO B N 1
ATOM 5733 C CA . PRO B 1 178 ? -4.832 -29.266 8.18 1 98.44 178 PRO B CA 1
ATOM 5734 C C . PRO B 1 178 ? -3.328 -29.469 8.039 1 98.44 178 PRO B C 1
ATOM 5736 O O . PRO B 1 178 ? -2.758 -29.172 6.984 1 98.44 178 PRO B O 1
ATOM 5739 N N . LYS B 1 179 ? -2.643 -29.969 9.008 1 98.25 179 LYS B N 1
ATOM 5740 C CA . LYS B 1 179 ? -1.188 -30.109 8.984 1 98.25 179 LYS B CA 1
ATOM 5741 C C . LYS B 1 179 ? -0.771 -31.391 8.273 1 98.25 179 LYS B C 1
ATOM 5743 O O . LYS B 1 179 ? 0.386 -31.531 7.879 1 98.25 179 LYS B O 1
ATOM 5748 N N . LYS B 1 180 ? -1.721 -32.281 8.094 1 98 180 LYS B N 1
ATOM 5749 C CA . LYS B 1 180 ? -1.364 -33.594 7.547 1 98 180 LYS B CA 1
ATOM 5750 C C . LYS B 1 180 ? -2.068 -33.844 6.215 1 98 180 LYS B C 1
ATOM 5752 O O . LYS B 1 180 ? -1.487 -34.406 5.301 1 98 180 LYS B O 1
ATOM 5757 N N . ASP B 1 181 ? -3.314 -33.406 6.156 1 98.56 181 ASP B N 1
ATOM 5758 C CA . ASP B 1 181 ? -4.105 -33.719 4.965 1 98.56 181 ASP B CA 1
ATOM 5759 C C . ASP B 1 181 ? -3.729 -32.781 3.811 1 98.56 181 ASP B C 1
ATOM 5761 O O . ASP B 1 181 ? -3.508 -31.594 4.016 1 98.56 181 ASP B O 1
ATOM 5765 N N . LEU B 1 182 ? -3.654 -33.344 2.617 1 98.56 182 LEU B N 1
ATOM 5766 C CA . LEU B 1 182 ? -3.232 -32.625 1.429 1 98.56 182 LEU B CA 1
ATOM 5767 C C . LEU B 1 182 ? -4.395 -31.828 0.838 1 98.56 182 LEU B C 1
ATOM 5769 O O . LEU B 1 182 ? -5.531 -32.312 0.823 1 98.56 182 LEU B O 1
ATOM 5773 N N . ALA B 1 183 ? -4.105 -30.625 0.39 1 98.5 183 ALA B N 1
ATOM 5774 C CA . ALA B 1 183 ? -5.043 -29.828 -0.404 1 98.5 183 ALA B CA 1
ATOM 5775 C C . ALA B 1 183 ? -4.742 -29.953 -1.895 1 98.5 183 ALA B C 1
ATOM 5777 O O . ALA B 1 183 ? -5.66 -30.047 -2.713 1 98.5 183 ALA B O 1
ATOM 5778 N N . TYR B 1 184 ? -3.457 -29.969 -2.166 1 98.25 184 TYR B N 1
ATOM 5779 C CA . TYR B 1 184 ? -3.039 -29.953 -3.564 1 98.25 184 TYR B CA 1
ATOM 5780 C C . TYR B 1 184 ? -1.898 -30.938 -3.807 1 98.25 184 TYR B C 1
ATOM 5782 O O . TYR B 1 184 ? -1.06 -31.141 -2.928 1 98.25 184 TYR B O 1
ATOM 5790 N N . LEU B 1 185 ? -1.914 -31.5 -4.922 1 97.44 185 LEU B N 1
ATOM 5791 C CA . LEU B 1 185 ? -0.799 -32.219 -5.547 1 97.44 185 LEU B CA 1
ATOM 5792 C C . LEU B 1 185 ? -0.406 -31.547 -6.859 1 97.44 185 LEU B C 1
ATOM 5794 O O . LEU B 1 185 ? -0.927 -31.891 -7.922 1 97.44 185 LEU B O 1
ATOM 5798 N N . VAL B 1 186 ? 0.552 -30.594 -6.766 1 95.12 186 VAL B N 1
ATOM 5799 C CA . VAL B 1 186 ? 0.974 -29.812 -7.926 1 95.12 186 VAL B CA 1
ATOM 5800 C C . VAL B 1 186 ? 2.238 -30.422 -8.523 1 95.12 186 VAL B C 1
ATOM 5802 O O . VAL B 1 186 ? 3.229 -30.625 -7.824 1 95.12 186 VAL B O 1
ATOM 5805 N N . TYR B 1 187 ? 2.17 -30.672 -9.812 1 89.56 187 TYR B N 1
ATOM 5806 C CA . TYR B 1 187 ? 3.309 -31.344 -10.438 1 89.56 187 TYR B CA 1
ATOM 5807 C C . TYR B 1 187 ? 4.305 -30.312 -10.977 1 89.56 187 TYR B C 1
ATOM 5809 O O . TYR B 1 187 ? 3.922 -29.359 -11.648 1 89.56 187 TYR B O 1
ATOM 5817 N N . SER B 1 188 ? 5.52 -30.406 -10.547 1 79.31 188 SER B N 1
ATOM 5818 C CA . SER B 1 188 ? 6.605 -29.516 -10.945 1 79.31 188 SER B CA 1
ATOM 5819 C C . SER B 1 188 ? 7.484 -30.172 -12.008 1 79.31 188 SER B C 1
ATOM 5821 O O . SER B 1 188 ? 7.688 -31.391 -11.992 1 79.31 188 SER B O 1
ATOM 5823 N N . SER B 1 189 ? 7.754 -29.438 -13.195 1 61.44 189 SER B N 1
ATOM 5824 C CA . SER B 1 189 ? 8.539 -29.969 -14.305 1 61.44 189 SER B CA 1
ATOM 5825 C C . SER B 1 189 ? 10.031 -29.875 -14.016 1 61.44 189 SER B C 1
ATOM 5827 O O . SER B 1 189 ? 10.859 -30.047 -14.914 1 61.44 189 SER B O 1
ATOM 5829 N N . GLY B 1 190 ? 10.508 -30.344 -12.977 1 53 190 GLY B N 1
ATOM 5830 C CA . GLY B 1 190 ? 11.93 -30.156 -12.75 1 53 190 GLY B CA 1
ATOM 5831 C C . GLY B 1 190 ? 12.773 -30.438 -13.977 1 53 190 GLY B C 1
ATOM 5832 O O . GLY B 1 190 ? 12.273 -31 -14.961 1 53 190 GLY B O 1
ATOM 5833 N N . THR B 1 191 ? 13.914 -29.75 -14.336 1 44.12 191 THR B N 1
ATOM 5834 C CA . THR B 1 191 ? 14.82 -29.766 -15.477 1 44.12 191 THR B CA 1
ATOM 5835 C C . THR B 1 191 ? 15.25 -31.188 -15.82 1 44.12 191 THR B C 1
ATOM 5837 O O . THR B 1 191 ? 15.547 -31.484 -16.984 1 44.12 191 THR B O 1
ATOM 5840 N N . THR B 1 192 ? 15.391 -32.125 -14.805 1 44.59 192 THR B N 1
ATOM 5841 C CA . THR B 1 192 ? 16.156 -33.344 -15.078 1 44.59 192 THR B CA 1
ATOM 5842 C C . THR B 1 192 ? 15.242 -34.562 -15.094 1 44.59 192 THR B C 1
ATOM 5844 O O . THR B 1 192 ? 15.68 -35.656 -15.453 1 44.59 192 THR B O 1
ATOM 5847 N N . GLY B 1 193 ? 13.867 -34.312 -15.031 1 57.53 193 GLY B N 1
ATOM 5848 C CA . GLY B 1 193 ? 13.172 -35.594 -14.883 1 57.53 193 GLY B CA 1
ATOM 5849 C C . GLY B 1 193 ? 11.664 -35.469 -15.039 1 57.53 193 GLY B C 1
ATOM 5850 O O . GLY B 1 193 ? 11.172 -34.469 -15.562 1 57.53 193 GLY B O 1
ATOM 5851 N N . LEU B 1 194 ? 10.992 -36.531 -14.875 1 68.75 194 LEU B N 1
ATOM 5852 C CA . LEU B 1 194 ? 9.539 -36.625 -14.867 1 68.75 194 LEU B CA 1
ATOM 5853 C C . LEU B 1 194 ? 8.945 -35.719 -13.805 1 68.75 194 LEU B C 1
ATOM 5855 O O . LEU B 1 194 ? 9.531 -35.531 -12.734 1 68.75 194 LEU B O 1
ATOM 5859 N N . PRO B 1 195 ? 7.867 -35.125 -14.148 1 80.06 195 PRO B N 1
ATOM 5860 C CA . PRO B 1 195 ? 7.203 -34.25 -13.164 1 80.06 195 PRO B CA 1
ATOM 5861 C C . PRO B 1 195 ? 6.93 -34.969 -11.844 1 80.06 195 PRO B C 1
ATOM 5863 O O . PRO B 1 195 ? 6.664 -36.188 -11.844 1 80.06 195 PRO B O 1
ATOM 5866 N N . LYS B 1 196 ? 7.219 -34.312 -10.766 1 88.38 196 LYS B N 1
ATOM 5867 C CA . LYS B 1 196 ? 6.977 -34.844 -9.422 1 88.38 196 LYS B CA 1
ATOM 5868 C C . LYS B 1 196 ? 5.836 -34.094 -8.742 1 88.38 196 LYS B C 1
ATOM 5870 O O . LYS B 1 196 ? 5.707 -32.875 -8.875 1 88.38 196 LYS B O 1
ATOM 5875 N N . GLY B 1 197 ? 5.012 -34.844 -8.055 1 94.62 197 GLY B N 1
ATOM 5876 C CA . GLY B 1 197 ? 3.904 -34.25 -7.332 1 94.62 197 GLY B CA 1
ATOM 5877 C C . GLY B 1 197 ? 4.328 -33.594 -6.023 1 94.62 197 GLY B C 1
ATOM 5878 O O . GLY B 1 197 ? 4.797 -34.281 -5.113 1 94.62 197 GLY B O 1
ATOM 5879 N N . VAL B 1 198 ? 4.211 -32.312 -5.91 1 96.81 198 VAL B N 1
ATOM 5880 C CA . VAL B 1 198 ? 4.508 -31.547 -4.691 1 96.81 198 VAL B CA 1
ATOM 5881 C C . VAL B 1 198 ? 3.338 -31.672 -3.719 1 96.81 198 VAL B C 1
ATOM 5883 O O . VAL B 1 198 ? 2.223 -31.234 -4.023 1 96.81 198 VAL B O 1
ATOM 5886 N N . MET B 1 199 ? 3.604 -32.25 -2.562 1 98.12 199 MET B N 1
ATOM 5887 C CA . MET B 1 199 ? 2.549 -32.438 -1.568 1 98.12 199 MET B CA 1
ATOM 5888 C C . MET B 1 199 ? 2.34 -31.156 -0.757 1 98.12 199 MET B C 1
ATOM 5890 O O . MET B 1 199 ? 3.209 -30.75 0.023 1 98.12 199 MET B O 1
ATOM 5894 N N . LEU B 1 200 ? 1.199 -30.547 -0.955 1 98.5 200 LEU B N 1
ATOM 5895 C CA . LEU B 1 200 ? 0.874 -29.344 -0.187 1 98.5 200 LEU B CA 1
ATOM 5896 C C . LEU B 1 200 ? -0.31 -29.594 0.74 1 98.5 200 LEU B C 1
ATOM 5898 O O . LEU B 1 200 ? -1.417 -29.891 0.276 1 98.5 200 LEU B O 1
ATOM 5902 N N . THR B 1 201 ? -0.063 -29.484 2.018 1 98.69 201 THR B N 1
ATOM 5903 C CA . THR B 1 201 ? -1.135 -29.641 2.996 1 98.69 201 THR B CA 1
ATOM 5904 C C . THR B 1 201 ? -2.016 -28.391 3.037 1 98.69 201 THR B C 1
ATOM 5906 O O . THR B 1 201 ? -1.638 -27.344 2.516 1 98.69 201 THR B O 1
ATOM 5909 N N . HIS B 1 202 ? -3.191 -28.594 3.643 1 98.75 202 HIS B N 1
ATOM 5910 C CA . HIS B 1 202 ? -4.031 -27.422 3.885 1 98.75 202 HIS B CA 1
ATOM 5911 C C . HIS B 1 202 ? -3.277 -26.359 4.66 1 98.75 202 HIS B C 1
ATOM 5913 O O . HIS B 1 202 ? -3.35 -25.172 4.324 1 98.75 202 HIS B O 1
ATOM 5919 N N . TYR B 1 203 ? -2.498 -26.766 5.59 1 98.75 203 TYR B N 1
ATOM 5920 C CA . TYR B 1 203 ? -1.8 -25.812 6.453 1 98.75 203 TYR B CA 1
ATOM 5921 C C . TYR B 1 203 ? -0.717 -25.078 5.684 1 98.75 203 TYR B C 1
ATOM 5923 O O . TYR B 1 203 ? -0.492 -23.875 5.914 1 98.75 203 TYR B O 1
ATOM 5931 N N . ASN B 1 204 ? -0.026 -25.719 4.801 1 98.62 204 ASN B N 1
ATOM 5932 C CA . ASN B 1 204 ? 0.954 -25.031 3.971 1 98.62 204 ASN B CA 1
ATOM 5933 C C . ASN B 1 204 ? 0.327 -23.859 3.223 1 98.62 204 ASN B C 1
ATOM 5935 O O . ASN B 1 204 ? 0.867 -22.75 3.23 1 98.62 204 ASN B O 1
ATOM 5939 N N . VAL B 1 205 ? -0.797 -24.125 2.631 1 98.38 205 VAL B N 1
ATOM 5940 C CA . VAL B 1 205 ? -1.456 -23.156 1.769 1 98.38 205 VAL B CA 1
ATOM 5941 C C . VAL B 1 205 ? -2.07 -22.047 2.619 1 98.38 205 VAL B C 1
ATOM 5943 O O . VAL B 1 205 ? -1.938 -20.859 2.297 1 98.38 205 VAL B O 1
ATOM 5946 N N . VAL B 1 206 ? -2.672 -22.422 3.74 1 98.44 206 VAL B N 1
ATOM 5947 C CA . VAL B 1 206 ? -3.24 -21.438 4.656 1 98.44 206 VAL B CA 1
ATOM 5948 C C . VAL B 1 206 ? -2.135 -20.531 5.199 1 98.44 206 VAL B C 1
ATOM 5950 O O . VAL B 1 206 ? -2.309 -19.312 5.289 1 98.44 206 VAL B O 1
ATOM 5953 N N . SER B 1 207 ? -1.037 -21.109 5.508 1 98.38 207 SER B N 1
ATOM 5954 C CA . SER B 1 207 ? 0.093 -20.328 6.004 1 98.38 207 SER B CA 1
ATOM 5955 C C . SER B 1 207 ? 0.522 -19.281 4.996 1 98.38 207 SER B C 1
ATOM 5957 O O . SER B 1 207 ? 0.699 -18.109 5.348 1 98.38 207 SER B O 1
ATOM 5959 N N . ASN B 1 208 ? 0.649 -19.719 3.809 1 98 208 ASN B N 1
ATOM 5960 C CA . ASN B 1 208 ? 1.113 -18.781 2.789 1 98 208 ASN B CA 1
ATOM 5961 C C . ASN B 1 208 ? 0.101 -17.656 2.549 1 98 208 ASN B C 1
ATOM 5963 O O . ASN B 1 208 ? 0.48 -16.516 2.27 1 98 208 ASN B O 1
ATOM 5967 N N . ALA B 1 209 ? -1.176 -18.016 2.65 1 97.31 209 ALA B N 1
ATOM 5968 C CA . ALA B 1 209 ? -2.225 -17 2.523 1 97.31 209 ALA B CA 1
ATOM 5969 C C . ALA B 1 209 ? -2.102 -15.938 3.613 1 97.31 209 ALA B C 1
ATOM 5971 O O . ALA B 1 209 ? -2.166 -14.742 3.332 1 97.31 209 ALA B O 1
ATOM 5972 N N . TYR B 1 210 ? -1.871 -16.359 4.785 1 96.56 210 TYR B N 1
ATOM 5973 C CA . TYR B 1 210 ? -1.746 -15.438 5.902 1 96.56 210 TYR B CA 1
ATOM 5974 C C . TYR B 1 210 ? -0.43 -14.672 5.832 1 96.56 210 TYR B C 1
ATOM 5976 O O . TYR B 1 210 ? -0.373 -13.484 6.172 1 96.56 210 TYR B O 1
ATOM 5984 N N . GLN B 1 211 ? 0.572 -15.328 5.406 1 96.19 211 GLN B N 1
ATOM 5985 C CA . GLN B 1 211 ? 1.862 -14.664 5.242 1 96.19 211 GLN B CA 1
ATOM 5986 C C . GLN B 1 211 ? 1.771 -13.523 4.234 1 96.19 211 GLN B C 1
ATOM 5988 O O . GLN B 1 211 ? 2.266 -12.422 4.488 1 96.19 211 GLN B O 1
ATOM 5993 N N . THR B 1 212 ? 1.069 -13.727 3.154 1 94.69 212 THR B N 1
ATOM 5994 C CA . THR B 1 212 ? 0.993 -12.727 2.092 1 94.69 212 THR B CA 1
ATOM 5995 C C . THR B 1 212 ? -0.076 -11.688 2.406 1 94.69 212 THR B C 1
ATOM 5997 O O . THR B 1 212 ? -0.111 -10.617 1.788 1 94.69 212 THR B O 1
ATOM 6000 N N . SER B 1 213 ? -0.947 -11.953 3.344 1 92.25 213 SER B N 1
ATOM 6001 C CA . SER B 1 213 ? -1.996 -11.016 3.73 1 92.25 213 SER B CA 1
ATOM 6002 C C . SER B 1 213 ? -1.41 -9.766 4.383 1 92.25 213 SER B C 1
ATOM 6004 O O . SER B 1 213 ? -2.068 -8.727 4.449 1 92.25 213 SER B O 1
ATOM 6006 N N . ARG B 1 214 ? -0.158 -9.82 4.766 1 89.25 214 ARG B N 1
ATOM 6007 C CA . ARG B 1 214 ? 0.52 -8.703 5.414 1 89.25 214 ARG B CA 1
ATOM 6008 C C . ARG B 1 214 ? 1.207 -7.809 4.383 1 89.25 214 ARG B C 1
ATOM 6010 O O . ARG B 1 214 ? 1.714 -6.738 4.723 1 89.25 214 ARG B O 1
ATOM 6017 N N . LEU B 1 215 ? 1.124 -8.203 3.188 1 89.06 215 LEU B N 1
ATOM 6018 C CA . LEU B 1 215 ? 1.861 -7.496 2.143 1 89.06 215 LEU B CA 1
ATOM 6019 C C . LEU B 1 215 ? 0.908 -6.898 1.113 1 89.06 215 LEU B C 1
ATOM 6021 O O . LEU B 1 215 ? 0.109 -6.02 1.439 1 89.06 215 LEU B O 1
ATOM 6025 N N . ASP B 1 216 ? 0.802 -7.406 -0.12 1 86 216 ASP B N 1
ATOM 6026 C CA . ASP B 1 216 ? 0.001 -6.836 -1.2 1 86 216 ASP B CA 1
ATOM 6027 C C . ASP B 1 216 ? -1.48 -6.816 -0.832 1 86 216 ASP B C 1
ATOM 6029 O O . ASP B 1 216 ? -2.162 -5.809 -1.045 1 86 216 ASP B O 1
ATOM 6033 N N . ALA B 1 217 ? -1.917 -7.949 -0.294 1 88.69 217 ALA B N 1
ATOM 6034 C CA . ALA B 1 217 ? -3.346 -8.125 -0.044 1 88.69 217 ALA B CA 1
ATOM 6035 C C . ALA B 1 217 ? -3.857 -7.094 0.958 1 88.69 217 ALA B C 1
ATOM 6037 O O . ALA B 1 217 ? -5.027 -6.703 0.914 1 88.69 217 ALA B O 1
ATOM 6038 N N . LYS B 1 218 ? -2.961 -6.613 1.748 1 87.44 218 LYS B N 1
ATOM 6039 C CA . LYS B 1 218 ? -3.34 -5.652 2.779 1 87.44 218 LYS B CA 1
ATOM 6040 C C . LYS B 1 218 ? -3.797 -4.336 2.16 1 87.44 218 LYS B C 1
ATOM 6042 O O . LYS B 1 218 ? -4.68 -3.664 2.697 1 87.44 218 LYS B O 1
ATOM 6047 N N . ALA B 1 219 ? -3.275 -4.039 1.1 1 86.5 219 ALA B N 1
ATOM 6048 C CA . ALA B 1 219 ? -3.527 -2.736 0.488 1 86.5 219 ALA B CA 1
ATOM 6049 C C . ALA B 1 219 ? -4.703 -2.805 -0.485 1 86.5 219 ALA B C 1
ATOM 6051 O O . ALA B 1 219 ? -5.074 -1.796 -1.088 1 86.5 219 ALA B O 1
ATOM 6052 N N . LEU B 1 220 ? -5.352 -3.926 -0.653 1 92.19 220 LEU B N 1
ATOM 6053 C CA . LEU B 1 220 ? -6.41 -4.105 -1.642 1 92.19 220 LEU B CA 1
ATOM 6054 C C . LEU B 1 220 ? -7.781 -3.916 -1.007 1 92.19 220 LEU B C 1
ATOM 6056 O O . LEU B 1 220 ? -7.98 -4.246 0.165 1 92.19 220 LEU B O 1
ATOM 6060 N N . ASN B 1 221 ? -8.68 -3.416 -1.831 1 89.5 221 ASN B N 1
ATOM 6061 C CA . ASN B 1 221 ? -10.047 -3.148 -1.389 1 89.5 221 ASN B CA 1
ATOM 6062 C C . ASN B 1 221 ? -11.07 -3.875 -2.256 1 89.5 221 ASN B C 1
ATOM 6064 O O . ASN B 1 221 ? -10.969 -3.861 -3.484 1 89.5 221 ASN B O 1
ATOM 6068 N N . TRP B 1 222 ? -12.094 -4.391 -1.599 1 92.81 222 TRP B N 1
ATOM 6069 C CA . TRP B 1 222 ? -13.055 -5.234 -2.305 1 92.81 222 TRP B CA 1
ATOM 6070 C C . TRP B 1 222 ? -13.945 -4.398 -3.221 1 92.81 222 TRP B C 1
ATOM 6072 O O . TRP B 1 222 ? -14.445 -4.895 -4.23 1 92.81 222 TRP B O 1
ATOM 6082 N N . ASP B 1 223 ? -14.078 -3.125 -2.951 1 90 223 ASP B N 1
ATOM 6083 C CA . ASP B 1 223 ? -15.055 -2.303 -3.662 1 90 223 ASP B CA 1
ATOM 6084 C C . ASP B 1 223 ? -14.383 -1.491 -4.77 1 90 223 ASP B C 1
ATOM 6086 O O . ASP B 1 223 ? -15.055 -0.777 -5.516 1 90 223 ASP B O 1
ATOM 6090 N N . SER B 1 224 ? -13.062 -1.641 -4.895 1 90.88 224 SER B N 1
ATOM 6091 C CA . SER B 1 224 ? -12.438 -0.75 -5.863 1 90.88 224 SER B CA 1
ATOM 6092 C C . SER B 1 224 ? -11.352 -1.475 -6.66 1 90.88 224 SER B C 1
ATOM 6094 O O . SER B 1 224 ? -10.938 -1.002 -7.719 1 90.88 224 SER B O 1
ATOM 6096 N N . ASP B 1 225 ? -10.906 -2.59 -6.133 1 95.56 225 ASP B N 1
ATOM 6097 C CA . ASP B 1 225 ? -9.773 -3.234 -6.793 1 95.56 225 ASP B CA 1
ATOM 6098 C C . ASP B 1 225 ? -10.234 -4.422 -7.637 1 95.56 225 ASP B C 1
ATOM 6100 O O . ASP B 1 225 ? -11.141 -5.156 -7.238 1 95.56 225 ASP B O 1
ATOM 6104 N N . ARG B 1 226 ? -9.562 -4.566 -8.805 1 97.75 226 ARG B N 1
ATOM 6105 C CA . ARG B 1 226 ? -9.797 -5.633 -9.773 1 97.75 226 ARG B CA 1
ATOM 6106 C C . ARG B 1 226 ? -8.5 -6.078 -10.43 1 97.75 226 ARG B C 1
ATOM 6108 O O . ARG B 1 226 ? -7.586 -5.273 -10.625 1 97.75 226 ARG B O 1
ATOM 6115 N N . HIS B 1 227 ? -8.477 -7.344 -10.789 1 98.12 227 HIS B N 1
ATOM 6116 C CA . HIS B 1 227 ? -7.277 -7.844 -11.453 1 98.12 227 HIS B CA 1
ATOM 6117 C C . HIS B 1 227 ? -7.625 -8.883 -12.516 1 98.12 227 HIS B C 1
ATOM 6119 O O . HIS B 1 227 ? -8.766 -9.344 -12.578 1 98.12 227 HIS B O 1
ATOM 6125 N N . LEU B 1 228 ? -6.641 -9.219 -13.336 1 96.94 228 LEU B N 1
ATOM 6126 C CA . LEU B 1 228 ? -6.816 -10.227 -14.375 1 96.94 228 LEU B CA 1
ATOM 6127 C C . LEU B 1 228 ? -6.355 -11.594 -13.891 1 96.94 228 LEU B C 1
ATOM 6129 O O . LEU B 1 228 ? -5.281 -11.719 -13.297 1 96.94 228 LEU B O 1
ATOM 6133 N N . GLY B 1 229 ? -7.242 -12.547 -14.055 1 96.19 229 GLY B N 1
ATOM 6134 C CA . GLY B 1 229 ? -6.836 -13.93 -13.859 1 96.19 229 GLY B CA 1
ATOM 6135 C C . GLY B 1 229 ? -6.23 -14.555 -15.102 1 96.19 229 GLY B C 1
ATOM 6136 O O . GLY B 1 229 ? -6.887 -15.328 -15.797 1 96.19 229 GLY B O 1
ATOM 6137 N N . VAL B 1 230 ? -4.914 -14.281 -15.305 1 91.81 230 VAL B N 1
ATOM 6138 C CA . VAL B 1 230 ? -4.289 -14.711 -16.547 1 91.81 230 VAL B CA 1
ATOM 6139 C C . VAL B 1 230 ? -3.299 -15.844 -16.266 1 91.81 230 VAL B C 1
ATOM 6141 O O . VAL B 1 230 ? -3.01 -16.656 -17.141 1 91.81 230 VAL B O 1
ATOM 6144 N N . LEU B 1 231 ? -2.719 -15.836 -15.031 1 92.31 231 LEU B N 1
ATOM 6145 C CA . LEU B 1 231 ? -1.812 -16.922 -14.695 1 92.31 231 LEU B CA 1
ATOM 6146 C C . LEU B 1 231 ? -2.574 -18.234 -14.547 1 92.31 231 LEU B C 1
ATOM 6148 O O . LEU B 1 231 ? -3.691 -18.266 -14.023 1 92.31 231 LEU B O 1
ATOM 6152 N N . PRO B 1 232 ? -1.961 -19.297 -14.977 1 91.69 232 PRO B N 1
ATOM 6153 C CA . PRO B 1 232 ? -2.695 -20.578 -15.023 1 91.69 232 PRO B CA 1
ATOM 6154 C C . PRO B 1 232 ? -3.139 -21.047 -13.641 1 91.69 232 PRO B C 1
ATOM 6156 O O . PRO B 1 232 ? -2.324 -21.109 -12.719 1 91.69 232 PRO B O 1
ATOM 6159 N N . PHE B 1 233 ? -4.418 -21.5 -13.578 1 95.62 233 PHE B N 1
ATOM 6160 C CA . PHE B 1 233 ? -4.957 -22.047 -12.336 1 95.62 233 PHE B CA 1
ATOM 6161 C C . PHE B 1 233 ? -4.414 -23.438 -12.078 1 95.62 233 PHE B C 1
ATOM 6163 O O . PHE B 1 233 ? -4.551 -23.969 -10.969 1 95.62 233 PHE B O 1
ATOM 6170 N N . PHE B 1 234 ? -3.746 -23.984 -13.062 1 92.56 234 PHE B N 1
ATOM 6171 C CA . PHE B 1 234 ? -3.188 -25.328 -12.875 1 92.56 234 PHE B CA 1
ATOM 6172 C C . PHE B 1 234 ? -1.764 -25.25 -12.336 1 92.56 234 PHE B C 1
ATOM 6174 O O . PHE B 1 234 ? -1.127 -26.266 -12.094 1 92.56 234 PHE B O 1
ATOM 6181 N N . HIS B 1 235 ? -1.292 -24.031 -12.148 1 89.81 235 HIS B N 1
ATOM 6182 C CA . HIS B 1 235 ? -0.017 -23.766 -11.492 1 89.81 235 HIS B CA 1
ATOM 6183 C C . HIS B 1 235 ? -0.221 -23.062 -10.156 1 89.81 235 HIS B C 1
ATOM 6185 O O . HIS B 1 235 ? -1.17 -22.297 -9.992 1 89.81 235 HIS B O 1
ATOM 6191 N N . ILE B 1 236 ? 0.738 -23.297 -9.297 1 93.12 236 ILE B N 1
ATOM 6192 C CA . ILE B 1 236 ? 0.595 -22.875 -7.906 1 93.12 236 ILE B CA 1
ATOM 6193 C C . ILE B 1 236 ? 0.429 -21.359 -7.832 1 93.12 236 ILE B C 1
ATOM 6195 O O . ILE B 1 236 ? -0.247 -20.844 -6.938 1 93.12 236 ILE B O 1
ATOM 6199 N N . TYR B 1 237 ? 1.033 -20.625 -8.805 1 92.5 237 TYR B N 1
ATOM 6200 C CA . TYR B 1 237 ? 0.91 -19.172 -8.828 1 92.5 237 TYR B CA 1
ATOM 6201 C C . TYR B 1 237 ? -0.545 -18.75 -9 1 92.5 237 TYR B C 1
ATOM 6203 O O . TYR B 1 237 ? -1.066 -17.953 -8.211 1 92.5 237 TYR B O 1
ATOM 6211 N N . GLY B 1 238 ? -1.199 -19.297 -9.922 1 93.31 238 GLY B N 1
ATOM 6212 C CA . GLY B 1 238 ? -2.613 -19.031 -10.125 1 93.31 238 GLY B CA 1
ATOM 6213 C C . GLY B 1 238 ? -3.5 -19.703 -9.094 1 93.31 238 GLY B C 1
ATOM 6214 O O . GLY B 1 238 ? -4.438 -19.078 -8.578 1 93.31 238 GLY B O 1
ATOM 6215 N N . LEU B 1 239 ? -3.135 -20.875 -8.734 1 91.12 239 LEU B N 1
ATOM 6216 C CA . LEU B 1 239 ? -3.938 -21.734 -7.875 1 91.12 239 LEU B CA 1
ATOM 6217 C C . LEU B 1 239 ? -4.008 -21.172 -6.461 1 91.12 239 LEU B C 1
ATOM 6219 O O . LEU B 1 239 ? -5.062 -21.203 -5.824 1 91.12 239 LEU B O 1
ATOM 6223 N N . SER B 1 240 ? -2.932 -20.609 -6.039 1 91.69 240 SER B N 1
ATOM 6224 C CA . SER B 1 240 ? -2.855 -20.234 -4.629 1 91.69 240 SER B CA 1
ATOM 6225 C C . SER B 1 240 ? -2.768 -18.719 -4.449 1 91.69 240 SER B C 1
ATOM 6227 O O . SER B 1 240 ? -3.477 -18.156 -3.623 1 91.69 240 SER B O 1
ATOM 6229 N N . VAL B 1 241 ? -2.029 -18.062 -5.266 1 93.62 241 VAL B N 1
ATOM 6230 C CA . VAL B 1 241 ? -1.839 -16.641 -5.055 1 93.62 241 VAL B CA 1
ATOM 6231 C C . VAL B 1 241 ? -3.029 -15.867 -5.621 1 93.62 241 VAL B C 1
ATOM 6233 O O . VAL B 1 241 ? -3.717 -15.148 -4.895 1 93.62 241 VAL B O 1
ATOM 6236 N N . ILE B 1 242 ? -3.289 -16.094 -6.859 1 94.62 242 ILE B N 1
ATOM 6237 C CA . ILE B 1 242 ? -4.258 -15.258 -7.566 1 94.62 242 ILE B CA 1
ATOM 6238 C C . ILE B 1 242 ? -5.66 -15.539 -7.035 1 94.62 242 ILE B C 1
ATOM 6240 O O . ILE B 1 242 ? -6.434 -14.617 -6.777 1 94.62 242 ILE B O 1
ATOM 6244 N N . MET B 1 243 ? -5.973 -16.781 -6.855 1 95.25 243 MET B N 1
ATOM 6245 C CA . MET B 1 243 ? -7.281 -17.141 -6.316 1 95.25 243 MET B CA 1
ATOM 6246 C C . MET B 1 243 ? -7.418 -16.688 -4.867 1 95.25 243 MET B C 1
ATOM 6248 O O . MET B 1 243 ? -8.477 -16.203 -4.461 1 95.25 243 MET B O 1
ATOM 6252 N N . ASN B 1 244 ? -6.355 -16.797 -4.156 1 95.5 244 ASN B N 1
ATOM 6253 C CA . ASN B 1 244 ? -6.359 -16.422 -2.748 1 95.5 244 ASN B CA 1
ATOM 6254 C C . ASN B 1 244 ? -6.602 -14.922 -2.566 1 95.5 244 ASN B C 1
ATOM 6256 O O . ASN B 1 244 ? -7.34 -14.516 -1.67 1 95.5 244 ASN B O 1
ATOM 6260 N N . VAL B 1 245 ? -5.961 -14.156 -3.375 1 96.81 245 VAL B N 1
ATOM 6261 C CA . VAL B 1 245 ? -6.09 -12.711 -3.227 1 96.81 245 VAL B CA 1
ATOM 6262 C C . VAL B 1 245 ? -7.551 -12.297 -3.396 1 96.81 245 VAL B C 1
ATOM 6264 O O . VAL B 1 245 ? -8.062 -11.477 -2.637 1 96.81 245 VAL B O 1
ATOM 6267 N N . THR B 1 246 ? -8.219 -12.898 -4.363 1 97.88 246 THR B N 1
ATOM 6268 C CA . THR B 1 246 ? -9.625 -12.609 -4.598 1 97.88 246 THR B CA 1
ATOM 6269 C C . THR B 1 246 ? -10.477 -13.078 -3.42 1 97.88 246 THR B C 1
ATOM 6271 O O . THR B 1 246 ? -11.305 -12.32 -2.906 1 97.88 246 THR B O 1
ATOM 6274 N N . MET B 1 247 ? -10.234 -14.242 -2.936 1 97.81 247 MET B N 1
ATOM 6275 C CA . MET B 1 247 ? -11.055 -14.812 -1.867 1 97.81 247 MET B CA 1
ATOM 6276 C C . MET B 1 247 ? -10.828 -14.07 -0.555 1 97.81 247 MET B C 1
ATOM 6278 O O . MET B 1 247 ? -11.766 -13.883 0.23 1 97.81 247 MET B O 1
ATOM 6282 N N . GLN B 1 248 ? -9.609 -13.602 -0.342 1 96.5 248 GLN B N 1
ATOM 6283 C CA . GLN B 1 248 ? -9.273 -12.945 0.917 1 96.5 248 GLN B CA 1
ATOM 6284 C C . GLN B 1 248 ? -9.711 -11.477 0.911 1 96.5 248 GLN B C 1
ATOM 6286 O O . GLN B 1 248 ? -10.188 -10.969 1.924 1 96.5 248 GLN B O 1
ATOM 6291 N N . THR B 1 249 ? -9.602 -10.797 -0.23 1 96 249 THR B N 1
ATOM 6292 C CA . THR B 1 249 ? -9.758 -9.352 -0.228 1 96 249 THR B CA 1
ATOM 6293 C C . THR B 1 249 ? -11.094 -8.953 -0.856 1 96 249 THR B C 1
ATOM 6295 O O . THR B 1 249 ? -11.562 -7.828 -0.661 1 96 249 THR B O 1
ATOM 6298 N N . GLY B 1 250 ? -11.625 -9.797 -1.643 1 97.31 250 GLY B N 1
ATOM 6299 C CA . GLY B 1 250 ? -12.828 -9.469 -2.395 1 97.31 250 GLY B CA 1
ATOM 6300 C C . GLY B 1 250 ? -12.531 -8.773 -3.709 1 97.31 250 GLY B C 1
ATOM 6301 O O . GLY B 1 250 ? -13.453 -8.438 -4.457 1 97.31 250 GLY B O 1
ATOM 6302 N N . SER B 1 251 ? -11.227 -8.539 -4.027 1 97.38 251 SER B N 1
ATOM 6303 C CA . SER B 1 251 ? -10.922 -7.957 -5.328 1 97.38 251 SER B CA 1
ATOM 6304 C C . SER B 1 251 ? -11.469 -8.82 -6.465 1 97.38 251 SER B C 1
ATOM 6306 O O . SER B 1 251 ? -11.289 -10.039 -6.461 1 97.38 251 SER B O 1
ATOM 6308 N N . GLN B 1 252 ? -12.078 -8.203 -7.395 1 98.25 252 GLN B N 1
ATOM 6309 C CA . GLN B 1 252 ? -12.703 -8.961 -8.477 1 98.25 252 GLN B CA 1
ATOM 6310 C C . GLN B 1 252 ? -11.656 -9.461 -9.469 1 98.25 252 GLN B C 1
ATOM 6312 O O . GLN B 1 252 ? -10.711 -8.75 -9.789 1 98.25 252 GLN B O 1
ATOM 6317 N N . MET B 1 253 ? -11.875 -10.641 -9.859 1 98.56 253 MET B N 1
ATOM 6318 C CA . MET B 1 253 ? -10.977 -11.219 -10.852 1 98.56 253 MET B CA 1
ATOM 6319 C C . MET B 1 253 ? -11.68 -11.398 -12.188 1 98.56 253 MET B C 1
ATOM 6321 O O . MET B 1 253 ? -12.719 -12.047 -12.266 1 98.56 253 MET B O 1
ATOM 6325 N N . ILE B 1 254 ? -11.148 -10.797 -13.242 1 98.69 254 ILE B N 1
ATOM 6326 C CA . ILE B 1 254 ? -11.578 -11.07 -14.609 1 98.69 254 ILE B CA 1
ATOM 6327 C C . ILE B 1 254 ? -10.734 -12.188 -15.203 1 98.69 254 ILE B C 1
ATOM 6329 O O . ILE B 1 254 ? -9.547 -12 -15.484 1 98.69 254 ILE B O 1
ATOM 6333 N N . VAL B 1 255 ? -11.352 -13.305 -15.469 1 98.06 255 VAL B N 1
ATOM 6334 C CA . VAL B 1 255 ? -10.609 -14.523 -15.781 1 98.06 255 VAL B CA 1
ATOM 6335 C C . VAL B 1 255 ? -10.5 -14.68 -17.297 1 98.06 255 VAL B C 1
ATOM 6337 O O . VAL B 1 255 ? -11.492 -14.578 -18.016 1 98.06 255 VAL B O 1
ATOM 6340 N N . LEU B 1 256 ? -9.273 -14.891 -17.75 1 95.69 256 LEU B N 1
ATOM 6341 C CA . LEU B 1 256 ? -8.984 -15.281 -19.125 1 95.69 256 LEU B CA 1
ATOM 6342 C C . LEU B 1 256 ? -8.516 -16.734 -19.188 1 95.69 256 LEU B C 1
ATOM 6344 O O . LEU B 1 256 ? -7.629 -17.141 -18.438 1 95.69 256 LEU B O 1
ATOM 6348 N N . PRO B 1 257 ? -9.086 -17.5 -20.062 1 92.81 257 PRO B N 1
ATOM 6349 C CA . PRO B 1 257 ? -8.641 -18.891 -20.188 1 92.81 257 PRO B CA 1
ATOM 6350 C C . PRO B 1 257 ? -7.176 -19 -20.594 1 92.81 257 PRO B C 1
ATOM 6352 O O . PRO B 1 257 ? -6.469 -19.906 -20.125 1 92.81 257 PRO B O 1
ATOM 6355 N N . LYS B 1 258 ? -6.824 -18.094 -21.5 1 85.69 258 LYS B N 1
ATOM 6356 C CA . LYS B 1 258 ? -5.453 -17.969 -21.984 1 85.69 258 LYS B CA 1
ATOM 6357 C C . LYS B 1 258 ? -5.074 -16.5 -22.203 1 85.69 258 LYS B C 1
ATOM 6359 O O . LYS B 1 258 ? -5.922 -15.688 -22.578 1 85.69 258 LYS B O 1
ATOM 6364 N N . PHE B 1 259 ? -3.807 -16.281 -22.016 1 88.5 259 PHE B N 1
ATOM 6365 C CA . PHE B 1 259 ? -3.379 -14.891 -22.188 1 88.5 259 PHE B CA 1
ATOM 6366 C C . PHE B 1 259 ? -3.408 -14.492 -23.656 1 88.5 259 PHE B C 1
ATOM 6368 O O . PHE B 1 259 ? -2.898 -15.219 -24.516 1 88.5 259 PHE B O 1
ATOM 6375 N N . ASP B 1 260 ? -4.051 -13.484 -23.875 1 90.12 260 ASP B N 1
ATOM 6376 C CA . ASP B 1 260 ? -4.086 -12.742 -25.125 1 90.12 260 ASP B CA 1
ATOM 6377 C C . ASP B 1 260 ? -3.902 -11.25 -24.891 1 90.12 260 ASP B C 1
ATOM 6379 O O . ASP B 1 260 ? -4.727 -10.609 -24.234 1 90.12 260 ASP B O 1
ATOM 6383 N N . LEU B 1 261 ? -2.846 -10.711 -25.484 1 91.94 261 LEU B N 1
ATOM 6384 C CA . LEU B 1 261 ? -2.434 -9.359 -25.125 1 91.94 261 LEU B CA 1
ATOM 6385 C C . LEU B 1 261 ? -3.539 -8.352 -25.422 1 91.94 261 LEU B C 1
ATOM 6387 O O . LEU B 1 261 ? -3.889 -7.527 -24.578 1 91.94 261 LEU B O 1
ATOM 6391 N N . GLU B 1 262 ? -4.016 -8.391 -26.625 1 95.88 262 GLU B N 1
ATOM 6392 C CA . GLU B 1 262 ? -5.02 -7.391 -26.984 1 95.88 262 GLU B CA 1
ATOM 6393 C C . GLU B 1 262 ? -6.293 -7.559 -26.156 1 95.88 262 GLU B C 1
ATOM 6395 O O . GLU B 1 262 ? -6.883 -6.574 -25.719 1 95.88 262 GLU B O 1
ATOM 6400 N N . LYS B 1 263 ? -6.695 -8.781 -26.031 1 96.31 263 LYS B N 1
ATOM 6401 C CA . LYS B 1 263 ? -7.852 -9.039 -25.172 1 96.31 263 LYS B CA 1
ATOM 6402 C C . LYS B 1 263 ? -7.613 -8.531 -23.766 1 96.31 263 LYS B C 1
ATOM 6404 O O . LYS B 1 263 ? -8.508 -7.957 -23.141 1 96.31 263 LYS B O 1
ATOM 6409 N N . ALA B 1 264 ? -6.461 -8.789 -23.266 1 97.62 264 ALA B N 1
ATOM 6410 C CA . ALA B 1 264 ? -6.102 -8.312 -21.938 1 97.62 264 ALA B CA 1
ATOM 6411 C C . ALA B 1 264 ? -6.211 -6.793 -21.844 1 97.62 264 ALA B C 1
ATOM 6413 O O . ALA B 1 264 ? -6.785 -6.254 -20.906 1 97.62 264 ALA B O 1
ATOM 6414 N N . CYS B 1 265 ? -5.672 -6.105 -22.875 1 98.12 265 CYS B N 1
ATOM 6415 C CA . CYS B 1 265 ? -5.727 -4.648 -22.891 1 98.12 265 CYS B CA 1
ATOM 6416 C C . CYS B 1 265 ? -7.168 -4.16 -22.906 1 98.12 265 CYS B C 1
ATOM 6418 O O . CYS B 1 265 ? -7.516 -3.217 -22.188 1 98.12 265 CYS B O 1
ATOM 6420 N N . LYS B 1 266 ? -7.953 -4.812 -23.719 1 98 266 LYS B N 1
ATOM 6421 C CA . LYS B 1 266 ? -9.367 -4.461 -23.797 1 98 266 LYS B CA 1
ATOM 6422 C C . LYS B 1 266 ? -10.055 -4.617 -22.438 1 98 266 LYS B C 1
ATOM 6424 O O . LYS B 1 266 ? -10.828 -3.748 -22.031 1 98 266 LYS B O 1
ATOM 6429 N N . LEU B 1 267 ? -9.82 -5.672 -21.797 1 98.19 267 LEU B N 1
ATOM 6430 C CA . LEU B 1 267 ? -10.438 -5.949 -20.5 1 98.19 267 LEU B CA 1
ATOM 6431 C C . LEU B 1 267 ? -9.922 -4.988 -19.438 1 98.19 267 LEU B C 1
ATOM 6433 O O . LEU B 1 267 ? -10.672 -4.594 -18.547 1 98.19 267 LEU B O 1
ATOM 6437 N N . ILE B 1 268 ? -8.617 -4.633 -19.484 1 98.12 268 ILE B N 1
ATOM 6438 C CA . ILE B 1 268 ? -8.039 -3.668 -18.562 1 98.12 268 ILE B CA 1
ATOM 6439 C C . ILE B 1 268 ? -8.789 -2.344 -18.656 1 98.12 268 ILE B C 1
ATOM 6441 O O . ILE B 1 268 ? -9.195 -1.778 -17.641 1 98.12 268 ILE B O 1
ATOM 6445 N N . GLU B 1 269 ? -8.984 -1.918 -19.859 1 97.56 269 GLU B N 1
ATOM 6446 C CA . GLU B 1 269 ? -9.695 -0.661 -20.078 1 97.56 269 GLU B CA 1
ATOM 6447 C C . GLU B 1 269 ? -11.164 -0.777 -19.656 1 97.56 269 GLU B C 1
ATOM 6449 O O . GLU B 1 269 ? -11.68 0.071 -18.922 1 97.56 269 GLU B O 1
ATOM 6454 N N . LYS B 1 270 ? -11.82 -1.874 -20.062 1 97.44 270 LYS B N 1
ATOM 6455 C CA . LYS B 1 270 ? -13.25 -2.066 -19.828 1 97.44 270 LYS B CA 1
ATOM 6456 C C . LYS B 1 270 ? -13.555 -2.145 -18.328 1 97.44 270 LYS B C 1
ATOM 6458 O O . LYS B 1 270 ? -14.539 -1.561 -17.859 1 97.44 270 LYS B O 1
ATOM 6463 N N . HIS B 1 271 ? -12.727 -2.83 -17.594 1 97.12 271 HIS B N 1
ATOM 6464 C CA . HIS B 1 271 ? -13.047 -3.129 -16.203 1 97.12 271 HIS B CA 1
ATOM 6465 C C . HIS B 1 271 ? -12.211 -2.275 -15.242 1 97.12 271 HIS B C 1
ATOM 6467 O O . HIS B 1 271 ? -12.281 -2.453 -14.023 1 97.12 271 HIS B O 1
ATOM 6473 N N . SER B 1 272 ? -11.352 -1.388 -15.727 1 95.88 272 SER B N 1
ATOM 6474 C CA . SER B 1 272 ? -10.477 -0.557 -14.906 1 95.88 272 SER B CA 1
ATOM 6475 C C . SER B 1 272 ? -9.656 -1.405 -13.938 1 95.88 272 SER B C 1
ATOM 6477 O O . SER B 1 272 ? -9.672 -1.166 -12.727 1 95.88 272 SER B O 1
ATOM 6479 N N . ILE B 1 273 ? -8.945 -2.336 -14.539 1 98 273 ILE B N 1
ATOM 6480 C CA . ILE B 1 273 ? -8.086 -3.217 -13.758 1 98 273 ILE B CA 1
ATOM 6481 C C . ILE B 1 273 ? -7.059 -2.385 -12.992 1 98 273 ILE B C 1
ATOM 6483 O O . ILE B 1 273 ? -6.461 -1.458 -13.539 1 98 273 ILE B O 1
ATOM 6487 N N . THR B 1 274 ? -6.84 -2.746 -11.695 1 96.31 274 THR B N 1
ATOM 6488 C CA . THR B 1 274 ? -6.039 -1.858 -10.859 1 96.31 274 THR B CA 1
ATOM 6489 C C . THR B 1 274 ? -4.668 -2.469 -10.586 1 96.31 274 THR B C 1
ATOM 6491 O O . THR B 1 274 ? -3.719 -1.755 -10.25 1 96.31 274 THR B O 1
ATOM 6494 N N . PHE B 1 275 ? -4.559 -3.789 -10.609 1 96.56 275 PHE B N 1
ATOM 6495 C CA . PHE B 1 275 ? -3.277 -4.461 -10.43 1 96.56 275 PHE B CA 1
ATOM 6496 C C . PHE B 1 275 ? -3.25 -5.785 -11.18 1 96.56 275 PHE B C 1
ATOM 6498 O O . PHE B 1 275 ? -4.289 -6.273 -11.625 1 96.56 275 PHE B O 1
ATOM 6505 N N . MET B 1 276 ? -2.041 -6.379 -11.367 1 96.81 276 MET B N 1
ATOM 6506 C CA . MET B 1 276 ? -1.912 -7.648 -12.078 1 96.81 276 MET B CA 1
ATOM 6507 C C . MET B 1 276 ? -0.79 -8.492 -11.484 1 96.81 276 MET B C 1
ATOM 6509 O O . MET B 1 276 ? 0.227 -7.961 -11.047 1 96.81 276 MET B O 1
ATOM 6513 N N . TYR B 1 277 ? -1.006 -9.773 -11.484 1 96.25 277 TYR B N 1
ATOM 6514 C CA . TYR B 1 277 ? 0.036 -10.781 -11.312 1 96.25 277 TYR B CA 1
ATOM 6515 C C . TYR B 1 277 ? 0.379 -11.445 -12.641 1 96.25 277 TYR B C 1
ATOM 6517 O O . TYR B 1 277 ? -0.495 -12.008 -13.305 1 96.25 277 TYR B O 1
ATOM 6525 N N . VAL B 1 278 ? 1.686 -11.328 -12.992 1 94.94 278 VAL B N 1
ATOM 6526 C CA . VAL B 1 278 ? 2.02 -11.82 -14.328 1 94.94 278 VAL B CA 1
ATOM 6527 C C . VAL B 1 278 ? 3.4 -12.469 -14.305 1 94.94 278 VAL B C 1
ATOM 6529 O O . VAL B 1 278 ? 4.062 -12.5 -13.266 1 94.94 278 VAL B O 1
ATOM 6532 N N . ALA B 1 279 ? 3.758 -13.078 -15.469 1 88.12 279 ALA B N 1
ATOM 6533 C CA . ALA B 1 279 ? 5.109 -13.562 -15.727 1 88.12 279 ALA B CA 1
ATOM 6534 C C . ALA B 1 279 ? 5.879 -12.594 -16.625 1 88.12 279 ALA B C 1
ATOM 6536 O O . ALA B 1 279 ? 5.285 -11.734 -17.266 1 88.12 279 ALA B O 1
ATOM 6537 N N . PRO B 1 280 ? 7.172 -12.656 -16.688 1 84.69 280 PRO B N 1
ATOM 6538 C CA . PRO B 1 280 ? 8.023 -11.703 -17.406 1 84.69 280 PRO B CA 1
ATOM 6539 C C . PRO B 1 280 ? 7.629 -11.539 -18.875 1 84.69 280 PRO B C 1
ATOM 6541 O O . PRO B 1 280 ? 7.656 -10.422 -19.406 1 84.69 280 PRO B O 1
ATOM 6544 N N . PRO B 1 281 ? 7.121 -12.562 -19.562 1 79.56 281 PRO B N 1
ATOM 6545 C CA . PRO B 1 281 ? 6.738 -12.359 -20.953 1 79.56 281 PRO B CA 1
ATOM 6546 C C . PRO B 1 281 ? 5.602 -11.352 -21.125 1 79.56 281 PRO B C 1
ATOM 6548 O O . PRO B 1 281 ? 5.551 -10.625 -22.109 1 79.56 281 PRO B O 1
ATOM 6551 N N . ILE B 1 282 ? 4.711 -11.367 -20.156 1 88.81 282 ILE B N 1
ATOM 6552 C CA . ILE B 1 282 ? 3.615 -10.406 -20.203 1 88.81 282 ILE B CA 1
ATOM 6553 C C . ILE B 1 282 ? 4.152 -9 -19.953 1 88.81 282 ILE B C 1
ATOM 6555 O O . ILE B 1 282 ? 3.727 -8.039 -20.594 1 88.81 282 ILE B O 1
ATOM 6559 N N . VAL B 1 283 ? 5.121 -8.883 -19.062 1 90.31 283 VAL B N 1
ATOM 6560 C CA . VAL B 1 283 ? 5.781 -7.605 -18.797 1 90.31 283 VAL B CA 1
ATOM 6561 C C . VAL B 1 283 ? 6.461 -7.105 -20.078 1 90.31 283 VAL B C 1
ATOM 6563 O O . VAL B 1 283 ? 6.355 -5.926 -20.422 1 90.31 283 VAL B O 1
ATOM 6566 N N . LEU B 1 284 ? 7.09 -8.062 -20.75 1 82.25 284 LEU B N 1
ATOM 6567 C CA . LEU B 1 284 ? 7.75 -7.75 -22.016 1 82.25 284 LEU B CA 1
ATOM 6568 C C . LEU B 1 284 ? 6.75 -7.223 -23.047 1 82.25 284 LEU B C 1
ATOM 6570 O O . LEU B 1 284 ? 6.996 -6.203 -23.688 1 82.25 284 LEU B O 1
ATOM 6574 N N . ALA B 1 285 ? 5.656 -7.875 -23.172 1 85.44 285 ALA B N 1
ATOM 6575 C CA . ALA B 1 285 ? 4.625 -7.484 -24.125 1 85.44 285 ALA B CA 1
ATOM 6576 C C . ALA B 1 285 ? 4.07 -6.102 -23.797 1 85.44 285 ALA B C 1
ATOM 6578 O O . ALA B 1 285 ? 3.906 -5.266 -24.703 1 85.44 285 ALA B O 1
ATOM 6579 N N . LEU B 1 286 ? 3.82 -5.801 -22.531 1 91.31 286 LEU B N 1
ATOM 6580 C CA . LEU B 1 286 ? 3.305 -4.508 -22.094 1 91.31 286 LEU B CA 1
ATOM 6581 C C . LEU B 1 286 ? 4.305 -3.396 -22.391 1 91.31 286 LEU B C 1
ATOM 6583 O O . LEU B 1 286 ? 3.91 -2.283 -22.75 1 91.31 286 LEU B O 1
ATOM 6587 N N . GLY B 1 287 ? 5.52 -3.732 -22.266 1 88.94 287 GLY B N 1
ATOM 6588 C CA . GLY B 1 287 ? 6.566 -2.738 -22.453 1 88.94 287 GLY B CA 1
ATOM 6589 C C . GLY B 1 287 ? 6.852 -2.432 -23.906 1 88.94 287 GLY B C 1
ATOM 6590 O O . GLY B 1 287 ? 7.301 -1.331 -24.234 1 88.94 287 GLY B O 1
ATOM 6591 N N . LYS B 1 288 ? 6.523 -3.375 -24.812 1 80.81 288 LYS B N 1
ATOM 6592 C CA . LYS B 1 288 ? 7.102 -3.203 -26.141 1 80.81 288 LYS B CA 1
ATOM 6593 C C . LYS B 1 288 ? 6.031 -3.305 -27.219 1 80.81 288 LYS B C 1
ATOM 6595 O O . LYS B 1 288 ? 6.16 -2.699 -28.281 1 80.81 288 LYS B O 1
ATOM 6600 N N . HIS B 1 289 ? 5.004 -4.078 -27.047 1 85.94 289 HIS B N 1
ATOM 6601 C CA . HIS B 1 289 ? 4.066 -4.375 -28.125 1 85.94 289 HIS B CA 1
ATOM 6602 C C . HIS B 1 289 ? 3.207 -3.158 -28.453 1 85.94 289 HIS B C 1
ATOM 6604 O O . HIS B 1 289 ? 2.58 -2.574 -27.562 1 85.94 289 HIS B O 1
ATOM 6610 N N . PRO B 1 290 ? 2.98 -2.766 -29.609 1 91.06 290 PRO B N 1
ATOM 6611 C CA . PRO B 1 290 ? 2.291 -1.535 -30 1 91.06 290 PRO B CA 1
ATOM 6612 C C . PRO B 1 290 ? 0.799 -1.563 -29.672 1 91.06 290 PRO B C 1
ATOM 6614 O O . PRO B 1 290 ? 0.189 -0.511 -29.469 1 91.06 290 PRO B O 1
ATOM 6617 N N . VAL B 1 291 ? 0.236 -2.73 -29.625 1 93.56 291 VAL B N 1
ATOM 6618 C CA . VAL B 1 291 ? -1.204 -2.844 -29.422 1 93.56 291 VAL B CA 1
ATOM 6619 C C . VAL B 1 291 ? -1.589 -2.191 -28.094 1 93.56 291 VAL B C 1
ATOM 6621 O O . VAL B 1 291 ? -2.707 -1.693 -27.938 1 93.56 291 VAL B O 1
ATOM 6624 N N . VAL B 1 292 ? -0.661 -2.102 -27.188 1 95.94 292 VAL B N 1
ATOM 6625 C CA . VAL B 1 292 ? -0.908 -1.585 -25.844 1 95.94 292 VAL B CA 1
ATOM 6626 C C . VAL B 1 292 ? -1.315 -0.115 -25.922 1 95.94 292 VAL B C 1
ATOM 6628 O O . VAL B 1 292 ? -2.16 0.343 -25.156 1 95.94 292 VAL B O 1
ATOM 6631 N N . ASP B 1 293 ? -0.835 0.572 -26.906 1 95.44 293 ASP B N 1
ATOM 6632 C CA . ASP B 1 293 ? -1.061 2.008 -27.047 1 95.44 293 ASP B CA 1
ATOM 6633 C C . ASP B 1 293 ? -2.498 2.301 -27.469 1 95.44 293 ASP B C 1
ATOM 6635 O O . ASP B 1 293 ? -2.951 3.443 -27.406 1 95.44 293 ASP B O 1
ATOM 6639 N N . LYS B 1 294 ? -3.17 1.291 -27.922 1 96.56 294 LYS B N 1
ATOM 6640 C CA . LYS B 1 294 ? -4.539 1.466 -28.391 1 96.56 294 LYS B CA 1
ATOM 6641 C C . LYS B 1 294 ? -5.52 1.536 -27.234 1 96.56 294 LYS B C 1
ATOM 6643 O O . LYS B 1 294 ? -6.684 1.906 -27.406 1 96.56 294 LYS B O 1
ATOM 6648 N N . TYR B 1 295 ? -5.07 1.266 -26.078 1 97.44 295 TYR B N 1
ATOM 6649 C CA . TYR B 1 295 ? -5.98 1.135 -24.938 1 97.44 295 TYR B CA 1
ATOM 6650 C C . TYR B 1 295 ? -5.496 1.957 -23.75 1 97.44 295 TYR B C 1
ATOM 6652 O O . TYR B 1 295 ? -4.301 2.244 -23.641 1 97.44 295 TYR B O 1
ATOM 6660 N N . ASP B 1 296 ? -6.434 2.375 -22.875 1 96.25 296 ASP B N 1
ATOM 6661 C CA . ASP B 1 296 ? -6.098 3.113 -21.672 1 96.25 296 ASP B CA 1
ATOM 6662 C C . ASP B 1 296 ? -5.641 2.168 -20.562 1 96.25 296 ASP B C 1
ATOM 6664 O O . ASP B 1 296 ? -6.449 1.427 -19.984 1 96.25 296 ASP B O 1
ATOM 6668 N N . MET B 1 297 ? -4.395 2.24 -20.203 1 95.69 297 MET B N 1
ATOM 6669 C CA . MET B 1 297 ? -3.799 1.356 -19.203 1 95.69 297 MET B CA 1
ATOM 6670 C C . MET B 1 297 ? -3.639 2.076 -17.875 1 95.69 297 MET B C 1
ATOM 6672 O O . MET B 1 297 ? -3.064 1.525 -16.922 1 95.69 297 MET B O 1
ATOM 6676 N N . THR B 1 298 ? -4.199 3.271 -17.688 1 93 298 THR B N 1
ATOM 6677 C CA . THR B 1 298 ? -3.855 4.164 -16.578 1 93 298 THR B CA 1
ATOM 6678 C C . THR B 1 298 ? -4.484 3.676 -15.273 1 93 298 THR B C 1
ATOM 6680 O O . THR B 1 298 ? -4.109 4.133 -14.188 1 93 298 THR B O 1
ATOM 6683 N N . SER B 1 299 ? -5.43 2.711 -15.367 1 94.31 299 SER B N 1
ATOM 6684 C CA . SER B 1 299 ? -6.07 2.193 -14.164 1 94.31 299 SER B CA 1
ATOM 6685 C C . SER B 1 299 ? -5.125 1.292 -13.375 1 94.31 299 SER B C 1
ATOM 6687 O O . SER B 1 299 ? -5.332 1.057 -12.188 1 94.31 299 SER B O 1
ATOM 6689 N N . ILE B 1 300 ? -4.109 0.729 -14.023 1 96.19 300 ILE B N 1
ATOM 6690 C CA . ILE B 1 300 ? -3.195 -0.196 -13.367 1 96.19 300 ILE B CA 1
ATOM 6691 C C . ILE B 1 300 ? -2.256 0.579 -12.445 1 96.19 300 ILE B C 1
ATOM 6693 O O . ILE B 1 300 ? -1.53 1.469 -12.891 1 96.19 300 ILE B O 1
ATOM 6697 N N . ARG B 1 301 ? -2.266 0.168 -11.227 1 93.88 301 ARG B N 1
ATOM 6698 C CA . ARG B 1 301 ? -1.424 0.834 -10.234 1 93.88 301 ARG B CA 1
ATOM 6699 C C . ARG B 1 301 ? -0.062 0.156 -10.133 1 93.88 301 ARG B C 1
ATOM 6701 O O . ARG B 1 301 ? 0.964 0.828 -10 1 93.88 301 ARG B O 1
ATOM 6708 N N . TRP B 1 302 ? -0.051 -1.177 -10.133 1 94.31 302 TRP B N 1
ATOM 6709 C CA . TRP B 1 302 ? 1.199 -1.924 -10.062 1 94.31 302 TRP B CA 1
ATOM 6710 C C . TRP B 1 302 ? 1.041 -3.312 -10.68 1 94.31 302 TRP B C 1
ATOM 6712 O O . TRP B 1 302 ? -0.081 -3.783 -10.875 1 94.31 302 TRP B O 1
ATOM 6722 N N . ILE B 1 303 ? 2.143 -3.889 -11.055 1 95.5 303 ILE B N 1
ATOM 6723 C CA . ILE B 1 303 ? 2.242 -5.246 -11.578 1 95.5 303 ILE B CA 1
ATOM 6724 C C . ILE B 1 303 ? 3.236 -6.051 -10.75 1 95.5 303 ILE B C 1
ATOM 6726 O O . ILE B 1 303 ? 4.301 -5.547 -10.383 1 95.5 303 ILE B O 1
ATOM 6730 N N . ASN B 1 304 ? 2.869 -7.242 -10.391 1 95.94 304 ASN B N 1
ATOM 6731 C CA . ASN B 1 304 ? 3.789 -8.18 -9.758 1 95.94 304 ASN B CA 1
ATOM 6732 C C . ASN B 1 304 ? 4.234 -9.273 -10.727 1 95.94 304 ASN B C 1
ATOM 6734 O O . ASN B 1 304 ? 3.408 -10.039 -11.227 1 95.94 304 ASN B O 1
ATOM 6738 N N . SER B 1 305 ? 5.523 -9.281 -10.961 1 93.56 305 SER B N 1
ATOM 6739 C CA . SER B 1 305 ? 6.098 -10.305 -11.828 1 93.56 305 SER B CA 1
ATOM 6740 C C . SER B 1 305 ? 6.73 -11.43 -11.016 1 93.56 305 SER B C 1
ATOM 6742 O O . SER B 1 305 ? 7.43 -11.172 -10.031 1 93.56 305 SER B O 1
ATOM 6744 N N . GLY B 1 306 ? 6.383 -12.633 -11.336 1 90.31 306 GLY B N 1
ATOM 6745 C CA . GLY B 1 306 ? 6.969 -13.82 -10.727 1 90.31 306 GLY B CA 1
ATOM 6746 C C . GLY B 1 306 ? 7.16 -14.961 -11.695 1 90.31 306 GLY B C 1
ATOM 6747 O O . GLY B 1 306 ? 7.09 -14.773 -12.914 1 90.31 306 GLY B O 1
ATOM 6748 N N . ALA B 1 307 ? 7.535 -16.094 -11.242 1 80.12 307 ALA B N 1
ATOM 6749 C CA . ALA B 1 307 ? 7.676 -17.344 -11.992 1 80.12 307 ALA B CA 1
ATOM 6750 C C . ALA B 1 307 ? 9.047 -17.422 -12.656 1 80.12 307 ALA B C 1
ATOM 6752 O O . ALA B 1 307 ? 9.562 -18.516 -12.891 1 80.12 307 ALA B O 1
ATOM 6753 N N . ALA B 1 308 ? 9.57 -16.297 -13.078 1 75.88 308 ALA B N 1
ATOM 6754 C CA . ALA B 1 308 ? 10.906 -16.219 -13.672 1 75.88 308 ALA B CA 1
ATOM 6755 C C . ALA B 1 308 ? 11.562 -14.875 -13.352 1 75.88 308 ALA B C 1
ATOM 6757 O O . ALA B 1 308 ? 10.883 -13.906 -13 1 75.88 308 ALA B O 1
ATOM 6758 N N . PRO B 1 309 ? 12.891 -14.875 -13.438 1 75.88 309 PRO B N 1
ATOM 6759 C CA . PRO B 1 309 ? 13.578 -13.609 -13.18 1 75.88 309 PRO B CA 1
ATOM 6760 C C . PRO B 1 309 ? 13.18 -12.508 -14.164 1 75.88 309 PRO B C 1
ATOM 6762 O O . PRO B 1 309 ? 12.93 -12.781 -15.336 1 75.88 309 PRO B O 1
ATOM 6765 N N . LEU B 1 310 ? 13.07 -11.328 -13.672 1 81 310 LEU B N 1
ATOM 6766 C CA . LEU B 1 310 ? 12.734 -10.156 -14.477 1 81 310 LEU B CA 1
ATOM 6767 C C . LEU B 1 310 ? 13.875 -9.141 -14.461 1 81 310 LEU B C 1
ATOM 6769 O O . LEU B 1 310 ? 14.32 -8.719 -13.383 1 81 310 LEU B O 1
ATOM 6773 N N . GLY B 1 311 ? 14.367 -8.789 -15.648 1 79.69 311 GLY B N 1
ATOM 6774 C CA . GLY B 1 311 ? 15.445 -7.812 -15.734 1 79.69 311 GLY B CA 1
ATOM 6775 C C . GLY B 1 311 ? 14.977 -6.391 -15.492 1 79.69 311 GLY B C 1
ATOM 6776 O O . GLY B 1 311 ? 13.844 -6.035 -15.828 1 79.69 311 GLY B O 1
ATOM 6777 N N . VAL B 1 312 ? 15.875 -5.562 -15.047 1 84.31 312 VAL B N 1
ATOM 6778 C CA . VAL B 1 312 ? 15.586 -4.176 -14.695 1 84.31 312 VAL B CA 1
ATOM 6779 C C . VAL B 1 312 ? 15.203 -3.393 -15.953 1 84.31 312 VAL B C 1
ATOM 6781 O O . VAL B 1 312 ? 14.359 -2.498 -15.898 1 84.31 312 VAL B O 1
ATOM 6784 N N . ASP B 1 313 ? 15.742 -3.756 -17.047 1 77.75 313 ASP B N 1
ATOM 6785 C CA . ASP B 1 313 ? 15.5 -3.039 -18.297 1 77.75 313 ASP B CA 1
ATOM 6786 C C . ASP B 1 313 ? 14.023 -3.115 -18.688 1 77.75 313 ASP B C 1
ATOM 6788 O O . ASP B 1 313 ? 13.461 -2.141 -19.203 1 77.75 313 ASP B O 1
ATOM 6792 N N . LEU B 1 314 ? 13.461 -4.246 -18.5 1 81.19 314 LEU B N 1
ATOM 6793 C CA . LEU B 1 314 ? 12.047 -4.398 -18.844 1 81.19 314 LEU B CA 1
ATOM 6794 C C . LEU B 1 314 ? 11.172 -3.588 -17.891 1 81.19 314 LEU B C 1
ATOM 6796 O O . LEU B 1 314 ? 10.156 -3.029 -18.297 1 81.19 314 LEU B O 1
ATOM 6800 N N . VAL B 1 315 ? 11.57 -3.557 -16.641 1 89.81 315 VAL B N 1
ATOM 6801 C CA . VAL B 1 315 ? 10.875 -2.748 -15.641 1 89.81 315 VAL B CA 1
ATOM 6802 C C . VAL B 1 315 ? 10.906 -1.278 -16.047 1 89.81 315 VAL B C 1
ATOM 6804 O O . VAL B 1 315 ? 9.883 -0.598 -16.031 1 89.81 315 VAL B O 1
ATOM 6807 N N . GLU B 1 316 ? 12.039 -0.843 -16.516 1 86.56 316 GLU B N 1
ATOM 6808 C CA . GLU B 1 316 ? 12.211 0.538 -16.953 1 86.56 316 GLU B CA 1
ATOM 6809 C C . GLU B 1 316 ? 11.383 0.83 -18.203 1 86.56 316 GLU B C 1
ATOM 6811 O O . GLU B 1 316 ? 10.797 1.908 -18.328 1 86.56 316 GLU B O 1
ATOM 6816 N N . ALA B 1 317 ? 11.367 -0.165 -19.094 1 85.12 317 ALA B N 1
ATOM 6817 C CA . ALA B 1 317 ? 10.609 0.006 -20.328 1 85.12 317 ALA B CA 1
ATOM 6818 C C . ALA B 1 317 ? 9.125 0.199 -20.031 1 85.12 317 ALA B C 1
ATOM 6820 O O . ALA B 1 317 ? 8.477 1.088 -20.594 1 85.12 317 ALA B O 1
ATOM 6821 N N . VAL B 1 318 ? 8.602 -0.606 -19.156 1 92.69 318 VAL B N 1
ATOM 6822 C CA . VAL B 1 318 ? 7.191 -0.5 -18.797 1 92.69 318 VAL B CA 1
ATOM 6823 C C . VAL B 1 318 ? 6.941 0.829 -18.078 1 92.69 318 VAL B C 1
ATOM 6825 O O . VAL B 1 318 ? 5.945 1.505 -18.344 1 92.69 318 VAL B O 1
ATOM 6828 N N . TRP B 1 319 ? 7.863 1.185 -17.25 1 91.19 319 TRP B N 1
ATOM 6829 C CA . TRP B 1 319 ? 7.742 2.447 -16.516 1 91.19 319 TRP B CA 1
ATOM 6830 C C . TRP B 1 319 ? 7.727 3.627 -17.484 1 91.19 319 TRP B C 1
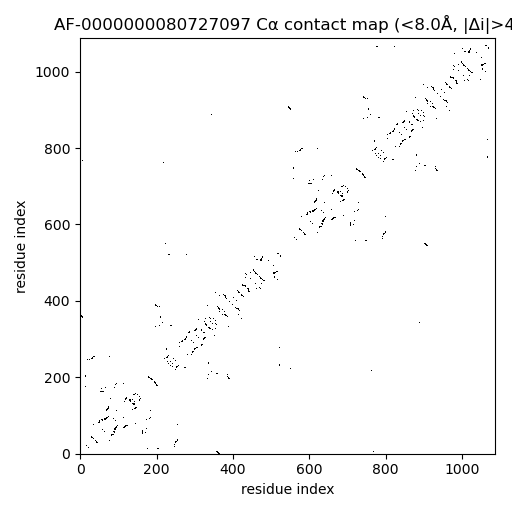ATOM 6832 O O . TRP B 1 319 ? 6.844 4.484 -17.422 1 91.19 319 TRP B O 1
ATOM 6842 N N . LYS B 1 320 ? 8.664 3.705 -18.359 1 88.44 320 LYS B N 1
ATOM 6843 C CA . LYS B 1 320 ? 8.789 4.809 -19.312 1 88.44 320 LYS B CA 1
ATOM 6844 C C . LYS B 1 320 ? 7.547 4.922 -20.188 1 88.44 320 LYS B C 1
ATOM 6846 O O . LYS B 1 320 ? 7.09 6.027 -20.484 1 88.44 320 LYS B O 1
ATOM 6851 N N . ARG B 1 321 ? 7.004 3.752 -20.5 1 89.88 321 ARG B N 1
ATOM 6852 C CA . ARG B 1 321 ? 5.91 3.719 -21.469 1 89.88 321 ARG B CA 1
ATOM 6853 C C . ARG B 1 321 ? 4.566 3.934 -20.781 1 89.88 321 ARG B C 1
ATOM 6855 O O . ARG B 1 321 ? 3.723 4.68 -21.281 1 89.88 321 ARG B O 1
ATOM 6862 N N . LEU B 1 322 ? 4.375 3.312 -19.641 1 93.62 322 LEU B N 1
ATOM 6863 C CA . LEU B 1 322 ? 3.035 3.207 -19.078 1 93.62 322 LEU B CA 1
ATOM 6864 C C . LEU B 1 322 ? 2.984 3.822 -17.672 1 93.62 322 LEU B C 1
ATOM 6866 O O . LEU B 1 322 ? 1.905 3.971 -17.094 1 93.62 322 LEU B O 1
ATOM 6870 N N . SER B 1 323 ? 4.125 4.191 -17.062 1 91.44 323 SER B N 1
ATOM 6871 C CA . SER B 1 323 ? 4.219 4.695 -15.688 1 91.44 323 SER B CA 1
ATOM 6872 C C . SER B 1 323 ? 3.592 3.721 -14.695 1 91.44 323 SER B C 1
ATOM 6874 O O . SER B 1 323 ? 2.828 4.129 -13.82 1 91.44 323 SER B O 1
ATOM 6876 N N . ILE B 1 324 ? 3.838 2.451 -14.953 1 93.06 324 ILE B N 1
ATOM 6877 C CA . ILE B 1 324 ? 3.389 1.388 -14.055 1 93.06 324 ILE B CA 1
ATOM 6878 C C . ILE B 1 324 ? 4.594 0.739 -13.383 1 93.06 324 ILE B C 1
ATOM 6880 O O . ILE B 1 324 ? 5.543 0.331 -14.047 1 93.06 324 ILE B O 1
ATOM 6884 N N . GLY B 1 325 ? 4.52 0.753 -12.094 1 92.38 325 GLY B N 1
ATOM 6885 C CA . GLY B 1 325 ? 5.566 0.061 -11.359 1 92.38 325 GLY B CA 1
ATOM 6886 C C . GLY B 1 325 ? 5.465 -1.449 -11.453 1 92.38 325 GLY B C 1
ATOM 6887 O O . GLY B 1 325 ? 4.375 -2.012 -11.336 1 92.38 325 GLY B O 1
ATOM 6888 N N . VAL B 1 326 ? 6.582 -2.102 -11.734 1 93.56 326 VAL B N 1
ATOM 6889 C CA . VAL B 1 326 ? 6.648 -3.559 -11.773 1 93.56 326 VAL B CA 1
ATOM 6890 C C . VAL B 1 326 ? 7.504 -4.066 -10.609 1 93.56 326 VAL B C 1
ATOM 6892 O O . VAL B 1 326 ? 8.695 -3.752 -10.531 1 93.56 326 VAL B O 1
ATOM 6895 N N . LYS B 1 327 ? 6.867 -4.727 -9.727 1 94.88 327 LYS B N 1
ATOM 6896 C CA . LYS B 1 327 ? 7.594 -5.383 -8.641 1 94.88 327 LYS B CA 1
ATOM 6897 C C . LYS B 1 327 ? 7.727 -6.883 -8.898 1 94.88 327 LYS B C 1
ATOM 6899 O O . LYS B 1 327 ? 7.148 -7.406 -9.852 1 94.88 327 LYS B O 1
ATOM 6904 N N . GLN B 1 328 ? 8.57 -7.523 -8.047 1 94.19 328 GLN B N 1
ATOM 6905 C CA . GLN B 1 328 ? 8.805 -8.953 -8.242 1 94.19 328 GLN B CA 1
ATOM 6906 C C . GLN B 1 328 ? 8.523 -9.734 -6.965 1 94.19 328 GLN B C 1
ATOM 6908 O O . GLN B 1 328 ? 8.477 -9.164 -5.875 1 94.19 328 GLN B O 1
ATOM 6913 N N . GLY B 1 329 ? 8.234 -10.969 -7.078 1 94.5 329 GLY B N 1
ATOM 6914 C CA . GLY B 1 329 ? 8.148 -11.977 -6.035 1 94.5 329 GLY B CA 1
ATOM 6915 C C . GLY B 1 329 ? 8.82 -13.281 -6.418 1 94.5 329 GLY B C 1
ATOM 6916 O O . GLY B 1 329 ? 9.117 -13.516 -7.594 1 94.5 329 GLY B O 1
ATOM 6917 N N . TYR B 1 330 ? 9.133 -14.047 -5.426 1 95.56 330 TYR B N 1
ATOM 6918 C CA . TYR B 1 330 ? 9.781 -15.336 -5.613 1 95.56 330 TYR B CA 1
ATOM 6919 C C . TYR B 1 330 ? 9.094 -16.422 -4.797 1 95.56 330 TYR B C 1
ATOM 6921 O O . TYR B 1 330 ? 8.641 -16.172 -3.678 1 95.56 330 TYR B O 1
ATOM 6929 N N . GLY B 1 331 ? 9.008 -17.484 -5.371 1 94.56 331 GLY B N 1
ATOM 6930 C CA . GLY B 1 331 ? 8.453 -18.672 -4.738 1 94.56 331 GLY B CA 1
ATOM 6931 C C . GLY B 1 331 ? 8.523 -19.906 -5.613 1 94.56 331 GLY B C 1
ATOM 6932 O O . GLY B 1 331 ? 8.992 -19.844 -6.754 1 94.56 331 GLY B O 1
ATOM 6933 N N . LEU B 1 332 ? 8.164 -20.984 -5.051 1 94 332 LEU B N 1
ATOM 6934 C CA . LEU B 1 332 ? 8.164 -22.297 -5.688 1 94 332 LEU B CA 1
ATOM 6935 C C . LEU B 1 332 ? 6.898 -23.062 -5.336 1 94 332 LEU B C 1
ATOM 6937 O O . LEU B 1 332 ? 6.227 -22.75 -4.348 1 94 332 LEU B O 1
ATOM 6941 N N . SER B 1 333 ? 6.578 -24.031 -6.23 1 94.56 333 SER B N 1
ATOM 6942 C CA . SER B 1 333 ? 5.477 -24.906 -5.848 1 94.56 333 SER B CA 1
ATOM 6943 C C . SER B 1 333 ? 5.688 -25.484 -4.449 1 94.56 333 SER B C 1
ATOM 6945 O O . SER B 1 333 ? 4.738 -25.594 -3.668 1 94.56 333 SER B O 1
ATOM 6947 N N . GLU B 1 334 ? 6.914 -25.766 -4.102 1 97 334 GLU B N 1
ATOM 6948 C CA . GLU B 1 334 ? 7.309 -26.406 -2.857 1 97 334 GLU B CA 1
ATOM 6949 C C . GLU B 1 334 ? 7.137 -25.469 -1.665 1 97 334 GLU B C 1
ATOM 6951 O O . GLU B 1 334 ? 7.219 -25.906 -0.513 1 97 334 GLU B O 1
ATOM 6956 N N . THR B 1 335 ? 6.902 -24.188 -1.92 1 97.94 335 THR B N 1
ATOM 6957 C CA . THR B 1 335 ? 6.738 -23.25 -0.821 1 97.94 335 THR B CA 1
ATOM 6958 C C . THR B 1 335 ? 5.324 -22.672 -0.813 1 97.94 335 THR B C 1
ATOM 6960 O O . THR B 1 335 ? 5.074 -21.641 -0.184 1 97.94 335 THR B O 1
ATOM 6963 N N . SER B 1 336 ? 4.379 -23.031 -1.646 1 97.19 336 SER B N 1
ATOM 6964 C CA . SER B 1 336 ? 2.924 -22.938 -1.574 1 97.19 336 SER B CA 1
ATOM 6965 C C . SER B 1 336 ? 2.434 -21.547 -1.986 1 97.19 336 SER B C 1
ATOM 6967 O O . SER B 1 336 ? 1.305 -21.172 -1.676 1 97.19 336 SER B O 1
ATOM 6969 N N . PRO B 1 337 ? 3.002 -20.531 -2.604 1 96.06 337 PRO B N 1
ATOM 6970 C CA . PRO B 1 337 ? 4.355 -20.641 -3.156 1 96.06 337 PRO B CA 1
ATOM 6971 C C . PRO B 1 337 ? 5.266 -19.5 -2.703 1 96.06 337 PRO B C 1
ATOM 6973 O O . PRO B 1 337 ? 6.484 -19.562 -2.883 1 96.06 337 PRO B O 1
ATOM 6976 N N . VAL B 1 338 ? 4.812 -18.484 -2.074 1 97.81 338 VAL B N 1
ATOM 6977 C CA . VAL B 1 338 ? 5.535 -17.234 -1.94 1 97.81 338 VAL B CA 1
ATOM 6978 C C . VAL B 1 338 ? 6.484 -17.297 -0.746 1 97.81 338 VAL B C 1
ATOM 6980 O O . VAL B 1 338 ? 6.062 -17.609 0.372 1 97.81 338 VAL B O 1
ATOM 6983 N N . THR B 1 339 ? 7.75 -17.031 -1.042 1 97.94 339 THR B N 1
ATOM 6984 C CA . THR B 1 339 ? 8.695 -16.906 0.061 1 97.94 339 THR B CA 1
ATOM 6985 C C . THR B 1 339 ? 9.203 -15.469 0.176 1 97.94 339 THR B C 1
ATOM 6987 O O . THR B 1 339 ? 9.586 -15.023 1.261 1 97.94 339 THR B O 1
ATOM 6990 N N . HIS B 1 340 ? 9.273 -14.781 -0.97 1 96.94 340 HIS B N 1
ATOM 6991 C CA . HIS B 1 340 ? 9.766 -13.406 -1.025 1 96.94 340 HIS B CA 1
ATOM 6992 C C . HIS B 1 340 ? 8.82 -12.523 -1.836 1 96.94 340 HIS B C 1
ATOM 6994 O O . HIS B 1 340 ? 8.227 -12.977 -2.818 1 96.94 340 HIS B O 1
ATOM 7000 N N . SER B 1 341 ? 8.742 -11.266 -1.458 1 95.44 341 SER B N 1
ATOM 7001 C CA . SER B 1 341 ? 7.973 -10.305 -2.236 1 95.44 341 SER B CA 1
ATOM 7002 C C . SER B 1 341 ? 8.477 -8.883 -2.014 1 95.44 341 SER B C 1
ATOM 7004 O O . SER B 1 341 ? 8.828 -8.508 -0.892 1 95.44 341 SER B O 1
ATOM 7006 N N . GLN B 1 342 ? 8.539 -8.164 -3.076 1 93.56 342 GLN B N 1
ATOM 7007 C CA . GLN B 1 342 ? 8.711 -6.719 -2.955 1 93.56 342 GLN B CA 1
ATOM 7008 C C . GLN B 1 342 ? 7.422 -6.047 -2.479 1 93.56 342 GLN B C 1
ATOM 7010 O O . GLN B 1 342 ? 6.324 -6.52 -2.777 1 93.56 342 GLN B O 1
ATOM 7015 N N . LEU B 1 343 ? 7.527 -4.965 -1.78 1 91 343 LEU B N 1
ATOM 7016 C CA . LEU B 1 343 ? 6.367 -4.168 -1.403 1 91 343 LEU B CA 1
ATOM 7017 C C . LEU B 1 343 ? 5.922 -3.277 -2.557 1 91 343 LEU B C 1
ATOM 7019 O O . LEU B 1 343 ? 6.742 -2.855 -3.375 1 91 343 LEU B O 1
ATOM 7023 N N . THR B 1 344 ? 4.672 -2.994 -2.578 1 89.25 344 THR B N 1
ATOM 7024 C CA . THR B 1 344 ? 4.113 -2.213 -3.676 1 89.25 344 THR B CA 1
ATOM 7025 C C . THR B 1 344 ? 4.641 -0.78 -3.643 1 89.25 344 THR B C 1
ATOM 7027 O O . THR B 1 344 ? 4.754 -0.13 -4.684 1 89.25 344 THR B O 1
ATOM 7030 N N . ASP B 1 345 ? 5.004 -0.317 -2.465 1 86.19 345 ASP B N 1
ATOM 7031 C CA . ASP B 1 345 ? 5.43 1.072 -2.32 1 86.19 345 ASP B CA 1
ATOM 7032 C C . ASP B 1 345 ? 6.949 1.188 -2.352 1 86.19 345 ASP B C 1
ATOM 7034 O O . ASP B 1 345 ? 7.504 2.258 -2.09 1 86.19 345 ASP B O 1
ATOM 7038 N N . GLU B 1 346 ? 7.727 0.108 -2.668 1 82.12 346 GLU B N 1
ATOM 7039 C CA . GLU B 1 346 ? 9.18 0.143 -2.797 1 82.12 346 GLU B CA 1
ATOM 7040 C C . GLU B 1 346 ? 9.641 -0.569 -4.066 1 82.12 346 GLU B C 1
ATOM 7042 O O . GLU B 1 346 ? 10.766 -1.064 -4.133 1 82.12 346 GLU B O 1
ATOM 7047 N N . TRP B 1 347 ? 8.812 -0.624 -4.996 1 77.81 347 TRP B N 1
ATOM 7048 C CA . TRP B 1 347 ? 9.039 -1.466 -6.168 1 77.81 347 TRP B CA 1
ATOM 7049 C C . TRP B 1 347 ? 10.312 -1.062 -6.898 1 77.81 347 TRP B C 1
ATOM 7051 O O . TRP B 1 347 ? 11.016 -1.912 -7.453 1 77.81 347 TRP B O 1
ATOM 7061 N N . TRP B 1 348 ? 10.672 0.257 -6.82 1 80.5 348 TRP B N 1
ATOM 7062 C CA . TRP B 1 348 ? 11.781 0.755 -7.625 1 80.5 348 TRP B CA 1
ATOM 7063 C C . TRP B 1 348 ? 13.094 0.659 -6.859 1 80.5 348 TRP B C 1
ATOM 7065 O O . TRP B 1 348 ? 14.156 0.476 -7.457 1 80.5 348 TRP B O 1
ATOM 7075 N N . LYS B 1 349 ? 13.094 0.767 -5.605 1 83.94 349 LYS B N 1
ATOM 7076 C CA . LYS B 1 349 ? 14.273 0.987 -4.785 1 83.94 349 LYS B CA 1
ATOM 7077 C C . LYS B 1 349 ? 15.227 -0.202 -4.863 1 83.94 349 LYS B C 1
ATOM 7079 O O . LYS B 1 349 ? 16.453 -0.027 -4.875 1 83.94 349 LYS B O 1
ATOM 7084 N N . PHE B 1 350 ? 14.711 -1.389 -4.992 1 88.25 350 PHE B N 1
ATOM 7085 C CA . PHE B 1 350 ? 15.523 -2.598 -5.023 1 88.25 350 PHE B CA 1
ATOM 7086 C C . PHE B 1 350 ? 15.25 -3.406 -6.285 1 88.25 350 PHE B C 1
ATOM 7088 O O . PHE B 1 350 ? 14.984 -4.609 -6.211 1 88.25 350 PHE B O 1
ATOM 7095 N N . GLN B 1 351 ? 15.422 -2.609 -7.395 1 85.88 351 GLN B N 1
ATOM 7096 C CA . GLN B 1 351 ? 15.102 -3.264 -8.656 1 85.88 351 GLN B CA 1
ATOM 7097 C C . GLN B 1 351 ? 16.016 -4.453 -8.914 1 85.88 351 GLN B C 1
ATOM 7099 O O . GLN B 1 351 ? 17.219 -4.387 -8.625 1 85.88 351 GLN B O 1
ATOM 7104 N N . GLY B 1 352 ? 15.469 -5.473 -9.461 1 84.69 352 GLY B N 1
ATOM 7105 C CA . GLY B 1 352 ? 16.172 -6.727 -9.672 1 84.69 352 GLY B CA 1
ATOM 7106 C C . GLY B 1 352 ? 15.992 -7.715 -8.539 1 84.69 352 GLY B C 1
ATOM 7107 O O . GLY B 1 352 ? 16.25 -8.906 -8.695 1 84.69 352 GLY B O 1
ATOM 7108 N N . SER B 1 353 ? 15.641 -7.145 -7.406 1 92.5 353 SER B N 1
ATOM 7109 C CA . SER B 1 353 ? 15.391 -7.988 -6.242 1 92.5 353 SER B CA 1
ATOM 7110 C C . SER B 1 353 ? 14.031 -8.672 -6.34 1 92.5 353 SER B C 1
ATOM 7112 O O . SER B 1 353 ? 13.148 -8.219 -7.074 1 92.5 353 SER B O 1
ATOM 7114 N N . VAL B 1 354 ? 13.977 -9.781 -5.621 1 94.5 354 VAL B N 1
ATOM 7115 C CA . VAL B 1 354 ? 12.672 -10.438 -5.504 1 94.5 354 VAL B CA 1
ATOM 7116 C C . VAL B 1 354 ? 12.016 -10.039 -4.184 1 94.5 354 VAL B C 1
ATOM 7118 O O . VAL B 1 354 ? 10.961 -10.57 -3.828 1 94.5 354 VAL B O 1
ATOM 7121 N N . GLY B 1 355 ? 12.641 -9.164 -3.479 1 94.44 355 GLY B N 1
ATOM 7122 C CA . GLY B 1 355 ? 12.031 -8.602 -2.283 1 94.44 355 GLY B CA 1
ATOM 7123 C C . GLY B 1 355 ? 12.523 -9.25 -1.002 1 94.44 355 GLY B C 1
ATOM 7124 O O . GLY B 1 355 ? 13.664 -9.695 -0.926 1 94.44 355 GLY B O 1
ATOM 7125 N N . ARG B 1 356 ? 11.711 -9.148 0.028 1 93.81 356 ARG B N 1
ATOM 7126 C CA . ARG B 1 356 ? 12.023 -9.617 1.376 1 93.81 356 ARG B CA 1
ATOM 7127 C C . ARG B 1 356 ? 11.266 -10.891 1.706 1 93.81 356 ARG B C 1
ATOM 7129 O O . ARG B 1 356 ? 10.328 -11.266 0.992 1 93.81 356 ARG B O 1
ATOM 7136 N N . LEU B 1 357 ? 11.711 -11.508 2.777 1 97 357 LEU B N 1
ATOM 7137 C CA . LEU B 1 357 ? 11.047 -12.719 3.25 1 97 357 LEU B CA 1
ATOM 7138 C C . LEU B 1 357 ? 9.648 -12.398 3.773 1 97 357 LEU B C 1
ATOM 7140 O O . LEU B 1 357 ? 9.453 -11.406 4.48 1 97 357 LEU B O 1
ATOM 7144 N N . VAL B 1 358 ? 8.68 -13.195 3.359 1 96.75 358 VAL B N 1
ATOM 7145 C CA . VAL B 1 358 ? 7.348 -13.062 3.936 1 96.75 358 VAL B CA 1
ATOM 7146 C C . VAL B 1 358 ? 7.371 -13.484 5.402 1 96.75 358 VAL B C 1
ATOM 7148 O O . VAL B 1 358 ? 8.305 -14.156 5.844 1 96.75 358 VAL B O 1
ATOM 7151 N N . PRO B 1 359 ? 6.328 -13.242 6.172 1 95.94 359 PRO B N 1
ATOM 7152 C CA . PRO B 1 359 ? 6.316 -13.547 7.605 1 95.94 359 PRO B CA 1
ATOM 7153 C C . PRO B 1 359 ? 6.582 -15.023 7.902 1 95.94 359 PRO B C 1
ATOM 7155 O O . PRO B 1 359 ? 6.07 -15.898 7.199 1 95.94 359 PRO B O 1
ATOM 7158 N N . LEU B 1 360 ? 7.398 -15.312 8.883 1 96.5 360 LEU B N 1
ATOM 7159 C CA . LEU B 1 360 ? 7.637 -16.609 9.484 1 96.5 360 LEU B CA 1
ATOM 7160 C C . LEU B 1 360 ? 8.461 -17.5 8.555 1 96.5 360 LEU B C 1
ATOM 7162 O O . LEU B 1 360 ? 8.594 -18.703 8.789 1 96.5 360 LEU B O 1
ATOM 7166 N N . VAL B 1 361 ? 9.008 -16.938 7.473 1 97.69 361 VAL B N 1
ATOM 7167 C CA . VAL B 1 361 ? 9.961 -17.641 6.637 1 97.69 361 VAL B CA 1
ATOM 7168 C C . VAL B 1 361 ? 11.383 -17.234 7.004 1 97.69 361 VAL B C 1
ATOM 7170 O O . VAL B 1 361 ? 11.641 -16.062 7.301 1 97.69 361 VAL B O 1
ATOM 7173 N N . GLU B 1 362 ? 12.25 -18.203 7.027 1 97.75 362 GLU B N 1
ATOM 7174 C CA . GLU B 1 362 ? 13.688 -18 7.184 1 97.75 362 GLU B CA 1
ATOM 7175 C C . GLU B 1 362 ? 14.453 -18.484 5.953 1 97.75 362 GLU B C 1
ATOM 7177 O O . GLU B 1 362 ? 14 -19.391 5.254 1 97.75 362 GLU B O 1
ATOM 7182 N N . ALA B 1 363 ? 15.531 -17.797 5.758 1 97.94 363 ALA B N 1
ATOM 7183 C CA . ALA B 1 363 ? 16.375 -18.219 4.641 1 97.94 363 ALA B CA 1
ATOM 7184 C C . ALA B 1 363 ? 17.844 -18.188 5.023 1 97.94 363 ALA B C 1
ATOM 7186 O O . ALA B 1 363 ? 18.25 -17.422 5.895 1 97.94 363 ALA B O 1
ATOM 7187 N N . LYS B 1 364 ? 18.594 -19.016 4.512 1 96.56 364 LYS B N 1
ATOM 7188 C CA . LYS B 1 364 ? 20.062 -18.906 4.562 1 96.56 364 LYS B CA 1
ATOM 7189 C C . LYS B 1 364 ? 20.672 -19.203 3.197 1 96.56 364 LYS B C 1
ATOM 7191 O O . LYS B 1 364 ? 20.031 -19.797 2.332 1 96.56 364 LYS B O 1
ATOM 7196 N N . ILE B 1 365 ? 21.797 -18.703 3.01 1 96.25 365 ILE B N 1
ATOM 7197 C CA . ILE B 1 365 ? 22.562 -18.859 1.778 1 96.25 365 ILE B CA 1
ATOM 7198 C C . ILE B 1 365 ? 23.781 -19.734 2.047 1 96.25 365 ILE B C 1
ATOM 7200 O O . ILE B 1 365 ? 24.547 -19.453 2.979 1 96.25 365 ILE B O 1
ATOM 7204 N N . VAL B 1 366 ? 23.969 -20.719 1.22 1 95.69 366 VAL B N 1
ATOM 7205 C CA . VAL B 1 366 ? 25.062 -21.641 1.484 1 95.69 366 VAL B CA 1
ATOM 7206 C C . VAL B 1 366 ? 25.891 -21.844 0.217 1 95.69 366 VAL B C 1
ATOM 7208 O O . VAL B 1 366 ? 25.391 -21.656 -0.895 1 95.69 366 VAL B O 1
ATOM 7211 N N . ASP B 1 367 ? 27.094 -22.172 0.42 1 92.31 367 ASP B N 1
ATOM 7212 C CA . ASP B 1 367 ? 27.953 -22.484 -0.717 1 92.31 367 ASP B CA 1
ATOM 7213 C C . ASP B 1 367 ? 27.797 -23.938 -1.135 1 92.31 367 ASP B C 1
ATOM 7215 O O . ASP B 1 367 ? 26.875 -24.625 -0.688 1 92.31 367 ASP B O 1
ATOM 7219 N N . GLU B 1 368 ? 28.594 -24.422 -2.045 1 85.88 368 GLU B N 1
ATOM 7220 C CA . GLU B 1 368 ? 28.484 -25.766 -2.611 1 85.88 368 GLU B CA 1
ATOM 7221 C C . GLU B 1 368 ? 28.719 -26.844 -1.545 1 85.88 368 GLU B C 1
ATOM 7223 O O . GLU B 1 368 ? 28.25 -27.969 -1.68 1 85.88 368 GLU B O 1
ATOM 7228 N N . ASN B 1 369 ? 29.453 -26.422 -0.463 1 89.12 369 ASN B N 1
ATOM 7229 C CA . ASN B 1 369 ? 29.766 -27.359 0.603 1 89.12 369 ASN B CA 1
ATOM 7230 C C . ASN B 1 369 ? 28.766 -27.266 1.75 1 89.12 369 ASN B C 1
ATOM 7232 O O . ASN B 1 369 ? 28.938 -27.922 2.783 1 89.12 369 ASN B O 1
ATOM 7236 N N . GLY B 1 370 ? 27.812 -26.422 1.547 1 91 370 GLY B N 1
ATOM 7237 C CA . GLY B 1 370 ? 26.797 -26.281 2.572 1 91 370 GLY B CA 1
ATOM 7238 C C . GLY B 1 370 ? 27.141 -25.266 3.639 1 91 370 GLY B C 1
ATOM 7239 O O . GLY B 1 370 ? 26.422 -25.125 4.633 1 91 370 GLY B O 1
ATOM 7240 N N . LYS B 1 371 ? 28.25 -24.609 3.475 1 93.44 371 LYS B N 1
ATOM 7241 C CA . LYS B 1 371 ? 28.641 -23.594 4.441 1 93.44 371 LYS B CA 1
ATOM 7242 C C . LYS B 1 371 ? 27.844 -22.297 4.246 1 93.44 371 LYS B C 1
ATOM 7244 O O . LYS B 1 371 ? 27.672 -21.828 3.119 1 93.44 371 LYS B O 1
ATOM 7249 N N . GLU B 1 372 ? 27.406 -21.828 5.355 1 95.56 372 GLU B N 1
ATOM 7250 C CA . GLU B 1 372 ? 26.641 -20.578 5.312 1 95.56 372 GLU B CA 1
ATOM 7251 C C . GLU B 1 372 ? 27.5 -19.406 4.84 1 95.56 372 GLU B C 1
ATOM 7253 O O . GLU B 1 372 ? 28.656 -19.281 5.25 1 95.56 372 GLU B O 1
ATOM 7258 N N . LEU B 1 373 ? 26.938 -18.594 4.023 1 95.06 373 LEU B N 1
ATOM 7259 C CA . LEU B 1 373 ? 27.609 -17.406 3.48 1 95.06 373 LEU B CA 1
ATOM 7260 C C . LEU B 1 373 ? 27.031 -16.141 4.086 1 95.06 373 LEU B C 1
ATOM 7262 O O . LEU B 1 373 ? 25.859 -16.078 4.434 1 95.06 373 LEU B O 1
ATOM 7266 N N . PRO B 1 374 ? 27.922 -15.148 4.254 1 92.38 374 PRO B N 1
ATOM 7267 C CA . PRO B 1 374 ? 27.422 -13.859 4.73 1 92.38 374 PRO B CA 1
ATOM 7268 C C . PRO B 1 374 ? 26.562 -13.141 3.691 1 92.38 374 PRO B C 1
ATOM 7270 O O . PRO B 1 374 ? 26.562 -13.516 2.518 1 92.38 374 PRO B O 1
ATOM 7273 N N . ARG B 1 375 ? 25.828 -12.125 4.117 1 91.75 375 ARG B N 1
ATOM 7274 C CA . ARG B 1 375 ? 25.078 -11.281 3.191 1 91.75 375 ARG B CA 1
ATOM 7275 C C . ARG B 1 375 ? 26 -10.711 2.113 1 91.75 375 ARG B C 1
ATOM 7277 O O . ARG B 1 375 ? 27.141 -10.359 2.387 1 91.75 375 ARG B O 1
ATOM 7284 N N . GLY B 1 376 ? 25.453 -10.625 0.958 1 91.12 376 GLY B N 1
ATOM 7285 C CA . GLY B 1 376 ? 26.203 -10.078 -0.16 1 91.12 376 GLY B CA 1
ATOM 7286 C C . GLY B 1 376 ? 26.859 -11.148 -1.021 1 91.12 376 GLY B C 1
ATOM 7287 O O . GLY B 1 376 ? 27.234 -10.883 -2.166 1 91.12 376 GLY B O 1
ATOM 7288 N N . GLU B 1 377 ? 27 -12.305 -0.534 1 90.81 377 GLU B N 1
ATOM 7289 C CA . GLU B 1 377 ? 27.625 -13.391 -1.289 1 90.81 377 GLU B CA 1
ATOM 7290 C C . GLU B 1 377 ? 26.578 -14.352 -1.846 1 90.81 377 GLU B C 1
ATOM 7292 O O . GLU B 1 377 ? 25.609 -14.688 -1.16 1 90.81 377 GLU B O 1
ATOM 7297 N N . ALA B 1 378 ? 26.797 -14.789 -3.068 1 89.62 378 ALA B N 1
ATOM 7298 C CA . ALA B 1 378 ? 25.828 -15.625 -3.768 1 89.62 378 ALA B CA 1
ATOM 7299 C C . ALA B 1 378 ? 26.047 -17.109 -3.459 1 89.62 378 ALA B C 1
ATOM 7301 O O . ALA B 1 378 ? 27.188 -17.562 -3.379 1 89.62 378 ALA B O 1
ATOM 7302 N N . GLY B 1 379 ? 25.047 -17.766 -3.24 1 92.94 379 GLY B N 1
ATOM 7303 C CA . GLY B 1 379 ? 24.969 -19.203 -3.014 1 92.94 379 GLY B CA 1
ATOM 7304 C C . GLY B 1 379 ? 23.562 -19.766 -3.113 1 92.94 379 GLY B C 1
ATOM 7305 O O . GLY B 1 379 ? 22.656 -19.062 -3.566 1 92.94 379 GLY B O 1
ATOM 7306 N N . GLU B 1 380 ? 23.422 -21.031 -2.844 1 94.5 380 GLU B N 1
ATOM 7307 C CA . GLU B 1 380 ? 22.094 -21.641 -2.875 1 94.5 380 GLU B CA 1
ATOM 7308 C C . GLU B 1 380 ? 21.219 -21.094 -1.745 1 94.5 380 GLU B C 1
ATOM 7310 O O . GLU B 1 380 ? 21.656 -21 -0.601 1 94.5 380 GLU B O 1
ATOM 7315 N N . ILE B 1 381 ? 20.047 -20.781 -2.057 1 96.56 381 ILE B N 1
ATOM 7316 C CA . ILE B 1 381 ? 19.094 -20.297 -1.067 1 96.56 381 ILE B CA 1
ATOM 7317 C C . ILE B 1 381 ? 18.344 -21.469 -0.441 1 96.56 381 ILE B C 1
ATOM 7319 O O . ILE B 1 381 ? 17.75 -22.266 -1.149 1 96.56 381 ILE B O 1
ATOM 7323 N N . LEU B 1 382 ? 18.453 -21.578 0.832 1 97.94 382 LEU B N 1
ATOM 7324 C CA . LEU B 1 382 ? 17.641 -22.516 1.604 1 97.94 382 LEU B CA 1
ATOM 7325 C C . LEU B 1 382 ? 16.531 -21.781 2.369 1 97.94 382 LEU B C 1
ATOM 7327 O O . LEU B 1 382 ? 16.75 -20.672 2.854 1 97.94 382 LEU B O 1
ATOM 7331 N N . VAL B 1 383 ? 15.383 -22.406 2.461 1 98.31 383 VAL B N 1
ATOM 7332 C CA . VAL B 1 383 ? 14.289 -21.734 3.158 1 98.31 383 VAL B CA 1
ATOM 7333 C C . VAL B 1 383 ? 13.625 -22.719 4.133 1 98.31 383 VAL B C 1
ATOM 7335 O O . VAL B 1 383 ? 13.703 -23.922 3.955 1 98.31 383 VAL B O 1
ATOM 7338 N N . ARG B 1 384 ? 13.07 -22.172 5.125 1 98.19 384 ARG B N 1
ATOM 7339 C CA . ARG B 1 384 ? 12.266 -22.891 6.109 1 98.19 384 ARG B CA 1
ATOM 7340 C C . ARG B 1 384 ? 11.062 -22.047 6.543 1 98.19 384 ARG B C 1
ATOM 7342 O O . ARG B 1 384 ? 11.172 -20.828 6.688 1 98.19 384 ARG B O 1
ATOM 7349 N N . GLY B 1 385 ? 9.969 -22.641 6.68 1 98.06 385 GLY B N 1
ATOM 7350 C CA . GLY B 1 385 ? 8.742 -21.969 7.074 1 98.06 385 GLY B CA 1
ATOM 7351 C C . GLY B 1 385 ? 7.523 -22.875 7.02 1 98.06 385 GLY B C 1
ATOM 7352 O O . GLY B 1 385 ? 7.598 -23.984 6.508 1 98.06 385 GLY B O 1
ATOM 7353 N N . PRO B 1 386 ? 6.434 -22.406 7.566 1 98.31 386 PRO B N 1
ATOM 7354 C CA . PRO B 1 386 ? 5.219 -23.219 7.621 1 98.31 386 PRO B CA 1
ATOM 7355 C C . PRO B 1 386 ? 4.617 -23.469 6.238 1 98.31 386 PRO B C 1
ATOM 7357 O O . PRO B 1 386 ? 3.793 -24.375 6.078 1 98.31 386 PRO B O 1
ATOM 7360 N N . ASN B 1 387 ? 5.02 -22.688 5.254 1 98.56 387 ASN B N 1
ATOM 7361 C CA . ASN B 1 387 ? 4.488 -22.812 3.9 1 98.56 387 ASN B CA 1
ATOM 7362 C C . ASN B 1 387 ? 5.289 -23.812 3.072 1 98.56 387 ASN B C 1
ATOM 7364 O O . ASN B 1 387 ? 4.93 -24.125 1.933 1 98.56 387 ASN B O 1
ATOM 7368 N N . VAL B 1 388 ? 6.379 -24.375 3.602 1 98.56 388 VAL B N 1
ATOM 7369 C CA . VAL B 1 388 ? 7.238 -25.312 2.885 1 98.56 388 VAL B CA 1
ATOM 7370 C C . VAL B 1 388 ? 6.621 -26.703 2.904 1 98.56 388 VAL B C 1
ATOM 7372 O O . VAL B 1 388 ? 6.129 -27.156 3.941 1 98.56 388 VAL B O 1
ATOM 7375 N N . PHE B 1 389 ? 6.621 -27.344 1.794 1 97.88 389 PHE B N 1
ATOM 7376 C CA . PHE B 1 389 ? 6.012 -28.656 1.658 1 97.88 389 PHE B CA 1
ATOM 7377 C C . PHE B 1 389 ? 6.793 -29.703 2.449 1 97.88 389 PHE B C 1
ATOM 7379 O O . PHE B 1 389 ? 7.879 -29.422 2.957 1 97.88 389 PHE B O 1
ATOM 7386 N N . HIS B 1 390 ? 6.227 -30.875 2.572 1 92.38 390 HIS B N 1
ATOM 7387 C CA . HIS B 1 390 ? 6.879 -31.891 3.389 1 92.38 390 HIS B CA 1
ATOM 7388 C C . HIS B 1 390 ? 7.535 -32.969 2.52 1 92.38 390 HIS B C 1
ATOM 7390 O O . HIS B 1 390 ? 8.188 -33.875 3.035 1 92.38 390 HIS B O 1
ATOM 7396 N N . GLY B 1 391 ? 7.285 -32.906 1.22 1 95.88 391 GLY B N 1
ATOM 7397 C CA . GLY B 1 391 ? 7.934 -33.875 0.354 1 95.88 391 GLY B CA 1
ATOM 7398 C C . GLY B 1 391 ? 7.184 -34.094 -0.943 1 95.88 391 GLY B C 1
ATOM 7399 O O . GLY B 1 391 ? 6.117 -33.531 -1.165 1 95.88 391 GLY B O 1
ATOM 7400 N N . TYR B 1 392 ? 7.797 -34.969 -1.779 1 95.69 392 TYR B N 1
ATOM 7401 C CA . TYR B 1 392 ? 7.203 -35.312 -3.072 1 95.69 392 TYR B CA 1
ATOM 7402 C C . TYR B 1 392 ? 6.383 -36.594 -2.986 1 95.69 392 TYR B C 1
ATOM 7404 O O . TYR B 1 392 ? 6.777 -37.531 -2.311 1 95.69 392 TYR B O 1
ATOM 7412 N N . TRP B 1 393 ? 5.297 -36.531 -3.689 1 96.38 393 TRP B N 1
ATOM 7413 C CA . TRP B 1 393 ? 4.34 -37.625 -3.709 1 96.38 393 TRP B CA 1
ATOM 7414 C C . TRP B 1 393 ? 4.992 -38.906 -4.219 1 96.38 393 TRP B C 1
ATOM 7416 O O . TRP B 1 393 ? 5.559 -38.938 -5.312 1 96.38 393 TRP B O 1
ATOM 7426 N N . ASN B 1 394 ? 5.059 -39.969 -3.42 1 93.44 394 ASN B N 1
ATOM 7427 C CA . ASN B 1 394 ? 5.566 -41.281 -3.762 1 93.44 394 ASN B CA 1
ATOM 7428 C C . ASN B 1 394 ? 7.07 -41.281 -4.023 1 93.44 394 ASN B C 1
ATOM 7430 O O . ASN B 1 394 ? 7.582 -42.062 -4.809 1 93.44 394 ASN B O 1
ATOM 7434 N N . ARG B 1 395 ? 7.727 -40.281 -3.459 1 92.69 395 ARG B N 1
ATOM 7435 C CA . ARG B 1 395 ? 9.164 -40.156 -3.68 1 92.69 395 ARG B CA 1
ATOM 7436 C C . ARG B 1 395 ? 9.891 -39.844 -2.383 1 92.69 395 ARG B C 1
ATOM 7438 O O . ARG B 1 395 ? 10.648 -38.875 -2.322 1 92.69 395 ARG B O 1
ATOM 7445 N N . PRO B 1 396 ? 9.672 -40.656 -1.395 1 93.06 396 PRO B N 1
ATOM 7446 C CA . PRO B 1 396 ? 10.406 -40.406 -0.152 1 93.06 396 PRO B CA 1
ATOM 7447 C C . PRO B 1 396 ? 11.922 -40.469 -0.339 1 93.06 396 PRO B C 1
ATOM 7449 O O . PRO B 1 396 ? 12.672 -39.906 0.471 1 93.06 396 PRO B O 1
ATOM 7452 N N . ASP B 1 397 ? 12.375 -41.094 -1.408 1 91.81 397 ASP B N 1
ATOM 7453 C CA . ASP B 1 397 ? 13.789 -41.219 -1.746 1 91.81 397 ASP B CA 1
ATOM 7454 C C . ASP B 1 397 ? 14.414 -39.875 -2.021 1 91.81 397 ASP B C 1
ATOM 7456 O O . ASP B 1 397 ? 15.625 -39.688 -1.907 1 91.81 397 ASP B O 1
ATOM 7460 N N . LEU B 1 398 ? 13.594 -38.906 -2.326 1 91.5 398 LEU B N 1
ATOM 7461 C CA . LEU B 1 398 ? 14.109 -37.594 -2.68 1 91.5 398 LEU B CA 1
ATOM 7462 C C . LEU B 1 398 ? 14.25 -36.719 -1.44 1 91.5 398 LEU B C 1
ATOM 7464 O O . LEU B 1 398 ? 14.844 -35.625 -1.503 1 91.5 398 LEU B O 1
ATOM 7468 N N . ASN B 1 399 ? 13.797 -37.094 -0.24 1 93.12 399 ASN B N 1
ATOM 7469 C CA . ASN B 1 399 ? 13.727 -36.25 0.945 1 93.12 399 ASN B CA 1
ATOM 7470 C C . ASN B 1 399 ? 15.117 -35.812 1.396 1 93.12 399 ASN B C 1
ATOM 7472 O O . ASN B 1 399 ? 15.312 -34.656 1.772 1 93.12 399 ASN B O 1
ATOM 7476 N N . GLU B 1 400 ? 16.062 -36.719 1.331 1 91.5 400 GLU B N 1
ATOM 7477 C CA . GLU B 1 400 ? 17.406 -36.406 1.819 1 91.5 400 GLU B CA 1
ATOM 7478 C C . GLU B 1 400 ? 18.078 -35.344 0.937 1 91.5 400 GLU B C 1
ATOM 7480 O O . GLU B 1 400 ? 18.875 -34.531 1.421 1 91.5 400 GLU B O 1
ATOM 7485 N N . GLU B 1 401 ? 17.766 -35.438 -0.303 1 91.31 401 GLU B N 1
ATOM 7486 C CA . GLU B 1 401 ? 18.359 -34.469 -1.229 1 91.31 401 GLU B CA 1
ATOM 7487 C C . GLU B 1 401 ? 17.578 -33.156 -1.214 1 91.31 401 GLU B C 1
ATOM 7489 O O . GLU B 1 401 ? 18.141 -32.094 -1.526 1 91.31 401 GLU B O 1
ATOM 7494 N N . THR B 1 402 ? 16.391 -33.25 -0.855 1 94.44 402 THR B N 1
ATOM 7495 C CA . THR B 1 402 ? 15.492 -32.094 -0.902 1 94.44 402 THR B CA 1
ATOM 7496 C C . THR B 1 402 ? 15.641 -31.234 0.353 1 94.44 402 THR B C 1
ATOM 7498 O O . THR B 1 402 ? 15.547 -30.016 0.289 1 94.44 402 THR B O 1
ATOM 7501 N N . PHE B 1 403 ? 15.93 -31.875 1.492 1 96.81 403 PHE B N 1
ATOM 7502 C CA . PHE B 1 403 ? 16.047 -31.188 2.771 1 96.81 403 PHE B CA 1
ATOM 7503 C C . PHE B 1 403 ? 17.391 -31.453 3.418 1 96.81 403 PHE B C 1
ATOM 7505 O O . PHE B 1 403 ? 17.938 -32.562 3.289 1 96.81 403 PHE B O 1
ATOM 7512 N N . THR B 1 404 ? 17.844 -30.438 4.094 1 95.56 404 THR B N 1
ATOM 7513 C CA . THR B 1 404 ? 18.984 -30.703 4.965 1 95.56 404 THR B CA 1
ATOM 7514 C C . THR B 1 404 ? 18.562 -31.469 6.211 1 95.56 404 THR B C 1
ATOM 7516 O O . THR B 1 404 ? 17.375 -31.562 6.508 1 95.56 404 THR B O 1
ATOM 7519 N N . GLU B 1 405 ? 19.469 -31.969 6.887 1 94.06 405 GLU B N 1
ATOM 7520 C CA . GLU B 1 405 ? 19.203 -32.75 8.086 1 94.06 405 GLU B CA 1
ATOM 7521 C C . GLU B 1 405 ? 18.469 -31.938 9.133 1 94.06 405 GLU B C 1
ATOM 7523 O O . GLU B 1 405 ? 17.625 -32.469 9.875 1 94.06 405 GLU B O 1
ATOM 7528 N N . ASP B 1 406 ? 18.781 -30.703 9.117 1 93.88 406 ASP B N 1
ATOM 7529 C CA . ASP B 1 406 ? 18.172 -29.844 10.125 1 93.88 406 ASP B CA 1
ATOM 7530 C C . ASP B 1 406 ? 16.906 -29.188 9.594 1 93.88 406 ASP B C 1
ATOM 7532 O O . ASP B 1 406 ? 16.406 -28.234 10.18 1 93.88 406 ASP B O 1
ATOM 7536 N N . GLY B 1 407 ? 16.453 -29.562 8.438 1 95.25 407 GLY B N 1
ATOM 7537 C CA . GLY B 1 407 ? 15.086 -29.266 8.055 1 95.25 407 GLY B CA 1
ATOM 7538 C C . GLY B 1 407 ? 14.977 -28.109 7.082 1 95.25 407 GLY B C 1
ATOM 7539 O O . GLY B 1 407 ? 13.891 -27.547 6.895 1 95.25 407 GLY B O 1
ATOM 7540 N N . TRP B 1 408 ? 16.094 -27.656 6.477 1 97.56 408 TRP B N 1
ATOM 7541 C CA . TRP B 1 408 ? 16.047 -26.594 5.477 1 97.56 408 TRP B CA 1
ATOM 7542 C C . TRP B 1 408 ? 15.719 -27.156 4.098 1 97.56 408 TRP B C 1
ATOM 7544 O O . TRP B 1 408 ? 16.297 -28.172 3.68 1 97.56 408 TRP B O 1
ATOM 7554 N N . TYR B 1 409 ? 14.805 -26.531 3.428 1 97.94 409 TYR B N 1
ATOM 7555 C CA . TYR B 1 409 ? 14.508 -26.906 2.047 1 97.94 409 TYR B CA 1
ATOM 7556 C C . TYR B 1 409 ? 15.539 -26.312 1.094 1 97.94 409 TYR B C 1
ATOM 7558 O O . TYR B 1 409 ? 15.773 -25.094 1.1 1 97.94 409 TYR B O 1
ATOM 7566 N N . LYS B 1 410 ? 16.078 -27.156 0.313 1 96.06 410 LYS B N 1
ATOM 7567 C CA . LYS B 1 410 ? 17.016 -26.734 -0.721 1 96.06 410 LYS B CA 1
ATOM 7568 C C . LYS B 1 410 ? 16.281 -26.297 -1.987 1 96.06 410 LYS B C 1
ATOM 7570 O O . LYS B 1 410 ? 15.781 -27.141 -2.74 1 96.06 410 LYS B O 1
ATOM 7575 N N . THR B 1 411 ? 16.312 -25.016 -2.289 1 94.56 411 THR B N 1
ATOM 7576 C CA . THR B 1 411 ? 15.477 -24.516 -3.373 1 94.56 411 THR B CA 1
ATOM 7577 C C . THR B 1 411 ? 16.094 -24.859 -4.73 1 94.56 411 THR B C 1
ATOM 7579 O O . THR B 1 411 ? 15.383 -24.906 -5.738 1 94.56 411 THR B O 1
ATOM 7582 N N . GLY B 1 412 ? 17.406 -25 -4.742 1 90.69 412 GLY B N 1
ATOM 7583 C CA . GLY B 1 412 ? 18.109 -25.172 -6 1 90.69 412 GLY B CA 1
ATOM 7584 C C . GLY B 1 412 ? 18.359 -23.875 -6.734 1 90.69 412 GLY B C 1
ATOM 7585 O O . GLY B 1 412 ? 18.984 -23.859 -7.797 1 90.69 412 GLY B O 1
ATOM 7586 N N . ASP B 1 413 ? 17.938 -22.75 -6.16 1 89.56 413 ASP B N 1
ATOM 7587 C CA . ASP B 1 413 ? 18.172 -21.438 -6.75 1 89.56 413 ASP B CA 1
ATOM 7588 C C . ASP B 1 413 ? 19.344 -20.734 -6.078 1 89.56 413 ASP B C 1
ATOM 7590 O O . ASP B 1 413 ? 19.547 -20.875 -4.871 1 89.56 413 ASP B O 1
ATOM 7594 N N . VAL B 1 414 ? 20.078 -20 -6.914 1 90.25 414 VAL B N 1
ATOM 7595 C CA . VAL B 1 414 ? 21.25 -19.297 -6.43 1 90.25 414 VAL B CA 1
ATOM 7596 C C . VAL B 1 414 ? 20.969 -17.797 -6.355 1 90.25 414 VAL B C 1
ATOM 7598 O O . VAL B 1 414 ? 20.328 -17.234 -7.254 1 90.25 414 VAL B O 1
ATOM 7601 N N . GLY B 1 415 ? 21.344 -17.219 -5.25 1 92.94 415 GLY B N 1
ATOM 7602 C CA . GLY B 1 415 ? 21.172 -15.789 -5.078 1 92.94 415 GLY B CA 1
ATOM 7603 C C . GLY B 1 415 ? 21.875 -15.25 -3.844 1 92.94 415 GLY B C 1
ATOM 7604 O O . GLY B 1 415 ? 22.734 -15.93 -3.262 1 92.94 415 GLY B O 1
ATOM 7605 N N . TYR B 1 416 ? 21.688 -14.016 -3.512 1 94 416 TYR B N 1
ATOM 7606 C CA . TYR B 1 416 ? 22.25 -13.367 -2.334 1 94 416 TYR B CA 1
ATOM 7607 C C . TYR B 1 416 ? 21.25 -12.391 -1.724 1 94 416 TYR B C 1
ATOM 7609 O O . TYR B 1 416 ? 20.234 -12.07 -2.342 1 94 416 TYR B O 1
ATOM 7617 N N . ALA B 1 417 ? 21.453 -12.031 -0.485 1 95.5 417 ALA B N 1
ATOM 7618 C CA . ALA B 1 417 ? 20.688 -10.992 0.201 1 95.5 417 ALA B CA 1
ATOM 7619 C C . ALA B 1 417 ? 21.547 -9.75 0.434 1 95.5 417 ALA B C 1
ATOM 7621 O O . ALA B 1 417 ? 22.719 -9.852 0.787 1 95.5 417 ALA B O 1
ATOM 7622 N N . CYS B 1 418 ? 20.969 -8.641 0.167 1 91.88 418 CYS B N 1
ATOM 7623 C CA . CYS B 1 418 ? 21.703 -7.414 0.466 1 91.88 418 CYS B CA 1
ATOM 7624 C C . CYS B 1 418 ? 21.641 -7.086 1.953 1 91.88 418 CYS B C 1
ATOM 7626 O O . CYS B 1 418 ? 21 -7.801 2.721 1 91.88 418 CYS B O 1
ATOM 7628 N N . LYS B 1 419 ? 22.266 -5.992 2.332 1 87.31 419 LYS B N 1
ATOM 7629 C CA . LYS B 1 419 ? 22.375 -5.598 3.734 1 87.31 419 LYS B CA 1
ATOM 7630 C C . LYS B 1 419 ? 21 -5.34 4.34 1 87.31 419 LYS B C 1
ATOM 7632 O O . LYS B 1 419 ? 20.766 -5.629 5.516 1 87.31 419 LYS B O 1
ATOM 7637 N N . ARG B 1 420 ? 20.094 -4.906 3.525 1 87.94 420 ARG B N 1
ATOM 7638 C CA . ARG B 1 420 ? 18.766 -4.543 4.023 1 87.94 420 ARG B CA 1
ATOM 7639 C C . ARG B 1 420 ? 17.812 -5.734 3.984 1 87.94 420 ARG B C 1
ATOM 7641 O O . ARG B 1 420 ? 16.656 -5.617 4.371 1 87.94 420 ARG B O 1
ATOM 7648 N N . GLY B 1 421 ? 18.297 -6.828 3.475 1 91.19 421 GLY B N 1
ATOM 7649 C CA . GLY B 1 421 ? 17.5 -8.047 3.561 1 91.19 421 GLY B CA 1
ATOM 7650 C C . GLY B 1 421 ? 16.719 -8.336 2.295 1 91.19 421 GLY B C 1
ATOM 7651 O O . GLY B 1 421 ? 15.852 -9.211 2.283 1 91.19 421 GLY B O 1
ATOM 7652 N N . HIS B 1 422 ? 17.016 -7.617 1.236 1 93.44 422 HIS B N 1
ATOM 7653 C CA . HIS B 1 422 ? 16.391 -7.93 -0.051 1 93.44 422 HIS B CA 1
ATOM 7654 C C . HIS B 1 422 ? 17.172 -9.023 -0.778 1 93.44 422 HIS B C 1
ATOM 7656 O O . HIS B 1 422 ? 18.406 -9.008 -0.795 1 93.44 422 HIS B O 1
ATOM 7662 N N . PHE B 1 423 ? 16.438 -9.914 -1.385 1 95.88 423 PHE B N 1
ATOM 7663 C CA . PHE B 1 423 ? 17.078 -11.047 -2.045 1 95.88 423 PHE B CA 1
ATOM 7664 C C . PHE B 1 423 ? 17.125 -10.836 -3.555 1 95.88 423 PHE B C 1
ATOM 7666 O O . PHE B 1 423 ? 16.203 -10.266 -4.137 1 95.88 423 PHE B O 1
ATOM 7673 N N . TYR B 1 424 ? 18.156 -11.273 -4.121 1 92.19 424 TYR B N 1
ATOM 7674 C CA . TYR B 1 424 ? 18.391 -11.273 -5.559 1 92.19 424 TYR B CA 1
ATOM 7675 C C . TYR B 1 424 ? 18.672 -12.688 -6.066 1 92.19 424 TYR B C 1
ATOM 7677 O O . TYR B 1 424 ? 19.609 -13.336 -5.617 1 92.19 424 TYR B O 1
ATOM 7685 N N . ILE B 1 425 ? 17.781 -13.172 -6.922 1 89.69 425 ILE B N 1
ATOM 7686 C CA . ILE B 1 425 ? 17.984 -14.484 -7.527 1 89.69 425 ILE B CA 1
ATOM 7687 C C . ILE B 1 425 ? 18.844 -14.344 -8.789 1 89.69 425 ILE B C 1
ATOM 7689 O O . ILE B 1 425 ? 18.5 -13.57 -9.688 1 89.69 425 ILE B O 1
ATOM 7693 N N . THR B 1 426 ? 19.844 -15.008 -8.875 1 77.56 426 THR B N 1
ATOM 7694 C CA . THR B 1 426 ? 20.75 -14.883 -10.016 1 77.56 426 THR B CA 1
ATOM 7695 C C . THR B 1 426 ? 20.469 -15.977 -11.039 1 77.56 426 THR B C 1
ATOM 7697 O O . THR B 1 426 ? 20.516 -15.734 -12.25 1 77.56 426 THR B O 1
ATOM 7700 N N . ASP B 1 427 ? 20.297 -17.203 -10.656 1 76.06 427 ASP B N 1
ATOM 7701 C CA . ASP B 1 427 ? 20.031 -18.297 -11.586 1 76.06 427 ASP B CA 1
ATOM 7702 C C . ASP B 1 427 ? 19.641 -19.562 -10.828 1 76.06 427 ASP B C 1
ATOM 7704 O O . ASP B 1 427 ? 19.484 -19.547 -9.602 1 76.06 427 ASP B O 1
ATOM 7708 N N . ARG B 1 428 ? 19.297 -20.531 -11.719 1 71.19 428 ARG B N 1
ATOM 7709 C CA . ARG B 1 428 ? 19.156 -21.875 -11.156 1 71.19 428 ARG B CA 1
ATOM 7710 C C . ARG B 1 428 ? 20.5 -22.609 -11.172 1 71.19 428 ARG B C 1
ATOM 7712 O O . ARG B 1 428 ? 21.266 -22.484 -12.125 1 71.19 428 ARG B O 1
ATOM 7719 N N . MET B 1 429 ? 20.688 -23.266 -10.148 1 68.62 429 MET B N 1
ATOM 7720 C CA . MET B 1 429 ? 21.922 -24.031 -10.047 1 68.62 429 MET B CA 1
ATOM 7721 C C . MET B 1 429 ? 22.141 -24.891 -11.281 1 68.62 429 MET B C 1
ATOM 7723 O O . MET B 1 429 ? 23.234 -24.922 -11.844 1 68.62 429 MET B O 1
ATOM 7727 N N . LYS B 1 430 ? 21.016 -25.391 -11.68 1 65.75 430 LYS B N 1
ATOM 7728 C CA . LYS B 1 430 ? 21.109 -26.359 -12.773 1 65.75 430 LYS B CA 1
ATOM 7729 C C . LYS B 1 430 ? 21.25 -25.656 -14.117 1 65.75 430 LYS B C 1
ATOM 7731 O O . LYS B 1 430 ? 21.594 -26.281 -15.125 1 65.75 430 LYS B O 1
ATOM 7736 N N . GLU B 1 431 ? 21.078 -24.359 -14.109 1 73.25 431 GLU B N 1
ATOM 7737 C CA . GLU B 1 431 ? 21.094 -23.641 -15.375 1 73.25 431 GLU B CA 1
ATOM 7738 C C . GLU B 1 431 ? 22.375 -22.828 -15.539 1 73.25 431 GLU B C 1
ATOM 7740 O O . GLU B 1 431 ? 22.641 -22.281 -16.609 1 73.25 431 GLU B O 1
ATOM 7745 N N . LEU B 1 432 ? 23.078 -22.812 -14.516 1 74.88 432 LEU B N 1
ATOM 7746 C CA . LEU B 1 432 ? 24.312 -22.031 -14.578 1 74.88 432 LEU B CA 1
ATOM 7747 C C . LEU B 1 432 ? 25.266 -22.594 -15.633 1 74.88 432 LEU B C 1
ATOM 7749 O O . LEU B 1 432 ? 25.422 -23.812 -15.734 1 74.88 432 LEU B O 1
ATOM 7753 N N . ILE B 1 433 ? 25.719 -21.734 -16.516 1 80.88 433 ILE B N 1
ATOM 7754 C CA . ILE B 1 433 ? 26.719 -22.109 -17.5 1 80.88 433 ILE B CA 1
ATOM 7755 C C . ILE B 1 433 ? 28.094 -22.141 -16.859 1 80.88 433 ILE B C 1
ATOM 7757 O O . ILE B 1 433 ? 28.516 -21.172 -16.219 1 80.88 433 ILE B O 1
ATOM 7761 N N . LYS B 1 434 ? 28.703 -23.25 -16.859 1 78.12 434 LYS B N 1
ATOM 7762 C CA . LYS B 1 434 ? 30.047 -23.391 -16.297 1 78.12 434 LYS B CA 1
ATOM 7763 C C . LYS B 1 434 ? 31.109 -23.062 -17.328 1 78.12 434 LYS B C 1
ATOM 7765 O O . LYS B 1 434 ? 31.406 -23.859 -18.219 1 78.12 434 LYS B O 1
ATOM 7770 N N . TYR B 1 435 ? 31.703 -21.859 -17.297 1 83.94 435 TYR B N 1
ATOM 7771 C CA . TYR B 1 435 ? 32.75 -21.422 -18.203 1 83.94 435 TYR B CA 1
ATOM 7772 C C . TYR B 1 435 ? 34.094 -21.312 -17.484 1 83.94 435 TYR B C 1
ATOM 7774 O O . TYR B 1 435 ? 34.344 -20.328 -16.781 1 83.94 435 TYR B O 1
ATOM 7782 N N . LYS B 1 436 ? 34.969 -22.219 -17.703 1 75.44 436 LYS B N 1
ATOM 7783 C CA . LYS B 1 436 ? 36.312 -22.203 -17.141 1 75.44 436 LYS B CA 1
ATOM 7784 C C . LYS B 1 436 ? 36.281 -21.938 -15.648 1 75.44 436 LYS B C 1
ATOM 7786 O O . LYS B 1 436 ? 37 -21.062 -15.156 1 75.44 436 LYS B O 1
ATOM 7791 N N . GLY B 1 437 ? 35.406 -22.641 -14.93 1 67.69 437 GLY B N 1
ATOM 7792 C CA . GLY B 1 437 ? 35.312 -22.531 -13.484 1 67.69 437 GLY B CA 1
ATOM 7793 C C . GLY B 1 437 ? 34.375 -21.422 -13.023 1 67.69 437 GLY B C 1
ATOM 7794 O O . GLY B 1 437 ? 34.031 -21.344 -11.844 1 67.69 437 GLY B O 1
ATOM 7795 N N . PHE B 1 438 ? 33.969 -20.516 -14.008 1 73.69 438 PHE B N 1
ATOM 7796 C CA . PHE B 1 438 ? 33 -19.438 -13.703 1 73.69 438 PHE B CA 1
ATOM 7797 C C . PHE B 1 438 ? 31.578 -19.922 -13.898 1 73.69 438 PHE B C 1
ATOM 7799 O O . PHE B 1 438 ? 31.297 -20.703 -14.805 1 73.69 438 PHE B O 1
ATOM 7806 N N . GLN B 1 439 ? 30.797 -19.547 -12.961 1 75.19 439 GLN B N 1
ATOM 7807 C CA . GLN B 1 439 ? 29.359 -19.781 -13.133 1 75.19 439 GLN B CA 1
ATOM 7808 C C . GLN B 1 439 ? 28.688 -18.562 -13.742 1 75.19 439 GLN B C 1
ATOM 7810 O O . GLN B 1 439 ? 28.656 -17.484 -13.133 1 75.19 439 GLN B O 1
ATOM 7815 N N . VAL B 1 440 ? 28.234 -18.797 -14.961 1 80 440 VAL B N 1
ATOM 7816 C CA . VAL B 1 440 ? 27.609 -17.703 -15.719 1 80 440 VAL B CA 1
ATOM 7817 C C . VAL B 1 440 ? 26.094 -17.875 -15.703 1 80 440 VAL B C 1
ATOM 7819 O O . VAL B 1 440 ? 25.562 -18.828 -16.266 1 80 440 VAL B O 1
ATOM 7822 N N . PRO B 1 441 ? 25.391 -17.016 -15.039 1 80.69 441 PRO B N 1
ATOM 7823 C CA . PRO B 1 441 ? 23.938 -17.094 -15.031 1 80.69 441 PRO B CA 1
ATOM 7824 C C . PRO B 1 441 ? 23.297 -16.641 -16.344 1 80.69 441 PRO B C 1
ATOM 7826 O O . PRO B 1 441 ? 23.359 -15.445 -16.672 1 80.69 441 PRO B O 1
ATOM 7829 N N . PRO B 1 442 ? 22.641 -17.578 -17.047 1 88.19 442 PRO B N 1
AT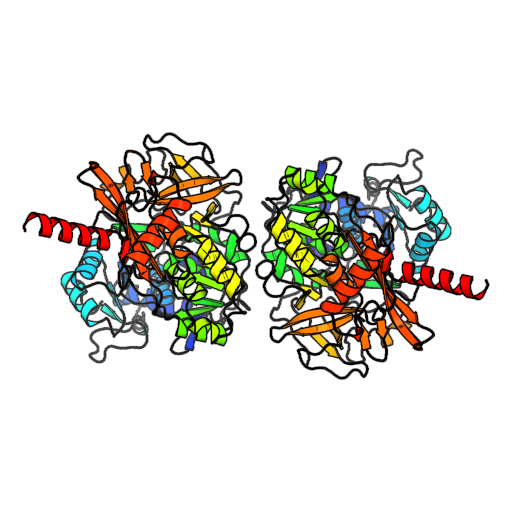OM 7830 C CA . PRO B 1 442 ? 22.047 -17.188 -18.328 1 88.19 442 PRO B CA 1
ATOM 7831 C C . PRO B 1 442 ? 21 -16.094 -18.172 1 88.19 442 PRO B C 1
ATOM 7833 O O . PRO B 1 442 ? 20.875 -15.211 -19.031 1 88.19 442 PRO B O 1
ATOM 7836 N N . ALA B 1 443 ? 20.328 -16.125 -17.062 1 80.56 443 ALA B N 1
ATOM 7837 C CA . ALA B 1 443 ? 19.25 -15.164 -16.875 1 80.56 443 ALA B CA 1
ATOM 7838 C C . ALA B 1 443 ? 19.781 -13.734 -16.828 1 80.56 443 ALA B C 1
ATOM 7840 O O . ALA B 1 443 ? 19.125 -12.805 -17.281 1 80.56 443 ALA B O 1
ATOM 7841 N N . GLU B 1 444 ? 20.844 -13.523 -16.281 1 81.69 444 GLU B N 1
ATOM 7842 C CA . GLU B 1 444 ? 21.484 -12.211 -16.25 1 81.69 444 GLU B CA 1
ATOM 7843 C C . GLU B 1 444 ? 21.766 -11.695 -17.656 1 81.69 444 GLU B C 1
ATOM 7845 O O . GLU B 1 444 ? 21.516 -10.523 -17.953 1 81.69 444 GLU B O 1
ATOM 7850 N N . LEU B 1 445 ? 22.312 -12.562 -18.469 1 87.75 445 LEU B N 1
ATOM 7851 C CA . LEU B 1 445 ? 22.641 -12.195 -19.844 1 87.75 445 LEU B CA 1
ATOM 7852 C C . LEU B 1 445 ? 21.375 -11.875 -20.641 1 87.75 445 LEU B C 1
ATOM 7854 O O . LEU B 1 445 ? 21.328 -10.906 -21.406 1 87.75 445 LEU B O 1
ATOM 7858 N N . GLU B 1 446 ? 20.391 -12.664 -20.359 1 90.06 446 GLU B N 1
ATOM 7859 C CA . GLU B 1 446 ? 19.109 -12.469 -21.031 1 90.06 446 GLU B CA 1
ATOM 7860 C C . GLU B 1 446 ? 18.484 -11.125 -20.672 1 90.06 446 GLU B C 1
ATOM 7862 O O . GLU B 1 446 ? 18 -10.398 -21.547 1 90.06 446 GLU B O 1
ATOM 7867 N N . ALA B 1 447 ? 18.547 -10.852 -19.422 1 83.19 447 ALA B N 1
ATOM 7868 C CA . ALA B 1 447 ? 17.984 -9.594 -18.938 1 83.19 447 ALA B CA 1
ATOM 7869 C C . ALA B 1 447 ? 18.656 -8.398 -19.625 1 83.19 447 ALA B C 1
ATOM 7871 O O . ALA B 1 447 ? 17.984 -7.449 -20.016 1 83.19 447 ALA B O 1
ATOM 7872 N N . LYS B 1 448 ? 19.906 -8.352 -19.719 1 82.56 448 LYS B N 1
ATOM 7873 C CA . LYS B 1 448 ? 20.641 -7.27 -20.375 1 82.56 448 LYS B CA 1
ATOM 7874 C C . LYS B 1 448 ? 20.297 -7.176 -21.844 1 82.56 448 LYS B C 1
ATOM 7876 O O . LYS B 1 448 ? 20.062 -6.082 -22.375 1 82.56 448 LYS B O 1
ATOM 7881 N N . LEU B 1 449 ? 20.266 -8.312 -22.5 1 91.19 449 LEU B N 1
ATOM 7882 C CA . LEU B 1 449 ? 20 -8.352 -23.938 1 91.19 449 LEU B CA 1
ATOM 7883 C C . LEU B 1 449 ? 18.609 -7.832 -24.25 1 91.19 449 LEU B C 1
ATOM 7885 O O . LEU B 1 449 ? 18.391 -7.176 -25.266 1 91.19 449 LEU B O 1
ATOM 7889 N N . LEU B 1 450 ? 17.719 -8.125 -23.328 1 87.56 450 LEU B N 1
ATOM 7890 C CA . LEU B 1 450 ? 16.344 -7.688 -23.516 1 87.56 450 LEU B CA 1
ATOM 7891 C C . LEU B 1 450 ? 16.234 -6.168 -23.438 1 87.56 450 LEU B C 1
ATOM 7893 O O . LEU B 1 450 ? 15.234 -5.586 -23.859 1 87.56 450 LEU B O 1
ATOM 7897 N N . GLY B 1 451 ? 17.203 -5.543 -22.953 1 80.62 451 GLY B N 1
ATOM 7898 C CA . GLY B 1 451 ? 17.25 -4.09 -22.891 1 80.62 451 GLY B CA 1
ATOM 7899 C C . GLY B 1 451 ? 17.453 -3.451 -24.25 1 80.62 451 GLY B C 1
ATOM 7900 O O . GLY B 1 451 ? 17.203 -2.256 -24.438 1 80.62 451 GLY B O 1
ATOM 7901 N N . ARG B 1 452 ? 17.906 -4.199 -25.172 1 86.38 452 ARG B N 1
ATOM 7902 C CA . ARG B 1 452 ? 18.078 -3.689 -26.531 1 86.38 452 ARG B CA 1
ATOM 7903 C C . ARG B 1 452 ? 16.734 -3.566 -27.25 1 86.38 452 ARG B C 1
ATOM 7905 O O . ARG B 1 452 ? 15.891 -4.457 -27.156 1 86.38 452 ARG B O 1
ATOM 7912 N N . GLU B 1 453 ? 16.641 -2.508 -27.984 1 85 453 GLU B N 1
ATOM 7913 C CA . GLU B 1 453 ? 15.391 -2.229 -28.672 1 85 453 GLU B CA 1
ATOM 7914 C C . GLU B 1 453 ? 15.156 -3.229 -29.797 1 85 453 GLU B C 1
ATOM 7916 O O . GLU B 1 453 ? 14.008 -3.543 -30.125 1 85 453 GLU B O 1
ATOM 7921 N N . ASP B 1 454 ? 16.219 -3.754 -30.391 1 90.19 454 ASP B N 1
ATOM 7922 C CA . ASP B 1 454 ? 16.062 -4.594 -31.578 1 90.19 454 ASP B CA 1
ATOM 7923 C C . ASP B 1 454 ? 15.844 -6.055 -31.188 1 90.19 454 ASP B C 1
ATOM 7925 O O . ASP B 1 454 ? 15.68 -6.91 -32.062 1 90.19 454 ASP B O 1
ATOM 7929 N N . ILE B 1 455 ? 15.836 -6.379 -29.906 1 91.69 455 ILE B N 1
ATOM 7930 C CA . ILE B 1 455 ? 15.633 -7.742 -29.438 1 91.69 455 ILE B CA 1
ATOM 7931 C C . ILE B 1 455 ? 14.258 -7.863 -28.781 1 91.69 455 ILE B C 1
ATOM 7933 O O . ILE B 1 455 ? 13.953 -7.141 -27.828 1 91.69 455 ILE B O 1
ATOM 7937 N N . ASN B 1 456 ? 13.5 -8.727 -29.312 1 87.81 456 ASN B N 1
ATOM 7938 C CA . ASN B 1 456 ? 12.148 -8.961 -28.797 1 87.81 456 ASN B CA 1
ATOM 7939 C C . ASN B 1 456 ? 12.148 -10.023 -27.703 1 87.81 456 ASN B C 1
ATOM 7941 O O . ASN B 1 456 ? 11.266 -10.023 -26.828 1 87.81 456 ASN B O 1
ATOM 7945 N N . ASP B 1 457 ? 12.992 -10.984 -27.797 1 89.5 457 ASP B N 1
ATOM 7946 C CA . ASP B 1 457 ? 13.086 -12.086 -26.844 1 89.5 457 ASP B CA 1
ATOM 7947 C C . ASP B 1 457 ? 14.445 -12.781 -26.938 1 89.5 457 ASP B C 1
ATOM 7949 O O . ASP B 1 457 ? 15.141 -12.664 -27.953 1 89.5 457 ASP B O 1
ATOM 7953 N N . VAL B 1 458 ? 14.891 -13.406 -25.906 1 93.06 458 VAL B N 1
ATOM 7954 C CA . VAL B 1 458 ? 16.219 -14.008 -25.922 1 93.06 458 VAL B CA 1
ATOM 7955 C C . VAL B 1 458 ? 16.297 -15.133 -24.906 1 93.06 458 VAL B C 1
ATOM 7957 O O . VAL B 1 458 ? 15.641 -15.078 -23.859 1 93.06 458 VAL B O 1
ATOM 7960 N N . CYS B 1 459 ? 16.969 -16.156 -25.219 1 93 459 CYS B N 1
ATOM 7961 C CA . CYS B 1 459 ? 17.344 -17.25 -24.328 1 93 459 CYS B CA 1
ATOM 7962 C C . CYS B 1 459 ? 18.828 -17.562 -24.438 1 93 459 CYS B C 1
ATOM 7964 O O . CYS B 1 459 ? 19.359 -17.672 -25.547 1 93 459 CYS B O 1
ATOM 7966 N N . VAL B 1 460 ? 19.531 -17.656 -23.344 1 92.25 460 VAL B N 1
ATOM 7967 C CA . VAL B 1 460 ? 20.953 -17.969 -23.344 1 92.25 460 VAL B CA 1
ATOM 7968 C C . VAL B 1 460 ? 21.172 -19.375 -22.766 1 92.25 460 VAL B C 1
ATOM 7970 O O . VAL B 1 460 ? 20.578 -19.719 -21.734 1 92.25 460 VAL B O 1
ATOM 7973 N N . ILE B 1 461 ? 21.906 -20.109 -23.469 1 92 461 ILE B N 1
ATOM 7974 C CA . ILE B 1 461 ? 22.25 -21.438 -22.969 1 92 461 ILE B CA 1
ATOM 7975 C C . ILE B 1 461 ? 23.75 -21.656 -23.078 1 92 461 ILE B C 1
ATOM 7977 O O . ILE B 1 461 ? 24.453 -20.922 -23.781 1 92 461 ILE B O 1
ATOM 7981 N N . GLY B 1 462 ? 24.172 -22.578 -22.219 1 89.81 462 GLY B N 1
ATOM 7982 C CA . GLY B 1 462 ? 25.562 -23.031 -22.375 1 89.81 462 GLY B CA 1
ATOM 7983 C C . GLY B 1 462 ? 25.734 -24.062 -23.469 1 89.81 462 GLY B C 1
ATOM 7984 O O . GLY B 1 462 ? 24.969 -25.016 -23.562 1 89.81 462 GLY B O 1
ATOM 7985 N N . VAL B 1 463 ? 26.672 -23.766 -24.344 1 90.06 463 VAL B N 1
ATOM 7986 C CA . VAL B 1 463 ? 27.031 -24.75 -25.375 1 90.06 463 VAL B CA 1
ATOM 7987 C C . VAL B 1 463 ? 28.469 -25.203 -25.172 1 90.06 463 VAL B C 1
ATOM 7989 O O . VAL B 1 463 ? 29.344 -24.406 -24.812 1 90.06 463 VAL B O 1
ATOM 7992 N N . TRP B 1 464 ? 28.688 -26.516 -25.344 1 85.38 464 TRP B N 1
ATOM 7993 C CA . TRP B 1 464 ? 30.016 -27.062 -25.109 1 85.38 464 TRP B CA 1
ATOM 7994 C C . TRP B 1 464 ? 30.984 -26.609 -26.188 1 85.38 464 TRP B C 1
ATOM 7996 O O . TRP B 1 464 ? 30.672 -26.703 -27.391 1 85.38 464 TRP B O 1
ATOM 8006 N N . ASP B 1 465 ? 32.031 -26.078 -25.75 1 83.81 465 ASP B N 1
ATOM 8007 C CA . ASP B 1 465 ? 33.125 -25.703 -26.641 1 83.81 465 ASP B CA 1
ATOM 8008 C C . ASP B 1 465 ? 34.25 -26.75 -26.594 1 83.81 465 ASP B C 1
ATOM 8010 O O . ASP B 1 465 ? 34.969 -26.812 -25.609 1 83.81 465 ASP B O 1
ATOM 8014 N N . ASN B 1 466 ? 34.438 -27.484 -27.609 1 78.44 466 ASN B N 1
ATOM 8015 C CA . ASN B 1 466 ? 35.406 -28.594 -27.656 1 78.44 466 ASN B CA 1
ATOM 8016 C C . ASN B 1 466 ? 36.844 -28.094 -27.578 1 78.44 466 ASN B C 1
ATOM 8018 O O . ASN B 1 466 ? 37.719 -28.781 -27.031 1 78.44 466 ASN B O 1
ATOM 8022 N N . GLU B 1 467 ? 37.031 -26.938 -28.078 1 77.94 467 GLU B N 1
ATOM 8023 C CA . GLU B 1 467 ? 38.375 -26.391 -28.078 1 77.94 467 GLU B CA 1
ATOM 8024 C C . GLU B 1 467 ? 38.812 -25.938 -26.688 1 77.94 467 GLU B C 1
ATOM 8026 O O . GLU B 1 467 ? 39.938 -26.172 -26.266 1 77.94 467 GLU B O 1
ATOM 8031 N N . GLN B 1 468 ? 37.875 -25.422 -26.016 1 79.31 468 GLN B N 1
ATOM 8032 C CA . GLN B 1 468 ? 38.188 -24.844 -24.703 1 79.31 468 GLN B CA 1
ATOM 8033 C C . GLN B 1 468 ? 37.812 -25.812 -23.578 1 79.31 468 GLN B C 1
ATOM 8035 O O . GL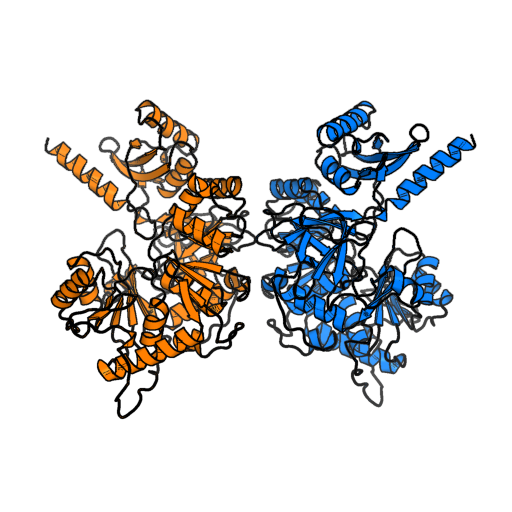N B 1 468 ? 38.156 -25.594 -22.422 1 79.31 468 GLN B O 1
ATOM 8040 N N . HIS B 1 469 ? 37.125 -26.875 -23.953 1 77.25 469 HIS B N 1
ATOM 8041 C CA . HIS B 1 469 ? 36.625 -27.875 -23 1 77.25 469 HIS B CA 1
ATOM 8042 C C . HIS B 1 469 ? 35.844 -27.219 -21.875 1 77.25 469 HIS B C 1
ATOM 8044 O O . HIS B 1 469 ? 36.125 -27.469 -20.703 1 77.25 469 HIS B O 1
ATOM 8050 N N . THR B 1 470 ? 35 -26.375 -22.234 1 83.19 470 THR B N 1
ATOM 8051 C CA . THR B 1 470 ? 34.125 -25.656 -21.312 1 83.19 470 THR B CA 1
ATOM 8052 C C . THR B 1 470 ? 32.812 -25.25 -22.016 1 83.19 470 THR B C 1
ATOM 8054 O O . THR B 1 470 ? 32.719 -25.375 -23.234 1 83.19 470 THR B O 1
ATOM 8057 N N . GLU B 1 471 ? 31.812 -24.891 -21.172 1 87.56 471 GLU B N 1
ATOM 8058 C CA . GLU B 1 471 ? 30.609 -24.297 -21.766 1 87.56 471 GLU B CA 1
ATOM 8059 C C . GLU B 1 471 ? 30.828 -22.828 -22.094 1 87.56 471 GLU B C 1
ATOM 8061 O O . GLU B 1 471 ? 31.594 -22.141 -21.422 1 87.56 471 GLU B O 1
ATOM 8066 N N . VAL B 1 472 ? 30.234 -22.422 -23.172 1 91.12 472 VAL B N 1
ATOM 8067 C CA . VAL B 1 472 ? 30.234 -21 -23.547 1 91.12 472 VAL B CA 1
ATOM 8068 C C . VAL B 1 472 ? 28.797 -20.531 -23.766 1 91.12 472 VAL B C 1
ATOM 8070 O O . VAL B 1 472 ? 27.969 -21.266 -24.297 1 91.12 472 VAL B O 1
ATOM 8073 N N . PRO B 1 473 ? 28.516 -19.375 -23.312 1 93.56 473 PRO B N 1
ATOM 8074 C CA . PRO B 1 473 ? 27.156 -18.859 -23.469 1 93.56 473 PRO B CA 1
ATOM 8075 C C . PRO B 1 473 ? 26.797 -18.547 -24.922 1 93.56 473 PRO B C 1
ATOM 8077 O O . PRO B 1 473 ? 27.578 -17.906 -25.625 1 93.56 473 PRO B O 1
ATOM 8080 N N . ARG B 1 474 ? 25.703 -19.047 -25.375 1 93.94 474 ARG B N 1
ATOM 8081 C CA . ARG B 1 474 ? 25.125 -18.734 -26.688 1 93.94 474 ARG B CA 1
ATOM 8082 C C . ARG B 1 474 ? 23.719 -18.156 -26.531 1 93.94 474 ARG B C 1
ATOM 8084 O O . ARG B 1 474 ? 22.906 -18.656 -25.75 1 93.94 474 ARG B O 1
ATOM 8091 N N . ALA B 1 475 ? 23.531 -17.078 -27.25 1 96.12 475 ALA B N 1
ATOM 8092 C CA . ALA B 1 475 ? 22.234 -16.438 -27.172 1 96.12 475 ALA B CA 1
ATOM 8093 C C . ALA B 1 475 ? 21.375 -16.797 -28.375 1 96.12 475 ALA B C 1
ATOM 8095 O O . ALA B 1 475 ? 21.828 -16.766 -29.516 1 96.12 475 ALA B O 1
ATOM 8096 N N . TYR B 1 476 ? 20.281 -17.188 -28.109 1 95.31 476 TYR B N 1
ATOM 8097 C CA . TYR B 1 476 ? 19.219 -17.344 -29.094 1 95.31 476 TYR B CA 1
ATOM 8098 C C . TYR B 1 476 ? 18.266 -16.156 -29.062 1 95.31 476 TYR B C 1
ATOM 8100 O O . TYR B 1 476 ? 17.625 -15.891 -28.047 1 95.31 476 TYR B O 1
ATOM 8108 N N . VAL B 1 477 ? 18.188 -15.438 -30.203 1 95.5 477 VAL B N 1
ATOM 8109 C CA . VAL B 1 477 ? 17.594 -14.102 -30.172 1 95.5 477 VAL B CA 1
ATOM 8110 C C . VAL B 1 477 ? 16.422 -14.031 -31.156 1 95.5 477 VAL B C 1
ATOM 8112 O O . VAL B 1 477 ? 16.547 -14.5 -32.281 1 95.5 477 VAL B O 1
ATOM 8115 N N . VAL B 1 478 ? 15.312 -13.531 -30.641 1 92.94 478 VAL B N 1
ATOM 8116 C CA . VAL B 1 478 ? 14.219 -13.102 -31.516 1 92.94 478 VAL B CA 1
ATOM 8117 C C . VAL B 1 478 ? 14.305 -11.594 -31.734 1 92.94 478 VAL B C 1
ATOM 8119 O O . VAL B 1 478 ? 14.203 -10.812 -30.797 1 92.94 478 VAL B O 1
ATOM 8122 N N . VAL B 1 479 ? 14.539 -11.172 -33 1 92.88 479 VAL B N 1
ATOM 8123 C CA . VAL B 1 479 ? 14.688 -9.75 -33.281 1 92.88 479 VAL B CA 1
ATOM 8124 C C . VAL B 1 479 ? 13.312 -9.117 -33.5 1 92.88 479 VAL B C 1
ATOM 8126 O O . VAL B 1 479 ? 12.336 -9.82 -33.75 1 92.88 479 VAL B O 1
ATOM 8129 N N . ARG B 1 480 ? 13.227 -7.836 -33.25 1 88.5 480 ARG B N 1
ATOM 8130 C CA . ARG B 1 480 ? 12 -7.086 -33.5 1 88.5 480 ARG B CA 1
ATOM 8131 C C . ARG B 1 480 ? 11.609 -7.18 -34.969 1 88.5 480 ARG B C 1
ATOM 8133 O O . ARG B 1 480 ? 12.477 -7.27 -35.844 1 88.5 480 ARG B O 1
ATOM 8140 N N . PRO B 1 481 ? 10.25 -7.129 -35.188 1 82.81 481 PRO B N 1
ATOM 8141 C CA . PRO B 1 481 ? 9.844 -7.133 -36.594 1 82.81 481 PRO B CA 1
ATOM 8142 C C . PRO B 1 481 ? 10.477 -5.996 -37.406 1 82.81 481 PRO B C 1
ATOM 8144 O O . PRO B 1 481 ? 10.523 -4.855 -36.938 1 82.81 481 PRO B O 1
ATOM 8147 N N . GLY B 1 482 ? 11.023 -6.324 -38.5 1 85.94 482 GLY B N 1
ATOM 8148 C CA . GLY B 1 482 ? 11.617 -5.309 -39.344 1 85.94 482 GLY B CA 1
ATOM 8149 C C . GLY B 1 482 ? 13.133 -5.266 -39.25 1 85.94 482 GLY B C 1
ATOM 8150 O O . GLY B 1 482 ? 13.805 -4.727 -40.125 1 85.94 482 GLY B O 1
ATOM 8151 N N . VAL B 1 483 ? 13.594 -5.836 -38.156 1 89.56 483 VAL B N 1
ATOM 8152 C CA . VAL B 1 483 ? 15.039 -5.871 -38 1 89.56 483 VAL B CA 1
ATOM 8153 C C . VAL B 1 483 ? 15.625 -7.027 -38.781 1 89.56 483 VAL B C 1
ATOM 8155 O O . VAL B 1 483 ? 15.133 -8.156 -38.719 1 89.56 483 VAL B O 1
ATOM 8158 N N . GLN B 1 484 ? 16.625 -6.801 -39.625 1 91.56 484 GLN B N 1
ATOM 8159 C CA . GLN B 1 484 ? 17.25 -7.824 -40.438 1 91.56 484 GLN B CA 1
ATOM 8160 C C . GLN B 1 484 ? 18.219 -8.68 -39.656 1 91.56 484 GLN B C 1
ATOM 8162 O O . GLN B 1 484 ? 19.047 -8.156 -38.906 1 91.56 484 GLN B O 1
ATOM 8167 N N . GLU B 1 485 ? 18 -9.977 -39.781 1 94.31 485 GLU B N 1
ATOM 8168 C CA . GLU B 1 485 ? 18.875 -10.938 -39.125 1 94.31 485 GLU B CA 1
ATOM 8169 C C . GLU B 1 485 ? 20.203 -11.086 -39.906 1 94.31 485 GLU B C 1
ATOM 8171 O O . GLU B 1 485 ? 20.344 -11.977 -40.75 1 94.31 485 GLU B O 1
AT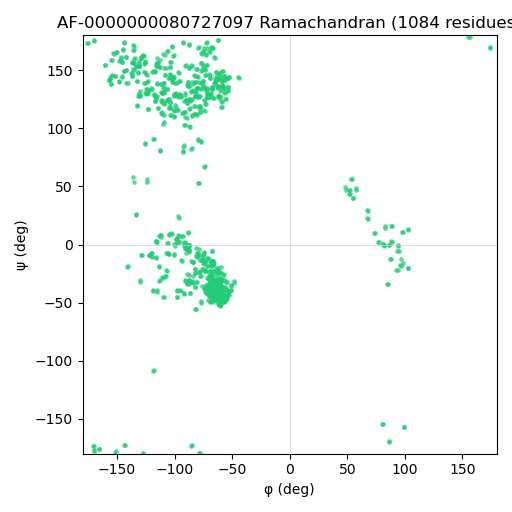OM 8176 N N . THR B 1 486 ? 21.172 -10.25 -39.562 1 94.5 486 THR B N 1
ATOM 8177 C CA . THR B 1 486 ? 22.453 -10.234 -40.281 1 94.5 486 THR B CA 1
ATOM 8178 C C . THR B 1 486 ? 23.594 -10.664 -39.344 1 94.5 486 THR B C 1
ATOM 8180 O O . THR B 1 486 ? 23.438 -10.672 -38.125 1 94.5 486 THR B O 1
ATOM 8183 N N . ASP B 1 487 ? 24.578 -11.133 -40 1 93.69 487 ASP B N 1
ATOM 8184 C CA . ASP B 1 487 ? 25.766 -11.477 -39.25 1 93.69 487 ASP B CA 1
ATOM 8185 C C . ASP B 1 487 ? 26.344 -10.242 -38.531 1 93.69 487 ASP B C 1
ATOM 8187 O O . ASP B 1 487 ? 26.906 -10.344 -37.438 1 93.69 487 ASP B O 1
ATOM 8191 N N . GLU B 1 488 ? 26.078 -9.156 -39.156 1 94.56 488 GLU B N 1
ATOM 8192 C CA . GLU B 1 488 ? 26.5 -7.906 -38.531 1 94.56 488 GLU B CA 1
ATOM 8193 C C . GLU B 1 488 ? 25.734 -7.645 -37.219 1 94.56 488 GLU B C 1
ATOM 8195 O O . GLU B 1 488 ? 26.328 -7.199 -36.25 1 94.56 488 GLU B O 1
ATOM 8200 N N . LEU B 1 489 ? 24.5 -7.941 -37.312 1 95.12 489 LEU B N 1
ATOM 8201 C CA . LEU B 1 489 ? 23.688 -7.766 -36.094 1 95.12 489 LEU B CA 1
ATOM 8202 C C . LEU B 1 489 ? 24.125 -8.734 -35 1 95.12 489 LEU B C 1
ATOM 8204 O O . LEU B 1 489 ? 24.172 -8.367 -33.844 1 95.12 489 LEU B O 1
ATOM 8208 N N . LYS B 1 490 ? 24.453 -9.945 -35.375 1 96.44 490 LYS B N 1
ATOM 8209 C CA . LYS B 1 490 ? 24.953 -10.914 -34.406 1 96.44 490 LYS B CA 1
ATOM 8210 C C . LYS B 1 490 ? 26.203 -10.383 -33.688 1 96.44 490 LYS B C 1
ATOM 8212 O O . LYS B 1 490 ? 26.281 -10.43 -32.469 1 96.44 490 LYS B O 1
ATOM 8217 N N . GLN B 1 491 ? 27.078 -9.891 -34.531 1 95.31 491 GLN B N 1
ATOM 8218 C CA . GLN B 1 491 ? 28.328 -9.383 -33.969 1 95.31 491 GLN B CA 1
ATOM 8219 C C . GLN B 1 491 ? 28.078 -8.156 -33.094 1 95.31 491 GLN B C 1
ATOM 8221 O O . GLN B 1 491 ? 28.734 -7.988 -32.062 1 95.31 491 GLN B O 1
ATOM 8226 N N . ASP B 1 492 ? 27.188 -7.402 -33.531 1 95.88 492 ASP B N 1
ATOM 8227 C CA . ASP B 1 492 ? 26.828 -6.223 -32.75 1 95.88 492 ASP B CA 1
ATOM 8228 C C . ASP B 1 492 ? 26.266 -6.613 -31.375 1 95.88 492 ASP B C 1
ATOM 8230 O O . ASP B 1 492 ? 26.578 -5.984 -30.375 1 95.88 492 ASP B O 1
ATOM 8234 N N . ILE B 1 493 ? 25.422 -7.621 -31.359 1 96.19 493 ILE B N 1
ATOM 8235 C CA . ILE B 1 493 ? 24.828 -8.102 -30.125 1 96.19 493 ILE B CA 1
ATOM 8236 C C . ILE B 1 493 ? 25.922 -8.648 -29.203 1 96.19 493 ILE B C 1
ATOM 8238 O O . ILE B 1 493 ? 25.953 -8.336 -28.016 1 96.19 493 ILE B O 1
ATOM 8242 N N . ILE B 1 494 ? 26.828 -9.406 -29.781 1 95.56 494 ILE B N 1
ATOM 8243 C CA . ILE B 1 494 ? 27.938 -9.992 -29.031 1 95.56 494 ILE B CA 1
ATOM 8244 C C . ILE B 1 494 ? 28.781 -8.891 -28.422 1 95.56 494 ILE B C 1
ATOM 8246 O O . ILE B 1 494 ? 29.078 -8.914 -27.219 1 95.56 494 ILE B O 1
ATOM 8250 N N . ASN B 1 495 ? 29.125 -7.859 -29.203 1 94.06 495 ASN B N 1
ATOM 8251 C CA . ASN B 1 495 ? 29.953 -6.754 -28.734 1 94.06 495 ASN B CA 1
ATOM 8252 C C . ASN B 1 495 ? 29.219 -5.902 -27.703 1 94.06 495 ASN B C 1
ATOM 8254 O O . ASN B 1 495 ? 29.812 -5.48 -26.719 1 94.06 495 ASN B O 1
ATOM 8258 N N . TRP B 1 496 ? 28.016 -5.711 -28.031 1 94.12 496 TRP B N 1
ATOM 8259 C CA . TRP B 1 496 ? 27.203 -4.895 -27.141 1 94.12 496 TRP B CA 1
ATOM 8260 C C . TRP B 1 496 ? 27.141 -5.504 -25.734 1 94.12 496 TRP B C 1
ATOM 8262 O O . TRP B 1 496 ? 27.359 -4.809 -24.75 1 94.12 496 TRP B O 1
ATOM 8272 N N . LEU B 1 497 ? 26.844 -6.773 -25.609 1 93.19 497 LEU B N 1
ATOM 8273 C CA . LEU B 1 497 ? 26.797 -7.438 -24.312 1 93.19 497 LEU B CA 1
ATOM 8274 C C . LEU B 1 497 ? 28.188 -7.531 -23.703 1 93.19 497 LEU B C 1
ATOM 8276 O O . LEU B 1 497 ? 28.344 -7.379 -22.5 1 93.19 497 LEU B O 1
ATOM 8280 N N . GLY B 1 498 ? 29.172 -7.762 -24.531 1 89.94 498 GLY B N 1
ATOM 8281 C CA . GLY B 1 498 ? 30.547 -7.895 -24.062 1 89.94 498 GLY B CA 1
ATOM 8282 C C . GLY B 1 498 ? 31.062 -6.66 -23.344 1 89.94 498 GLY B C 1
ATOM 8283 O O . GLY B 1 498 ? 31.875 -6.766 -22.422 1 89.94 498 GLY B O 1
ATOM 8284 N N . GLU B 1 499 ? 30.547 -5.527 -23.719 1 90.5 499 GLU B N 1
ATOM 8285 C CA . GLU B 1 499 ? 30.938 -4.258 -23.109 1 90.5 499 GLU B CA 1
ATOM 8286 C C . GLU B 1 499 ? 30.234 -4.043 -21.781 1 90.5 499 GLU B C 1
ATOM 8288 O O . GLU B 1 499 ? 30.641 -3.174 -21 1 90.5 499 GLU B O 1
ATOM 8293 N N . ARG B 1 500 ? 29.359 -4.898 -21.516 1 87.31 500 ARG B N 1
ATOM 8294 C CA . ARG B 1 500 ? 28.484 -4.633 -20.375 1 87.31 500 ARG B CA 1
ATOM 8295 C C . ARG B 1 500 ? 28.594 -5.738 -19.328 1 87.31 500 ARG B C 1
ATOM 8297 O O . ARG B 1 500 ? 27.953 -5.676 -18.281 1 87.31 500 ARG B O 1
ATOM 8304 N N . VAL B 1 501 ? 29.328 -6.758 -19.734 1 85.75 501 VAL B N 1
ATOM 8305 C CA . VAL B 1 501 ? 29.484 -7.867 -18.797 1 85.75 501 VAL B CA 1
ATOM 8306 C C . VAL B 1 501 ? 30.969 -8.219 -18.656 1 85.75 501 VAL B C 1
ATOM 8308 O O . VAL B 1 501 ? 31.781 -7.785 -19.469 1 85.75 501 VAL B O 1
ATOM 8311 N N . GLY B 1 502 ? 31.328 -8.914 -17.594 1 80.62 502 GLY B N 1
ATOM 8312 C CA . GLY B 1 502 ? 32.688 -9.422 -17.438 1 80.62 502 GLY B CA 1
ATOM 8313 C C . GLY B 1 502 ? 33.062 -10.469 -18.469 1 80.62 502 GLY B C 1
ATOM 8314 O O . GLY B 1 502 ? 32.188 -11.078 -19.078 1 80.62 502 GLY B O 1
ATOM 8315 N N . PRO B 1 503 ? 34.344 -10.711 -18.656 1 82.5 503 PRO B N 1
ATOM 8316 C CA . PRO B 1 503 ? 34.844 -11.594 -19.719 1 82.5 503 PRO B CA 1
ATOM 8317 C C . PRO B 1 503 ? 34.188 -12.969 -19.703 1 82.5 503 PRO B C 1
ATOM 8319 O O . PRO B 1 503 ? 33.812 -13.492 -20.75 1 82.5 503 PRO B O 1
ATOM 8322 N N . PRO B 1 504 ? 33.938 -13.586 -18.531 1 82.06 504 PRO B N 1
ATOM 8323 C CA . PRO B 1 504 ? 33.344 -14.914 -18.547 1 82.06 504 PRO B CA 1
ATOM 8324 C C . PRO B 1 504 ? 31.906 -14.914 -19.094 1 82.06 504 PRO B C 1
ATOM 8326 O O . PRO B 1 504 ? 31.375 -15.969 -19.469 1 82.06 504 PRO B O 1
ATOM 8329 N N . LYS B 1 505 ? 31.281 -13.812 -19.141 1 87.75 505 LYS B N 1
ATOM 8330 C CA . LYS B 1 505 ? 29.859 -13.719 -19.469 1 87.75 505 LYS B CA 1
ATOM 8331 C C . LYS B 1 505 ? 29.656 -13.359 -20.938 1 87.75 505 LYS B C 1
ATOM 8333 O O . LYS B 1 505 ? 28.516 -13.234 -21.406 1 87.75 505 LYS B O 1
ATOM 8338 N N . ARG B 1 506 ? 30.766 -13.234 -21.656 1 90.31 506 ARG B N 1
ATOM 8339 C CA . ARG B 1 506 ? 30.656 -12.875 -23.078 1 90.31 506 ARG B CA 1
ATOM 8340 C C . ARG B 1 506 ? 30.047 -14.016 -23.875 1 90.31 506 ARG B C 1
ATOM 8342 O O . ARG B 1 506 ? 30.266 -15.188 -23.578 1 90.31 506 ARG B O 1
ATOM 8349 N N . LEU B 1 507 ? 29.297 -13.719 -24.875 1 94.94 507 LEU B N 1
ATOM 8350 C CA . LEU B 1 507 ? 28.625 -14.68 -25.734 1 94.94 507 LEU B CA 1
ATOM 8351 C C 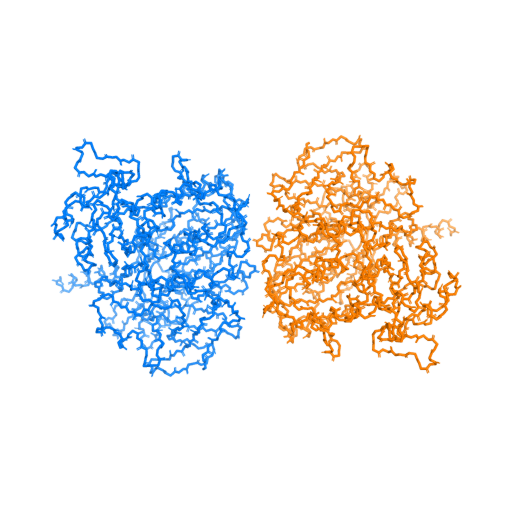. LEU B 1 507 ? 29.609 -15.359 -26.672 1 94.94 507 LEU B C 1
ATOM 8353 O O . LEU B 1 507 ? 29.469 -15.289 -27.891 1 94.94 507 LEU B O 1
ATOM 8357 N N . ARG B 1 508 ? 30.438 -16.109 -26.062 1 91.25 508 ARG B N 1
ATOM 8358 C CA . ARG B 1 508 ? 31.453 -16.797 -26.844 1 91.25 508 ARG B CA 1
ATOM 8359 C C . ARG B 1 508 ? 30.844 -17.875 -27.719 1 91.25 508 ARG B C 1
ATOM 8361 O O . ARG B 1 508 ? 31.453 -18.297 -28.719 1 91.25 508 ARG B O 1
ATOM 8368 N N . GLY B 1 509 ? 29.625 -18.359 -27.312 1 92.88 509 GLY B N 1
ATOM 8369 C CA . GLY B 1 509 ? 28.906 -19.312 -28.125 1 92.88 509 GLY B CA 1
ATOM 8370 C C . GLY B 1 509 ? 28.172 -18.672 -29.297 1 92.88 509 GLY B C 1
ATOM 8371 O O . GLY B 1 509 ? 27.547 -19.375 -30.094 1 92.88 509 GLY B O 1
ATOM 8372 N N . GLY B 1 510 ? 28.25 -17.391 -29.328 1 93.62 510 GLY B N 1
ATOM 8373 C CA . GLY B 1 510 ? 27.641 -16.672 -30.438 1 93.62 510 GLY B CA 1
ATOM 8374 C C . GLY B 1 510 ? 26.172 -16.359 -30.219 1 93.62 510 GLY B C 1
ATOM 8375 O O . GLY B 1 510 ? 25.672 -16.438 -29.094 1 93.62 510 GLY B O 1
ATOM 8376 N N . VAL B 1 511 ? 25.594 -15.891 -31.359 1 96.44 511 VAL B N 1
ATOM 8377 C CA . VAL B 1 511 ? 24.188 -15.531 -31.391 1 96.44 511 VAL B CA 1
ATOM 8378 C C . VAL B 1 511 ? 23.484 -16.281 -32.531 1 96.44 511 VAL B C 1
ATOM 8380 O O . VAL B 1 511 ? 24.031 -16.406 -33.625 1 96.44 511 VAL B O 1
ATOM 8383 N N . ARG B 1 512 ? 22.422 -16.859 -32.188 1 94.94 512 ARG B N 1
ATOM 8384 C CA . ARG B 1 512 ? 21.562 -17.484 -33.188 1 94.94 512 ARG B CA 1
ATOM 8385 C C . ARG B 1 512 ? 20.188 -16.828 -33.219 1 94.94 512 ARG B C 1
ATOM 8387 O O . ARG B 1 512 ? 19.609 -16.562 -32.156 1 94.94 512 ARG B O 1
ATOM 8394 N N . PHE B 1 513 ? 19.766 -16.469 -34.406 1 95.5 513 PHE B N 1
ATOM 8395 C CA . PHE B 1 513 ? 18.406 -15.914 -34.531 1 95.5 513 PHE B CA 1
ATOM 8396 C C . PHE B 1 513 ? 17.375 -17.031 -34.594 1 95.5 513 PHE B C 1
ATOM 8398 O O . PHE B 1 513 ? 17.594 -18.047 -35.25 1 95.5 513 PHE B O 1
ATOM 8405 N N . VAL B 1 514 ? 16.375 -16.875 -33.781 1 93.56 514 VAL B N 1
ATOM 8406 C CA . VAL B 1 514 ? 15.273 -17.828 -33.812 1 93.56 514 VAL B CA 1
ATOM 8407 C C . VAL B 1 514 ? 13.945 -17.078 -33.938 1 93.56 514 VAL B C 1
ATOM 8409 O O . VAL B 1 514 ? 13.883 -15.875 -33.688 1 93.56 514 VAL B O 1
ATOM 8412 N N . LYS B 1 515 ? 12.969 -17.766 -34.312 1 90.69 515 LYS B N 1
ATOM 8413 C CA . LYS B 1 515 ? 11.664 -17.141 -34.5 1 90.69 515 LYS B CA 1
ATOM 8414 C C . LYS B 1 515 ? 10.93 -16.984 -33.188 1 90.69 515 LYS B C 1
ATOM 8416 O O . LYS B 1 515 ? 10.133 -16.062 -33 1 90.69 515 LYS B O 1
ATOM 8421 N N . GLU B 1 516 ? 11.172 -17.922 -32.312 1 91 516 GLU B N 1
ATOM 8422 C CA . GLU B 1 516 ? 10.516 -17.906 -31 1 91 516 GLU B CA 1
ATOM 8423 C C . GLU B 1 516 ? 11.367 -18.578 -29.938 1 91 516 GLU B C 1
ATOM 8425 O O . GLU B 1 516 ? 12.125 -19.5 -30.234 1 91 516 GLU B O 1
ATOM 8430 N N . ILE B 1 517 ? 11.312 -18.062 -28.75 1 90.5 517 ILE B N 1
ATOM 8431 C CA . ILE B 1 517 ? 11.938 -18.719 -27.609 1 90.5 517 ILE B CA 1
ATOM 8432 C C . ILE B 1 517 ? 10.945 -19.672 -26.953 1 90.5 517 ILE B C 1
ATOM 8434 O O . ILE B 1 517 ? 9.852 -19.266 -26.562 1 90.5 517 ILE B O 1
ATOM 8438 N N . PRO B 1 518 ? 11.375 -20.922 -26.844 1 87.31 518 PRO B N 1
ATOM 8439 C CA . PRO B 1 518 ? 10.469 -21.875 -26.203 1 87.31 518 PRO B CA 1
ATOM 8440 C C . PRO B 1 518 ? 10.148 -21.5 -24.75 1 87.31 518 PRO B C 1
ATOM 8442 O O . PRO B 1 518 ? 11.07 -21.266 -23.953 1 87.31 518 PRO B O 1
ATOM 8445 N N . LYS B 1 519 ? 8.938 -21.422 -24.5 1 82.88 519 LYS B N 1
ATOM 8446 C CA . LYS B 1 519 ? 8.5 -21.078 -23.156 1 82.88 519 LYS B CA 1
ATOM 8447 C C . LYS B 1 519 ? 7.355 -21.969 -22.688 1 82.88 519 LYS B C 1
ATOM 8449 O O . LYS B 1 519 ? 6.598 -22.484 -23.516 1 82.88 519 LYS B O 1
ATOM 8454 N N . SER B 1 520 ? 7.344 -22.141 -21.359 1 71.88 520 SER B N 1
ATOM 8455 C CA . SER B 1 520 ? 6.195 -22.828 -20.781 1 71.88 520 SER B CA 1
ATOM 8456 C C . SER B 1 520 ? 4.953 -21.938 -20.812 1 71.88 520 SER B C 1
ATOM 8458 O O . SER B 1 520 ? 5.027 -20.766 -21.156 1 71.88 520 SER B O 1
ATOM 8460 N N . GLN B 1 521 ? 3.854 -22.484 -20.438 1 65.44 521 GLN B N 1
ATOM 8461 C CA . GLN B 1 521 ? 2.604 -21.734 -20.375 1 65.44 521 GLN B CA 1
ATOM 8462 C C . GLN B 1 521 ? 2.666 -20.656 -19.281 1 65.44 521 GLN B C 1
ATOM 8464 O O . GLN B 1 521 ? 1.95 -19.656 -19.359 1 65.44 521 GLN B O 1
ATOM 8469 N N . SER B 1 522 ? 3.537 -20.922 -18.391 1 61.78 522 SER B N 1
ATOM 8470 C CA . SER B 1 522 ? 3.697 -19.938 -17.328 1 61.78 522 SER B CA 1
ATOM 8471 C C . SER B 1 522 ? 4.707 -18.859 -17.703 1 61.78 522 SER B C 1
ATOM 8473 O O . SER B 1 522 ? 4.977 -17.953 -16.922 1 61.78 522 SER B O 1
ATOM 8475 N N . GLY B 1 523 ? 5.281 -19.016 -18.953 1 66.44 523 GLY B N 1
ATOM 8476 C CA . GLY B 1 523 ? 6.195 -18 -19.453 1 66.44 523 GLY B CA 1
ATOM 8477 C C . GLY B 1 523 ? 7.652 -18.312 -19.172 1 66.44 523 GLY B C 1
ATOM 8478 O O . GLY B 1 523 ? 8.547 -17.562 -19.578 1 66.44 523 GLY B O 1
ATOM 8479 N N . LYS B 1 524 ? 7.852 -19.406 -18.531 1 72.88 524 LYS B N 1
ATOM 8480 C CA . LYS B 1 524 ? 9.219 -19.781 -18.188 1 72.88 524 LYS B CA 1
ATOM 8481 C C . LYS B 1 524 ? 9.984 -20.25 -19.422 1 72.88 524 LYS B C 1
ATOM 8483 O O . LYS B 1 524 ? 9.461 -21.016 -20.234 1 72.88 524 LYS B O 1
ATOM 8488 N N . ILE B 1 525 ? 11.195 -19.797 -19.641 1 80.31 525 ILE B N 1
ATOM 8489 C CA . ILE B 1 525 ? 12.039 -20.219 -20.75 1 80.31 525 ILE B CA 1
ATOM 8490 C C . ILE B 1 525 ? 12.414 -21.688 -20.594 1 80.31 525 ILE B C 1
ATOM 8492 O O . ILE B 1 525 ? 12.836 -22.109 -19.516 1 80.31 525 ILE B O 1
ATOM 8496 N N . LEU B 1 526 ? 12.148 -22.406 -21.609 1 80.5 526 LEU B N 1
ATOM 8497 C CA . LEU B 1 526 ? 12.516 -23.828 -21.641 1 80.5 526 LEU B CA 1
ATOM 8498 C C . LEU B 1 526 ? 13.883 -24.031 -22.281 1 80.5 526 LEU B C 1
ATOM 8500 O O . LEU B 1 526 ? 13.969 -24.438 -23.438 1 80.5 526 LEU B O 1
ATOM 8504 N N . ARG B 1 527 ? 14.961 -23.875 -21.469 1 85.25 527 ARG B N 1
ATOM 8505 C CA . ARG B 1 527 ? 16.328 -23.969 -21.969 1 85.25 527 ARG B CA 1
ATOM 8506 C C . ARG B 1 527 ? 16.641 -25.375 -22.469 1 85.25 527 ARG B C 1
ATOM 8508 O O . ARG B 1 527 ? 17.391 -25.547 -23.438 1 85.25 527 ARG B O 1
ATOM 8515 N N . ARG B 1 528 ? 16.016 -26.297 -21.906 1 77.81 528 ARG B N 1
ATOM 8516 C CA . ARG B 1 528 ? 16.266 -27.703 -22.25 1 77.81 528 ARG B CA 1
ATOM 8517 C C . ARG B 1 528 ? 15.938 -27.969 -23.719 1 77.81 528 ARG B C 1
ATOM 8519 O O . ARG B 1 528 ? 16.594 -28.781 -24.359 1 77.81 528 ARG B O 1
ATOM 8526 N N . VAL B 1 529 ? 14.922 -27.281 -24.109 1 82.12 529 VAL B N 1
ATOM 8527 C CA . VAL B 1 529 ? 14.492 -27.469 -25.5 1 82.12 529 VAL B CA 1
ATOM 8528 C C . VAL B 1 529 ? 15.578 -27 -26.453 1 82.12 529 VAL B C 1
ATOM 8530 O O . VAL B 1 529 ? 15.914 -27.672 -27.422 1 82.12 529 VAL B O 1
ATOM 8533 N N . LEU B 1 530 ? 16.172 -25.906 -26.141 1 85.25 530 LEU B N 1
ATOM 8534 C CA . LEU B 1 530 ? 17.234 -25.359 -26.984 1 85.25 530 LEU B CA 1
ATOM 8535 C C . LEU B 1 530 ? 18.5 -26.203 -26.875 1 85.25 530 LEU B C 1
ATOM 8537 O O . LEU B 1 530 ? 19.188 -26.422 -27.875 1 85.25 530 LEU B O 1
ATOM 8541 N N . LYS B 1 531 ? 18.75 -26.625 -25.688 1 83.5 531 LYS B N 1
ATOM 8542 C CA . LYS B 1 531 ? 19.922 -27.469 -25.484 1 83.5 531 LYS B CA 1
ATOM 8543 C C . LYS B 1 531 ? 19.797 -28.766 -26.281 1 83.5 531 LYS B C 1
ATOM 8545 O O . LYS B 1 531 ? 20.766 -29.25 -26.859 1 83.5 531 LYS B O 1
ATOM 8550 N N . ALA B 1 532 ? 18.578 -29.25 -26.25 1 80.62 532 ALA B N 1
ATOM 8551 C CA . ALA B 1 532 ? 18.328 -30.484 -27 1 80.62 532 ALA B CA 1
ATOM 8552 C C . ALA B 1 532 ? 18.516 -30.25 -28.5 1 80.62 532 ALA B C 1
ATOM 8554 O O . ALA B 1 532 ? 19.031 -31.109 -29.203 1 80.62 532 ALA B O 1
ATOM 8555 N N . GLN B 1 533 ? 18.094 -29.156 -28.891 1 80.62 533 GLN B N 1
ATOM 8556 C CA . GLN B 1 533 ? 18.266 -28.812 -30.297 1 80.62 533 GLN B CA 1
ATOM 8557 C C . GLN B 1 533 ? 19.734 -28.719 -30.672 1 80.62 533 GLN B C 1
ATOM 8559 O O . GLN B 1 533 ? 20.141 -29.172 -31.734 1 80.62 533 GLN B O 1
ATOM 8564 N N . VAL B 1 534 ? 20.484 -28.141 -29.812 1 80.88 534 VAL B N 1
ATOM 8565 C CA . VAL B 1 534 ? 21.906 -28 -30.047 1 80.88 534 VAL B CA 1
ATOM 8566 C C . VAL B 1 534 ? 22.562 -29.375 -30.109 1 80.88 534 VAL B C 1
ATOM 8568 O O . VAL B 1 534 ? 23.391 -29.641 -30.969 1 80.88 534 VAL B O 1
ATOM 8571 N N . LYS B 1 535 ? 22.203 -30.203 -29.188 1 75.06 535 LYS B N 1
ATOM 8572 C CA . LYS B 1 535 ? 22.75 -31.547 -29.156 1 75.06 535 LYS B CA 1
ATOM 8573 C C . LYS B 1 535 ? 22.422 -32.312 -30.438 1 75.06 535 LYS B C 1
ATOM 8575 O O . LYS B 1 535 ? 23.266 -33.062 -30.953 1 75.06 535 LYS B O 1
ATOM 8580 N N . LYS B 1 536 ? 21.281 -32.125 -30.891 1 75.62 536 LYS B N 1
ATOM 8581 C CA . LYS B 1 536 ? 20.891 -32.781 -32.156 1 75.62 536 LYS B CA 1
ATOM 8582 C C . LYS B 1 536 ? 21.719 -32.25 -33.312 1 75.62 536 LYS B C 1
ATOM 8584 O O . LYS B 1 536 ? 22.125 -33.031 -34.188 1 75.62 536 LYS B O 1
ATOM 8589 N N . GLU B 1 537 ? 21.875 -30.953 -33.219 1 72.38 537 GLU B N 1
ATOM 8590 C CA . GLU B 1 537 ? 22.672 -30.344 -34.281 1 72.38 537 GLU B CA 1
ATOM 8591 C C . GLU B 1 537 ? 24.125 -30.812 -34.219 1 72.38 537 GLU B C 1
ATOM 8593 O O . GLU B 1 537 ? 24.75 -31.047 -35.25 1 72.38 537 GLU B O 1
ATOM 8598 N N . GLU B 1 538 ? 24.625 -30.891 -33.031 1 65.5 538 GLU B N 1
ATOM 8599 C CA . GLU B 1 538 ? 26 -31.344 -32.875 1 65.5 538 GLU B CA 1
ATOM 8600 C C . GLU B 1 538 ? 26.125 -32.844 -33.156 1 65.5 538 GLU B C 1
ATOM 8602 O O . GLU B 1 538 ? 27.156 -33.281 -33.688 1 65.5 538 GLU B O 1
ATOM 8607 N N . GLY B 1 539 ? 25.188 -33.594 -32.656 1 55.75 539 GLY B N 1
ATOM 8608 C CA . GLY B 1 539 ? 25.188 -35 -32.969 1 55.75 539 GLY B CA 1
ATOM 8609 C C . GLY B 1 539 ? 25.062 -35.281 -34.469 1 55.75 539 GLY B C 1
ATOM 8610 O O . GLY B 1 539 ? 25.703 -36.188 -35 1 55.75 539 GLY B O 1
ATOM 8611 N N . THR B 1 540 ? 24.344 -34.594 -35.125 1 52.03 540 THR B N 1
ATOM 8612 C CA . THR B 1 540 ? 24.203 -34.75 -36.562 1 52.03 540 THR B CA 1
ATOM 8613 C C . THR B 1 540 ? 25.484 -34.312 -37.281 1 52.03 540 THR B C 1
ATOM 8615 O O . THR B 1 540 ? 25.859 -34.875 -38.312 1 52.03 540 THR B O 1
ATOM 8618 N N . ARG B 1 541 ? 26.203 -33.406 -36.688 1 54.97 541 ARG B N 1
ATOM 8619 C CA . ARG B 1 541 ? 27.453 -32.969 -37.344 1 54.97 541 ARG B CA 1
ATOM 8620 C C . ARG B 1 541 ? 28.547 -34.031 -37.156 1 54.97 541 ARG B C 1
ATOM 8622 O O . ARG B 1 541 ? 29.547 -34 -37.875 1 54.97 541 ARG B O 1
ATOM 8629 N N . ALA B 1 542 ? 28.484 -34.562 -36.094 1 54.47 542 ALA B N 1
ATOM 8630 C CA . ALA B 1 542 ? 29.484 -35.625 -35.875 1 54.47 542 ALA B CA 1
ATOM 8631 C C . ALA B 1 542 ? 29.281 -36.781 -36.875 1 54.47 542 ALA B C 1
ATOM 8633 O O . ALA B 1 542 ? 30.172 -37.625 -37.062 1 54.47 542 ALA B O 1
ATOM 8634 N N . LYS B 1 543 ? 28.062 -37 -37.281 1 46.38 543 LYS B N 1
ATOM 8635 C CA . LYS B 1 543 ? 27.781 -38.094 -38.25 1 46.38 543 LYS B CA 1
ATOM 8636 C C . LYS B 1 543 ? 28.016 -37.625 -39.656 1 46.38 543 LYS B C 1
ATOM 8638 O O . LYS B 1 543 ? 27.969 -38.406 -40.594 1 46.38 543 LYS B O 1
ATOM 8643 N N . LEU B 1 544 ? 27.875 -36.406 -39.812 1 33.88 544 LEU B N 1
ATOM 8644 C CA . LEU B 1 544 ? 28.203 -36 -41.188 1 33.88 544 LEU B CA 1
ATOM 8645 C C . LEU B 1 544 ? 29.703 -35.906 -41.375 1 33.88 544 LEU B C 1
ATOM 8647 O O . LEU B 1 544 ? 30.422 -35.375 -40.5 1 33.88 544 LEU B O 1
#

Radius of gyration: 32.91 Å; Cα contacts (8 Å, |Δi|>4): 2515; chains: 2; bounding box: 70×107×89 Å

Solvent-accessible surface area (backbone atoms only — not comparable to full-atom values): 55520 Å² total; per-residue (Å²): 110,73,46,70,31,79,45,77,73,89,69,78,94,42,35,56,54,46,60,65,72,68,45,92,67,92,53,63,55,80,40,59,34,36,29,32,65,85,78,64,51,68,35,25,47,48,49,40,52,52,49,8,52,40,32,14,29,4,38,40,61,73,64,63,50,44,73,66,40,21,39,31,34,42,39,60,38,51,80,55,49,64,24,57,50,47,3,35,43,35,34,28,21,19,42,28,37,33,66,63,81,53,50,43,66,58,46,17,51,51,38,49,73,64,54,37,60,31,38,37,26,29,57,94,45,38,68,50,48,51,55,13,29,52,74,44,70,30,60,64,73,38,34,30,25,38,79,91,46,70,51,89,85,61,63,33,46,38,50,90,69,36,35,44,78,86,50,92,67,79,68,71,74,47,88,75,52,24,83,71,42,50,41,34,36,44,60,43,69,53,96,87,54,76,63,43,32,34,37,29,25,17,29,16,41,45,34,26,52,52,31,44,43,75,49,71,48,38,63,51,41,42,80,68,32,24,29,54,37,45,49,46,50,45,35,52,63,19,48,41,50,56,49,41,46,28,67,70,35,30,22,26,31,39,34,30,56,59,81,42,70,65,60,49,40,52,49,33,43,73,66,44,24,25,36,41,58,44,26,44,56,56,49,48,44,66,37,65,44,70,70,52,76,77,42,60,64,78,50,36,33,38,34,38,31,23,88,47,86,56,37,54,45,49,41,49,38,23,29,76,73,64,52,31,48,51,26,26,34,37,62,39,73,54,25,40,26,63,47,26,40,43,50,74,48,43,30,70,66,52,62,55,29,24,19,30,48,33,35,64,28,34,35,37,32,18,44,99,85,63,46,70,40,60,77,67,44,71,18,38,39,27,39,40,41,68,20,44,45,85,46,43,60,96,34,74,84,48,43,69,76,40,27,46,95,88,60,37,34,56,69,54,33,24,23,29,30,44,96,87,49,37,28,32,71,49,36,41,60,88,57,40,22,50,31,85,89,39,75,32,39,33,56,56,54,29,26,58,51,52,52,38,84,62,34,67,44,62,48,44,43,56,40,82,33,80,89,74,71,30,32,26,39,23,36,37,33,19,58,29,91,88,57,76,92,40,72,65,51,38,50,47,51,40,51,56,50,38,76,73,42,58,81,81,63,28,42,75,53,36,61,41,82,41,91,69,77,56,53,46,96,67,47,37,73,40,60,65,59,54,50,50,51,48,49,51,54,51,52,52,50,69,74,94,107,73,45,70,30,79,46,76,71,87,70,79,94,41,35,55,54,47,60,65,72,69,46,92,67,93,53,63,54,80,40,59,32,37,29,32,66,86,78,64,51,67,36,25,47,48,50,37,52,52,49,8,51,39,31,14,27,4,38,39,63,73,64,64,51,43,75,66,40,22,39,29,36,42,41,62,39,52,80,54,50,62,24,56,51,47,3,34,43,35,34,28,20,18,42,29,37,33,67,62,80,54,51,42,66,58,46,18,50,52,37,49,73,63,52,38,60,31,38,37,26,29,55,95,46,39,68,49,48,50,54,12,29,52,75,44,70,28,58,64,72,39,34,30,23,38,80,91,46,71,52,89,85,62,60,32,46,38,52,89,70,36,36,44,79,87,50,91,67,80,69,71,73,47,88,77,53,23,82,73,41,51,41,34,36,43,60,42,70,54,96,87,53,75,64,45,31,32,38,30,24,16,29,17,40,44,34,27,52,52,31,44,42,75,49,71,49,38,64,50,40,41,81,68,31,25,28,54,37,47,49,48,50,46,37,52,63,20,49,41,49,55,48,40,46,27,67,72,36,30,23,27,30,39,33,31,56,59,82,42,71,66,61,48,41,51,48,33,42,74,64,43,24,26,36,42,59,43,25,43,55,57,50,48,42,66,37,63,44,69,71,54,77,77,40,60,64,77,48,37,30,38,35,37,31,24,86,46,87,57,39,55,45,49,40,49,38,23,27,76,73,63,53,29,50,51,27,28,32,38,62,40,74,55,25,38,25,63,46,24,38,42,50,73,48,44,28,71,66,51,63,54,30,25,19,30,48,33,35,64,28,34,36,37,32,17,43,98,86,64,47,69,40,60,75,67,45,71,18,39,38,26,39,41,41,67,20,44,47,87,47,44,61,96,32,73,82,48,44,70,77,39,28,46,93,87,61,36,35,56,68,54,34,24,22,29,30,43,95,86,49,38,29,32,72,49,36,41,61,88,56,41,23,50,30,85,89,40,76,34,38,33,57,54,56,30,27,57,51,53,52,38,84,61,34,69,42,62,46,45,42,57,40,81,33,81,88,74,70,30,31,26,38,21,35,38,33,18,58,27,92,89,59,74,94,40,73,65,50,38,50,47,52,40,52,56,49,39,75,72,43,59,80,81,63,28,42,75,51,36,64,41,82,42,91,68,75,58,52,46,96,67,48,35,71,40,60,64,60,56,51,51,50,48,48,50,54,50,52,51,50,71,72,94

Sequence (1088 aa):
MPIHSEWTVDIPVIDIWSMYFEQPKEYPDNHVLFIDGDTDRSYTFNDVKNGSVAFGKGLRHMFDWKKGDVLALFTPNCIDTPIVTYGLHWAGGVASPANPTYTVDELARQLLDSKATALITQKPFLKTAAQAAQKAKIPLDKVILMGDGRDETGKHKHWTEITAQGAWFQPKRTVLDPKKDLAYLVYSSGTTGLPKGVMLTHYNVVSNAYQTSRLDAKALNWDSDRHLGVLPFFHIYGLSVIMNVTMQTGSQMIVLPKFDLEKACKLIEKHSITFMYVAPPIVLALGKHPVVDKYDMTSIRWINSGAAPLGVDLVEAVWKRLSIGVKQGYGLSETSPVTHSQLTDEWWKFQGSVGRLVPLVEAKIVDENGKELPRGEAGEILVRGPNVFHGYWNRPDLNEETFTEDGWYKTGDVGYACKRGHFYITDRMKELIKYKGFQVPPAELEAKLLGREDINDVCVIGVWDNEQHTEVPRAYVVVRPGVQETDELKQDIINWLGERVGPPKRLRGGVRFVKEIPKSQSGKILRRVLKAQVKKEEGTRAKLMPIHSEWTVDIPVIDIWSMYFEQPKEYPDNHVLFIDGDTDRSYTFNDVKNGSVAFGKGLRHMFDWKKGDVLALFTPNCIDTPIVTYGLHWAGGVASPANPTYTVDELARQLLDSKATALITQKPFLKTAAQAAQKAKIPLDKVILMGDGRDETGKHKHWTEITAQGAWFQPKRTVLDPKKDLAYLVYSSGTTGLPKGVMLTHYNVVSNAYQTSRLDAKALNWDSDRHLGVLPFFHIYGLSVIMNVTMQTGSQMIVLPKFDLEKACKLIEKHSITFMYVAPPIVLALGKHPVVDKYDMTSIRWINSGAAPLGVDLVEAVWKRLSIGVKQGYGLSETSPVTHSQLTDEWWKFQGSVGRLVPLVEAKIVDENGKELPRGEAGEILVRGPNVFHGYWNRPDLNEETFTEDGWYKTGDVGYACKRGHFYITDRMKELIKYKGFQVPPAELEAKLLGREDINDVCVIGVWDNEQHTEVPRAYVVVRPGVQETDELKQDIINWLGERVGPPKRLRGGVRFVKEIPKSQSGKILRRVLKAQVKKEEGTRAKL

Foldseek 3Di:
DWDAFPDAFDFDQDFPLCVQPVDDAPDDQQFWQEAALPPRDTDGNVRLNVLLCFLLLLCCQVVVDDAAAEEEEQEFDDNCVSSPLSSCVQNNYAYQYDHNVDALVLLLVSCQLSVHQAYEYAPVSLVSRQSSCVSSVHDQQRYEYEDDDDDPVPSHHHSSPSGCVPPPDGDGGDDDRQLPGFSYFAWDPPLPDRTFTFTFGSQLLSFVLRLCCVFPLVVDALVQAEEEQAFTCSDLCSVRPVSSSSSHHNHHYHYDSHDDLLSRLVSCQVVLHAEYEAEQLSLLCLLAPPSNVVHQNQSHAEYEYEPDFAFVLSQVSNCVVRVYGYAYFYFDVQLSTTQADAHSVCRNVDPQFNHAGGHFKMKFFAAPVRHTDDAPDKHWIWMDGSNGTQDTRPPPVCNPVQAPPVGIGGPQWMWGAHPVHTIHTQAGVVQFFQFPNDTARQRVLQSVLSSDNQFSGKGWGWDADPVRRGTAIEIETETPPPDDDDPVVQVVSQVVSPVVDDPRHGRPVTYHYDNDFDADSSGHGSVSVVVVVVCVVVVVVVVD/DWDAFPDAFDFDQDFPLCVQPVDDAPDDQQFWAEAALPPRDTDGNVRLNVLLCFLLLLCCQVVVDDAAAEEEEQEFDDNCVSSPLSSCVQNNYAYQYDHNPDALVLLLVSCQLSVHQAYEYAPVSLVSRQSSCVSSVHDQQRYEYEDDDDDPVPSHHHSSPRGCVPPPDGDGGDDDRQLPGFSYFAWDPPLPDRTFTFTFGSQLLSFVLRLCCVFPLVVDALVQAEEEQAFTCSDLCSVRVVSSSSSHHNHHYHYDSHDDLLSRLVCCQVVLHAEYEAEQLSLLCLLAPPSNVVHQNQSHAEYEYEPDFAFVLSQVSNCVVRVYGYAYFYFDVQLSTTQADAHSVCRNVDPQFNHAGGHFKMKFFAAPVRHTDDAPDKHWIWMDGSNGTQDTRPPPVCNPVQAPPVGIGGPQWMWGAHPVHTIHTQAGVVQFFQFPNDTARQVVLQSVLSSDNQFSGKGWGWDADPVRRGTAIEMETETPPPDDDDPVVQVVSQVVSPVVDDPRHGRPVTYHYDNDFDADSSGHGDVSVVVVVVVVVVVVVVVD

Nearest PDB structures (foldseek):
  2d1s-assembly1_A  TM=8.983E-01  e=4.016E-52  Nipponoluciola cruciata
  6q2m-assembly1_A  TM=8.833E-01  e=1.081E-51  Photinus pyralis
  5wys-assembly1_A  TM=7.563E-01  e=1.132E-45  Photinus pyralis
  7tz4-assembly1_A  TM=8.922E-01  e=3.206E-41  Pseudomonas aeruginosa
  7tyb-assembly1_A  TM=9.023E-01  e=2.681E-39  Pseudomonas aeruginosa PAO1

Organism: Metarhizium acridum (strain CQMa 102) (NCBI:txid655827)

InterPro domains:
  IPR000873 AMP-dependent synthetase/ligase domain [PF00501] (22-393)
  IPR020845 AMP-binding, conserved site [PS00455] (185-196)
  IPR025110 AMP-binding enzyme, C-terminal domain [PF13193] (444-524)
  IPR042099 ANL, N-terminal domain [G3DSA:3.40.50.12780] (7-430)
  IPR045851 AMP-binding enzyme domain superfamily [G3DSA:3.30.300.30] (431-540)

pLDDT: mean 91.54, std 8.99, range [33.88, 98.88]

Secondary structure (DSSP, 8-state):
--EE-S---------HHHHHHTS--SS-TT-EEEEETTT--EEEHHHHHHHHHHHHHHHHHHH---TT-EEEEE-SS-TTHHHHHHHHHHTT-EEEEE-TT--HHHHHHHHHHHTEEEEEEEGGGHHHHHHHHHHTT--GGGEEEESS---TTSSS-BGGG-S-TT-SSPPPPPP--TTTSEEEEEEE--TTSS-EEEEEEHHHHHHHHHHHTTTGGGG--TTT-EEEE-S-TTSHIIIIIIHHHHHHH--EEEE-SS--HHHHHHHHHHHT--EEEE-HHHHHHHHH-GGGGGS--TT--EEEE-SS---HHHHHHHHHHH--EEEEEEE-GGGSSEEEE--GGGTTTTTT--BEEPTT-EEEEE-TTS-B--TT--EEEEEESTTS---BTT-GGGHHHHB-TTS-EEEEEEEEE-TTS-EEEEEEGGG-EEETTEEE-HHHHHHHHTTSTTEEEEEEEEEEETTTTEEEEEEEEEEPTT----HHHHHHHHHHHHTTS-GGGS-TT-EEE-S---B-TT--B-HHHHHHHHHHHHHHHHH-/--EE-S---PPP---HHHHHHTS--SS-TT-EEEEETTT--EEEHHHHHHHHHHHHHHHHHHH---TT-EEEEE-SS-TTHHHHHHHHHHTT-EEEEE-TT--HHHHHHHHHHHTEEEEEEEGGGHHHHHHHHHHTT--GGGEEEESS---TTSSS-BGGG-S-TT-SSPPPPPP--TTTSEEEEEEE--TTSS-EEEEEEHHHHHHHHHHHTTTGGGG--TTT-EEEE-S-TTSHIIIIIIHHHHHHH--EEEE-SS--HHHHHHHHHHHT--EEEE-HHHHHHHHH-GGGGGS--TT--EEEE-SS---HHHHHHHHHHH--EEEEEEE-GGGSSEEEE--GGGTTTTTT--BEEPTT-EEEEE-TTS-B--TT--EEEEEESTTS---BTT-GGGHHHHB-TTS-EEEEEEEEE-TTS-EEEEEEGGG-EEETTEEE-HHHHHHHHTTSTTEEEEEEEEEEETTTTEEEEEEEEEEPTT----HHHHHHHHHHHHTTS-GGGS-TT-EEE-S---B-TT--B-HHHHHHHHHHHHHHHHH-